Protein AF-A0A0M8K759-F1 (afdb_monomer)

Sequence (843 aa):
MLPYWIWSRVDPINQVPIPHASRDNFLENTAAGLVFWLVPYGTTLIALPYVFYKGFTTRAWPMALSLWLLFILGTGGTTPIPRLILRGAFDILTLDRFTFWATILMLPLLGEFVVSLRHRGLAKYLREQFGDLTWRLVQAALVVAYLGFAIFTANLTQFRKFQPAAIDMAPIVSFLEKDEHWRWRYITLGFGDQMAWLSAQTTATSVDGNYHSARRLPELTTTPVERLEGAKYSGIPGIGSLQQFLAVPDKYNLKFVFSNDQFYDPLLYFSGWHRIQRLENGIMVWERGDIPPLPEVLPRKEIPMYQRIMWGTIPMGMIFLSFFAMTAFMWGPPLRRLLDEMGAIALAARFWRLGVRLWFALPGVPKRNVLRDWWRRFDDWLLRHSYLPTEDDSPEIPWQVWMTWLQRIPRPKPAPPSAHQVRLTLLVCLVLAGALLGYRSYRNRINDPLRIVEAYYDDLDFRRFGDAYERLDPETRPSYEQYRLELSVVGGLLASYAKLDSVYTSFVRQEPDRVVVRADTIWITALQEYRTTQTHTLVKRNGKWYLLFPKSDIRIPPDQFFRQPSVAWGSQQRRRVTDRTTAFADILDRPELQILSARLVKVNDRYSVVGELINTDVDPADLTVTSYLFDEDNNALTWYNAQYAIIHKILPKEVTPFRIDFEGVAGMRIEERQPGALEFDPNAFTPPDIRAPIANFEVYAKALVTGRDLYRGVGVQDVQVVQEDGAYRLQGELINNGTLEATIPHLLITYYDERNQVVWVDHFYQSESIRPQRTQRFDVPITPAADVETILDKGDIFANILREETSFEADWSERIILPPDLQEALGYHSIRVTVHSFVGASF

pLDDT: mean 84.12, std 12.32, range [30.02, 97.06]

Solvent-accessible surface area (backbone atoms only — not comparable to full-atom values): 47204 Å² total; per-residue (Å²): 109,71,64,57,53,54,46,47,70,77,56,62,73,80,52,45,59,47,85,59,60,39,48,39,36,33,85,76,43,47,68,37,29,41,63,40,43,47,58,73,46,48,71,54,59,78,48,42,67,57,35,47,48,56,17,61,75,34,95,45,30,69,58,30,51,52,35,50,51,23,46,51,38,21,45,17,47,58,43,72,59,32,48,70,74,45,44,78,51,48,53,70,54,75,26,38,58,29,33,54,51,23,55,60,66,44,46,70,45,50,50,51,47,53,49,23,51,71,72,36,68,52,26,53,49,34,36,39,54,36,28,65,66,51,45,50,48,53,52,52,48,52,52,51,48,44,51,52,47,54,54,45,63,75,44,41,55,78,80,46,73,88,61,61,79,89,74,72,51,63,62,58,45,52,52,33,60,44,93,56,45,38,48,26,21,34,48,56,32,52,45,58,78,51,52,50,57,48,56,74,71,42,88,40,48,54,85,64,57,86,70,50,77,76,63,81,54,60,60,57,23,34,28,47,41,71,46,65,34,51,9,87,78,45,46,59,54,10,34,54,39,45,49,55,52,56,42,43,24,62,86,64,18,42,31,38,38,44,34,66,42,68,43,47,50,61,38,42,46,49,43,50,33,44,79,76,51,68,43,93,75,67,38,35,35,31,39,45,82,95,48,56,64,55,69,96,75,72,94,73,87,86,73,58,66,70,52,55,52,47,66,67,43,48,62,58,49,48,54,52,50,49,53,50,60,73,45,32,81,74,52,39,63,61,50,52,50,52,33,51,75,69,44,46,52,62,49,51,51,50,52,49,54,49,50,53,52,52,54,52,67,41,91,92,48,74,58,63,65,59,58,49,50,49,48,48,53,48,49,56,46,48,52,66,69,65,58,75,64,96,56,93,71,63,77,83,58,91,84,53,63,66,53,66,57,59,70,66,53,80,77,82,73,73,47,55,76,69,50,16,53,53,48,49,52,50,51,51,48,52,53,51,48,51,51,50,51,50,50,50,52,52,54,55,57,68,54,32,68,58,53,46,54,51,49,35,53,50,22,53,68,71,68,36,58,68,65,32,55,70,44,32,30,85,90,73,45,70,55,72,68,55,48,53,48,56,59,63,67,51,47,16,38,62,67,68,27,44,43,72,75,50,73,48,65,45,80,75,44,84,50,100,52,41,37,32,36,38,38,44,34,36,32,41,37,55,80,53,76,45,80,49,79,48,78,46,46,32,39,54,53,97,93,38,65,21,37,57,68,81,85,80,88,80,82,74,57,92,67,93,76,84,86,79,94,76,90,84,60,81,79,78,77,62,76,72,97,62,100,65,77,89,51,84,83,45,58,74,63,64,43,36,30,45,75,63,37,51,27,37,33,34,43,93,87,35,47,31,42,24,23,32,35,33,30,74,25,89,54,26,28,37,53,48,42,35,39,39,35,19,29,84,86,70,48,77,71,50,71,41,34,46,31,64,49,41,64,34,50,35,48,48,67,35,71,35,54,36,31,26,65,53,66,26,61,53,65,69,69,75,87,75,73,61,94,88,74,77,86,79,56,91,81,65,80,36,67,49,89,71,91,62,68,77,63,46,39,38,38,40,50,47,42,36,59,48,58,61,84,71,70,81,36,57,48,79,43,78,72,45,80,44,78,56,98,90,42,50,27,45,33,30,34,38,34,19,80,25,96,60,49,28,27,31,35,35,41,36,40,38,32,18,39,92,70,55,38,50,72,45,70,50,67,49,75,42,56,53,39,39,44,49,70,33,72,46,77,48,78,43,80,56,85,48,41,88,58,52,44,76,76,37,82,67,55,52,75,46,47,76,50,91,66,90,88,76,63,51,77,59,89,56,92,73,50,48,71,49,56,70,71,53,21,71,73,38,63,34,40,28,39,31,80,47,62,48,47,49,64,67,83,80,128

Secondary structure (DSSP, 8-state):
-HHHHHHHHHS---------GGGS-TTTSHHHHIIIIIHHHGGGGGGHHHHHHHHHHSTTHHHHHHHHHHHHHTTGGGSSHHHHHHGGGTTTS-THHHHHHHHHHTHHHHHHHHHHHHHSHHHHHHHHHHHHHHHHHHHHHHHHHHHHHHHHHHHHHHHS--SPPPPP-HHHHHHHHGGGGGGSEEEEES-TTHHHHHHHH-S--BS--S-GGG---HHHHSS--S-GGGGGGSHHHHHHHHHHHHH-GGGGTEEEEEES-GGGHHHHHHTT-EEEEE-TTSPEEEE-TTPPPPPSS---PPPPHHHHHHHHHHHHHHHHHHHHHHHHHHHHHHHHHHHHHTTHHHHHHHHHHHHHHHHTTSTTPPPHHHHHHHHHHHHHHHHHHH---SSS-PPPPTT-HHHHHHHTSPPPPPPPHHHHHHHHHHHHHHHHHHHHHHHHHHHHHHT-HHHHHHHHHHHHHTT-HHHHHHTB-TTTPPPHHHHHHHHHHS-SHHHHSEEEEEEEEEEEEE-SSEEEEEEEEEEEESS-EEEEEEEEEEEEETTEEEEPPPPP--PPPS-SS-----------------SS---GGGSPP---EEEEEEEEEEETTEEEEEEEEEE-SSS-EEEEEEEEEE-TT--EEEEEE--SSB-SEE-TT-EEEEEEE----TT--GGG--TT-----TT-PPPP---S---EEEEEEEEEE--SS----EEEEEEEEEEETTEEEEEEEEEE-SSS-BSEEEEEEEEE-TTS-EEEEEEEE-SS-B-TT-EEEEEEEPPPGGG-EEEES--EEE-S-SS----TTS--TT-EEPPHHHHHHHS-SEEEEEEEEE-----

Foldseek 3Di:
DVLVVVCCVVQPQLFFQQDDLLQDQCVVVVVSCVPLPCLLCPLVVVCLVVLLVPCCFFLNVVLSVLLVVLNVLSNHNNDCVVCVVCPVPSSHDNSSVSNNVSNVSSVVSVVVVVCCLVPNDVVVQCCLQQNPVRSVVVVVVSVCSVVVSVVCSVCVCVVPPPADDDFDLVQVQCVCPPQVVLLAEEEEARHGPCVQVNVVSHSRHYQWDQPLSNDDPLLSRQFSENTLNVLQVSFLSSLVSVLVCLFCVLVRSYFKYWYPACLCVVQCVLQQWFWDDQTPRRITIIGDPPRDTDDPDDDDDDDDPVSVCCVPCVVVVVVVVVVCVVCCVPCVVVVVVVCVVVCVVVVVVVVVVVVLVVVQVDPPDPHPCVVVVVVVVVVVVVVVSPDDDPDPCRDGDVVPPVVVVVVPPDDDGRDPPVSSVVVVVVVVVVVVVVVVVVVVVVVVQQQDPQVLVVVLVVCLLVVVLVSNQVQADPVAGDPSVVSVVLLVVFFACQSRNKHWDDWDKDWPDDDPFKTKIKIWTWIDGSVAIDIDIDIWMWGDDPNGIGTHDDDDDPDDFPDPDDDDDDDFDDDPQPDDPDPDRDDPVRAFDWFFKDWQFWFWKAFPNWIKIKGKMWRQGQFKWQKWKKKFFAAPVRDTLDMTTFGRLWNRIGHHGDMIITMTIAAASNRPPPPPDDPPDDPDDSPDTHYHPRPHDGPAMEMAMTIGGDRPQHDDQKDWDPWDWDADPNFIKIKTKIAGQDDAKQNKKKKWKFFAAPQLTTQDIDMDIDRTIAHHNDMDMDIGTDDASVSIGTPGRDHHYDTPDPDDPDHSNDDDPQWAADDPVVCVVRVTGTMGMDMDGDGDPDD

Nearest PDB structures (foldseek):
  4cpk-assembly1_A  TM=4.625E-01  e=1.114E-03  Staphylococcus aureus subsp. aureus Mu50
  4dki-assembly2_B  TM=4.891E-01  e=2.612E-03  Staphylococcus aureus subsp. aureus COL
  3o0l-assembly1_B  TM=5.926E-01  e=5.151E-02  Shewanella loihica PV-4
  5m18-assembly1_A  TM=2.759E-01  e=1.454E-03  Staphylococcus aureus
  6h5o-assembly2_B  TM=2.427E-01  e=1.114E-03  Staphylococcus aureus subsp. aureus Mu50

Organism: NCBI:txid872965

Mean predicted aligned error: 11.82 Å

Structure (mmCIF, N/CA/C/O backbone):
data_AF-A0A0M8K759-F1
#
_entry.id   AF-A0A0M8K759-F1
#
loop_
_atom_site.group_PDB
_atom_site.id
_atom_site.type_symbol
_atom_site.label_atom_id
_atom_site.label_alt_id
_atom_site.label_comp_id
_atom_site.label_asym_id
_atom_site.label_entity_id
_atom_site.label_seq_id
_atom_site.pdbx_PDB_ins_code
_atom_site.Cartn_x
_atom_site.Cartn_y
_atom_site.Cartn_z
_atom_site.occupancy
_atom_site.B_iso_or_equiv
_atom_site.auth_seq_id
_atom_site.auth_comp_id
_atom_site.auth_asym_id
_atom_site.auth_atom_id
_atom_site.pdbx_PDB_model_num
ATOM 1 N N . MET A 1 1 ? 3.737 23.177 25.022 1.00 64.44 1 MET A N 1
ATOM 2 C CA . MET A 1 1 ? 2.878 23.970 24.114 1.00 64.44 1 MET A CA 1
ATOM 3 C C . MET A 1 1 ? 3.650 25.052 23.360 1.00 64.44 1 MET A C 1
ATOM 5 O O . MET A 1 1 ? 3.764 24.907 22.157 1.00 64.44 1 MET A O 1
ATOM 9 N N . LEU A 1 2 ? 4.204 26.101 23.988 1.00 77.06 2 LEU A N 1
ATOM 10 C CA . LEU A 1 2 ? 4.800 27.245 23.257 1.00 77.06 2 LEU A CA 1
ATOM 11 C C . LEU A 1 2 ? 5.817 26.880 22.143 1.00 77.06 2 LEU A C 1
ATOM 13 O O . LEU A 1 2 ? 5.644 27.376 21.032 1.00 77.06 2 LEU A O 1
ATOM 17 N N . PRO A 1 3 ? 6.809 25.992 22.359 1.00 74.94 3 PRO A N 1
ATOM 18 C CA . PRO A 1 3 ? 7.740 25.606 21.293 1.00 74.94 3 PRO A CA 1
ATOM 19 C C . PRO A 1 3 ? 7.068 24.971 20.063 1.00 74.94 3 PRO A C 1
ATOM 21 O O . PRO A 1 3 ? 7.468 25.244 18.937 1.00 74.94 3 PRO A O 1
ATOM 24 N N . TYR A 1 4 ? 6.010 24.182 20.270 1.00 73.69 4 TYR A N 1
ATOM 25 C CA . TYR A 1 4 ? 5.213 23.592 19.190 1.00 73.69 4 TYR A CA 1
ATOM 26 C C . TYR A 1 4 ? 4.478 24.657 18.370 1.00 73.69 4 TYR A C 1
ATOM 28 O O . TYR A 1 4 ? 4.473 24.594 17.146 1.00 73.69 4 TYR A O 1
ATOM 36 N N . TRP A 1 5 ? 3.893 25.661 19.031 1.00 77.38 5 TRP A N 1
ATOM 37 C CA . TRP A 1 5 ? 3.212 26.768 18.349 1.00 77.38 5 TRP A CA 1
ATOM 38 C C . TRP A 1 5 ? 4.179 27.614 17.521 1.00 77.38 5 TRP A C 1
ATOM 40 O O . TRP A 1 5 ? 3.849 28.001 16.403 1.00 77.38 5 TRP A O 1
ATOM 50 N N . ILE A 1 6 ? 5.381 27.875 18.045 1.00 80.75 6 ILE A N 1
ATOM 51 C CA . ILE A 1 6 ? 6.428 28.582 17.296 1.00 80.75 6 ILE A CA 1
ATOM 52 C C . ILE A 1 6 ? 6.831 27.765 16.068 1.00 80.75 6 ILE A C 1
ATOM 54 O O . ILE A 1 6 ? 6.893 28.313 14.971 1.00 80.75 6 ILE A O 1
ATOM 58 N N . TRP A 1 7 ? 7.053 26.460 16.235 1.00 75.81 7 TRP A N 1
ATOM 59 C CA . TRP A 1 7 ? 7.392 25.576 15.125 1.00 75.81 7 TRP A CA 1
ATOM 60 C C . TRP A 1 7 ? 6.281 25.528 14.069 1.00 75.81 7 TRP A C 1
ATOM 62 O O . TRP A 1 7 ? 6.554 25.807 12.910 1.00 75.81 7 TRP A O 1
ATOM 72 N N . SER A 1 8 ? 5.027 25.322 14.478 1.00 72.31 8 SER A N 1
ATOM 73 C CA . SER A 1 8 ? 3.866 25.264 13.572 1.00 72.31 8 SER A CA 1
ATOM 74 C C . SER A 1 8 ? 3.627 26.576 12.818 1.00 72.31 8 SER A C 1
ATOM 76 O O . SER A 1 8 ? 3.081 26.574 11.722 1.00 72.31 8 SER A O 1
ATOM 78 N N . ARG A 1 9 ? 4.022 27.718 13.399 1.00 79.12 9 ARG A N 1
ATOM 79 C CA . ARG A 1 9 ? 3.943 29.027 12.738 1.00 79.12 9 ARG A CA 1
ATOM 80 C C . ARG A 1 9 ? 5.053 29.228 11.706 1.00 79.12 9 ARG A C 1
ATOM 82 O O . ARG A 1 9 ? 4.822 29.879 10.695 1.00 79.12 9 ARG A O 1
ATOM 89 N N . VAL A 1 10 ? 6.262 28.750 11.998 1.00 79.06 10 VAL A N 1
ATOM 90 C CA . VAL A 1 10 ? 7.445 28.920 11.133 1.00 79.06 10 VAL A CA 1
ATOM 91 C C . VAL A 1 10 ? 7.526 27.827 10.058 1.00 79.06 10 VAL A C 1
ATOM 93 O O . VAL A 1 10 ? 8.218 28.002 9.061 1.00 79.06 10 VAL A O 1
ATOM 96 N N . ASP A 1 11 ? 6.855 26.697 10.265 1.00 70.88 11 ASP A N 1
ATOM 97 C CA . ASP A 1 11 ? 6.867 25.517 9.396 1.00 70.88 11 ASP A CA 1
ATOM 98 C C . ASP A 1 11 ? 5.445 24.912 9.353 1.00 70.88 11 ASP A C 1
ATOM 100 O O . ASP A 1 11 ? 5.169 23.931 10.050 1.00 70.88 11 ASP A O 1
ATOM 104 N N . PRO A 1 12 ? 4.492 25.554 8.647 1.00 69.88 12 PRO A N 1
ATOM 105 C CA . PRO A 1 12 ? 3.110 25.089 8.607 1.00 69.88 12 PRO A CA 1
ATOM 106 C C . PRO A 1 12 ? 2.985 23.756 7.860 1.00 69.88 12 PRO A C 1
ATOM 108 O O . PRO A 1 12 ? 3.711 23.475 6.907 1.00 69.88 12 PRO A O 1
ATOM 111 N N . ILE A 1 13 ? 2.018 22.943 8.287 1.00 71.31 13 ILE A N 1
ATOM 112 C CA . ILE A 1 13 ? 1.684 21.675 7.634 1.00 71.31 13 ILE A CA 1
ATOM 113 C C . ILE A 1 13 ? 0.976 22.001 6.315 1.00 71.31 13 ILE A C 1
ATOM 115 O O . ILE A 1 13 ? -0.176 22.429 6.322 1.00 71.31 13 ILE A O 1
ATOM 119 N N . ASN A 1 14 ? 1.670 21.797 5.195 1.00 70.44 14 ASN A N 1
ATOM 120 C CA . ASN A 1 14 ? 1.165 22.079 3.844 1.00 70.44 14 ASN A CA 1
ATOM 121 C C . ASN A 1 14 ? 0.654 20.823 3.111 1.00 70.44 14 ASN A C 1
ATOM 123 O O . ASN A 1 14 ? 0.441 20.862 1.902 1.00 70.44 14 ASN A O 1
ATOM 127 N N . GLN A 1 15 ? 0.500 19.709 3.828 1.00 72.94 15 GLN A N 1
ATOM 128 C CA . GLN A 1 15 ? 0.073 18.427 3.274 1.00 72.94 15 GLN A CA 1
ATOM 129 C C . GLN A 1 15 ? -1.443 18.394 3.005 1.00 72.94 15 GLN A C 1
ATOM 131 O O . GLN A 1 15 ? -2.228 18.966 3.764 1.00 72.94 15 GLN A O 1
ATOM 136 N N . VAL A 1 16 ? -1.849 17.700 1.940 1.00 74.81 16 VAL A N 1
ATOM 137 C CA . VAL A 1 16 ? -3.251 17.396 1.627 1.00 74.81 16 VAL A CA 1
ATOM 138 C C . VAL A 1 16 ? -3.874 16.563 2.757 1.00 74.81 16 VAL A C 1
ATOM 140 O O . VAL A 1 16 ? -3.225 15.650 3.269 1.00 74.81 16 VAL A O 1
ATOM 143 N N . PRO A 1 17 ? -5.126 16.844 3.164 1.00 75.06 17 PRO A N 1
ATOM 144 C CA . PRO A 1 17 ? -5.859 16.032 4.130 1.00 75.06 17 PRO A CA 1
ATOM 145 C C . PRO A 1 17 ? -5.772 14.526 3.847 1.00 75.06 17 PRO A C 1
ATOM 147 O O . PRO A 1 17 ? -6.348 14.034 2.881 1.00 75.06 17 PRO A O 1
ATOM 150 N N . ILE A 1 18 ? -5.086 13.782 4.715 1.00 75.56 18 ILE A N 1
ATOM 151 C CA . ILE A 1 18 ? -5.052 12.314 4.673 1.00 75.56 18 ILE A CA 1
ATOM 152 C C . ILE A 1 18 ? -6.351 11.816 5.297 1.00 75.56 18 ILE A C 1
ATOM 154 O O . ILE A 1 18 ? -6.554 12.172 6.455 1.00 75.56 18 ILE A O 1
ATOM 158 N N . PRO A 1 19 ? -7.220 11.039 4.621 1.00 77.25 19 PRO A N 1
ATOM 159 C CA . PRO A 1 19 ? -8.439 10.458 5.185 1.00 77.25 19 PRO A CA 1
ATOM 160 C C . PRO A 1 19 ? -8.183 9.694 6.488 1.00 77.25 19 PRO A C 1
ATOM 162 O O . PRO A 1 19 ? -7.143 9.081 6.683 1.00 77.25 19 PRO A O 1
ATOM 165 N N . HIS A 1 20 ? -9.122 9.776 7.431 1.00 83.06 20 HIS A N 1
ATOM 166 C CA . HIS A 1 20 ? -8.960 9.209 8.767 1.00 83.06 20 HIS A CA 1
ATOM 167 C C . HIS A 1 20 ? -10.336 8.964 9.359 1.00 83.06 20 HIS A C 1
ATOM 169 O O . HIS A 1 20 ? -11.111 9.908 9.537 1.00 83.06 20 HIS A O 1
ATOM 175 N N . ALA A 1 21 ? -10.584 7.711 9.720 1.00 85.94 21 ALA A N 1
ATOM 176 C CA . ALA A 1 21 ? -11.899 7.206 10.083 1.00 85.94 21 ALA A CA 1
ATOM 177 C C . ALA A 1 21 ? -12.520 7.875 11.326 1.00 85.94 21 ALA A C 1
ATOM 179 O O . ALA A 1 21 ? -13.737 7.881 11.475 1.00 85.94 21 ALA A O 1
ATOM 180 N N . SER A 1 22 ? -11.735 8.525 12.199 1.00 87.88 22 SER A N 1
ATOM 181 C CA . SER A 1 22 ? -12.293 9.320 13.314 1.00 87.88 22 SER A CA 1
ATOM 182 C C . SER A 1 22 ? -13.081 10.568 12.878 1.00 87.88 22 SER A C 1
ATOM 184 O O . SER A 1 22 ? -13.714 11.214 13.712 1.00 87.88 22 SER A O 1
ATOM 186 N N . ARG A 1 23 ? -13.075 10.906 11.582 1.00 90.19 23 ARG A N 1
ATOM 187 C CA . ARG A 1 23 ? -13.857 12.006 10.992 1.00 90.19 23 ARG A CA 1
ATOM 188 C C . ARG A 1 23 ? -15.059 11.536 10.190 1.00 90.19 23 ARG A C 1
ATOM 190 O O . ARG A 1 23 ? -15.832 12.383 9.746 1.00 90.19 23 ARG A O 1
ATOM 197 N N . ASP A 1 24 ? -15.231 10.231 10.032 1.00 89.19 24 ASP A N 1
ATOM 198 C CA . ASP A 1 24 ? -16.343 9.675 9.276 1.00 89.19 24 ASP A CA 1
ATOM 199 C C . ASP A 1 24 ? -17.673 9.945 9.984 1.00 89.19 24 ASP A C 1
ATOM 201 O O . ASP A 1 24 ? -17.737 10.273 11.177 1.00 89.19 24 ASP A O 1
ATOM 205 N N . ASN A 1 25 ? -18.764 9.779 9.241 1.00 91.31 25 ASN A N 1
ATOM 206 C CA . ASN A 1 25 ? -20.075 9.644 9.846 1.00 91.31 25 ASN A CA 1
ATOM 207 C C . ASN A 1 25 ? -20.184 8.253 10.486 1.00 91.31 25 ASN A C 1
ATOM 209 O O . ASN A 1 25 ? -20.259 7.243 9.790 1.00 91.31 25 ASN A O 1
ATOM 213 N N . PHE A 1 26 ? -20.232 8.189 11.816 1.00 92.88 26 PHE A N 1
ATOM 214 C CA . PHE A 1 26 ? -20.283 6.926 12.559 1.00 92.88 26 PHE A CA 1
ATOM 215 C C . PHE A 1 26 ? -21.601 6.159 12.383 1.00 92.88 26 PHE A C 1
ATOM 217 O O . PHE A 1 26 ? -21.677 4.986 12.751 1.00 92.88 26 PHE A O 1
ATOM 224 N N . LEU A 1 27 ? -22.640 6.798 11.832 1.00 89.69 27 LEU A N 1
ATOM 225 C CA . LEU A 1 27 ? -23.897 6.135 11.475 1.00 89.69 27 LEU A CA 1
ATOM 226 C C . LEU A 1 27 ? -23.813 5.415 10.123 1.00 89.69 27 LEU A C 1
ATOM 228 O O . LEU A 1 27 ? -24.531 4.439 9.918 1.00 89.69 27 LEU A O 1
ATOM 232 N N . GLU A 1 28 ? -22.928 5.866 9.234 1.00 86.38 28 GLU A N 1
ATOM 233 C CA . GLU A 1 28 ? -22.643 5.221 7.948 1.00 86.38 28 GLU A CA 1
ATOM 234 C C . GLU A 1 28 ? -21.499 4.214 8.119 1.00 86.38 28 GLU A C 1
ATOM 236 O O . GLU A 1 28 ? -21.683 3.008 7.942 1.00 86.38 28 GLU A O 1
ATOM 241 N N . ASN A 1 29 ? -20.341 4.682 8.593 1.00 84.69 29 ASN A N 1
ATOM 242 C CA . ASN A 1 29 ? -19.205 3.842 8.951 1.00 84.69 29 ASN A CA 1
ATOM 243 C C . ASN A 1 29 ? -19.294 3.402 10.420 1.00 84.69 29 ASN A C 1
ATOM 245 O O . ASN A 1 29 ? -18.590 3.886 11.312 1.00 84.69 29 ASN A O 1
ATOM 249 N N . THR A 1 30 ? -20.179 2.441 10.678 1.00 86.69 30 THR A N 1
ATOM 250 C CA . THR A 1 30 ? -20.385 1.897 12.033 1.00 86.69 30 THR A CA 1
ATOM 251 C C . THR A 1 30 ? -19.133 1.245 12.632 1.00 86.69 30 THR A C 1
ATOM 253 O O . THR A 1 30 ? -18.985 1.217 13.855 1.00 86.69 30 THR A O 1
ATOM 256 N N . ALA A 1 31 ? -18.202 0.764 11.800 1.00 84.50 31 ALA A N 1
ATOM 257 C CA . ALA A 1 31 ? -16.933 0.204 12.256 1.00 84.50 31 ALA A CA 1
ATOM 258 C C . ALA A 1 31 ? -16.007 1.295 12.817 1.00 84.50 31 ALA A C 1
ATOM 260 O O . ALA A 1 31 ? -15.418 1.108 13.884 1.00 84.50 31 ALA A O 1
ATOM 261 N N . ALA A 1 32 ? -15.939 2.457 12.159 1.00 86.81 32 ALA A N 1
ATOM 262 C CA . ALA A 1 32 ? -15.248 3.630 12.690 1.00 86.81 32 ALA A CA 1
ATOM 263 C C . ALA A 1 32 ? -15.878 4.105 14.007 1.00 86.81 32 ALA A C 1
ATOM 265 O O . ALA A 1 32 ? -15.168 4.314 14.992 1.00 86.81 32 ALA A O 1
ATOM 266 N N . GLY A 1 33 ? -17.212 4.184 14.065 1.00 90.88 33 GLY A N 1
ATOM 267 C CA . GLY A 1 33 ? -17.941 4.544 15.285 1.00 90.88 33 GLY A CA 1
ATOM 268 C C . GLY A 1 33 ? -17.675 3.597 16.456 1.00 90.88 33 GLY A C 1
ATOM 269 O O . GLY A 1 33 ? -17.520 4.036 17.598 1.00 90.88 33 GLY A O 1
ATOM 270 N N . LEU A 1 34 ? -17.563 2.295 16.182 1.00 89.44 34 LEU A N 1
ATOM 271 C CA . LEU A 1 34 ? -17.192 1.301 17.183 1.00 89.44 34 LEU A CA 1
ATOM 272 C C . LEU A 1 34 ? -15.809 1.605 17.780 1.00 89.44 34 LEU A C 1
ATOM 274 O O . LEU A 1 34 ? -15.680 1.680 18.998 1.00 89.44 34 LEU A O 1
ATOM 278 N N . VAL A 1 35 ? -14.793 1.799 16.937 1.00 88.81 35 VAL A N 1
ATOM 279 C CA . VAL A 1 35 ? -13.388 1.924 17.365 1.00 88.81 35 VAL A CA 1
ATOM 280 C C . VAL A 1 35 ? -13.074 3.295 17.965 1.00 88.81 35 VAL A C 1
ATOM 282 O O . VAL A 1 35 ? -12.416 3.362 19.000 1.00 88.81 35 VAL A O 1
ATOM 285 N N . PHE A 1 36 ? -13.540 4.386 17.354 1.00 90.62 36 PHE A N 1
ATOM 286 C CA . PHE A 1 36 ? -13.139 5.748 17.734 1.00 90.62 36 PHE A CA 1
ATOM 287 C C . PHE A 1 36 ? -14.091 6.438 18.714 1.00 90.62 36 PHE A C 1
ATOM 289 O O . PHE A 1 36 ? -13.744 7.491 19.254 1.00 90.62 36 PHE A O 1
ATOM 296 N N . TRP A 1 37 ? -15.268 5.860 18.972 1.00 91.81 37 TRP A N 1
ATOM 297 C CA . TRP A 1 37 ? -16.270 6.464 19.852 1.00 91.81 37 TRP A CA 1
ATOM 298 C C . TRP A 1 37 ? -16.820 5.483 20.893 1.00 91.81 37 TRP A C 1
ATOM 300 O O . TRP A 1 37 ? -16.674 5.720 22.093 1.00 91.81 37 TRP A O 1
ATOM 310 N N . LEU A 1 38 ? -17.383 4.345 20.475 1.00 91.12 38 LEU A N 1
ATOM 311 C CA . LEU A 1 38 ? -18.025 3.408 21.403 1.00 91.12 38 LEU A CA 1
ATOM 312 C C . LEU A 1 38 ? -17.020 2.706 22.325 1.00 91.12 38 LEU A C 1
ATOM 314 O O . LEU A 1 38 ? -17.258 2.638 23.527 1.00 91.12 38 LEU A O 1
ATOM 318 N N . VAL A 1 39 ? -15.909 2.193 21.787 1.00 90.75 39 VAL A N 1
ATOM 319 C CA . VAL A 1 39 ? -14.870 1.500 22.567 1.00 90.75 39 VAL A CA 1
ATOM 320 C C . VAL A 1 39 ? -14.196 2.420 23.594 1.00 90.75 39 VAL A C 1
ATOM 322 O O . VAL A 1 39 ? -14.112 2.022 24.755 1.00 90.75 39 VAL A O 1
ATOM 325 N N . PRO A 1 40 ? -13.780 3.653 23.247 1.00 91.19 40 PRO A N 1
ATOM 326 C CA . PRO A 1 40 ? -13.178 4.569 24.211 1.00 91.19 40 PRO A CA 1
ATOM 327 C C . PRO A 1 40 ? -14.090 4.930 25.390 1.00 91.19 40 PRO A C 1
ATOM 329 O O . PRO A 1 40 ? -13.625 4.938 26.529 1.00 91.19 40 PRO A O 1
ATOM 332 N N . TYR A 1 41 ? -15.377 5.220 25.155 1.00 91.81 41 TYR A N 1
ATOM 333 C CA . TYR A 1 41 ? -16.295 5.523 26.258 1.00 91.81 41 TYR A CA 1
ATOM 334 C C . TYR A 1 41 ? -16.794 4.263 26.977 1.00 91.81 41 TYR A C 1
ATOM 336 O O . TYR A 1 41 ? -16.968 4.255 28.200 1.00 91.81 41 TYR A O 1
ATOM 344 N N . GLY A 1 42 ? -17.076 3.198 26.234 1.00 91.62 42 GLY A N 1
ATOM 345 C CA . GLY A 1 42 ? -17.614 1.954 26.760 1.00 91.62 42 GLY A CA 1
ATOM 346 C C . GLY A 1 42 ? -18.873 2.138 27.597 1.00 91.62 42 GLY A C 1
ATOM 347 O O . GLY A 1 42 ? -19.795 2.880 27.254 1.00 91.62 42 GLY A O 1
ATOM 348 N N . THR A 1 43 ? -18.902 1.486 28.757 1.00 89.12 43 THR A N 1
ATOM 349 C CA . THR A 1 43 ? -20.037 1.555 29.687 1.00 89.12 43 THR A CA 1
ATOM 350 C C . THR A 1 43 ? -20.217 2.930 30.334 1.00 89.12 43 THR A C 1
ATOM 352 O O . THR A 1 43 ? -21.264 3.184 30.928 1.00 89.12 43 THR A O 1
ATOM 355 N N . THR A 1 44 ? -19.239 3.839 30.230 1.00 90.44 44 THR A N 1
ATOM 356 C CA . THR A 1 44 ? -19.364 5.188 30.810 1.00 90.44 44 THR A CA 1
ATOM 357 C C . THR A 1 44 ? -20.407 6.045 30.087 1.00 90.44 44 THR A C 1
ATOM 359 O O . THR A 1 44 ? -20.968 6.948 30.711 1.00 90.44 44 THR A O 1
ATOM 362 N N . LEU A 1 45 ? -20.772 5.709 28.838 1.00 91.38 45 LEU A N 1
ATOM 363 C CA . LEU A 1 45 ? -21.871 6.360 28.106 1.00 91.38 45 LEU A CA 1
ATOM 364 C C . LEU A 1 45 ? -23.198 6.300 28.866 1.00 91.38 45 LEU A C 1
ATOM 366 O O . LEU A 1 45 ? -23.980 7.246 28.813 1.00 91.38 45 LEU A O 1
ATOM 370 N N . ILE A 1 46 ? -23.436 5.227 29.625 1.00 90.00 46 ILE A N 1
ATOM 371 C CA . ILE A 1 46 ? -24.657 5.057 30.427 1.00 90.00 46 ILE A CA 1
ATOM 372 C C . ILE A 1 46 ? -24.750 6.142 31.511 1.00 90.00 46 ILE A C 1
ATOM 374 O O . ILE A 1 46 ? -25.836 6.626 31.825 1.00 90.00 46 ILE A O 1
ATOM 378 N N . ALA A 1 47 ? -23.609 6.551 32.071 1.00 91.06 47 ALA A N 1
ATOM 379 C CA . ALA A 1 47 ? -23.536 7.575 33.108 1.00 91.06 47 ALA A CA 1
ATOM 380 C C . ALA A 1 47 ? -23.461 9.003 32.539 1.00 91.06 47 ALA A C 1
ATOM 382 O O . ALA A 1 47 ? -23.594 9.965 33.296 1.00 91.06 47 ALA A O 1
ATOM 383 N N . LEU A 1 48 ? -23.286 9.165 31.225 1.00 91.75 48 LEU A N 1
ATOM 384 C CA . LEU A 1 48 ? -23.088 10.463 30.580 1.00 91.75 48 LEU A CA 1
ATOM 385 C C . LEU A 1 48 ? -24.215 11.482 30.867 1.00 91.75 48 LEU A C 1
ATOM 387 O O . LEU A 1 48 ? -23.889 12.627 31.189 1.00 91.75 48 LEU A O 1
ATOM 391 N N . PRO A 1 49 ? -25.517 11.113 30.861 1.00 92.25 49 PRO A N 1
ATOM 392 C CA . PRO A 1 49 ? -26.583 12.049 31.228 1.00 92.25 49 PRO A CA 1
ATOM 393 C C . PRO A 1 49 ? -26.447 12.570 32.663 1.00 92.25 49 PRO A C 1
ATOM 395 O O . PRO A 1 49 ? -26.656 13.755 32.917 1.00 92.25 49 PRO A O 1
ATOM 398 N N . TYR A 1 50 ? -26.046 11.706 33.604 1.00 90.38 50 TYR A N 1
ATOM 399 C CA . TYR A 1 50 ? -25.802 12.112 34.988 1.00 90.38 50 TYR A CA 1
ATOM 400 C C . TYR A 1 50 ? -24.563 13.002 35.105 1.00 90.38 50 TYR A C 1
ATOM 402 O O . TYR A 1 50 ? -24.584 13.988 35.838 1.00 90.38 50 TYR A O 1
ATOM 410 N N . VAL A 1 51 ? -23.495 12.667 34.379 1.00 91.62 51 VAL A N 1
ATOM 411 C CA . VAL A 1 51 ? -22.253 13.445 34.338 1.00 91.62 51 VAL A CA 1
ATOM 412 C C . VAL A 1 51 ? -22.532 14.872 33.863 1.00 91.62 51 VAL A C 1
ATOM 414 O O . VAL A 1 51 ? -22.120 15.816 34.533 1.00 91.62 51 VAL A O 1
ATOM 417 N N . PHE A 1 52 ? -23.288 15.052 32.775 1.00 91.75 52 PHE A N 1
ATOM 418 C CA . PHE A 1 52 ? -23.676 16.388 32.318 1.00 91.75 52 PHE A CA 1
ATOM 419 C C . PHE A 1 52 ? -24.634 17.080 33.276 1.00 91.75 52 PHE A C 1
ATOM 421 O O . PHE A 1 52 ? -24.426 18.254 33.566 1.00 91.75 52 PHE A O 1
ATOM 428 N N . TYR A 1 53 ? -25.629 16.370 33.814 1.00 86.69 53 TYR A N 1
ATOM 429 C CA . TYR A 1 53 ? -26.524 16.925 34.826 1.00 86.69 53 TYR A CA 1
ATOM 430 C C . TYR A 1 53 ? -25.724 17.469 36.015 1.00 86.69 53 TYR A C 1
ATOM 432 O O . TYR A 1 53 ? -25.694 18.675 36.231 1.00 86.69 53 TYR A O 1
ATOM 440 N N . LYS A 1 54 ? -24.977 16.623 36.732 1.00 84.88 54 LYS A N 1
ATOM 441 C CA . LYS A 1 54 ? -24.222 17.044 37.921 1.00 84.88 54 LYS A CA 1
ATOM 442 C C . LYS A 1 54 ? -23.133 18.059 37.568 1.00 84.88 54 LYS A C 1
ATOM 444 O O . LYS A 1 54 ? -22.889 18.986 38.337 1.00 84.88 54 LYS A O 1
ATOM 449 N N . GLY A 1 55 ? -22.500 17.920 36.406 1.00 86.94 55 GLY A N 1
ATOM 450 C CA . GLY A 1 55 ? -21.515 18.866 35.902 1.00 86.94 55 GLY A CA 1
ATOM 451 C C . GLY A 1 55 ? -22.096 20.269 35.714 1.00 86.94 55 GLY A C 1
ATOM 452 O O . GLY A 1 55 ? -21.558 21.225 36.264 1.00 86.94 55 GLY A O 1
ATOM 453 N N . PHE A 1 56 ? -23.213 20.399 34.994 1.00 85.94 56 PHE A N 1
ATOM 454 C CA . PHE A 1 56 ? -23.844 21.691 34.726 1.00 85.94 56 PHE A CA 1
ATOM 455 C C . PHE A 1 56 ? -24.627 22.258 35.903 1.00 85.94 56 PHE A C 1
ATOM 457 O O . PHE A 1 56 ? -24.812 23.468 35.917 1.00 85.94 56 PHE A O 1
ATOM 464 N N . THR A 1 57 ? -25.066 21.446 36.873 1.00 77.88 57 THR A N 1
ATOM 465 C CA . THR A 1 57 ? -25.811 21.912 38.059 1.00 77.88 57 THR A CA 1
ATOM 466 C C . THR A 1 57 ? -24.927 22.248 39.259 1.00 77.88 57 THR A C 1
ATOM 468 O O . THR A 1 57 ? -25.436 22.689 40.282 1.00 77.88 57 THR A O 1
ATOM 471 N N . THR A 1 58 ? -23.614 22.029 39.182 1.00 77.38 58 THR A N 1
ATOM 472 C CA . THR A 1 58 ? -22.676 22.315 40.281 1.00 77.38 58 THR A CA 1
ATOM 473 C C . THR A 1 58 ? -21.601 23.308 39.845 1.00 77.38 58 THR A C 1
ATOM 475 O O . THR A 1 58 ? -21.526 23.721 38.686 1.00 77.38 58 THR A O 1
ATOM 478 N N . ARG A 1 59 ? -20.700 23.676 40.766 1.00 76.81 59 ARG A N 1
ATOM 479 C CA . ARG A 1 59 ? -19.508 24.493 40.465 1.00 76.81 59 ARG A CA 1
ATOM 480 C C . ARG A 1 59 ? -18.562 23.851 39.438 1.00 76.81 59 ARG A C 1
ATOM 482 O O . ARG A 1 59 ? -17.667 24.529 38.946 1.00 76.81 59 ARG A O 1
ATOM 489 N N . ALA A 1 60 ? -18.789 22.587 39.072 1.00 81.81 60 ALA A N 1
ATOM 490 C CA . ALA A 1 60 ? -18.076 21.886 38.011 1.00 81.81 60 ALA A CA 1
ATOM 491 C C . ALA A 1 60 ? -18.495 22.296 36.585 1.00 81.81 60 ALA A C 1
ATOM 493 O O . ALA A 1 60 ? -17.954 21.746 35.626 1.00 81.81 60 ALA A O 1
ATOM 494 N N . TRP A 1 61 ? -19.406 23.260 36.405 1.00 82.88 61 TRP A N 1
ATOM 495 C CA . TRP A 1 61 ? -19.891 23.659 35.079 1.00 82.88 61 TRP A CA 1
ATOM 496 C C . TRP A 1 61 ? -18.795 24.012 34.050 1.00 82.88 61 TRP A C 1
ATOM 498 O O . TRP A 1 61 ? -19.000 23.672 32.886 1.00 82.88 61 TRP A O 1
ATOM 508 N N . PRO A 1 62 ? -17.619 24.598 34.393 1.00 87.12 62 PRO A N 1
ATOM 509 C CA . PRO A 1 62 ? -16.568 24.829 33.399 1.00 87.12 62 PRO A CA 1
ATOM 510 C C . PRO A 1 62 ? -15.950 23.515 32.910 1.00 87.12 62 PRO A C 1
ATOM 512 O O . PRO A 1 62 ? -15.613 23.372 31.737 1.00 87.12 62 PRO A O 1
ATOM 515 N N . MET A 1 63 ? -15.831 22.529 33.803 1.00 88.19 63 MET A N 1
ATOM 516 C CA . MET A 1 63 ? -15.395 21.179 33.451 1.00 88.19 63 MET A CA 1
ATOM 517 C C . MET A 1 63 ? -16.455 20.474 32.601 1.00 88.19 63 MET A C 1
ATOM 519 O O . MET A 1 63 ? -16.105 19.828 31.621 1.00 88.19 63 MET A O 1
ATOM 523 N N . ALA A 1 64 ? -17.741 20.645 32.921 1.00 90.25 64 ALA A N 1
ATOM 524 C CA . ALA A 1 64 ? -18.844 20.099 32.132 1.00 90.25 64 ALA A CA 1
ATOM 525 C C . ALA A 1 64 ? -18.917 20.713 30.726 1.00 90.25 64 ALA A C 1
ATOM 527 O O . ALA A 1 64 ? -19.141 19.991 29.760 1.00 90.25 64 ALA A O 1
ATOM 528 N N . LEU A 1 65 ? -18.665 22.020 30.597 1.00 91.81 65 LEU A N 1
ATOM 529 C CA . LEU A 1 65 ? -18.581 22.711 29.311 1.00 91.81 65 LEU A CA 1
ATOM 530 C C . LEU A 1 65 ? -17.393 22.206 28.481 1.00 91.81 65 LEU A C 1
ATOM 532 O O . LEU A 1 65 ? -17.556 21.908 27.301 1.00 91.81 65 LEU A O 1
ATOM 536 N N . SER A 1 66 ? -16.220 22.056 29.103 1.00 93.62 66 SER A N 1
ATOM 537 C CA . SER A 1 66 ? -15.047 21.454 28.456 1.00 93.62 66 SER A CA 1
ATOM 538 C C . SER A 1 66 ? -15.327 20.015 28.017 1.00 93.62 66 SER A C 1
ATOM 540 O O . SER A 1 66 ? -15.012 19.647 26.890 1.00 93.62 66 SER A O 1
ATOM 542 N N . LEU A 1 67 ? -15.978 19.211 28.865 1.00 94.69 67 LEU A N 1
ATOM 543 C CA . LEU A 1 67 ? -16.378 17.844 28.535 1.00 94.69 67 LEU A CA 1
ATOM 544 C C . LEU A 1 67 ? -17.371 17.815 27.373 1.00 94.69 67 LEU A C 1
ATOM 546 O O . LEU A 1 67 ? -17.227 16.993 26.478 1.00 94.69 67 LEU A O 1
ATOM 550 N N . TRP A 1 68 ? -18.357 18.709 27.375 1.00 94.12 68 TRP A N 1
ATOM 551 C CA . TRP A 1 68 ? -19.358 18.823 26.318 1.00 94.12 68 TRP A CA 1
ATOM 552 C C . TRP A 1 68 ? -18.713 19.175 24.978 1.00 94.12 68 TRP A C 1
ATOM 554 O O . TRP A 1 68 ? -19.005 18.533 23.971 1.00 94.12 68 TRP A O 1
ATOM 564 N N . LEU A 1 69 ? -17.778 20.129 24.979 1.00 94.25 69 LEU A N 1
ATOM 565 C CA . LEU A 1 69 ? -17.025 20.497 23.786 1.00 94.25 69 LEU A CA 1
ATOM 566 C C . LEU A 1 69 ? -16.197 19.314 23.266 1.00 94.25 69 LEU A C 1
ATOM 568 O O . LEU A 1 69 ? -16.288 18.989 22.088 1.00 94.25 69 LEU A O 1
ATOM 572 N N . LEU A 1 70 ? -15.437 18.638 24.135 1.00 94.81 70 LEU A N 1
ATOM 573 C CA . LEU A 1 70 ? -14.639 17.466 23.753 1.00 94.81 70 LEU A CA 1
ATOM 574 C C . LEU A 1 70 ? -15.515 16.312 23.243 1.00 94.81 70 LEU A C 1
ATOM 576 O O . LEU A 1 70 ? -15.181 15.696 22.237 1.00 94.81 70 LEU A O 1
ATOM 580 N N . PHE A 1 71 ? -16.650 16.053 23.896 1.00 94.44 71 PHE A N 1
ATOM 581 C CA . PHE A 1 71 ? -17.613 15.030 23.489 1.00 94.44 71 PHE A CA 1
ATOM 582 C C . PHE A 1 71 ? -18.168 15.310 22.091 1.00 94.44 71 PHE A C 1
ATOM 584 O O . PHE A 1 71 ? -18.173 14.413 21.253 1.00 94.44 71 PHE A O 1
ATOM 591 N N . ILE A 1 72 ? -18.582 16.552 21.813 1.00 93.62 72 ILE A N 1
ATOM 592 C CA . ILE A 1 72 ? -19.080 16.943 20.489 1.00 93.62 72 ILE A CA 1
ATOM 593 C C . ILE A 1 72 ? -17.980 16.839 19.438 1.00 93.62 72 ILE A C 1
ATOM 595 O O . ILE A 1 72 ? -18.215 16.240 18.393 1.00 93.62 72 ILE A O 1
ATOM 599 N N . LEU A 1 73 ? -16.784 17.371 19.704 1.00 93.25 73 LEU A N 1
ATOM 600 C CA . LEU A 1 73 ? -15.651 17.269 18.778 1.00 93.25 73 LEU A CA 1
ATOM 601 C C . LEU A 1 73 ? -15.273 15.807 18.489 1.00 93.25 73 LEU A C 1
ATOM 603 O O . LEU A 1 73 ? -14.921 15.486 17.358 1.00 93.25 73 LEU A O 1
ATOM 607 N N . GLY A 1 74 ? -15.424 14.918 19.474 1.00 92.50 74 GLY A N 1
ATOM 608 C CA . GLY A 1 74 ? -15.227 13.475 19.330 1.00 92.50 74 GLY A CA 1
ATOM 609 C C . GLY A 1 74 ? -16.307 12.748 18.518 1.00 92.50 74 GLY A C 1
ATOM 610 O O . GLY A 1 74 ? -16.101 11.595 18.159 1.00 92.50 74 GLY A O 1
ATOM 611 N N . THR A 1 75 ? -17.442 13.384 18.185 1.00 92.25 75 THR A N 1
ATOM 612 C CA . THR A 1 75 ? -18.473 12.776 17.308 1.00 92.25 75 THR A CA 1
ATOM 613 C C . THR A 1 75 ? -18.081 12.723 15.828 1.00 92.25 75 THR A C 1
ATOM 615 O O . THR A 1 75 ? -18.817 12.150 15.023 1.00 92.25 75 THR A O 1
ATOM 618 N N . GLY A 1 76 ? -16.937 13.299 15.454 1.00 90.50 76 GLY A N 1
ATOM 619 C CA . GLY A 1 76 ? -16.439 13.231 14.086 1.00 90.50 76 GLY A CA 1
ATOM 620 C C . GLY A 1 76 ? -17.342 13.953 13.086 1.00 90.50 76 GLY A C 1
ATOM 621 O O . GLY A 1 76 ? -17.842 15.045 13.358 1.00 90.50 76 GLY A O 1
ATOM 622 N N . GLY A 1 77 ? -17.558 13.328 11.928 1.00 90.31 77 GLY A N 1
ATOM 623 C CA . GLY A 1 77 ? -18.468 13.805 10.883 1.00 90.31 77 GLY A CA 1
ATOM 624 C C . GLY A 1 77 ? -19.939 13.476 11.146 1.00 90.31 77 GLY A C 1
ATOM 625 O O . GLY A 1 77 ? -20.801 13.895 10.380 1.00 90.31 77 GLY A O 1
ATOM 626 N N . THR A 1 78 ? -20.246 12.763 12.235 1.00 93.19 78 THR A N 1
ATOM 627 C CA . THR A 1 78 ? -21.623 12.389 12.610 1.00 93.19 78 THR A CA 1
ATOM 628 C C . THR A 1 78 ? -22.490 13.610 12.923 1.00 93.19 78 THR A C 1
ATOM 630 O O . THR A 1 78 ? -23.705 13.583 12.734 1.00 93.19 78 THR A O 1
ATOM 633 N N . THR A 1 79 ? -21.882 14.697 13.413 1.00 91.56 79 THR A N 1
ATOM 634 C CA . THR A 1 79 ? -22.560 15.985 13.600 1.00 91.56 79 THR A CA 1
ATOM 635 C C . THR A 1 79 ? -21.853 17.074 12.788 1.00 91.56 79 THR A C 1
ATOM 637 O O . THR A 1 79 ? -20.643 17.000 12.587 1.00 91.56 79 THR A O 1
ATOM 640 N N . PRO A 1 80 ? -22.553 18.128 12.330 1.00 90.25 80 PRO A N 1
ATOM 641 C CA . PRO A 1 80 ? -21.914 19.211 11.575 1.00 90.25 80 PRO A CA 1
ATOM 642 C C . PRO A 1 80 ? -21.067 20.146 12.461 1.00 90.25 80 PRO A C 1
ATOM 644 O O . PRO A 1 80 ? -20.314 20.977 11.953 1.00 90.25 80 PRO A O 1
ATOM 647 N N . ILE A 1 81 ? -21.185 20.037 13.791 1.00 91.94 81 ILE A N 1
ATOM 648 C CA . ILE A 1 81 ? -20.604 20.981 14.755 1.00 91.94 81 ILE A CA 1
ATOM 649 C C . ILE A 1 81 ? -19.064 20.966 14.742 1.00 91.94 81 ILE A C 1
ATOM 651 O O . ILE A 1 81 ? -18.479 22.051 14.688 1.00 91.94 81 ILE A O 1
ATOM 655 N N . PRO A 1 82 ? -18.370 19.809 14.744 1.00 91.69 82 PRO A N 1
ATOM 656 C CA . PRO A 1 82 ? -16.910 19.782 14.724 1.00 91.69 82 PRO A CA 1
ATOM 657 C C . PRO A 1 82 ? -16.335 20.459 13.483 1.00 91.69 82 PRO A C 1
ATOM 659 O O . PRO A 1 82 ? -15.409 21.259 13.603 1.00 91.69 82 PRO A O 1
ATOM 662 N N . ARG A 1 83 ? -16.937 20.227 12.309 1.00 88.62 83 ARG A N 1
ATOM 663 C CA . ARG A 1 83 ? -16.537 20.877 11.055 1.00 88.62 83 ARG A CA 1
ATOM 664 C C . ARG A 1 83 ? -16.782 22.392 11.090 1.00 88.62 83 ARG A C 1
ATOM 666 O O . ARG A 1 83 ? -15.918 23.154 10.662 1.00 88.62 83 ARG A O 1
ATOM 673 N N . LEU A 1 84 ? -17.900 22.848 11.665 1.00 90.75 84 LEU A N 1
ATOM 674 C CA . LEU A 1 84 ? -18.203 24.279 11.840 1.00 90.75 84 LEU A CA 1
ATOM 675 C C . LEU A 1 84 ? -17.200 24.998 12.761 1.00 90.75 84 LEU A C 1
ATOM 677 O O . LEU A 1 84 ? -16.793 26.123 12.464 1.00 90.75 84 LEU A O 1
ATOM 681 N N . ILE A 1 85 ? -16.800 24.360 13.868 1.00 89.38 85 ILE A N 1
ATOM 682 C CA . ILE A 1 85 ? -15.880 24.942 14.859 1.00 89.38 85 ILE A CA 1
ATOM 683 C C . ILE A 1 85 ? -14.430 24.906 14.363 1.00 89.38 85 ILE A C 1
ATOM 685 O O . ILE A 1 85 ? -13.724 25.909 14.463 1.00 89.38 85 ILE A O 1
ATOM 689 N N . LEU A 1 86 ? -13.976 23.760 13.847 1.00 84.38 86 LEU A N 1
ATOM 690 C CA . LEU A 1 86 ? -12.570 23.533 13.495 1.00 84.38 86 LEU A CA 1
ATOM 691 C C . LEU A 1 86 ? -12.213 24.015 12.080 1.00 84.38 86 LEU A C 1
ATOM 693 O O . LEU A 1 86 ? -11.038 24.272 11.813 1.00 84.38 86 LEU A O 1
ATOM 697 N N . ARG A 1 87 ? -13.196 24.185 11.182 1.00 86.88 87 ARG A N 1
ATOM 698 C CA . ARG A 1 87 ? -12.984 24.576 9.773 1.00 86.88 87 ARG A CA 1
ATOM 699 C C . ARG A 1 87 ? -11.913 23.683 9.129 1.00 86.88 87 ARG A C 1
ATOM 701 O O . ARG A 1 87 ? -11.946 22.481 9.353 1.00 86.88 87 ARG A O 1
ATOM 708 N N . GLY A 1 88 ? -10.936 24.236 8.407 1.00 76.94 88 GLY A N 1
ATOM 709 C CA . GLY A 1 88 ? -9.870 23.446 7.771 1.00 76.94 88 GLY A CA 1
ATOM 710 C C . GLY A 1 88 ? -9.030 22.591 8.734 1.00 76.94 88 GLY A C 1
ATOM 711 O O . GLY A 1 88 ? -8.416 21.623 8.304 1.00 76.94 88 GLY A O 1
ATOM 712 N N . ALA A 1 89 ? -9.030 22.872 10.047 1.00 79.81 89 ALA A N 1
ATOM 713 C CA . ALA A 1 89 ? -8.369 21.994 11.015 1.00 79.81 89 ALA A CA 1
ATOM 714 C C . ALA A 1 89 ? -9.110 20.657 11.206 1.00 79.81 89 ALA A C 1
ATOM 716 O O . ALA A 1 89 ? -8.486 19.679 11.609 1.00 79.81 89 ALA A O 1
ATOM 717 N N . PHE A 1 90 ? -10.411 20.586 10.891 1.00 84.38 90 PHE A N 1
ATOM 718 C CA . PHE A 1 90 ? -11.160 19.325 10.851 1.00 84.38 90 PHE A CA 1
ATOM 719 C C . PHE A 1 90 ? -10.524 18.345 9.859 1.00 84.38 90 PHE A C 1
ATOM 721 O O . PHE A 1 90 ? -10.411 17.158 10.145 1.00 84.38 90 PHE A O 1
ATOM 728 N N . ASP A 1 91 ? -10.034 18.848 8.727 1.00 78.88 91 ASP A N 1
ATOM 729 C CA . ASP A 1 91 ? -9.464 18.024 7.662 1.00 78.88 91 ASP A CA 1
ATOM 730 C C . ASP A 1 91 ? -8.019 17.571 7.957 1.00 78.88 91 ASP A C 1
ATOM 732 O O . ASP A 1 91 ? -7.458 16.762 7.224 1.00 78.88 91 ASP A O 1
ATOM 736 N N . ILE A 1 92 ? -7.425 18.015 9.068 1.00 76.81 92 ILE A N 1
ATOM 737 C CA . ILE A 1 92 ? -6.042 17.678 9.450 1.00 76.81 92 ILE A CA 1
ATOM 738 C C . ILE A 1 92 ? -5.988 16.921 10.786 1.00 76.81 92 ILE A C 1
ATOM 740 O O . ILE A 1 92 ? -5.118 16.078 10.997 1.00 76.81 92 ILE A O 1
ATOM 744 N N . LEU A 1 93 ? -6.895 17.218 11.721 1.00 80.75 93 LEU A N 1
ATOM 745 C CA . LEU A 1 93 ? -6.844 16.674 13.077 1.00 80.75 93 LEU A CA 1
ATOM 746 C C . LEU A 1 93 ? -7.457 15.273 13.184 1.00 80.75 93 LEU A C 1
ATOM 748 O O . LEU A 1 93 ? -8.541 14.995 12.679 1.00 80.75 93 LEU A O 1
ATOM 752 N N . THR A 1 94 ? -6.798 14.425 13.971 1.00 87.75 94 THR A N 1
ATOM 753 C CA . THR A 1 94 ? -7.334 13.150 14.456 1.00 87.75 94 THR A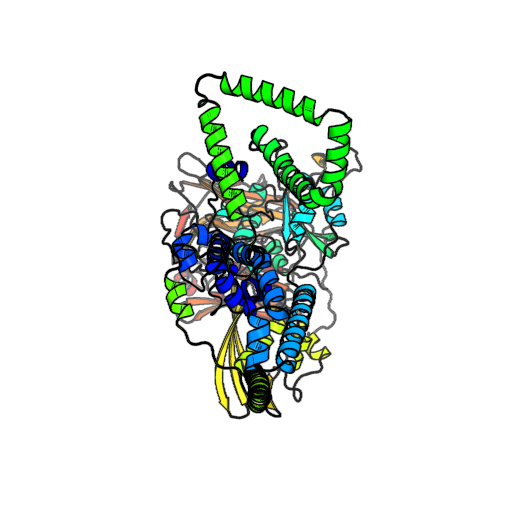 CA 1
ATOM 754 C C . THR A 1 94 ? -8.266 13.399 15.645 1.00 87.75 94 THR A C 1
ATOM 756 O O . THR A 1 94 ? -7.841 13.841 16.718 1.00 87.75 94 THR A O 1
ATOM 759 N N . LEU A 1 95 ? -9.572 13.196 15.431 1.00 89.88 95 LEU A N 1
ATOM 760 C CA . LEU A 1 95 ? -10.621 13.621 16.368 1.00 89.88 95 LEU A CA 1
ATOM 761 C C . LEU A 1 95 ? -10.833 12.663 17.549 1.00 89.88 95 LEU A C 1
ATOM 763 O O . LEU A 1 95 ? -11.380 13.057 18.577 1.00 89.88 95 LEU A O 1
ATOM 767 N N . ASP A 1 96 ? -10.322 11.441 17.455 1.00 88.50 96 ASP A N 1
ATOM 768 C CA . ASP A 1 96 ? -10.271 10.443 18.529 1.00 88.50 96 ASP A CA 1
ATOM 769 C C . ASP A 1 96 ? -9.539 10.958 19.778 1.00 88.50 96 ASP A C 1
ATOM 771 O O . ASP A 1 96 ? -9.885 10.593 20.904 1.00 88.50 96 ASP A O 1
ATOM 775 N N . ARG A 1 97 ? -8.605 11.903 19.611 1.00 90.94 97 ARG A N 1
ATOM 776 C CA . ARG A 1 97 ? -7.960 12.605 20.728 1.00 90.94 97 ARG A CA 1
ATOM 777 C C . ARG A 1 97 ? -8.977 13.338 21.601 1.00 90.94 97 ARG A C 1
ATOM 779 O O . ARG A 1 97 ? -8.814 13.370 22.818 1.00 90.94 97 ARG A O 1
ATOM 786 N N . PHE A 1 98 ? -10.027 13.918 21.015 1.00 94.19 98 PHE A N 1
ATOM 787 C CA . PHE A 1 98 ? -11.077 14.595 21.778 1.00 94.19 98 PHE A CA 1
ATOM 788 C C . PHE A 1 98 ? -11.920 13.594 22.569 1.00 94.19 98 PHE A C 1
ATOM 790 O O . PHE A 1 98 ? -12.180 13.833 23.749 1.00 94.19 98 PHE A O 1
ATOM 797 N N . THR A 1 99 ? -12.249 12.446 21.970 1.00 93.88 99 THR A N 1
ATOM 798 C CA . THR A 1 99 ? -12.900 11.322 22.659 1.00 93.88 99 THR A CA 1
ATOM 799 C C . THR A 1 99 ? -12.062 10.854 23.852 1.00 93.88 99 THR A C 1
ATOM 801 O O . THR A 1 99 ? -12.572 10.757 24.967 1.00 93.88 99 THR A O 1
ATOM 804 N N . PHE A 1 100 ? -10.757 10.645 23.659 1.00 92.94 100 PHE A N 1
ATOM 805 C CA . PHE A 1 100 ? -9.833 10.237 24.721 1.00 92.94 100 PHE A CA 1
ATOM 806 C C . PHE A 1 100 ? -9.732 11.269 25.856 1.00 92.94 100 PHE A C 1
ATOM 808 O O . PHE A 1 100 ? -9.796 10.925 27.034 1.00 92.94 100 PHE A O 1
ATOM 815 N N . TRP A 1 101 ? -9.620 12.560 25.541 1.00 93.88 101 TRP A N 1
ATOM 816 C CA . TRP A 1 101 ? -9.585 13.588 26.585 1.00 93.88 101 TRP A CA 1
ATOM 817 C C . TRP A 1 101 ? -10.927 13.741 27.307 1.00 93.88 101 TRP A C 1
ATOM 819 O O . TRP A 1 101 ? -10.942 14.012 28.509 1.00 93.88 101 TRP A O 1
ATOM 829 N N . ALA A 1 102 ? -12.051 13.532 26.617 1.00 94.94 102 ALA A N 1
ATOM 830 C CA . ALA A 1 102 ? -13.371 13.532 27.238 1.00 94.94 102 ALA A CA 1
ATOM 831 C C . ALA A 1 102 ? -13.515 12.404 28.273 1.00 94.94 102 ALA A C 1
ATOM 833 O O . ALA A 1 102 ? -14.034 12.648 29.365 1.00 94.94 102 ALA A O 1
ATOM 834 N N . THR A 1 103 ? -13.023 11.194 27.975 1.00 92.94 103 THR A N 1
ATOM 835 C CA . THR A 1 103 ? -13.092 10.060 28.915 1.00 92.94 103 THR A CA 1
ATOM 836 C C . THR A 1 103 ? -12.240 10.288 30.163 1.00 92.94 103 THR A C 1
ATOM 838 O O . THR A 1 103 ? -12.640 9.891 31.255 1.00 92.94 103 THR A O 1
ATOM 841 N N . ILE A 1 104 ? -11.116 11.002 30.048 1.00 92.06 104 ILE A N 1
ATOM 842 C CA . ILE A 1 104 ? -10.312 11.414 31.208 1.00 92.06 104 ILE A CA 1
ATOM 843 C C . ILE A 1 104 ? -11.037 12.497 32.014 1.00 92.06 104 ILE A C 1
ATOM 845 O O . ILE A 1 104 ? -11.153 12.397 33.238 1.00 92.06 104 ILE A O 1
ATOM 849 N N . LEU A 1 105 ? -11.548 13.534 31.343 1.00 92.44 105 LEU A N 1
ATOM 850 C CA . LEU A 1 105 ? -12.160 14.689 32.005 1.00 92.44 105 LEU A CA 1
ATOM 851 C C . LEU A 1 105 ? -13.457 14.327 32.750 1.00 92.44 105 LEU A C 1
ATOM 853 O O . LEU A 1 105 ? -13.800 14.976 33.736 1.00 92.44 105 LEU A O 1
ATOM 857 N N . MET A 1 106 ? -14.169 13.279 32.322 1.00 93.44 106 MET A N 1
ATOM 858 C CA . MET A 1 106 ? -15.381 12.816 33.004 1.00 93.44 106 MET A CA 1
ATOM 859 C C . MET A 1 106 ? -15.115 12.020 34.295 1.00 93.44 106 MET A C 1
ATOM 861 O O . MET A 1 106 ? -16.042 11.867 35.091 1.00 93.44 106 MET A O 1
ATOM 865 N N . LEU A 1 107 ? -13.889 11.535 34.547 1.00 92.06 107 LEU A N 1
ATOM 866 C CA . LEU A 1 107 ? -13.582 10.653 35.688 1.00 92.06 107 LEU A CA 1
ATOM 867 C C . LEU A 1 107 ? -14.007 11.209 37.063 1.00 92.06 107 LEU A C 1
ATOM 869 O O . LEU A 1 107 ? -14.616 10.456 37.827 1.00 92.06 107 LEU A O 1
ATOM 873 N N . PRO A 1 108 ? -13.780 12.494 37.412 1.00 90.06 108 PRO A N 1
ATOM 874 C CA . PRO A 1 108 ? -14.225 13.028 38.702 1.00 90.06 108 PRO A CA 1
ATOM 875 C C . PRO A 1 108 ? -15.754 12.995 38.861 1.00 90.06 108 PRO A C 1
ATOM 877 O O . PRO A 1 108 ? -16.268 12.679 39.934 1.00 90.06 108 PRO A O 1
ATOM 880 N N . LEU A 1 109 ? -16.492 13.269 37.779 1.00 90.62 109 LEU A N 1
ATOM 881 C CA . LEU A 1 109 ? -17.959 13.242 37.761 1.00 90.62 109 LEU A CA 1
ATOM 882 C C . LEU A 1 109 ? -18.503 11.807 37.773 1.00 90.62 109 LEU A C 1
ATOM 884 O O . LEU A 1 109 ? -19.553 11.557 38.364 1.00 90.62 109 LEU A O 1
ATOM 888 N N . LEU A 1 110 ? -17.777 10.855 37.182 1.00 91.75 110 LEU A N 1
ATOM 889 C CA . LEU A 1 110 ? -18.056 9.425 37.330 1.00 91.75 110 LEU A CA 1
ATOM 890 C C . LEU A 1 110 ? -17.844 8.956 38.776 1.00 91.75 110 LEU A C 1
ATOM 892 O O . LEU A 1 110 ? -18.649 8.181 39.289 1.00 91.75 110 LEU A O 1
ATOM 896 N N . GLY A 1 111 ? -16.819 9.461 39.466 1.00 89.94 111 GLY A N 1
ATOM 897 C CA . GLY A 1 111 ? -16.637 9.223 40.900 1.00 89.94 111 GLY A CA 1
ATOM 898 C C . GLY A 1 111 ? -17.850 9.686 41.712 1.00 89.94 111 GLY A C 1
ATOM 899 O O . GLY A 1 111 ? -18.392 8.929 42.519 1.00 89.94 111 GLY A O 1
ATOM 900 N N . GLU A 1 112 ? -18.350 10.890 41.430 1.00 87.69 112 GLU A N 1
ATOM 901 C CA . GLU A 1 112 ? -19.574 11.410 42.051 1.00 87.69 112 GLU A CA 1
ATOM 902 C C . GLU A 1 112 ? -20.828 10.603 41.668 1.00 87.69 112 GLU A C 1
ATOM 904 O O . GLU A 1 112 ? -21.721 10.421 42.496 1.00 87.69 112 GLU A O 1
ATOM 909 N N . PHE A 1 113 ? -20.910 10.069 40.444 1.00 91.38 113 PHE A N 1
ATOM 910 C CA . PHE A 1 113 ? -21.973 9.138 40.048 1.00 91.38 113 PHE A CA 1
ATOM 911 C C . PHE A 1 113 ? -21.971 7.885 40.924 1.00 91.38 113 PHE A C 1
ATOM 913 O O . PHE A 1 113 ? -23.022 7.507 41.438 1.00 91.38 113 PHE A O 1
ATOM 920 N N . VAL A 1 114 ? -20.803 7.283 41.162 1.00 91.25 114 VAL A N 1
ATOM 921 C CA . VAL A 1 114 ? -20.669 6.104 42.032 1.00 91.25 114 VAL A CA 1
ATOM 922 C C . VAL A 1 114 ? -21.078 6.432 43.471 1.00 91.25 114 VAL A C 1
ATOM 924 O O . VAL A 1 114 ? -21.847 5.684 44.079 1.00 91.25 114 VAL A O 1
ATOM 927 N N . VAL A 1 115 ? -20.636 7.572 44.013 1.00 89.50 115 VAL A N 1
ATOM 928 C CA . VAL A 1 115 ? -21.034 8.029 45.358 1.00 89.50 115 VAL A CA 1
ATOM 929 C C . VAL A 1 115 ? -22.547 8.250 45.437 1.00 89.50 115 VAL A C 1
ATOM 931 O O . VAL A 1 115 ? -23.193 7.811 46.392 1.00 89.50 115 VAL A O 1
ATOM 934 N N . SER A 1 116 ? -23.139 8.878 44.422 1.00 88.94 116 SER A N 1
ATOM 935 C CA . SER A 1 116 ? -24.576 9.141 44.370 1.00 88.94 116 SER A CA 1
ATOM 936 C C . SER A 1 116 ? -25.408 7.874 44.225 1.00 88.94 116 SER A C 1
ATOM 938 O O . SER A 1 116 ? -26.427 7.727 44.905 1.00 88.94 116 SER A O 1
ATOM 940 N N . LEU A 1 117 ? -24.937 6.926 43.412 1.00 90.31 117 LEU A N 1
ATOM 941 C CA . LEU A 1 117 ? -25.545 5.615 43.226 1.00 90.31 117 LEU A CA 1
ATOM 942 C C . LEU A 1 117 ? -25.487 4.774 44.504 1.00 90.31 117 LEU A C 1
ATOM 944 O O . LEU A 1 117 ? -26.408 4.004 44.754 1.00 90.31 117 LEU A O 1
ATOM 948 N N . ARG A 1 118 ? -24.448 4.928 45.334 1.00 89.75 118 ARG A N 1
ATOM 949 C CA . ARG A 1 118 ? -24.281 4.153 46.572 1.00 89.75 118 ARG A CA 1
ATOM 950 C C . ARG A 1 118 ? -24.969 4.788 47.784 1.00 89.75 118 ARG A C 1
ATOM 952 O O . ARG A 1 118 ? -25.520 4.063 48.615 1.00 89.75 118 ARG A O 1
ATOM 959 N N . HIS A 1 119 ? -24.940 6.117 47.893 1.00 85.12 119 HIS A N 1
ATOM 960 C CA . HIS A 1 119 ? -25.285 6.818 49.136 1.00 85.12 119 HIS A CA 1
ATOM 961 C C . HIS A 1 119 ? -26.233 8.018 48.991 1.00 85.12 119 HIS A C 1
ATOM 963 O O . HIS A 1 119 ? -26.870 8.364 49.982 1.00 85.12 119 HIS A O 1
ATOM 969 N N . ARG A 1 120 ? -26.333 8.670 47.820 1.00 83.69 120 ARG A N 1
ATOM 970 C CA . ARG A 1 120 ? -27.047 9.962 47.681 1.00 83.69 120 ARG A CA 1
ATOM 971 C C . ARG A 1 120 ? -28.335 9.858 46.851 1.00 83.69 120 ARG A C 1
ATOM 973 O O . ARG A 1 120 ? -29.093 8.899 46.982 1.00 83.69 120 ARG A O 1
ATOM 980 N N . GLY A 1 121 ? -28.623 10.881 46.041 1.00 82.00 121 GLY A N 1
ATOM 981 C CA . GLY A 1 121 ? -29.898 11.071 45.350 1.00 82.00 121 GLY A CA 1
ATOM 982 C C . GLY A 1 121 ? -30.300 9.908 44.442 1.00 82.00 121 GLY A C 1
ATOM 983 O O . GLY A 1 121 ? -31.459 9.502 44.478 1.00 82.00 121 GLY A O 1
ATOM 984 N N . LEU A 1 122 ? -29.358 9.325 43.689 1.00 85.12 122 LEU A N 1
ATOM 985 C CA . LEU A 1 122 ? -29.642 8.155 42.849 1.00 85.12 122 LEU A CA 1
ATOM 986 C C . LEU A 1 122 ? -29.960 6.912 43.685 1.00 85.12 122 LEU A C 1
ATOM 988 O O . LEU A 1 122 ? -30.901 6.191 43.358 1.00 85.12 122 LEU A O 1
ATOM 992 N N . ALA A 1 123 ? -29.228 6.681 44.779 1.00 88.56 123 ALA A N 1
ATOM 993 C CA . ALA A 1 123 ? -29.519 5.591 45.706 1.00 88.56 123 ALA A CA 1
ATOM 994 C C . ALA A 1 123 ? -30.928 5.736 46.296 1.00 88.56 123 ALA A C 1
ATOM 996 O O . ALA A 1 123 ? -31.718 4.795 46.251 1.00 88.56 123 ALA A O 1
ATOM 997 N N . LYS A 1 124 ? -31.268 6.932 46.793 1.00 87.88 124 LYS A N 1
ATOM 998 C CA . LYS A 1 124 ? -32.591 7.225 47.358 1.00 87.88 124 LYS A CA 1
ATOM 999 C C . LYS A 1 124 ? -33.699 7.018 46.325 1.00 87.88 124 LYS A C 1
ATOM 1001 O O . LYS A 1 124 ? -34.648 6.294 46.600 1.00 87.88 124 LYS A O 1
ATOM 1006 N N . TYR A 1 125 ? -33.537 7.571 45.122 1.00 87.88 125 TYR A N 1
ATOM 1007 C CA . TYR A 1 125 ? -34.499 7.416 44.031 1.00 87.88 125 TYR A CA 1
ATOM 1008 C C . TYR A 1 125 ? -34.710 5.946 43.647 1.00 87.88 125 TYR A C 1
ATOM 1010 O O . TYR A 1 125 ? -35.848 5.486 43.583 1.00 87.88 125 TYR A O 1
ATOM 1018 N N . LEU A 1 126 ? -33.631 5.183 43.435 1.00 89.12 126 LEU A N 1
ATOM 1019 C CA . LEU A 1 126 ? -33.731 3.770 43.061 1.00 89.12 126 LEU A CA 1
ATOM 1020 C C . LEU A 1 126 ? -34.396 2.934 44.157 1.00 89.12 126 LEU A C 1
ATOM 1022 O O . LEU A 1 126 ? -35.228 2.088 43.843 1.00 89.12 126 LEU A O 1
ATOM 1026 N N . ARG A 1 127 ? -34.098 3.195 45.433 1.00 89.56 127 ARG A N 1
ATOM 1027 C CA . ARG A 1 127 ? -34.735 2.489 46.553 1.00 89.56 127 ARG A CA 1
ATOM 1028 C C . ARG A 1 127 ? -36.214 2.847 46.701 1.00 89.56 127 ARG A C 1
ATOM 1030 O O . ARG A 1 127 ? -37.039 1.952 46.844 1.00 89.56 127 ARG A O 1
ATOM 1037 N N . GLU A 1 128 ? -36.570 4.128 46.603 1.00 90.38 128 GLU A N 1
ATOM 1038 C CA . GLU A 1 128 ? -37.962 4.592 46.716 1.00 90.38 128 GLU A CA 1
ATOM 1039 C C . GLU A 1 128 ? -38.834 4.136 45.537 1.00 90.38 128 GLU A C 1
ATOM 1041 O O . GLU A 1 128 ? -40.020 3.847 45.715 1.00 90.38 128 GLU A O 1
ATOM 1046 N N . GLN A 1 129 ? -38.269 4.066 44.329 1.00 89.62 129 GLN A N 1
ATOM 1047 C CA . GLN A 1 129 ? -39.016 3.762 43.106 1.00 89.62 129 GLN A CA 1
ATOM 1048 C C . GLN A 1 129 ? -38.948 2.288 42.683 1.00 89.62 129 GLN A C 1
ATOM 1050 O O . GLN A 1 129 ? -39.907 1.798 42.087 1.00 89.62 129 GLN A O 1
ATOM 1055 N N . PHE A 1 130 ? -37.853 1.582 42.960 1.00 87.56 130 PHE A N 1
ATOM 1056 C CA . PHE A 1 130 ? -37.606 0.220 42.467 1.00 87.56 130 PHE A CA 1
ATOM 1057 C C . PHE A 1 130 ? -37.226 -0.780 43.572 1.00 87.56 130 PHE A C 1
ATOM 1059 O O . PHE A 1 130 ? -37.083 -1.968 43.282 1.00 87.56 130 PHE A O 1
ATOM 1066 N N . GLY A 1 131 ? -37.081 -0.334 44.822 1.00 89.94 131 GLY A N 1
ATOM 1067 C CA . GLY A 1 131 ? -36.723 -1.174 45.964 1.00 89.94 131 GLY A CA 1
ATOM 1068 C C . GLY A 1 131 ? -35.221 -1.466 46.094 1.00 89.94 131 GLY A C 1
ATOM 1069 O O . GLY A 1 131 ? -34.422 -1.266 45.174 1.00 89.94 131 GLY A O 1
ATOM 1070 N N . ASP A 1 132 ? -34.830 -1.975 47.266 1.00 89.56 132 ASP A N 1
ATOM 1071 C CA . ASP A 1 132 ? -33.427 -2.242 47.618 1.00 89.56 132 ASP A CA 1
ATOM 1072 C C . ASP A 1 132 ? -32.771 -3.324 46.750 1.00 89.56 132 ASP A C 1
ATOM 1074 O O . ASP A 1 132 ? -31.581 -3.231 46.440 1.00 89.56 132 ASP A O 1
ATOM 1078 N N . LEU A 1 133 ? -33.535 -4.343 46.342 1.00 89.12 133 LEU A N 1
ATOM 1079 C CA . LEU A 1 133 ? -33.029 -5.424 45.495 1.00 89.12 133 LEU A CA 1
ATOM 1080 C C . LEU A 1 133 ? -32.572 -4.879 44.136 1.00 89.12 133 LEU A C 1
ATOM 1082 O O . LEU A 1 133 ? -31.435 -5.111 43.733 1.00 89.12 133 LEU A O 1
ATOM 1086 N N . THR A 1 134 ? -33.424 -4.099 43.467 1.00 88.06 134 THR A N 1
ATOM 1087 C CA . THR A 1 134 ? -33.118 -3.497 42.162 1.00 88.06 134 THR A CA 1
ATOM 1088 C C . THR A 1 134 ? -31.926 -2.550 42.258 1.00 88.06 134 THR A C 1
ATOM 1090 O O . THR A 1 134 ? -31.027 -2.602 41.425 1.00 88.06 134 THR A O 1
ATOM 1093 N N . TRP A 1 135 ? -31.863 -1.734 43.314 1.00 91.88 135 TRP A N 1
ATOM 1094 C CA . TRP A 1 135 ? -30.730 -0.844 43.576 1.00 91.88 135 TRP A CA 1
ATOM 1095 C C . TRP A 1 135 ? -29.389 -1.598 43.694 1.00 91.88 135 TRP A C 1
ATOM 1097 O O . TRP A 1 135 ? -28.375 -1.146 43.152 1.00 91.88 135 TRP A O 1
ATOM 1107 N N . ARG A 1 136 ? -29.361 -2.758 44.365 1.00 92.50 136 ARG A N 1
ATOM 1108 C CA . ARG A 1 136 ? -28.160 -3.613 44.452 1.00 92.50 136 ARG A CA 1
ATOM 1109 C C . ARG A 1 136 ? -27.837 -4.288 43.120 1.00 92.50 136 ARG A C 1
ATOM 1111 O O . ARG A 1 136 ? -26.674 -4.302 42.726 1.00 92.50 136 ARG A O 1
ATOM 1118 N N . LEU A 1 137 ? -28.850 -4.805 42.420 1.00 90.75 137 LEU A N 1
ATOM 1119 C CA . LEU A 1 137 ? -28.678 -5.453 41.118 1.00 90.75 137 LEU A CA 1
ATOM 1120 C C . LEU A 1 137 ? -28.119 -4.488 40.069 1.00 90.75 137 LEU A C 1
ATOM 1122 O O . LEU A 1 137 ? -27.216 -4.870 39.337 1.00 90.75 137 LEU A O 1
ATOM 1126 N N . VAL A 1 138 ? -28.582 -3.235 40.031 1.00 90.31 138 VAL A N 1
ATOM 1127 C CA . VAL A 1 138 ? -28.054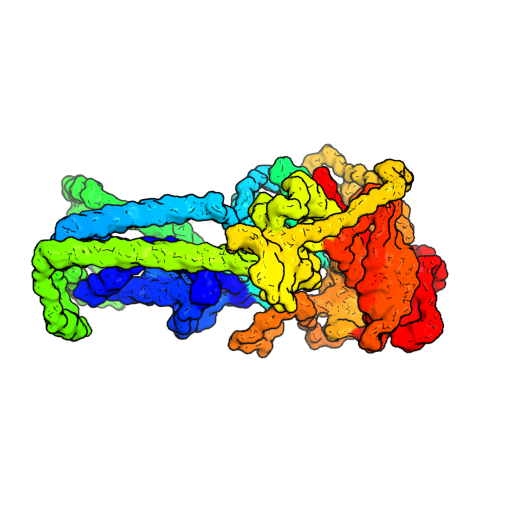 -2.208 39.115 1.00 90.31 138 VAL A CA 1
ATOM 1128 C C . VAL A 1 138 ? -26.575 -1.929 39.389 1.00 90.31 138 VAL A C 1
ATOM 1130 O O . VAL A 1 138 ? -25.786 -1.872 38.451 1.00 90.31 138 VAL A O 1
ATOM 1133 N N . GLN A 1 139 ? -26.170 -1.805 40.657 1.00 92.19 139 GLN A N 1
ATOM 1134 C CA . GLN A 1 139 ? -24.755 -1.625 41.008 1.00 92.19 139 GLN A CA 1
ATOM 1135 C C . GLN A 1 139 ? -23.908 -2.828 40.587 1.00 92.19 139 GLN A C 1
ATOM 1137 O O . GLN A 1 139 ? -22.876 -2.651 39.945 1.00 92.19 139 GLN A O 1
ATOM 1142 N N . ALA A 1 140 ? -24.354 -4.045 40.911 1.00 93.19 140 ALA A N 1
ATOM 1143 C CA . ALA A 1 140 ? -23.654 -5.267 40.529 1.00 93.19 140 ALA A CA 1
ATOM 1144 C C . ALA A 1 140 ? -23.548 -5.400 39.001 1.00 93.19 140 ALA A C 1
ATOM 1146 O O . ALA A 1 140 ? -22.469 -5.679 38.486 1.00 93.19 140 ALA A O 1
ATOM 1147 N N . ALA A 1 141 ? -24.633 -5.125 38.274 1.00 91.00 141 ALA A N 1
ATOM 1148 C CA . ALA A 1 141 ? -24.666 -5.162 36.817 1.00 91.00 141 ALA A CA 1
ATOM 1149 C C . ALA A 1 141 ? -23.714 -4.137 36.191 1.00 91.00 141 ALA A C 1
ATOM 1151 O O . ALA A 1 141 ? -22.996 -4.484 35.261 1.00 91.00 141 ALA A O 1
ATOM 1152 N N . LEU A 1 142 ? -23.651 -2.905 36.710 1.00 91.50 142 LEU A N 1
ATOM 1153 C CA . LEU A 1 142 ? -22.714 -1.888 36.223 1.00 91.50 142 LEU A CA 1
ATOM 1154 C C . LEU A 1 142 ? -21.254 -2.279 36.475 1.00 91.50 142 LEU A C 1
ATOM 1156 O O . LEU A 1 142 ? -20.422 -2.073 35.597 1.00 91.50 142 LEU A O 1
ATOM 1160 N N . VAL A 1 143 ? -20.941 -2.874 37.631 1.00 92.88 143 VAL A N 1
ATOM 1161 C CA . VAL A 1 143 ? -19.588 -3.375 37.931 1.00 92.88 143 VAL A CA 1
ATOM 1162 C C . VAL A 1 143 ? -19.210 -4.518 36.992 1.00 92.88 143 VAL A C 1
ATOM 1164 O O . VAL A 1 143 ? -18.137 -4.482 36.393 1.00 92.88 143 VAL A O 1
ATOM 1167 N N . VAL A 1 144 ? -20.094 -5.506 36.823 1.00 94.94 144 VAL A N 1
ATOM 1168 C CA . VAL A 1 144 ? -19.868 -6.640 35.914 1.00 94.94 144 VAL A CA 1
ATOM 1169 C C . VAL A 1 144 ? -19.738 -6.160 34.469 1.00 94.94 144 VAL A C 1
ATOM 1171 O O . VAL A 1 144 ? -18.832 -6.601 33.770 1.00 94.94 144 VAL A O 1
ATOM 1174 N N . ALA A 1 145 ? -20.584 -5.226 34.028 1.00 91.88 145 ALA A N 1
ATOM 1175 C CA . ALA A 1 145 ? -20.517 -4.655 32.687 1.00 91.88 145 ALA A CA 1
ATOM 1176 C C . ALA A 1 145 ? -19.218 -3.872 32.469 1.00 91.88 145 ALA A C 1
ATOM 1178 O O . ALA A 1 145 ? -18.571 -4.061 31.444 1.00 91.88 145 ALA A O 1
ATOM 1179 N N . TYR A 1 146 ? -18.807 -3.035 33.428 1.00 91.12 146 TYR A N 1
ATOM 1180 C CA . TYR A 1 146 ? -17.559 -2.274 33.338 1.00 91.12 146 TYR A CA 1
ATOM 1181 C C . TYR A 1 146 ? -16.343 -3.204 33.284 1.00 91.12 146 TYR A C 1
ATOM 1183 O O . TYR A 1 146 ? -15.473 -3.027 32.436 1.00 91.12 146 TYR A O 1
ATOM 1191 N N . LEU A 1 147 ? -16.298 -4.228 34.145 1.00 94.19 147 LEU A N 1
ATOM 1192 C CA . LEU A 1 147 ? -15.215 -5.212 34.156 1.00 94.19 147 LEU A CA 1
ATOM 1193 C C . LEU A 1 147 ? -15.193 -6.034 32.862 1.00 94.19 147 LEU A C 1
ATOM 1195 O O . LEU A 1 147 ? -14.138 -6.188 32.256 1.00 94.19 147 LEU A O 1
ATOM 1199 N N . GLY A 1 148 ? -16.353 -6.522 32.417 1.00 93.75 148 GLY A N 1
ATOM 1200 C CA . GLY A 1 148 ? -16.484 -7.268 31.169 1.00 93.75 148 GLY A CA 1
ATOM 1201 C C . GLY A 1 148 ? -16.054 -6.439 29.961 1.00 93.75 148 GLY A C 1
ATOM 1202 O O . GLY A 1 148 ? -15.318 -6.934 29.113 1.00 93.75 148 GLY A O 1
ATOM 1203 N N . PHE A 1 149 ? -16.433 -5.161 29.920 1.00 91.25 149 PHE A N 1
ATOM 1204 C CA . PHE A 1 149 ? -16.025 -4.247 28.860 1.00 91.25 149 PHE A CA 1
ATOM 1205 C C . PHE A 1 149 ? -14.529 -3.924 28.912 1.00 91.25 149 PHE A C 1
ATOM 1207 O O . PHE A 1 149 ? -13.874 -3.918 27.878 1.00 91.25 149 PHE A O 1
ATOM 1214 N N . ALA A 1 150 ? -13.956 -3.715 30.100 1.00 90.88 150 ALA A N 1
ATOM 1215 C CA . ALA A 1 150 ? -12.519 -3.502 30.258 1.00 90.88 150 ALA A CA 1
ATOM 1216 C C . ALA A 1 150 ? -11.708 -4.729 29.807 1.00 90.88 150 ALA A C 1
ATOM 1218 O O . ALA A 1 150 ? -10.729 -4.576 29.079 1.00 90.88 150 ALA A O 1
ATOM 1219 N N . ILE A 1 151 ? -12.141 -5.940 30.182 1.00 92.88 151 ILE A N 1
ATOM 1220 C CA . ILE A 1 151 ? -11.533 -7.198 29.724 1.00 92.88 151 ILE A CA 1
ATOM 1221 C C . ILE A 1 151 ? -11.669 -7.329 28.205 1.00 92.88 151 ILE A C 1
ATOM 1223 O O . ILE A 1 151 ? -10.690 -7.653 27.537 1.00 92.88 151 ILE A O 1
ATOM 1227 N N . PHE A 1 152 ? -12.849 -7.052 27.648 1.00 89.75 152 PHE A N 1
ATOM 1228 C CA . PHE A 1 152 ? -13.074 -7.071 26.204 1.00 89.75 152 PHE A CA 1
ATOM 1229 C C . PHE A 1 152 ? -12.131 -6.108 25.474 1.00 89.75 152 PHE A C 1
ATOM 1231 O O . PHE A 1 152 ? -11.401 -6.538 24.588 1.00 89.75 152 PHE A O 1
ATOM 1238 N N . THR A 1 153 ? -12.080 -4.838 25.883 1.00 87.88 153 THR A N 1
ATOM 1239 C CA . THR A 1 153 ? -11.223 -3.818 25.264 1.00 87.88 153 THR A CA 1
ATOM 1240 C C . THR A 1 153 ? -9.740 -4.172 25.386 1.00 87.88 153 THR A C 1
ATOM 1242 O O . THR A 1 153 ? -9.005 -4.034 24.412 1.00 87.88 153 THR A O 1
ATOM 1245 N N . ALA A 1 154 ? -9.300 -4.696 26.536 1.00 88.31 154 ALA A N 1
ATOM 1246 C CA . ALA A 1 154 ? -7.917 -5.135 26.737 1.00 88.31 154 ALA A CA 1
ATOM 1247 C C . ALA A 1 154 ? -7.521 -6.325 25.843 1.00 88.31 154 ALA A C 1
ATOM 1249 O O . ALA A 1 154 ? -6.354 -6.455 25.484 1.00 88.31 154 ALA A O 1
ATOM 1250 N N . ASN A 1 155 ? -8.482 -7.173 25.464 1.00 88.56 155 ASN A N 1
ATOM 1251 C CA . ASN A 1 155 ? -8.258 -8.337 24.604 1.00 88.56 155 ASN A CA 1
ATOM 1252 C C . ASN A 1 155 ? -8.729 -8.120 23.157 1.00 88.56 155 ASN A C 1
ATOM 1254 O O . ASN A 1 155 ? -8.642 -9.037 22.343 1.00 88.56 155 ASN A O 1
ATOM 1258 N N . LEU A 1 156 ? -9.194 -6.919 22.797 1.00 82.81 156 LEU A N 1
ATOM 1259 C CA . LEU A 1 156 ? -9.742 -6.631 21.469 1.00 82.81 156 LEU A CA 1
ATOM 1260 C C . LEU A 1 156 ? -8.736 -6.953 20.355 1.00 82.81 156 LEU A C 1
ATOM 1262 O O . LEU A 1 156 ? -9.108 -7.500 19.321 1.00 82.81 156 LEU A O 1
ATOM 1266 N N . THR A 1 157 ? -7.456 -6.680 20.606 1.00 78.31 157 THR A N 1
ATOM 1267 C CA . THR A 1 157 ? -6.345 -6.950 19.684 1.00 78.31 157 THR A CA 1
ATOM 1268 C C . THR A 1 157 ? -6.058 -8.443 19.488 1.00 78.31 157 THR A C 1
ATOM 1270 O O . THR A 1 157 ? -5.490 -8.824 18.466 1.00 78.31 157 THR A O 1
ATOM 1273 N N . GLN A 1 158 ? -6.461 -9.299 20.435 1.00 81.25 158 GLN A N 1
ATOM 1274 C CA . GLN A 1 158 ? -6.363 -10.756 20.302 1.00 81.25 158 GLN A CA 1
ATOM 1275 C C . GLN A 1 158 ? -7.470 -11.307 19.401 1.00 81.25 158 GLN A C 1
ATOM 1277 O O . GLN A 1 158 ? -7.225 -12.228 18.626 1.00 81.25 158 GLN A O 1
ATOM 1282 N N . PHE A 1 159 ? -8.668 -10.718 19.468 1.00 75.31 159 PHE A N 1
ATOM 1283 C CA . PHE A 1 159 ? -9.783 -11.076 18.590 1.00 75.31 159 PHE A CA 1
ATOM 1284 C C . PHE A 1 159 ? -9.617 -10.503 17.179 1.00 75.31 159 PHE A C 1
ATOM 1286 O O . PHE A 1 159 ? -10.029 -11.128 16.206 1.00 75.31 159 PHE A O 1
ATOM 1293 N N . ARG A 1 160 ? -9.006 -9.318 17.058 1.00 70.88 160 ARG A N 1
ATOM 1294 C CA . ARG A 1 160 ? -8.735 -8.656 15.780 1.00 70.88 160 ARG A CA 1
ATOM 1295 C C . ARG A 1 160 ? -7.355 -8.010 15.802 1.00 70.88 160 ARG A C 1
ATOM 1297 O O . ARG A 1 160 ? -7.145 -6.997 16.463 1.00 70.88 160 ARG A O 1
ATOM 1304 N N . LYS A 1 161 ? -6.416 -8.575 15.045 1.00 74.12 161 LYS A N 1
ATOM 1305 C CA . LYS A 1 161 ? -5.072 -8.004 14.901 1.00 74.12 161 LYS A CA 1
ATOM 1306 C C . LYS A 1 161 ? -5.146 -6.725 14.062 1.00 74.12 161 LYS A C 1
ATOM 1308 O O . LYS A 1 161 ? -5.601 -6.771 12.924 1.00 74.12 161 LYS A O 1
ATOM 1313 N N . PHE A 1 162 ? -4.696 -5.603 14.622 1.00 73.25 162 PHE A N 1
ATOM 1314 C CA . PHE A 1 162 ? -4.601 -4.315 13.911 1.00 73.25 162 PHE A CA 1
ATOM 1315 C C . PHE A 1 162 ? -3.198 -4.027 13.368 1.00 73.25 162 PHE A C 1
ATOM 1317 O O . PHE A 1 162 ? -3.028 -3.103 12.585 1.00 73.25 162 PHE A O 1
ATOM 1324 N N . GLN A 1 163 ? -2.200 -4.797 13.802 1.00 81.06 163 GLN A N 1
ATOM 1325 C CA . GLN A 1 163 ? -0.798 -4.638 13.427 1.00 81.06 163 GLN A CA 1
ATOM 1326 C C . GLN A 1 163 ? -0.230 -5.988 12.962 1.00 81.06 163 GLN A C 1
ATOM 1328 O O . GLN A 1 163 ? -0.719 -7.036 13.413 1.00 81.06 163 GLN A O 1
ATOM 1333 N N . PRO A 1 164 ? 0.793 -5.985 12.086 1.00 83.00 164 PRO A N 1
ATOM 1334 C CA . PRO A 1 164 ? 1.528 -7.189 11.716 1.00 83.00 164 PRO A CA 1
ATOM 1335 C C . PRO A 1 164 ? 2.128 -7.906 12.932 1.00 83.00 164 PRO A C 1
ATOM 1337 O O . PRO A 1 164 ? 2.265 -7.334 14.017 1.00 83.00 164 PRO A O 1
ATOM 1340 N N . ALA A 1 165 ? 2.506 -9.174 12.747 1.00 85.94 165 ALA A N 1
ATOM 1341 C CA . ALA A 1 165 ? 3.245 -9.912 13.768 1.00 85.94 165 ALA A CA 1
ATOM 1342 C C . ALA A 1 165 ? 4.546 -9.179 14.130 1.00 85.94 165 ALA A C 1
ATOM 1344 O O . ALA A 1 165 ? 5.136 -8.507 13.283 1.00 85.94 165 ALA A O 1
ATOM 1345 N N . ALA A 1 166 ? 4.976 -9.296 15.387 1.00 90.81 166 ALA A N 1
ATOM 1346 C CA . ALA A 1 166 ? 6.212 -8.672 15.842 1.00 90.81 166 ALA A CA 1
ATOM 1347 C C . ALA A 1 166 ? 7.407 -9.180 15.016 1.00 90.81 166 ALA A C 1
ATOM 1349 O O . ALA A 1 166 ? 7.565 -10.389 14.845 1.00 90.81 166 ALA A O 1
ATOM 1350 N N . ILE A 1 167 ? 8.220 -8.255 14.509 1.00 93.50 167 ILE A N 1
ATOM 1351 C CA . ILE A 1 167 ? 9.384 -8.524 13.664 1.00 93.50 167 ILE A CA 1
ATOM 1352 C C . ILE A 1 167 ? 10.641 -8.358 14.516 1.00 93.50 167 ILE A C 1
ATOM 1354 O O . ILE A 1 167 ? 10.814 -7.338 15.186 1.00 93.50 167 ILE A O 1
ATOM 1358 N N . ASP A 1 168 ? 11.539 -9.341 14.470 1.00 94.88 168 ASP A N 1
ATOM 1359 C CA . ASP A 1 168 ? 12.886 -9.171 15.008 1.00 94.88 168 ASP A CA 1
ATOM 1360 C C . ASP A 1 168 ? 13.697 -8.248 14.087 1.00 94.88 168 ASP A C 1
ATOM 1362 O O . ASP A 1 168 ? 13.920 -8.563 12.917 1.00 94.88 168 ASP A O 1
ATOM 1366 N N . MET A 1 169 ? 14.118 -7.095 14.606 1.00 95.50 169 MET A N 1
ATOM 1367 C CA . MET A 1 169 ? 14.835 -6.078 13.833 1.00 95.50 169 MET A CA 1
ATOM 1368 C C . MET A 1 169 ? 16.327 -6.379 13.695 1.00 95.50 169 MET A C 1
ATOM 1370 O O . MET A 1 169 ? 16.958 -5.824 12.794 1.00 95.50 169 MET A O 1
ATOM 1374 N N . ALA A 1 170 ? 16.896 -7.246 14.541 1.00 95.88 170 ALA A N 1
ATOM 1375 C CA . ALA A 1 170 ? 18.340 -7.459 14.593 1.00 95.88 170 ALA A CA 1
ATOM 1376 C C . ALA A 1 170 ? 18.943 -7.867 13.234 1.00 95.88 170 ALA A C 1
ATOM 1378 O O . ALA A 1 170 ? 19.900 -7.215 12.815 1.00 95.88 170 ALA A O 1
ATOM 1379 N N . PRO A 1 171 ? 18.361 -8.811 12.462 1.00 96.25 171 PRO A N 1
ATOM 1380 C CA . PRO A 1 171 ? 18.891 -9.153 11.142 1.00 96.25 171 PRO A CA 1
ATOM 1381 C C . PRO A 1 171 ? 18.895 -7.982 10.147 1.00 96.25 171 PRO A C 1
ATOM 1383 O O . PRO A 1 171 ? 19.786 -7.890 9.305 1.00 96.25 171 PRO A O 1
ATOM 1386 N N . ILE A 1 172 ? 17.916 -7.073 10.238 1.00 96.06 172 ILE A N 1
ATOM 1387 C CA . ILE A 1 172 ? 17.819 -5.893 9.364 1.00 96.06 172 ILE A CA 1
ATOM 1388 C C . ILE A 1 172 ? 18.871 -4.858 9.762 1.00 96.06 172 ILE A C 1
ATOM 1390 O O . ILE A 1 172 ? 19.569 -4.325 8.902 1.00 96.06 172 ILE A O 1
ATOM 1394 N N . VAL A 1 173 ? 19.010 -4.592 11.064 1.00 96.06 173 VAL A N 1
ATOM 1395 C CA . VAL A 1 173 ? 20.022 -3.666 11.590 1.00 96.06 173 VAL A CA 1
ATOM 1396 C C . VAL A 1 173 ? 21.419 -4.164 11.228 1.00 96.06 173 VAL A C 1
ATOM 1398 O O . VAL A 1 173 ? 22.195 -3.411 10.646 1.00 96.06 173 VAL A O 1
ATOM 1401 N N . SER A 1 174 ? 21.706 -5.450 11.445 1.00 94.56 174 SER A N 1
ATOM 1402 C CA . SER A 1 174 ? 22.979 -6.054 11.048 1.00 94.56 174 SER A CA 1
ATOM 1403 C C . SER A 1 174 ? 23.213 -5.991 9.539 1.00 94.56 174 SER A C 1
ATOM 1405 O O . SER A 1 174 ? 24.341 -5.762 9.117 1.00 94.56 174 SER A O 1
ATOM 1407 N N . PHE A 1 175 ? 22.174 -6.151 8.710 1.00 94.12 175 PHE A N 1
ATOM 1408 C CA . PHE A 1 175 ? 22.296 -5.955 7.265 1.00 94.12 175 PHE A CA 1
ATOM 1409 C C . PHE A 1 175 ? 22.657 -4.507 6.906 1.00 94.12 175 PHE A C 1
ATOM 1411 O O . PHE A 1 175 ? 23.490 -4.308 6.030 1.00 94.12 175 PHE A O 1
ATOM 1418 N N . LEU A 1 176 ? 22.052 -3.512 7.564 1.00 93.88 176 LEU A N 1
ATOM 1419 C CA . LEU A 1 176 ? 22.320 -2.088 7.318 1.00 93.88 176 LEU A CA 1
ATOM 1420 C C . LEU A 1 176 ? 23.710 -1.648 7.808 1.00 93.88 176 LEU A C 1
ATOM 1422 O O . LEU A 1 176 ? 24.337 -0.776 7.206 1.00 93.88 176 LEU A O 1
ATOM 1426 N N . GLU A 1 177 ? 24.191 -2.228 8.905 1.00 91.44 177 GLU A N 1
ATOM 1427 C CA . GLU A 1 177 ? 25.533 -1.975 9.437 1.00 91.44 177 GLU A CA 1
ATOM 1428 C C . GLU A 1 177 ? 26.615 -2.656 8.599 1.00 91.44 177 GLU A C 1
ATOM 1430 O O . GLU A 1 177 ? 27.674 -2.074 8.343 1.00 91.44 177 GLU A O 1
ATOM 1435 N N . LYS A 1 178 ? 26.341 -3.883 8.147 1.00 86.44 178 LYS A N 1
ATOM 1436 C CA . LYS A 1 178 ? 27.239 -4.641 7.284 1.00 86.44 178 LYS A CA 1
ATOM 1437 C C . LYS A 1 178 ? 27.468 -3.881 5.978 1.00 86.44 178 LYS A C 1
ATOM 1439 O O . LYS A 1 178 ? 26.540 -3.361 5.370 1.00 86.44 178 LYS A O 1
ATOM 1444 N N . ASP A 1 179 ? 28.727 -3.841 5.553 1.00 79.44 179 ASP A N 1
ATOM 1445 C CA . ASP A 1 179 ? 29.150 -3.275 4.266 1.00 79.44 179 ASP A CA 1
ATOM 1446 C C . ASP A 1 179 ? 28.724 -1.810 4.048 1.00 79.44 179 ASP A C 1
ATOM 1448 O O . ASP A 1 179 ? 28.570 -1.357 2.917 1.00 79.44 179 ASP A O 1
ATOM 1452 N N . GLU A 1 180 ? 28.552 -1.062 5.146 1.00 86.81 180 GLU A N 1
ATOM 1453 C CA . GLU A 1 180 ? 28.156 0.351 5.148 1.00 86.81 180 GLU A CA 1
ATOM 1454 C C . GLU A 1 180 ? 26.841 0.641 4.402 1.00 86.81 180 GLU A C 1
ATOM 1456 O O . GLU A 1 180 ? 26.643 1.734 3.865 1.00 86.81 180 GLU A O 1
ATOM 1461 N N . HIS A 1 181 ? 25.903 -0.309 4.379 1.00 90.31 181 HIS A N 1
ATOM 1462 C CA . HIS A 1 181 ? 24.613 -0.124 3.709 1.00 90.31 181 HIS A CA 1
ATOM 1463 C C . HIS A 1 181 ? 23.801 1.070 4.249 1.00 90.31 181 HIS A C 1
ATOM 1465 O O . HIS A 1 181 ? 22.976 1.628 3.524 1.00 90.31 181 HIS A O 1
ATOM 1471 N N . TRP A 1 182 ? 24.085 1.534 5.470 1.00 90.88 182 TRP A N 1
ATOM 1472 C CA . TRP A 1 182 ? 23.530 2.754 6.066 1.00 90.88 182 TRP A CA 1
ATOM 1473 C C . TRP A 1 182 ? 23.798 4.043 5.269 1.00 90.88 182 TRP A C 1
ATOM 1475 O O . TRP A 1 182 ? 23.137 5.055 5.511 1.00 90.88 182 TRP A O 1
ATOM 1485 N N . ARG A 1 183 ? 24.738 4.022 4.311 1.00 91.12 183 ARG A N 1
ATOM 1486 C CA . ARG A 1 183 ? 25.031 5.145 3.402 1.00 91.12 183 ARG A CA 1
ATOM 1487 C C . ARG A 1 183 ? 23.929 5.408 2.378 1.00 91.12 183 ARG A C 1
ATOM 1489 O O . ARG A 1 183 ? 23.916 6.479 1.776 1.00 91.12 183 ARG A O 1
ATOM 1496 N N . TRP A 1 184 ? 23.016 4.465 2.174 1.00 94.12 184 TRP A N 1
ATOM 1497 C CA . TRP A 1 184 ? 21.847 4.635 1.317 1.00 94.12 184 TRP A CA 1
ATOM 1498 C C . TRP A 1 184 ? 20.572 4.705 2.145 1.00 94.12 184 TRP A C 1
ATOM 1500 O O . TRP A 1 184 ? 20.532 4.300 3.309 1.00 94.12 184 TRP A O 1
ATOM 1510 N N . ARG A 1 185 ? 19.506 5.211 1.526 1.00 95.06 185 ARG A N 1
ATOM 1511 C CA . ARG A 1 185 ? 18.178 5.138 2.122 1.00 95.06 185 ARG A CA 1
ATOM 1512 C C . ARG A 1 185 ? 17.548 3.776 1.912 1.00 95.06 185 ARG A C 1
ATOM 1514 O O . ARG A 1 185 ? 17.831 3.085 0.928 1.00 95.06 185 ARG A O 1
ATOM 1521 N N . TYR A 1 186 ? 16.643 3.446 2.823 1.00 95.50 186 TYR A N 1
ATOM 1522 C CA . TYR A 1 186 ? 15.761 2.296 2.704 1.00 95.50 186 TYR A CA 1
ATOM 1523 C C . TYR A 1 186 ? 14.289 2.700 2.828 1.00 95.50 186 TYR A C 1
ATOM 1525 O O . TYR A 1 186 ? 13.972 3.804 3.275 1.00 95.50 186 TYR A O 1
ATOM 1533 N N . ILE A 1 187 ? 13.396 1.784 2.460 1.00 95.62 187 ILE A N 1
ATOM 1534 C CA . ILE A 1 187 ? 11.985 1.801 2.863 1.00 95.62 187 ILE A CA 1
ATOM 1535 C C . ILE A 1 187 ? 11.570 0.420 3.382 1.00 95.62 187 ILE A C 1
ATOM 1537 O O . ILE A 1 187 ? 12.196 -0.598 3.078 1.00 95.62 187 ILE A O 1
ATOM 1541 N N . THR A 1 188 ? 10.511 0.387 4.181 1.00 95.56 188 THR A N 1
ATOM 1542 C CA . THR A 1 188 ? 9.904 -0.838 4.720 1.00 95.56 188 THR A CA 1
ATOM 1543 C C . THR A 1 188 ? 8.504 -1.005 4.155 1.00 95.56 188 THR A C 1
ATOM 1545 O O . THR A 1 188 ? 7.774 -0.021 4.097 1.00 95.56 188 THR A O 1
ATOM 1548 N N . LEU A 1 189 ? 8.105 -2.226 3.803 1.00 94.88 189 LEU A N 1
ATOM 1549 C CA . LEU A 1 189 ? 6.771 -2.544 3.289 1.00 94.88 189 LEU A CA 1
ATOM 1550 C C . LEU A 1 189 ? 6.129 -3.655 4.132 1.00 94.88 189 LEU A C 1
ATOM 1552 O O . LEU A 1 189 ? 6.710 -4.731 4.286 1.00 94.88 189 LEU A O 1
ATOM 1556 N N . GLY A 1 190 ? 4.942 -3.398 4.695 1.00 91.56 190 GLY A N 1
ATOM 1557 C CA . GLY A 1 190 ? 4.214 -4.353 5.543 1.00 91.56 190 GLY A CA 1
ATOM 1558 C C . GLY A 1 190 ? 4.734 -4.477 6.984 1.00 91.56 190 GLY A C 1
ATOM 1559 O O . GLY A 1 190 ? 4.654 -5.556 7.579 1.00 91.56 190 GLY A O 1
ATOM 1560 N N . PHE A 1 191 ? 5.297 -3.402 7.545 1.00 92.94 191 PHE A N 1
ATOM 1561 C CA . PHE A 1 191 ? 5.878 -3.387 8.899 1.00 92.94 191 PHE A CA 1
ATOM 1562 C C . PHE A 1 191 ? 4.903 -2.848 9.958 1.00 92.94 191 PHE A C 1
ATOM 1564 O O . PHE A 1 191 ? 5.069 -3.126 11.150 1.00 92.94 191 PHE A O 1
ATOM 1571 N N . GLY A 1 192 ? 3.877 -2.100 9.553 1.00 90.38 192 GLY A N 1
ATOM 1572 C CA . GLY A 1 192 ? 3.008 -1.380 10.473 1.00 90.38 192 GLY A CA 1
ATOM 1573 C C . GLY A 1 192 ? 3.778 -0.324 11.272 1.00 90.38 192 GLY A C 1
ATOM 1574 O O . GLY A 1 192 ? 4.791 0.233 10.838 1.00 90.38 192 GLY A O 1
ATOM 1575 N N . ASP A 1 193 ? 3.366 -0.120 12.523 1.00 88.69 193 ASP A N 1
ATOM 1576 C CA . ASP A 1 193 ? 4.028 0.808 13.456 1.00 88.69 193 ASP A CA 1
ATOM 1577 C C . ASP A 1 193 ? 5.494 0.424 13.752 1.00 88.69 193 ASP A C 1
ATOM 1579 O O . ASP A 1 193 ? 6.284 1.247 14.223 1.00 88.69 193 ASP A O 1
ATOM 1583 N N . GLN A 1 194 ? 5.889 -0.819 13.456 1.00 92.75 194 GLN A N 1
ATOM 1584 C CA . GLN A 1 194 ? 7.224 -1.339 13.746 1.00 92.75 194 GLN A CA 1
ATOM 1585 C C . GLN A 1 194 ? 8.318 -0.719 12.865 1.00 92.75 194 GLN A C 1
ATOM 1587 O O . GLN A 1 194 ? 9.492 -0.790 13.232 1.00 92.75 194 GLN A O 1
ATOM 1592 N N . MET A 1 195 ? 7.967 -0.027 11.770 1.00 92.38 195 MET A N 1
ATOM 1593 C CA . MET A 1 195 ? 8.936 0.774 11.006 1.00 92.38 195 MET A CA 1
ATOM 1594 C C . MET A 1 195 ? 9.632 1.823 11.893 1.00 92.38 195 MET A C 1
ATOM 1596 O O . MET A 1 195 ? 10.819 2.104 11.732 1.00 92.38 195 MET A O 1
ATOM 1600 N N . ALA A 1 196 ? 8.905 2.377 12.874 1.00 91.81 196 ALA A N 1
ATOM 1601 C CA . ALA A 1 196 ? 9.447 3.357 13.809 1.00 91.81 196 ALA A CA 1
ATOM 1602 C C . ALA A 1 196 ? 10.471 2.715 14.749 1.00 91.81 196 ALA A C 1
ATOM 1604 O O . ALA A 1 196 ? 11.470 3.345 15.094 1.00 91.81 196 ALA A O 1
ATOM 1605 N N . TRP A 1 197 ? 10.244 1.453 15.130 1.00 92.19 197 TRP A N 1
ATOM 1606 C CA . TRP A 1 197 ? 11.190 0.702 15.945 1.00 92.19 197 TRP A CA 1
ATOM 1607 C C . TRP A 1 197 ? 12.483 0.396 15.205 1.00 92.19 197 TRP A C 1
ATOM 1609 O O . TRP A 1 197 ? 13.545 0.545 15.805 1.00 92.19 197 TRP A O 1
ATOM 1619 N N . LEU A 1 198 ? 12.408 0.042 13.918 1.00 94.31 198 LEU A N 1
ATOM 1620 C CA . LEU A 1 198 ? 13.600 -0.120 13.087 1.00 94.31 198 LEU A CA 1
ATOM 1621 C C . LEU A 1 198 ? 14.376 1.198 12.986 1.00 94.31 198 LEU A C 1
ATOM 1623 O O . LEU A 1 198 ? 15.569 1.234 13.279 1.00 94.31 198 LEU A O 1
ATOM 1627 N N . SER A 1 199 ? 13.690 2.299 12.660 1.00 93.12 199 SER A N 1
ATOM 1628 C CA . SER A 1 199 ? 14.317 3.622 12.540 1.00 93.12 199 SER A CA 1
ATOM 1629 C C . SER A 1 199 ? 14.960 4.117 13.840 1.00 93.12 199 SER A C 1
ATOM 1631 O O . SER A 1 199 ? 15.865 4.943 13.776 1.00 93.12 199 SER A O 1
ATOM 1633 N N . ALA A 1 200 ? 14.509 3.651 15.008 1.00 93.00 200 ALA A N 1
ATOM 1634 C CA . ALA A 1 200 ? 15.108 4.001 16.295 1.00 93.00 200 ALA A CA 1
ATOM 1635 C C . ALA A 1 200 ? 16.391 3.207 16.608 1.00 93.00 200 ALA A C 1
ATOM 1637 O O . ALA A 1 200 ? 17.149 3.610 17.489 1.00 93.00 200 ALA A O 1
ATOM 1638 N N . GLN A 1 201 ? 16.628 2.089 15.915 1.00 94.50 201 GLN A N 1
ATOM 1639 C CA . GLN A 1 201 ? 17.747 1.170 16.157 1.00 94.50 201 GLN A CA 1
ATOM 1640 C C . GLN A 1 201 ? 18.869 1.283 15.114 1.00 94.50 201 GLN A C 1
ATOM 1642 O O . GLN A 1 201 ? 19.880 0.603 15.242 1.00 94.50 201 GLN A O 1
ATOM 1647 N N . THR A 1 202 ? 18.723 2.130 14.091 1.00 93.56 202 THR A N 1
ATOM 1648 C CA . THR A 1 202 ? 19.724 2.315 13.030 1.00 93.56 202 THR A CA 1
ATOM 1649 C C . THR A 1 202 ? 19.993 3.792 12.751 1.00 93.56 202 THR A C 1
ATOM 1651 O O . THR A 1 202 ? 19.141 4.653 12.968 1.00 93.56 202 THR A O 1
ATOM 1654 N N . THR A 1 203 ? 21.189 4.093 12.245 1.00 90.00 203 THR A N 1
ATOM 1655 C CA . THR A 1 203 ? 21.564 5.420 11.734 1.00 90.00 203 THR A CA 1
ATOM 1656 C C . THR A 1 203 ? 21.200 5.611 10.260 1.00 90.00 203 THR A C 1
ATOM 1658 O O . THR A 1 203 ? 21.199 6.749 9.783 1.00 90.00 203 THR A O 1
ATOM 1661 N N . ALA A 1 204 ? 20.878 4.527 9.545 1.00 92.56 204 ALA A N 1
ATOM 1662 C CA . ALA A 1 204 ? 20.422 4.577 8.163 1.00 92.56 204 ALA A CA 1
ATOM 1663 C C . ALA A 1 204 ? 19.127 5.398 8.061 1.00 92.56 204 ALA A C 1
ATOM 1665 O O . ALA A 1 204 ? 18.198 5.224 8.853 1.00 92.56 204 ALA A O 1
ATOM 1666 N N . THR A 1 205 ? 19.049 6.299 7.081 1.00 91.56 205 THR A N 1
ATOM 1667 C CA . THR A 1 205 ? 17.861 7.153 6.913 1.00 91.56 205 THR A CA 1
ATOM 1668 C C . THR A 1 205 ? 16.821 6.484 6.016 1.00 91.56 205 THR A C 1
ATOM 1670 O O . THR A 1 205 ? 17.169 5.797 5.063 1.00 91.56 205 THR A O 1
ATOM 1673 N N . SER A 1 206 ? 15.539 6.694 6.305 1.00 91.81 206 SER A N 1
ATOM 1674 C CA . SER A 1 206 ? 14.431 6.242 5.457 1.00 91.81 206 SER A CA 1
ATOM 1675 C C . SER A 1 206 ? 13.825 7.424 4.703 1.00 91.81 206 SER A C 1
ATOM 1677 O O . SER A 1 206 ? 13.910 8.570 5.156 1.00 91.81 206 SER A O 1
ATOM 1679 N N . VAL A 1 207 ? 13.231 7.152 3.541 1.00 88.25 207 VAL A N 1
ATOM 1680 C CA . VAL A 1 207 ? 12.453 8.149 2.781 1.00 88.25 207 VAL A CA 1
ATOM 1681 C C . VAL A 1 207 ? 11.083 8.384 3.430 1.00 88.25 207 VAL A C 1
ATOM 1683 O O . VAL A 1 207 ? 10.524 9.476 3.338 1.00 88.25 207 VAL A O 1
ATOM 1686 N N . ASP A 1 208 ? 10.580 7.373 4.141 1.00 88.00 208 ASP A N 1
ATOM 1687 C CA . ASP A 1 208 ? 9.323 7.414 4.883 1.00 88.00 208 ASP A CA 1
ATOM 1688 C C . ASP A 1 208 ? 9.562 7.451 6.402 1.00 88.00 208 ASP A C 1
ATOM 1690 O O . ASP A 1 208 ? 10.594 7.008 6.910 1.00 88.00 208 ASP A O 1
ATOM 1694 N N . GLY A 1 209 ? 8.584 7.954 7.150 1.00 83.50 209 GLY A N 1
ATOM 1695 C CA . GLY A 1 209 ? 8.618 8.027 8.602 1.00 83.50 209 GLY A CA 1
ATOM 1696 C C . GLY A 1 209 ? 7.227 7.934 9.213 1.00 83.50 209 GLY A C 1
ATOM 1697 O O . GLY A 1 209 ? 6.237 8.361 8.624 1.00 83.50 209 GLY A O 1
ATOM 1698 N N . ASN A 1 210 ? 7.169 7.432 10.448 1.00 84.56 210 ASN A N 1
ATOM 1699 C CA . ASN A 1 210 ? 5.910 7.248 11.174 1.00 84.56 210 ASN A CA 1
ATOM 1700 C C . ASN A 1 210 ? 5.179 8.578 11.460 1.00 84.56 210 ASN A C 1
ATOM 1702 O O . ASN A 1 210 ? 3.958 8.629 11.578 1.00 84.56 210 ASN A O 1
ATOM 1706 N N . TYR A 1 211 ? 5.925 9.685 11.559 1.00 81.81 211 TYR A N 1
ATOM 1707 C CA . TYR A 1 211 ? 5.352 11.017 11.737 1.00 81.81 211 TYR A CA 1
ATOM 1708 C C . TYR A 1 211 ? 5.138 11.712 10.387 1.00 81.81 211 TYR A C 1
ATOM 1710 O O . TYR A 1 211 ? 6.010 12.416 9.877 1.00 81.81 211 TYR A O 1
ATOM 1718 N N . HIS A 1 212 ? 3.950 11.522 9.818 1.00 78.25 212 HIS A N 1
ATOM 1719 C CA . HIS A 1 212 ? 3.604 11.977 8.472 1.00 78.25 212 HIS A CA 1
ATOM 1720 C C . HIS A 1 212 ? 3.317 13.483 8.359 1.00 78.25 212 HIS A C 1
ATOM 1722 O O . HIS A 1 212 ? 3.517 14.059 7.296 1.00 78.25 212 HIS A O 1
ATOM 1728 N N . SER A 1 213 ? 2.965 14.169 9.453 1.00 71.06 213 SER A N 1
ATOM 1729 C CA . SER A 1 213 ? 2.614 15.600 9.415 1.00 71.06 213 SER A CA 1
ATOM 1730 C C . SER A 1 213 ? 3.793 16.563 9.200 1.00 71.06 213 SER A C 1
ATOM 1732 O O . SER A 1 213 ? 3.567 17.747 8.978 1.00 71.06 213 SER A O 1
ATOM 1734 N N . ALA A 1 214 ? 5.047 16.103 9.299 1.00 70.38 214 ALA A N 1
ATOM 1735 C CA . ALA A 1 214 ? 6.244 16.940 9.090 1.00 70.38 214 ALA A CA 1
ATOM 1736 C C . ALA A 1 214 ? 6.945 16.680 7.748 1.00 70.38 214 ALA A C 1
ATOM 1738 O O . ALA A 1 214 ? 8.096 17.089 7.556 1.00 70.38 214 ALA A O 1
ATOM 1739 N N . ARG A 1 215 ? 6.288 15.955 6.841 1.00 80.00 215 ARG A N 1
ATOM 1740 C CA . ARG A 1 215 ? 6.859 15.605 5.543 1.00 80.00 215 ARG A CA 1
ATOM 1741 C C . ARG A 1 215 ? 7.007 16.834 4.658 1.00 80.00 215 ARG A C 1
ATOM 1743 O O . ARG A 1 215 ? 6.243 17.791 4.742 1.00 80.00 215 ARG A O 1
ATOM 1750 N N . ARG A 1 216 ? 8.030 16.788 3.808 1.00 77.25 216 ARG A N 1
ATOM 1751 C CA . ARG A 1 216 ? 8.385 17.874 2.883 1.00 77.25 216 ARG A CA 1
ATOM 1752 C C . ARG A 1 216 ? 8.484 17.426 1.434 1.00 77.25 216 ARG A C 1
ATOM 1754 O O . ARG A 1 216 ? 8.549 18.277 0.557 1.00 77.25 216 ARG A O 1
ATOM 1761 N N . LEU A 1 217 ? 8.537 16.116 1.201 1.00 83.25 217 LEU A N 1
ATOM 1762 C CA . LEU A 1 217 ? 8.619 15.562 -0.142 1.00 83.25 217 LEU A CA 1
ATOM 1763 C C . LEU A 1 217 ? 7.266 15.760 -0.832 1.00 83.25 217 LEU A C 1
ATOM 1765 O O . LEU A 1 217 ? 6.267 15.304 -0.266 1.00 83.25 217 LEU A O 1
ATOM 1769 N N . PRO A 1 218 ? 7.220 16.435 -1.997 1.00 75.50 218 PRO A N 1
ATOM 1770 C CA . PRO A 1 218 ? 5.985 16.678 -2.734 1.00 75.50 218 PRO A CA 1
ATOM 1771 C C . PRO A 1 218 ? 5.151 15.412 -2.913 1.00 75.50 218 PRO A C 1
ATOM 1773 O O . PRO A 1 218 ? 3.947 15.444 -2.690 1.00 75.50 218 PRO A O 1
ATOM 1776 N N . GLU A 1 219 ? 5.793 14.279 -3.197 1.00 77.31 219 GLU A N 1
ATOM 1777 C CA . GLU A 1 219 ? 5.152 12.983 -3.459 1.00 77.31 219 GLU A CA 1
ATOM 1778 C C . GLU A 1 219 ? 4.361 12.446 -2.253 1.00 77.31 219 GLU A C 1
ATOM 1780 O O . GLU A 1 219 ? 3.447 11.640 -2.422 1.00 77.31 219 GLU A O 1
ATOM 1785 N N . LEU A 1 220 ? 4.673 12.921 -1.039 1.00 80.25 220 LEU A N 1
ATOM 1786 C CA . LEU A 1 220 ? 3.971 12.578 0.202 1.00 80.25 220 LEU A CA 1
ATOM 1787 C C . LEU A 1 220 ? 3.088 13.711 0.742 1.00 80.25 220 LEU A C 1
ATOM 1789 O O . LEU A 1 220 ? 2.261 13.468 1.619 1.00 80.25 220 LEU A O 1
ATOM 1793 N N . THR A 1 221 ? 3.297 14.957 0.306 1.00 77.56 221 THR A N 1
ATOM 1794 C CA . THR A 1 221 ? 2.511 16.110 0.778 1.00 77.56 221 THR A CA 1
ATOM 1795 C C . THR A 1 221 ? 1.319 16.420 -0.118 1.00 77.56 221 THR A C 1
ATOM 1797 O O . THR A 1 221 ? 0.362 17.037 0.337 1.00 77.56 221 THR A O 1
ATOM 1800 N N . THR A 1 222 ? 1.358 16.001 -1.375 1.00 71.56 222 THR A N 1
ATOM 1801 C CA . THR A 1 222 ? 0.317 16.273 -2.377 1.00 71.56 222 THR A CA 1
ATOM 1802 C C . THR A 1 222 ? -0.677 15.119 -2.530 1.00 71.56 222 THR A C 1
ATOM 1804 O O . THR A 1 222 ? -1.798 15.330 -2.986 1.00 71.56 222 THR A O 1
ATOM 1807 N N . THR A 1 223 ? -0.313 13.930 -2.043 1.00 70.25 223 THR A N 1
ATOM 1808 C CA . THR A 1 223 ? -1.160 12.737 -2.026 1.00 70.25 223 THR A CA 1
ATOM 1809 C C . THR A 1 223 ? -1.662 12.428 -0.605 1.00 70.25 223 THR A C 1
ATOM 1811 O O . THR A 1 223 ? -0.955 12.671 0.381 1.00 70.25 223 THR A O 1
ATOM 1814 N N . PRO A 1 224 ? -2.886 11.886 -0.457 1.00 72.44 224 PRO A N 1
ATOM 1815 C CA . PRO A 1 224 ? -3.471 11.530 0.836 1.00 72.44 224 PRO A CA 1
ATOM 1816 C C . PRO A 1 224 ? -2.905 10.209 1.397 1.00 72.44 224 PRO A C 1
ATOM 1818 O O . PRO A 1 224 ? -3.646 9.266 1.667 1.00 72.44 224 PRO A O 1
ATOM 1821 N N . VAL A 1 225 ? -1.584 10.122 1.575 1.00 77.12 225 VAL A N 1
ATOM 1822 C CA . VAL A 1 225 ? -0.900 8.890 2.002 1.00 77.12 225 VAL A CA 1
ATOM 1823 C C . VAL A 1 225 ? -0.399 9.006 3.433 1.00 77.12 225 VAL A C 1
ATOM 1825 O O . VAL A 1 225 ? 0.463 9.835 3.742 1.00 77.12 225 VAL A O 1
ATOM 1828 N N . GLU A 1 226 ? -0.894 8.133 4.319 1.00 78.00 226 GLU A N 1
ATOM 1829 C CA . GLU A 1 226 ? -0.412 8.102 5.700 1.00 78.00 226 GLU A CA 1
ATOM 1830 C C . GLU A 1 226 ? 1.010 7.561 5.768 1.00 78.00 226 GLU A C 1
ATOM 1832 O O . GLU A 1 226 ? 1.857 8.239 6.331 1.00 78.00 226 GLU A O 1
ATOM 1837 N N . ARG A 1 227 ? 1.309 6.387 5.198 1.00 87.44 227 ARG A N 1
ATOM 1838 C CA . ARG A 1 227 ? 2.645 5.754 5.193 1.00 87.44 227 ARG A CA 1
ATOM 1839 C C . ARG A 1 227 ? 2.799 4.884 3.951 1.00 87.44 227 ARG A C 1
ATOM 1841 O O . ARG A 1 227 ? 1.857 4.187 3.582 1.00 87.44 227 ARG A O 1
ATOM 1848 N N . LEU A 1 228 ? 3.984 4.889 3.344 1.00 88.81 228 LEU A N 1
ATOM 1849 C CA . LEU A 1 228 ? 4.288 4.066 2.168 1.00 88.81 228 LEU A CA 1
ATOM 1850 C C . LEU A 1 228 ? 4.289 2.574 2.515 1.00 88.81 228 LEU A C 1
ATOM 1852 O O . LEU A 1 228 ?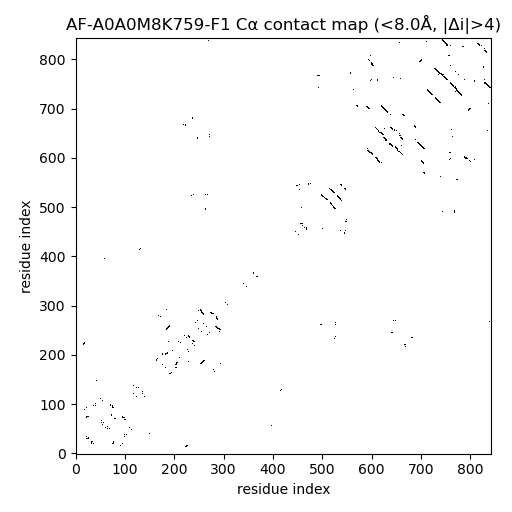 3.909 1.748 1.692 1.00 88.81 228 LEU A O 1
ATOM 1856 N N . GLU A 1 229 ? 4.647 2.223 3.754 1.00 88.81 229 GLU A N 1
ATOM 1857 C CA . GLU A 1 229 ? 4.670 0.827 4.213 1.00 88.81 229 GLU A CA 1
ATOM 1858 C C . GLU A 1 229 ? 3.293 0.143 4.137 1.00 88.81 229 GLU A C 1
ATOM 1860 O O . GLU A 1 229 ? 3.190 -1.049 3.823 1.00 88.81 229 GLU A O 1
ATOM 1865 N N . GLY A 1 230 ? 2.242 0.935 4.358 1.00 85.19 230 GLY A N 1
ATOM 1866 C CA . GLY A 1 230 ? 0.839 0.546 4.302 1.00 85.19 230 GLY A CA 1
ATOM 1867 C C . GLY A 1 230 ? 0.122 1.048 3.049 1.00 85.19 230 GLY A C 1
ATOM 1868 O O . GLY A 1 230 ? -1.103 1.168 3.080 1.00 85.19 230 GLY A O 1
ATOM 1869 N N . ALA A 1 231 ? 0.846 1.343 1.960 1.00 85.56 231 ALA A N 1
ATOM 1870 C CA . ALA A 1 231 ? 0.278 1.836 0.702 1.00 85.56 231 ALA A CA 1
ATOM 1871 C C . ALA A 1 231 ? -0.896 0.973 0.204 1.00 85.56 231 ALA A C 1
ATOM 1873 O O . ALA A 1 231 ? -1.917 1.515 -0.207 1.00 85.56 231 ALA A O 1
ATOM 1874 N N . LYS A 1 232 ? -0.810 -0.354 0.376 1.00 85.25 232 LYS A N 1
ATOM 1875 C CA . LYS A 1 232 ? -1.887 -1.331 0.119 1.00 85.25 232 LYS A CA 1
ATOM 1876 C C . LYS A 1 232 ? -3.242 -0.970 0.750 1.00 85.25 232 LYS A C 1
ATOM 1878 O O . LYS A 1 232 ? -4.280 -1.316 0.201 1.00 85.25 232 LYS A O 1
ATOM 1883 N N . TYR A 1 233 ? -3.245 -0.319 1.914 1.00 80.19 233 TYR A N 1
ATOM 1884 C CA . TYR A 1 233 ? -4.460 0.048 2.656 1.00 80.19 233 TYR A CA 1
ATOM 1885 C C . TYR A 1 233 ? -4.903 1.490 2.419 1.00 80.19 233 TYR A C 1
ATOM 1887 O O . TYR A 1 233 ? -6.018 1.850 2.782 1.00 80.19 233 TYR A O 1
ATOM 1895 N N . SER A 1 234 ? -4.040 2.314 1.821 1.00 69.75 234 SER A N 1
ATOM 1896 C CA . SER A 1 234 ? -4.360 3.700 1.456 1.00 69.75 234 SER A CA 1
ATOM 1897 C C . SER A 1 234 ? -4.998 3.791 0.062 1.00 69.75 234 SER A C 1
ATOM 1899 O O . SER A 1 234 ? -5.140 4.884 -0.481 1.00 69.75 234 SER A O 1
ATOM 1901 N N . GLY A 1 235 ? -5.354 2.639 -0.518 1.00 71.62 235 GLY A N 1
ATOM 1902 C CA . GLY A 1 235 ? -5.887 2.516 -1.865 1.00 71.62 235 GLY A CA 1
ATOM 1903 C C . GLY A 1 235 ? -4.874 2.938 -2.923 1.00 71.62 235 GLY A C 1
ATOM 1904 O O . GLY A 1 235 ? -3.658 2.946 -2.710 1.00 71.62 235 GLY A O 1
ATOM 1905 N N . ILE A 1 236 ? -5.393 3.325 -4.079 1.00 68.56 236 ILE A N 1
ATOM 1906 C CA . ILE A 1 236 ? -4.564 3.717 -5.213 1.00 68.56 236 ILE A CA 1
ATOM 1907 C C . ILE A 1 236 ? -3.689 4.959 -4.937 1.00 68.56 236 ILE A C 1
ATOM 1909 O O . ILE A 1 236 ? -2.535 4.926 -5.359 1.00 68.56 236 ILE A O 1
ATOM 1913 N N . PRO A 1 237 ? -4.106 6.003 -4.182 1.00 69.38 237 PRO A N 1
ATOM 1914 C CA . PRO A 1 237 ? -3.209 7.123 -3.869 1.00 69.38 237 PRO A CA 1
ATOM 1915 C C . PRO A 1 237 ? -1.931 6.691 -3.134 1.00 69.38 237 PRO A C 1
ATOM 1917 O O . PRO A 1 237 ? -0.842 7.194 -3.416 1.00 69.38 237 PRO A O 1
ATOM 1920 N N . GLY A 1 238 ? -2.057 5.727 -2.213 1.00 76.06 238 GLY A N 1
ATOM 1921 C CA . GLY A 1 238 ? -0.924 5.104 -1.524 1.00 76.06 238 GLY A CA 1
ATOM 1922 C C . GLY A 1 238 ? 0.032 4.412 -2.479 1.00 76.06 238 GLY A C 1
ATOM 1923 O O . GLY A 1 238 ? 1.245 4.605 -2.400 1.00 76.06 238 GLY A O 1
ATOM 1924 N N . ILE A 1 239 ? -0.532 3.611 -3.382 1.00 81.69 239 ILE A N 1
ATOM 1925 C CA . ILE A 1 239 ? 0.223 2.833 -4.363 1.00 81.69 239 ILE A CA 1
ATOM 1926 C C . ILE A 1 239 ? 0.907 3.763 -5.365 1.00 81.69 239 ILE A C 1
ATOM 1928 O O . ILE A 1 239 ? 2.106 3.620 -5.562 1.00 81.69 239 ILE A O 1
ATOM 1932 N N . GLY A 1 240 ? 0.213 4.765 -5.907 1.00 79.00 240 GLY A N 1
ATOM 1933 C CA . GLY A 1 240 ? 0.791 5.745 -6.832 1.00 79.00 240 GLY A CA 1
ATOM 1934 C C . GLY A 1 240 ? 1.973 6.510 -6.227 1.00 79.00 240 GLY A C 1
ATOM 1935 O O . GLY A 1 240 ? 3.027 6.612 -6.850 1.00 79.00 240 GLY A O 1
ATOM 1936 N N . SER A 1 241 ? 1.863 6.962 -4.970 1.00 82.75 241 SER A N 1
ATOM 1937 C CA . SER A 1 241 ? 2.994 7.597 -4.270 1.00 82.75 241 SER A CA 1
ATOM 1938 C C . SER A 1 241 ? 4.185 6.637 -4.132 1.00 82.75 241 SER A C 1
ATOM 1940 O O . SER A 1 241 ? 5.320 7.011 -4.427 1.00 82.75 241 SER A O 1
ATOM 1942 N N . LEU A 1 242 ? 3.944 5.372 -3.761 1.00 89.38 242 LEU A N 1
ATOM 1943 C CA . LEU A 1 242 ? 4.996 4.351 -3.695 1.00 89.38 242 LEU A CA 1
ATOM 1944 C C . LEU A 1 242 ? 5.647 4.107 -5.068 1.00 89.38 242 LEU A C 1
ATOM 1946 O O . LEU A 1 242 ? 6.872 4.037 -5.154 1.00 89.38 242 LEU A O 1
ATOM 1950 N N . GLN A 1 243 ? 4.851 4.017 -6.135 1.00 87.62 243 GLN A N 1
ATOM 1951 C CA . GLN A 1 243 ? 5.334 3.835 -7.504 1.00 87.62 243 GLN A CA 1
ATOM 1952 C C . GLN A 1 243 ? 6.271 4.975 -7.930 1.00 87.62 243 GLN A C 1
ATOM 1954 O O . GLN A 1 243 ? 7.324 4.696 -8.498 1.00 87.62 243 GLN A O 1
ATOM 1959 N N . GLN A 1 244 ? 5.971 6.230 -7.578 1.00 83.50 244 GLN A N 1
ATOM 1960 C CA . GLN A 1 244 ? 6.835 7.383 -7.881 1.00 83.50 244 GLN A CA 1
ATOM 1961 C C . GLN A 1 244 ? 8.218 7.282 -7.212 1.00 83.50 244 GLN A C 1
ATOM 1963 O O . GLN A 1 244 ? 9.238 7.564 -7.844 1.00 83.50 244 GLN A O 1
ATOM 1968 N N . PHE A 1 245 ? 8.281 6.827 -5.954 1.00 88.81 245 PHE A N 1
ATOM 1969 C CA . PHE A 1 245 ? 9.559 6.600 -5.264 1.00 88.81 245 PHE A CA 1
ATOM 1970 C C . PHE A 1 245 ? 10.371 5.454 -5.877 1.00 88.81 245 PHE A C 1
ATOM 1972 O O . PHE A 1 245 ? 11.600 5.532 -5.925 1.00 88.81 245 PHE A O 1
ATOM 1979 N N . LEU A 1 246 ? 9.696 4.393 -6.329 1.00 90.56 246 LEU A N 1
ATOM 1980 C CA . LEU A 1 246 ? 10.338 3.216 -6.918 1.00 90.56 246 LEU A CA 1
ATOM 1981 C C . LEU A 1 246 ? 10.756 3.419 -8.377 1.00 90.56 246 LEU A C 1
ATOM 1983 O O . LEU A 1 246 ? 11.697 2.754 -8.808 1.00 90.56 246 LEU A O 1
ATOM 1987 N N . ALA A 1 247 ? 10.091 4.320 -9.107 1.00 84.81 247 ALA A N 1
ATOM 1988 C CA . ALA A 1 247 ? 10.438 4.694 -10.477 1.00 84.81 247 ALA A CA 1
ATOM 1989 C C . ALA A 1 247 ? 11.755 5.477 -10.532 1.00 84.81 247 ALA A C 1
ATOM 1991 O O . ALA A 1 247 ? 12.598 5.234 -11.395 1.00 84.81 247 ALA A O 1
ATOM 1992 N N . VAL A 1 248 ? 11.957 6.402 -9.585 1.00 87.00 248 VAL A N 1
ATOM 1993 C CA . VAL A 1 248 ? 13.115 7.309 -9.576 1.00 87.00 248 VAL A CA 1
ATOM 1994 C C . VAL A 1 248 ? 13.917 7.204 -8.266 1.00 87.00 248 VAL A C 1
ATOM 1996 O O . VAL A 1 248 ? 14.047 8.183 -7.523 1.00 87.00 248 VAL A O 1
ATOM 1999 N N . PRO A 1 249 ? 14.487 6.026 -7.946 1.00 91.12 249 PRO A N 1
ATOM 2000 C CA . PRO A 1 249 ? 15.183 5.795 -6.679 1.00 91.12 249 PRO A CA 1
ATOM 2001 C C . PRO A 1 249 ? 16.433 6.663 -6.497 1.00 91.12 249 PRO A C 1
ATOM 2003 O O . PRO A 1 249 ? 16.750 7.063 -5.370 1.00 91.12 249 PRO A O 1
ATOM 2006 N N . ASP A 1 250 ? 17.108 7.011 -7.596 1.00 88.75 250 ASP A N 1
ATOM 2007 C CA . ASP A 1 250 ? 18.312 7.848 -7.610 1.00 88.75 250 ASP A CA 1
ATOM 2008 C C . ASP A 1 250 ? 18.073 9.222 -6.982 1.00 88.75 250 ASP A C 1
ATOM 2010 O O . ASP A 1 250 ? 18.894 9.701 -6.196 1.00 88.75 250 ASP A O 1
ATOM 2014 N N . LYS A 1 251 ? 16.898 9.817 -7.241 1.00 87.88 251 LYS A N 1
ATOM 2015 C CA . LYS A 1 251 ? 16.474 11.114 -6.685 1.00 87.88 251 LYS A CA 1
ATOM 2016 C C . LYS A 1 251 ? 16.470 11.115 -5.153 1.00 87.88 251 LYS A C 1
ATOM 2018 O O . LYS A 1 251 ? 16.651 12.162 -4.531 1.00 87.88 251 LYS A O 1
ATOM 2023 N N . TYR A 1 252 ? 16.270 9.949 -4.538 1.00 90.25 252 TYR A N 1
ATOM 2024 C CA . TYR A 1 252 ? 16.145 9.799 -3.089 1.00 90.25 252 TYR A CA 1
ATOM 2025 C C . TYR A 1 252 ? 17.309 9.056 -2.441 1.00 90.25 252 TYR A C 1
ATOM 2027 O O . TYR A 1 252 ? 17.266 8.863 -1.221 1.00 90.25 252 TYR A O 1
ATOM 2035 N N . ASN A 1 253 ? 18.324 8.654 -3.215 1.00 93.38 253 ASN A N 1
ATOM 2036 C CA . ASN A 1 253 ? 19.379 7.735 -2.782 1.00 93.38 253 ASN A CA 1
ATOM 2037 C C . ASN A 1 253 ? 18.801 6.431 -2.196 1.00 93.38 253 ASN A C 1
ATOM 2039 O O . ASN A 1 253 ? 19.344 5.878 -1.235 1.00 93.38 253 ASN A O 1
ATOM 2043 N N . LEU A 1 254 ? 17.656 5.980 -2.719 1.00 95.25 254 LEU A N 1
ATOM 2044 C CA . LEU A 1 254 ? 16.928 4.817 -2.223 1.00 95.25 254 LEU A CA 1
ATOM 2045 C C . LEU A 1 254 ? 17.497 3.550 -2.858 1.00 95.25 254 LEU A C 1
ATOM 2047 O O . LEU A 1 254 ? 17.327 3.334 -4.051 1.00 95.25 254 LEU A O 1
ATOM 2051 N N . LYS A 1 255 ? 18.158 2.706 -2.062 1.00 94.25 255 LYS A N 1
ATOM 2052 C CA . LYS A 1 255 ? 18.811 1.489 -2.570 1.00 94.25 255 LYS A CA 1
ATOM 2053 C C . LYS A 1 255 ? 18.159 0.197 -2.103 1.00 94.25 255 LYS A C 1
ATOM 2055 O O . LYS A 1 255 ? 18.217 -0.790 -2.829 1.00 94.25 255 LYS A O 1
ATOM 2060 N N . PHE A 1 256 ? 17.553 0.194 -0.915 1.00 96.19 256 PHE A N 1
ATOM 2061 C CA . PHE A 1 256 ? 17.039 -1.024 -0.288 1.00 96.19 256 PHE A CA 1
ATOM 2062 C C . PHE A 1 256 ? 15.549 -0.935 0.036 1.00 96.19 256 PHE A C 1
ATOM 2064 O O . PHE A 1 256 ? 15.069 0.070 0.561 1.00 96.19 256 PHE A O 1
ATOM 2071 N N . VAL A 1 257 ? 14.830 -2.029 -0.206 1.00 97.06 257 VAL A N 1
ATOM 2072 C CA . VAL A 1 257 ? 13.447 -2.216 0.243 1.00 97.06 257 VAL A CA 1
ATOM 2073 C C . VAL A 1 257 ? 13.368 -3.482 1.085 1.00 97.06 257 VAL A C 1
ATOM 2075 O O . VAL A 1 257 ? 13.725 -4.570 0.631 1.00 97.06 257 VAL A O 1
ATOM 2078 N N . PHE A 1 258 ? 12.883 -3.345 2.317 1.00 96.62 258 PHE A N 1
ATOM 2079 C CA . PHE A 1 258 ? 12.596 -4.469 3.203 1.00 96.62 258 PHE A CA 1
ATOM 2080 C C . PHE A 1 258 ? 11.115 -4.823 3.092 1.00 96.62 258 PHE A C 1
ATOM 2082 O O . PHE A 1 258 ? 10.263 -4.101 3.615 1.00 96.62 258 PHE A O 1
ATOM 2089 N N . SER A 1 259 ? 10.806 -5.920 2.401 1.00 94.94 259 SER A N 1
ATOM 2090 C CA . SER A 1 259 ? 9.432 -6.359 2.155 1.00 94.94 259 SER A CA 1
ATOM 2091 C C . SER A 1 259 ? 9.040 -7.514 3.077 1.00 94.94 259 SER A C 1
ATOM 2093 O O . SER A 1 259 ? 9.690 -8.563 3.096 1.00 94.94 259 SER A O 1
ATOM 2095 N N . ASN A 1 260 ? 7.969 -7.312 3.847 1.00 93.94 260 ASN A N 1
ATOM 2096 C CA . ASN A 1 260 ? 7.298 -8.344 4.643 1.00 93.94 260 ASN A CA 1
ATOM 2097 C C . ASN A 1 260 ? 6.008 -8.857 3.971 1.00 93.94 260 ASN A C 1
ATOM 2099 O O . ASN A 1 260 ? 5.520 -9.934 4.306 1.00 93.94 260 ASN A O 1
ATOM 2103 N N . ASP A 1 261 ? 5.437 -8.089 3.037 1.00 89.81 261 ASP A N 1
ATOM 2104 C CA . ASP A 1 261 ? 4.192 -8.422 2.338 1.00 89.81 261 ASP A CA 1
ATOM 2105 C C . ASP A 1 261 ? 4.473 -8.660 0.850 1.00 89.81 261 ASP A C 1
ATOM 2107 O O . ASP A 1 261 ? 4.892 -7.753 0.129 1.00 89.81 261 ASP A O 1
ATOM 2111 N N . GLN A 1 262 ? 4.198 -9.882 0.390 1.00 89.19 262 GLN A N 1
ATOM 2112 C CA . GLN A 1 262 ? 4.376 -10.293 -1.005 1.00 89.19 262 GLN A CA 1
ATOM 2113 C C . GLN A 1 262 ? 3.554 -9.449 -1.982 1.00 89.19 262 GLN A C 1
ATOM 2115 O O . GLN A 1 262 ? 3.929 -9.367 -3.144 1.00 89.19 262 GLN A O 1
ATOM 2120 N N . PHE A 1 263 ? 2.481 -8.787 -1.528 1.00 90.75 263 PHE A N 1
ATOM 2121 C CA . PHE A 1 263 ? 1.663 -7.868 -2.330 1.00 90.75 263 PHE A CA 1
ATOM 2122 C C . PHE A 1 263 ? 2.492 -6.887 -3.180 1.00 90.75 263 PHE A C 1
ATOM 2124 O O . PHE A 1 263 ? 2.106 -6.570 -4.302 1.00 90.75 263 PHE A O 1
ATOM 2131 N N . TYR A 1 264 ? 3.635 -6.426 -2.664 1.00 93.06 264 TYR A N 1
ATOM 2132 C CA . TYR A 1 264 ? 4.493 -5.448 -3.336 1.00 93.06 264 TYR A CA 1
ATOM 2133 C C . TYR A 1 264 ? 5.544 -6.061 -4.274 1.00 93.06 264 TYR A C 1
ATOM 2135 O O . TYR A 1 264 ? 6.163 -5.330 -5.047 1.00 93.06 264 TYR A O 1
ATOM 2143 N N . ASP A 1 265 ? 5.756 -7.379 -4.230 1.00 93.38 265 ASP A N 1
ATOM 2144 C CA . ASP A 1 265 ? 6.803 -8.056 -5.004 1.00 93.38 265 ASP A CA 1
ATOM 2145 C C . ASP A 1 265 ? 6.672 -7.826 -6.524 1.00 93.38 265 ASP A C 1
ATOM 2147 O O . ASP A 1 265 ? 7.696 -7.541 -7.151 1.00 93.38 265 ASP A O 1
ATOM 2151 N N . PRO A 1 266 ? 5.467 -7.869 -7.140 1.00 92.75 266 PRO A N 1
ATOM 2152 C CA . PRO A 1 266 ? 5.328 -7.595 -8.569 1.00 92.75 266 PRO A CA 1
ATOM 2153 C C . PRO A 1 266 ? 5.734 -6.169 -8.933 1.00 92.75 266 PRO A C 1
ATOM 2155 O O . PRO A 1 266 ? 6.426 -5.963 -9.924 1.00 92.75 266 PRO A O 1
ATOM 2158 N N . LEU A 1 267 ? 5.354 -5.185 -8.112 1.00 93.12 267 LEU A N 1
ATOM 2159 C CA . LEU A 1 267 ? 5.713 -3.786 -8.341 1.00 93.12 267 LEU A CA 1
ATOM 2160 C C . LEU A 1 267 ? 7.230 -3.589 -8.319 1.00 93.12 267 LEU A C 1
ATOM 2162 O O . LEU A 1 267 ? 7.780 -2.934 -9.203 1.00 93.12 267 LEU A O 1
ATOM 2166 N N . LEU A 1 268 ? 7.903 -4.179 -7.330 1.00 94.44 268 LEU A N 1
ATOM 2167 C CA . LEU A 1 268 ? 9.357 -4.122 -7.219 1.00 94.44 268 LEU A CA 1
ATOM 2168 C C . LEU A 1 268 ? 10.017 -4.783 -8.434 1.00 94.44 268 LEU A C 1
ATOM 2170 O O . LEU A 1 268 ? 10.860 -4.159 -9.075 1.00 94.44 268 LEU A O 1
ATOM 2174 N N . TYR A 1 269 ? 9.585 -5.991 -8.799 1.00 93.69 269 TYR A N 1
ATOM 2175 C CA . TYR A 1 269 ? 10.119 -6.718 -9.948 1.00 93.69 269 TYR A CA 1
ATOM 2176 C C . TYR A 1 269 ? 9.974 -5.941 -11.262 1.00 93.69 269 TYR A C 1
ATOM 2178 O O . TYR A 1 269 ? 10.967 -5.716 -11.952 1.00 93.69 269 TYR A O 1
ATOM 2186 N N . PHE A 1 270 ? 8.756 -5.501 -11.595 1.00 92.88 270 PHE A N 1
ATOM 2187 C CA . PHE A 1 270 ? 8.497 -4.817 -12.862 1.00 92.88 270 PHE A CA 1
ATOM 2188 C C . PHE A 1 270 ? 9.098 -3.415 -12.910 1.00 92.88 270 PHE A C 1
ATOM 2190 O O . PHE A 1 270 ? 9.449 -2.988 -13.993 1.00 92.88 270 PHE A O 1
ATOM 2197 N N . SER A 1 271 ? 9.325 -2.755 -11.766 1.00 91.44 271 SER A N 1
ATOM 2198 C CA . SER A 1 271 ? 10.102 -1.502 -11.703 1.00 91.44 271 SER A CA 1
ATOM 2199 C C . SER A 1 271 ? 11.626 -1.737 -11.743 1.00 91.44 271 SER A C 1
ATOM 2201 O O . SER A 1 271 ? 12.407 -0.812 -11.523 1.00 91.44 271 SER A O 1
ATOM 2203 N N . GLY A 1 272 ? 12.071 -2.984 -11.944 1.00 91.44 272 GLY A N 1
ATOM 2204 C CA . GLY A 1 272 ? 13.469 -3.393 -12.097 1.00 91.44 272 GLY A CA 1
ATOM 2205 C C . GLY A 1 272 ? 14.267 -3.527 -10.795 1.00 91.44 272 GLY A C 1
ATOM 2206 O O . GLY A 1 272 ? 15.495 -3.437 -10.810 1.00 91.44 272 GLY A O 1
ATOM 2207 N N . TRP A 1 273 ? 13.609 -3.700 -9.652 1.00 94.06 273 TRP A N 1
ATOM 2208 C CA . TRP A 1 273 ? 14.267 -4.102 -8.407 1.00 94.06 273 TRP A CA 1
ATOM 2209 C C . TRP A 1 273 ? 14.496 -5.613 -8.410 1.00 94.06 273 TRP A C 1
ATOM 2211 O O . TRP A 1 273 ? 13.701 -6.366 -8.969 1.00 94.06 273 TRP A O 1
ATOM 2221 N N . HIS A 1 274 ? 15.551 -6.089 -7.746 1.00 90.50 274 HIS A N 1
ATOM 2222 C CA . HIS A 1 274 ? 15.824 -7.527 -7.635 1.00 90.50 274 HIS A CA 1
ATOM 2223 C C . HIS A 1 274 ? 15.953 -7.993 -6.192 1.00 90.50 274 HIS A C 1
ATOM 2225 O O . HIS A 1 274 ? 16.387 -7.262 -5.300 1.00 90.50 274 HIS A O 1
ATOM 2231 N N . ARG A 1 275 ? 15.625 -9.265 -5.975 1.00 90.94 275 ARG A N 1
ATOM 2232 C CA . ARG A 1 275 ? 15.771 -9.945 -4.685 1.00 90.94 275 ARG A CA 1
ATOM 2233 C C . ARG A 1 275 ? 17.254 -10.224 -4.425 1.00 90.94 275 ARG A C 1
ATOM 2235 O O . ARG A 1 275 ? 17.928 -10.806 -5.275 1.00 90.94 275 ARG A O 1
ATOM 2242 N N . ILE A 1 276 ? 17.764 -9.836 -3.255 1.00 86.69 276 ILE A N 1
ATOM 2243 C CA . ILE A 1 276 ? 19.115 -10.225 -2.812 1.00 86.69 276 ILE A CA 1
ATOM 2244 C C . ILE A 1 276 ? 19.034 -11.521 -2.013 1.00 86.69 276 ILE A C 1
ATOM 2246 O O . ILE A 1 276 ? 19.604 -12.538 -2.397 1.00 86.69 276 ILE A O 1
ATOM 2250 N N . GLN A 1 277 ? 18.375 -11.455 -0.858 1.00 88.06 277 GLN A N 1
ATOM 2251 C CA . GLN A 1 277 ? 18.359 -12.526 0.128 1.00 88.06 277 GLN A CA 1
ATOM 2252 C C . GLN A 1 277 ? 17.186 -12.351 1.078 1.00 88.06 277 GLN A C 1
ATOM 2254 O O . GLN A 1 277 ? 16.782 -11.223 1.382 1.00 88.06 277 GLN A O 1
ATOM 2259 N N . ARG A 1 278 ? 16.655 -13.471 1.564 1.00 93.00 278 ARG A N 1
ATOM 2260 C CA . ARG A 1 278 ? 15.694 -13.477 2.662 1.00 93.00 278 ARG A CA 1
ATOM 2261 C C . ARG A 1 278 ? 16.474 -13.532 3.971 1.00 93.00 278 ARG A C 1
ATOM 2263 O O . ARG A 1 278 ? 17.330 -14.397 4.134 1.00 93.00 278 ARG A O 1
ATOM 2270 N N . LEU A 1 279 ? 16.217 -12.582 4.862 1.00 94.44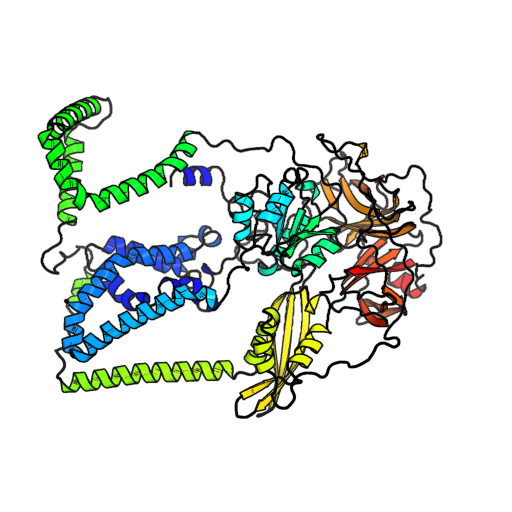 279 LEU A N 1
ATOM 2271 C CA . LEU A 1 279 ? 16.843 -12.527 6.182 1.00 94.44 279 LEU A CA 1
ATOM 2272 C C . LEU A 1 279 ? 16.286 -13.633 7.091 1.00 94.44 279 LEU A C 1
ATOM 2274 O O . LEU A 1 279 ? 15.221 -14.192 6.827 1.00 94.44 279 LEU A O 1
ATOM 2278 N N . GLU A 1 280 ? 16.987 -13.923 8.188 1.00 91.62 280 GLU A N 1
ATOM 2279 C CA . GLU A 1 280 ? 16.615 -14.977 9.151 1.00 91.62 280 GLU A CA 1
ATOM 2280 C C . GLU A 1 280 ? 15.227 -14.765 9.776 1.00 91.62 280 GLU A C 1
ATOM 2282 O O . GLU A 1 280 ? 14.526 -15.722 10.092 1.00 91.62 280 GLU A O 1
ATOM 2287 N N . ASN A 1 281 ? 14.789 -13.509 9.884 1.00 90.94 281 ASN A N 1
ATOM 2288 C CA . ASN A 1 281 ? 13.454 -13.125 10.348 1.00 90.94 281 ASN A CA 1
ATOM 2289 C C . ASN A 1 281 ? 12.357 -13.256 9.265 1.00 90.94 281 ASN A C 1
ATOM 2291 O O . ASN A 1 281 ? 11.226 -12.831 9.486 1.00 90.94 281 ASN A O 1
ATOM 2295 N N . GLY A 1 282 ? 12.678 -13.801 8.087 1.00 90.75 282 GLY A N 1
ATOM 2296 C CA . GLY A 1 282 ? 11.746 -14.023 6.980 1.00 90.75 282 GLY A CA 1
ATOM 2297 C C . GLY A 1 282 ? 11.556 -12.835 6.031 1.00 90.75 282 GLY A C 1
ATOM 2298 O O . GLY A 1 282 ? 10.904 -13.006 4.996 1.00 90.75 282 GLY A O 1
ATOM 2299 N N . ILE A 1 283 ? 12.147 -11.672 6.326 1.00 94.94 283 ILE A N 1
ATOM 2300 C CA . ILE A 1 283 ? 12.009 -10.444 5.529 1.00 94.94 283 ILE A CA 1
ATOM 2301 C C . ILE A 1 283 ? 12.794 -10.550 4.222 1.00 94.94 283 ILE A C 1
ATOM 2303 O O . ILE A 1 283 ? 13.969 -10.926 4.210 1.00 94.94 283 ILE A O 1
ATOM 2307 N N . MET A 1 284 ? 12.149 -10.195 3.111 1.00 95.19 284 MET A N 1
ATOM 2308 C CA . MET A 1 284 ? 12.766 -10.194 1.790 1.00 95.19 284 MET A CA 1
ATOM 2309 C C . MET A 1 284 ? 13.468 -8.856 1.537 1.00 95.19 284 MET A C 1
ATOM 2311 O O . MET A 1 284 ? 12.829 -7.805 1.592 1.00 95.19 284 MET A O 1
ATOM 2315 N N . VAL A 1 285 ? 14.772 -8.885 1.244 1.00 95.31 285 VAL A N 1
ATOM 2316 C CA . VAL A 1 285 ? 15.528 -7.683 0.862 1.00 95.31 285 VAL A CA 1
ATOM 2317 C C . VAL A 1 285 ? 15.554 -7.547 -0.653 1.00 95.31 285 VAL A C 1
ATOM 2319 O O . VAL A 1 285 ? 16.036 -8.443 -1.356 1.00 95.31 285 VAL A O 1
ATOM 2322 N N . TRP A 1 286 ? 15.080 -6.405 -1.132 1.00 95.62 286 TRP A N 1
ATOM 2323 C CA . TRP A 1 286 ? 15.182 -5.986 -2.522 1.00 95.62 286 TRP A CA 1
ATOM 2324 C C . TRP A 1 286 ? 16.192 -4.852 -2.663 1.00 95.62 286 TRP A C 1
ATOM 2326 O O . TRP A 1 286 ? 16.338 -4.021 -1.764 1.00 95.62 286 TRP A O 1
ATOM 2336 N N . GLU A 1 287 ? 16.874 -4.816 -3.800 1.00 92.88 287 GLU A N 1
ATOM 2337 C CA . GLU A 1 287 ? 17.879 -3.808 -4.120 1.00 92.88 287 GLU A CA 1
ATOM 2338 C C . GLU A 1 287 ? 17.693 -3.263 -5.529 1.00 92.88 287 GLU A C 1
ATOM 2340 O O . GLU A 1 287 ? 17.296 -3.987 -6.447 1.00 92.88 287 GLU A O 1
ATOM 2345 N N . ARG A 1 288 ? 18.044 -1.986 -5.682 1.00 92.00 288 ARG A N 1
ATOM 2346 C CA . ARG A 1 288 ? 18.311 -1.358 -6.971 1.00 92.00 288 ARG A CA 1
ATOM 2347 C C . ARG A 1 288 ? 19.814 -1.115 -7.131 1.00 92.00 288 ARG A C 1
ATOM 2349 O O . ARG A 1 288 ? 20.472 -0.610 -6.220 1.00 92.00 288 ARG A O 1
ATOM 2356 N N . GLY A 1 289 ? 20.367 -1.512 -8.277 1.00 84.44 289 GLY A N 1
ATOM 2357 C CA . GLY A 1 289 ? 21.773 -1.279 -8.619 1.00 84.44 289 GLY A CA 1
ATOM 2358 C C . GLY A 1 289 ? 22.067 0.177 -9.008 1.00 84.44 289 GLY A C 1
ATOM 2359 O O . GLY A 1 289 ? 21.149 0.950 -9.247 1.00 84.44 289 GLY A O 1
ATOM 2360 N N . ASP A 1 290 ? 23.354 0.538 -9.060 1.00 83.44 290 ASP A N 1
ATOM 2361 C CA . ASP A 1 290 ? 23.893 1.840 -9.527 1.00 83.44 290 ASP A CA 1
ATOM 2362 C C . ASP A 1 290 ? 23.370 3.103 -8.799 1.00 83.44 290 ASP A C 1
ATOM 2364 O O . ASP A 1 290 ? 23.587 4.216 -9.268 1.00 83.44 290 ASP A O 1
ATOM 2368 N N . ILE A 1 291 ? 22.747 2.961 -7.619 1.00 90.06 291 ILE A N 1
ATOM 2369 C CA . ILE A 1 291 ? 22.250 4.103 -6.830 1.00 90.06 291 ILE A CA 1
ATOM 2370 C C . ILE A 1 291 ? 23.406 4.839 -6.127 1.00 90.06 291 ILE A C 1
ATOM 2372 O O . ILE A 1 291 ? 24.161 4.210 -5.367 1.00 90.06 291 ILE A O 1
ATOM 2376 N N . PRO A 1 292 ? 23.527 6.174 -6.262 1.00 89.00 292 PRO A N 1
ATOM 2377 C CA . PRO A 1 292 ? 24.543 6.944 -5.551 1.00 89.00 292 PRO A CA 1
ATOM 2378 C C . PRO A 1 292 ? 24.271 6.987 -4.033 1.00 89.00 292 PRO A C 1
ATOM 2380 O O . PRO A 1 292 ? 23.113 7.115 -3.616 1.00 89.00 292 PRO A O 1
ATOM 2383 N N . PRO A 1 293 ? 25.309 6.908 -3.176 1.00 90.19 293 PRO A N 1
ATOM 2384 C CA . PRO A 1 293 ? 25.147 7.038 -1.728 1.00 90.19 293 PRO A CA 1
ATOM 2385 C C . PRO A 1 293 ? 24.725 8.457 -1.331 1.00 90.19 293 PRO A C 1
ATOM 2387 O O . PRO A 1 293 ? 24.890 9.413 -2.092 1.00 90.19 293 PRO A O 1
ATOM 2390 N N . LEU A 1 294 ? 24.207 8.600 -0.110 1.00 89.38 294 LEU A N 1
ATOM 2391 C CA . LEU A 1 294 ? 23.858 9.899 0.454 1.00 89.38 294 LEU A CA 1
ATOM 2392 C C . LEU A 1 294 ? 25.088 10.821 0.539 1.00 89.38 294 LEU A C 1
ATOM 2394 O O . LEU A 1 294 ? 26.187 10.350 0.855 1.00 89.38 294 LEU A O 1
ATOM 2398 N N . PRO A 1 295 ? 24.906 12.140 0.340 1.00 87.25 295 PRO A N 1
ATOM 2399 C CA . PRO A 1 295 ? 25.938 13.122 0.646 1.00 87.25 295 PRO A CA 1
ATOM 2400 C C . PRO A 1 295 ? 26.378 13.025 2.112 1.00 87.25 295 PRO A C 1
ATOM 2402 O O . PRO A 1 295 ? 25.542 12.846 3.000 1.00 87.25 295 PRO A O 1
ATOM 2405 N N . GLU A 1 296 ? 27.674 13.212 2.378 1.00 82.31 296 GLU A N 1
ATOM 2406 C CA . GLU A 1 296 ? 28.236 13.125 3.737 1.00 82.31 296 GLU A CA 1
ATOM 2407 C C . GLU A 1 296 ? 27.589 14.118 4.716 1.00 82.31 296 GLU A C 1
ATOM 2409 O O . GLU A 1 296 ? 27.413 13.822 5.899 1.00 82.31 296 GLU A O 1
ATOM 2414 N N . VAL A 1 297 ? 27.193 15.295 4.221 1.00 81.88 297 VAL A N 1
ATOM 2415 C CA . VAL A 1 297 ? 26.540 16.340 5.014 1.00 81.88 297 VAL A CA 1
ATOM 2416 C C . VAL A 1 297 ? 25.109 16.530 4.529 1.00 81.88 297 VAL A C 1
ATOM 2418 O O . VAL A 1 297 ? 24.857 17.113 3.476 1.00 81.88 297 VAL A O 1
ATOM 2421 N N . LEU A 1 298 ? 24.153 16.067 5.336 1.00 81.06 298 LEU A N 1
ATOM 2422 C CA . LEU A 1 298 ? 22.732 16.298 5.087 1.00 81.06 298 LEU A CA 1
ATOM 2423 C C . LEU A 1 298 ? 22.307 17.690 5.583 1.00 81.06 298 LEU A C 1
ATOM 2425 O O . LEU A 1 298 ? 22.677 18.083 6.695 1.00 81.06 298 LEU A O 1
ATOM 2429 N N . PRO A 1 299 ? 21.467 18.419 4.829 1.00 78.50 299 PRO A N 1
ATOM 2430 C CA . PRO A 1 299 ? 20.943 19.706 5.268 1.00 78.50 299 PRO A CA 1
ATOM 2431 C C . PRO A 1 299 ? 20.058 19.528 6.512 1.00 78.50 299 PRO A C 1
ATOM 2433 O O . PRO A 1 299 ? 19.091 18.765 6.506 1.00 78.50 299 PRO A O 1
ATOM 2436 N N . ARG A 1 300 ? 20.367 20.249 7.598 1.00 75.50 300 ARG A N 1
ATOM 2437 C CA . ARG A 1 300 ? 19.590 20.237 8.849 1.00 75.50 300 ARG A CA 1
ATOM 2438 C C . ARG A 1 300 ? 19.107 21.642 9.193 1.00 75.50 300 ARG A C 1
ATOM 2440 O O . ARG A 1 300 ? 19.859 22.605 9.109 1.00 75.50 300 ARG A O 1
ATOM 2447 N N . LYS A 1 301 ? 17.848 21.756 9.626 1.00 74.94 301 LYS A N 1
ATOM 2448 C CA . LYS A 1 301 ? 17.296 23.011 10.158 1.00 74.94 301 LYS A CA 1
ATOM 2449 C C . LYS A 1 301 ? 17.727 23.151 11.615 1.00 74.94 301 LYS A C 1
ATOM 2451 O O . LYS A 1 301 ? 17.353 22.327 12.449 1.00 74.94 301 LYS A O 1
ATOM 2456 N N . GLU A 1 302 ? 18.501 24.182 11.930 1.00 80.00 302 GLU A N 1
ATOM 2457 C CA . GLU A 1 302 ? 18.917 24.428 13.308 1.00 80.00 302 GLU A CA 1
ATOM 2458 C C . GLU A 1 302 ? 17.760 24.979 14.147 1.00 80.00 302 GLU A C 1
ATOM 2460 O O . GLU A 1 302 ? 17.186 26.028 13.857 1.00 80.00 302 GLU A O 1
ATOM 2465 N N . ILE A 1 303 ? 17.412 24.265 15.221 1.00 82.88 303 ILE A N 1
ATOM 2466 C CA . ILE A 1 303 ? 16.431 24.730 16.205 1.00 82.88 303 ILE A CA 1
ATOM 2467 C C . ILE A 1 303 ? 17.173 25.529 17.291 1.00 82.88 303 ILE A C 1
ATOM 2469 O O . ILE A 1 303 ? 18.171 25.035 17.838 1.00 82.88 303 ILE A O 1
ATOM 2473 N N . PRO A 1 304 ? 16.699 26.730 17.675 1.00 88.94 304 PRO A N 1
ATOM 2474 C CA . PRO A 1 304 ? 17.320 27.515 18.738 1.00 88.94 304 PRO A CA 1
ATOM 2475 C C . PRO A 1 304 ? 17.493 26.723 20.041 1.00 88.94 304 PRO A C 1
ATOM 2477 O O . PRO A 1 304 ? 16.620 25.945 20.435 1.00 88.94 304 PRO A O 1
ATOM 2480 N N . MET A 1 305 ? 18.612 26.940 20.741 1.00 90.00 305 MET A N 1
ATOM 2481 C CA . MET A 1 305 ? 18.962 26.173 21.946 1.00 90.00 305 MET A CA 1
ATOM 2482 C C . MET A 1 305 ? 17.887 26.261 23.039 1.00 90.00 305 MET A C 1
ATOM 2484 O O . MET A 1 305 ? 17.540 25.250 23.644 1.00 90.00 305 MET A O 1
ATOM 2488 N N . TYR A 1 306 ? 17.291 27.440 23.250 1.00 89.12 306 TYR A N 1
ATOM 2489 C CA . TYR A 1 306 ? 16.239 27.607 24.257 1.00 89.12 306 TYR A CA 1
ATOM 2490 C C . TYR A 1 306 ? 15.020 26.714 23.972 1.00 89.12 306 TYR A C 1
ATOM 2492 O O . TYR A 1 306 ? 14.473 26.127 24.900 1.00 89.12 306 TYR A O 1
ATOM 2500 N N . GLN A 1 307 ? 14.624 26.543 22.701 1.00 87.50 307 GLN A N 1
ATOM 2501 C CA . GLN A 1 307 ? 13.503 25.668 22.340 1.00 87.50 307 GLN A CA 1
ATOM 2502 C C . GLN A 1 307 ? 13.847 24.203 22.602 1.00 87.50 307 GLN A C 1
ATOM 2504 O O . GLN A 1 307 ? 13.007 23.473 23.123 1.00 87.50 307 GLN A O 1
ATOM 2509 N N . ARG A 1 308 ? 15.083 23.787 22.295 1.00 87.75 308 ARG A N 1
ATOM 2510 C CA . ARG A 1 308 ? 15.581 22.433 22.587 1.00 87.75 308 ARG A CA 1
ATOM 2511 C C . ARG A 1 308 ? 15.554 22.136 24.089 1.00 87.75 308 ARG A C 1
ATOM 2513 O O . ARG A 1 308 ? 15.005 21.116 24.499 1.00 87.75 308 ARG A O 1
ATOM 2520 N N . ILE A 1 309 ? 16.060 23.057 24.912 1.00 91.19 309 ILE A N 1
ATOM 2521 C CA . ILE A 1 309 ? 16.047 22.929 26.378 1.00 91.19 309 ILE A CA 1
ATOM 2522 C C . ILE A 1 309 ? 14.610 22.887 26.905 1.00 91.19 309 ILE A C 1
ATOM 2524 O O . ILE A 1 309 ? 14.282 22.031 27.725 1.00 91.19 309 ILE A O 1
ATOM 2528 N N . MET A 1 310 ? 13.729 23.763 26.414 1.00 89.38 310 MET A N 1
ATOM 2529 C CA . MET A 1 310 ? 12.319 23.770 26.809 1.00 89.38 310 MET A CA 1
ATOM 2530 C C . MET A 1 310 ? 11.626 22.443 26.480 1.00 89.38 310 MET A C 1
ATOM 2532 O O . MET A 1 310 ? 10.902 21.920 27.325 1.00 89.38 310 MET A O 1
ATOM 2536 N N . TRP A 1 311 ? 11.853 21.893 25.282 1.00 85.75 311 TRP A N 1
ATOM 2537 C CA . TRP A 1 311 ? 11.287 20.609 24.859 1.00 85.75 311 TRP A CA 1
ATOM 2538 C C . TRP A 1 311 ? 11.767 19.439 25.722 1.00 85.75 311 TRP A C 1
ATOM 2540 O O . TRP A 1 311 ? 10.954 18.590 26.074 1.00 85.75 311 TRP A O 1
ATOM 2550 N N . GLY A 1 312 ? 13.050 19.414 26.096 1.00 86.31 312 GLY A N 1
ATOM 2551 C CA . GLY A 1 312 ? 13.620 18.331 26.903 1.00 86.31 312 GLY A CA 1
ATOM 2552 C C . GLY A 1 312 ? 13.299 18.410 28.399 1.00 86.31 312 GLY A C 1
ATOM 2553 O O . GLY A 1 312 ? 13.142 17.381 29.048 1.00 86.31 312 GLY A O 1
ATOM 2554 N N . THR A 1 313 ? 13.187 19.616 28.965 1.00 91.69 313 THR A N 1
ATOM 2555 C CA . THR A 1 313 ? 13.111 19.792 30.430 1.00 91.69 313 THR A CA 1
ATOM 2556 C C . THR A 1 313 ? 11.706 20.076 30.953 1.00 91.69 313 THR A C 1
ATOM 2558 O O . THR A 1 313 ? 11.346 19.555 32.007 1.00 91.69 313 THR A O 1
ATOM 2561 N N . ILE A 1 314 ? 10.879 20.856 30.242 1.00 89.81 314 ILE A N 1
ATOM 2562 C CA . ILE A 1 314 ? 9.568 21.278 30.764 1.00 89.81 314 ILE A CA 1
ATOM 2563 C C . ILE A 1 314 ? 8.607 20.092 30.933 1.00 89.81 314 ILE A C 1
ATOM 2565 O O . ILE A 1 314 ? 8.057 19.967 32.024 1.00 89.81 314 ILE A O 1
ATOM 2569 N N . PRO A 1 315 ? 8.378 19.208 29.936 1.00 86.38 315 PRO A N 1
ATOM 2570 C CA . PRO A 1 315 ? 7.428 18.104 30.098 1.00 86.38 315 PRO A CA 1
ATOM 2571 C C . PRO A 1 315 ? 7.800 17.173 31.258 1.00 86.38 315 PRO A C 1
ATOM 2573 O O . PRO A 1 315 ? 6.965 16.894 32.116 1.00 86.38 315 PRO A O 1
ATOM 2576 N N . MET A 1 316 ? 9.073 16.772 31.335 1.00 89.38 316 MET A N 1
ATOM 2577 C CA . MET A 1 316 ? 9.582 15.917 32.413 1.00 89.38 316 MET A CA 1
ATOM 2578 C C . MET A 1 316 ? 9.518 16.620 33.772 1.00 89.38 316 MET A C 1
ATOM 2580 O O . MET A 1 316 ? 9.085 16.026 34.758 1.00 89.38 316 MET A O 1
ATOM 2584 N N . GLY A 1 317 ? 9.875 17.907 33.817 1.00 94.12 317 GLY A N 1
ATOM 2585 C CA . GLY A 1 317 ? 9.778 18.729 35.019 1.00 94.12 317 GLY A CA 1
ATOM 2586 C C . GLY A 1 317 ? 8.342 18.867 35.525 1.00 94.12 317 GLY A C 1
ATOM 2587 O O . GLY A 1 317 ? 8.116 18.787 36.728 1.00 94.12 317 GLY A O 1
ATOM 2588 N N . MET A 1 318 ? 7.361 19.001 34.627 1.00 88.62 318 MET A N 1
ATOM 2589 C CA . MET A 1 318 ? 5.945 19.065 34.998 1.00 88.62 318 MET A CA 1
ATOM 2590 C C . MET A 1 318 ? 5.427 17.732 35.537 1.00 88.62 318 MET A C 1
ATOM 2592 O O . MET A 1 318 ? 4.729 17.741 36.545 1.00 88.62 318 MET A O 1
ATOM 2596 N N . ILE A 1 319 ? 5.792 16.596 34.930 1.00 89.19 319 ILE A N 1
ATOM 2597 C CA . ILE A 1 319 ? 5.431 15.266 35.453 1.00 89.19 319 ILE A CA 1
ATOM 2598 C C . ILE A 1 319 ? 5.994 15.087 36.867 1.00 89.19 319 ILE A C 1
ATOM 2600 O O . ILE A 1 319 ? 5.262 14.703 37.781 1.00 89.19 319 ILE A O 1
ATOM 2604 N N . PHE A 1 320 ? 7.272 15.426 37.063 1.00 92.06 320 PHE A N 1
ATOM 2605 C CA . PHE A 1 320 ? 7.915 15.358 38.372 1.00 92.06 320 PHE A CA 1
ATOM 2606 C C . PHE A 1 320 ? 7.230 16.280 39.388 1.00 92.06 320 PHE A C 1
ATOM 2608 O O . PHE A 1 320 ? 6.917 15.852 40.497 1.00 92.06 320 PHE A O 1
ATOM 2615 N N . LEU A 1 321 ? 6.926 17.522 39.001 1.00 90.81 321 LEU A N 1
ATOM 2616 C CA . LEU A 1 321 ? 6.241 18.491 39.854 1.00 90.81 321 LEU A CA 1
ATOM 2617 C C . LEU A 1 321 ? 4.826 18.031 40.227 1.00 90.81 321 LEU A C 1
ATOM 2619 O O . LEU A 1 321 ? 4.428 18.172 41.381 1.00 90.81 321 LEU A O 1
ATOM 2623 N N . SER A 1 322 ? 4.074 17.459 39.283 1.00 86.19 322 SER A N 1
ATOM 2624 C CA . SER A 1 322 ? 2.742 16.902 39.532 1.00 86.19 322 SER A CA 1
ATOM 2625 C C . SER A 1 322 ? 2.800 15.720 40.495 1.00 86.19 322 SER A C 1
ATOM 2627 O O . SER A 1 322 ? 2.038 15.693 41.459 1.00 86.19 322 SER A O 1
ATOM 2629 N N . PHE A 1 323 ? 3.726 14.779 40.292 1.00 89.00 323 PHE A N 1
ATOM 2630 C CA . PHE A 1 323 ? 3.926 13.653 41.207 1.00 89.00 323 PHE A CA 1
ATOM 2631 C C . PHE A 1 323 ? 4.325 14.124 42.612 1.00 89.00 323 PHE A C 1
ATOM 2633 O O . PHE A 1 323 ? 3.770 13.668 43.615 1.00 89.00 323 PHE A O 1
ATOM 2640 N N . PHE A 1 324 ? 5.242 15.090 42.690 1.00 88.44 324 PHE A N 1
ATOM 2641 C CA . PHE A 1 324 ? 5.657 15.706 43.944 1.00 88.44 324 PHE A CA 1
ATOM 2642 C C . PHE A 1 324 ? 4.454 16.355 44.646 1.00 88.44 324 PHE A C 1
ATOM 2644 O O . PHE A 1 324 ? 4.148 16.018 45.785 1.00 88.44 324 PHE A O 1
ATOM 2651 N N . ALA A 1 325 ? 3.686 17.193 43.946 1.00 83.81 325 ALA A N 1
ATOM 2652 C CA . ALA A 1 325 ? 2.490 17.836 44.489 1.00 83.81 325 ALA A CA 1
ATOM 2653 C C . ALA A 1 325 ? 1.423 16.830 44.959 1.00 83.81 325 ALA A C 1
ATOM 2655 O O . ALA A 1 325 ? 0.855 17.004 46.035 1.00 83.81 325 ALA A O 1
ATOM 2656 N N . MET A 1 326 ? 1.174 15.756 44.203 1.00 82.69 326 MET A N 1
ATOM 2657 C CA . MET A 1 326 ? 0.205 14.719 44.581 1.00 82.69 326 MET A CA 1
ATOM 2658 C C . MET A 1 326 ? 0.632 13.935 45.824 1.00 82.69 326 MET A C 1
ATOM 2660 O O . MET A 1 326 ? -0.218 13.526 46.607 1.00 82.69 326 MET A O 1
ATOM 2664 N N . THR A 1 327 ? 1.935 13.751 46.037 1.00 89.19 327 THR A N 1
ATOM 2665 C CA . THR A 1 327 ? 2.485 13.049 47.210 1.00 89.19 327 THR A CA 1
ATOM 2666 C C . THR A 1 327 ? 2.739 13.979 48.401 1.00 89.19 327 THR A C 1
ATOM 2668 O O . THR A 1 327 ? 3.101 13.513 49.483 1.00 89.19 327 THR A O 1
ATOM 2671 N N . ALA A 1 328 ? 2.491 15.286 48.252 1.00 85.75 328 ALA A N 1
ATOM 2672 C CA . ALA A 1 328 ? 2.772 16.299 49.268 1.00 85.75 328 ALA A CA 1
ATOM 2673 C C . ALA A 1 328 ? 2.020 16.097 50.587 1.00 85.75 328 ALA A C 1
ATOM 2675 O O . ALA A 1 328 ? 2.492 16.546 51.626 1.00 85.75 328 ALA A O 1
ATOM 2676 N N . PHE A 1 329 ? 0.891 15.388 50.606 1.00 82.50 329 PHE A N 1
ATOM 2677 C CA . PHE A 1 329 ? 0.225 15.051 51.869 1.00 82.50 329 PHE A CA 1
ATOM 2678 C C . PHE A 1 329 ? 1.041 14.063 52.725 1.00 82.50 329 PHE A C 1
ATOM 2680 O O . PHE A 1 329 ? 0.903 14.066 53.946 1.00 82.50 329 PHE A O 1
ATOM 2687 N N . MET A 1 330 ? 1.902 13.246 52.104 1.00 87.94 330 MET A N 1
ATOM 2688 C CA . MET A 1 330 ? 2.734 12.247 52.784 1.00 87.94 330 MET A CA 1
ATOM 2689 C C . MET A 1 330 ? 4.006 12.870 53.364 1.00 87.94 330 MET A C 1
ATOM 2691 O O . MET A 1 330 ? 4.318 12.672 54.535 1.00 87.94 330 MET A O 1
ATOM 2695 N N . TRP A 1 331 ? 4.742 13.637 52.552 1.00 84.69 331 TRP A N 1
ATOM 2696 C CA . TRP A 1 331 ? 6.033 14.217 52.945 1.00 84.69 331 TRP A CA 1
ATOM 2697 C C . TRP A 1 331 ? 5.941 15.685 53.376 1.00 84.69 331 TRP A C 1
ATOM 2699 O O . TRP A 1 331 ? 6.831 16.177 54.064 1.00 84.69 331 TRP A O 1
ATOM 2709 N N . GLY A 1 332 ? 4.871 16.398 53.027 1.00 83.88 332 GLY A N 1
ATOM 2710 C CA . GLY A 1 332 ? 4.700 17.820 53.329 1.00 83.88 332 GLY A CA 1
ATOM 2711 C C . GLY A 1 332 ? 4.662 18.124 54.827 1.00 83.88 332 GLY A C 1
ATOM 2712 O O . GLY A 1 332 ? 5.416 18.993 55.262 1.00 83.88 332 GLY A O 1
ATOM 2713 N N . PRO A 1 333 ? 3.856 17.422 55.650 1.00 86.75 333 PRO A N 1
ATOM 2714 C CA . PRO A 1 333 ? 3.851 17.628 57.097 1.00 86.75 333 PRO A CA 1
ATOM 2715 C C . PRO A 1 333 ? 5.211 17.379 57.786 1.00 86.75 333 PRO A C 1
ATOM 2717 O O . PRO A 1 333 ? 5.635 18.264 58.533 1.00 86.75 333 PRO A O 1
ATOM 2720 N N . PRO A 1 334 ? 5.932 16.256 57.557 1.00 83.94 334 PRO A N 1
ATOM 2721 C CA . PRO A 1 334 ? 7.249 16.049 58.164 1.00 83.94 334 PRO A CA 1
ATOM 2722 C C . PRO A 1 334 ? 8.312 17.007 57.613 1.00 83.94 334 PRO A C 1
ATOM 2724 O O . PRO A 1 334 ? 9.097 17.539 58.393 1.00 83.94 334 PRO A O 1
ATOM 2727 N N . LEU A 1 335 ? 8.301 17.311 56.309 1.00 81.44 335 LEU A N 1
ATOM 2728 C CA . LEU A 1 335 ? 9.226 18.281 55.718 1.00 81.44 335 LEU A CA 1
ATOM 2729 C C . LEU A 1 335 ? 9.001 19.688 56.281 1.00 81.44 335 LEU A C 1
ATOM 2731 O O . LEU A 1 335 ? 9.957 20.391 56.584 1.00 81.44 335 LEU A O 1
ATOM 2735 N N . ARG A 1 336 ? 7.741 20.102 56.459 1.00 80.62 336 ARG A N 1
ATOM 2736 C CA . ARG A 1 336 ? 7.410 21.399 57.056 1.00 80.62 336 ARG A CA 1
ATOM 2737 C C . ARG A 1 336 ? 7.904 21.490 58.497 1.00 80.62 336 ARG A C 1
ATOM 2739 O O . ARG A 1 336 ? 8.435 22.531 58.847 1.00 80.62 336 ARG A O 1
ATOM 2746 N N . ARG A 1 337 ? 7.772 20.425 59.298 1.00 81.00 337 ARG A N 1
ATOM 2747 C CA . ARG A 1 337 ? 8.322 20.379 60.667 1.00 81.00 337 ARG A CA 1
ATOM 2748 C C . ARG A 1 337 ? 9.846 20.500 60.664 1.00 81.00 337 ARG A C 1
ATOM 2750 O O . ARG A 1 337 ? 10.367 21.380 61.333 1.00 81.00 337 ARG A O 1
ATOM 2757 N N . LEU A 1 338 ? 10.534 19.710 59.836 1.00 82.12 338 LEU A N 1
ATOM 2758 C CA . LEU A 1 338 ? 11.992 19.764 59.680 1.00 82.12 338 LEU A CA 1
ATOM 2759 C C . LEU A 1 338 ? 12.477 21.166 59.265 1.00 82.12 338 LEU A C 1
ATOM 2761 O O . LEU A 1 338 ? 13.408 21.711 59.847 1.00 82.12 338 LEU A O 1
ATOM 2765 N N . LEU A 1 339 ? 11.836 21.776 58.264 1.00 79.50 339 LEU A N 1
ATOM 2766 C CA . LEU A 1 339 ? 12.205 23.107 57.774 1.00 79.50 339 LEU A CA 1
ATOM 2767 C C . LEU A 1 339 ? 11.930 24.218 58.801 1.00 79.50 339 LEU A C 1
ATOM 2769 O O . LEU A 1 339 ? 12.622 25.240 58.779 1.00 79.50 339 LEU A O 1
ATOM 2773 N N . ASP A 1 340 ? 10.927 24.049 59.665 1.00 79.81 340 ASP A N 1
ATOM 2774 C CA . ASP A 1 340 ? 10.636 24.977 60.764 1.00 79.81 340 ASP A CA 1
ATOM 2775 C C . ASP A 1 340 ? 11.684 24.841 61.879 1.00 79.81 340 ASP A C 1
ATOM 2777 O O . ASP A 1 340 ? 12.253 25.839 62.317 1.00 79.81 340 ASP A O 1
ATOM 2781 N N . GLU A 1 341 ? 12.034 23.603 62.248 1.00 80.00 341 GLU A N 1
ATOM 2782 C CA . GLU A 1 341 ? 13.085 23.285 63.228 1.00 80.00 341 GLU A CA 1
ATOM 2783 C C . GLU A 1 341 ? 14.474 23.768 62.781 1.00 80.00 341 GLU A C 1
ATOM 2785 O O . GLU A 1 341 ? 15.243 24.287 63.587 1.00 80.00 341 GLU A O 1
ATOM 2790 N N . MET A 1 342 ? 14.786 23.687 61.483 1.00 79.25 342 MET A N 1
ATOM 2791 C CA . MET A 1 342 ? 16.026 24.224 60.906 1.00 79.25 342 MET A CA 1
ATOM 2792 C C . MET A 1 342 ? 16.021 25.758 60.754 1.00 79.25 342 MET A C 1
ATOM 2794 O O . MET A 1 342 ? 16.980 26.330 60.232 1.00 79.25 342 MET A O 1
ATOM 2798 N N . GLY A 1 343 ? 14.931 26.448 61.116 1.00 76.50 343 GLY A N 1
ATOM 2799 C CA . GLY A 1 343 ? 14.761 27.890 60.898 1.00 76.50 343 GLY A CA 1
ATOM 2800 C C . GLY A 1 343 ? 14.717 28.304 59.418 1.00 76.50 343 GLY A C 1
ATOM 2801 O O . GLY A 1 343 ? 14.688 29.497 59.096 1.00 76.50 343 GLY A O 1
ATOM 2802 N N . ALA A 1 344 ? 14.685 27.336 58.498 1.00 70.88 344 ALA A N 1
ATOM 2803 C CA . ALA A 1 344 ? 14.729 27.546 57.058 1.00 70.88 344 ALA A CA 1
ATOM 2804 C C . ALA A 1 344 ? 13.458 28.235 56.545 1.00 70.88 344 ALA A C 1
ATOM 2806 O O . ALA A 1 344 ? 13.542 29.058 55.635 1.00 70.88 344 ALA A O 1
ATOM 2807 N N . ILE A 1 345 ? 12.296 27.991 57.163 1.00 71.62 345 ILE A N 1
ATOM 2808 C CA . ILE A 1 345 ? 11.042 28.694 56.830 1.00 71.62 345 ILE A CA 1
ATOM 2809 C C . ILE A 1 345 ? 11.154 30.191 57.154 1.00 71.62 345 ILE A C 1
ATOM 2811 O O . ILE A 1 345 ? 10.776 31.038 56.339 1.00 71.62 345 ILE A O 1
ATOM 2815 N N . ALA A 1 346 ? 11.726 30.543 58.308 1.00 70.50 346 ALA A N 1
ATOM 2816 C CA . ALA A 1 346 ? 11.939 31.935 58.705 1.00 70.50 346 ALA A CA 1
ATOM 2817 C C . ALA A 1 346 ? 12.989 32.634 57.819 1.00 70.50 346 ALA A C 1
ATOM 2819 O O . ALA A 1 346 ? 12.816 33.801 57.442 1.00 70.50 346 ALA A O 1
ATOM 2820 N N . LEU A 1 347 ? 14.049 31.914 57.439 1.00 69.56 347 LEU A N 1
ATOM 2821 C CA . LEU A 1 347 ? 15.091 32.387 56.527 1.00 69.56 347 LEU A CA 1
ATOM 2822 C C . LEU A 1 347 ? 14.547 32.600 55.103 1.00 69.56 347 LEU A C 1
ATOM 2824 O O . LEU A 1 347 ? 14.722 33.677 54.532 1.00 69.56 347 LEU A O 1
ATOM 2828 N N . ALA A 1 348 ? 13.816 31.626 54.557 1.00 67.62 348 ALA A N 1
ATOM 2829 C CA . ALA A 1 348 ? 13.156 31.717 53.256 1.00 67.62 348 ALA A CA 1
ATOM 2830 C C . ALA A 1 348 ? 12.123 32.851 53.236 1.00 67.62 348 ALA A C 1
ATOM 2832 O O . ALA A 1 348 ? 12.071 33.620 52.279 1.00 67.62 348 ALA A O 1
ATOM 2833 N N . ALA A 1 349 ? 11.368 33.049 54.321 1.00 68.88 349 ALA A N 1
ATOM 2834 C CA . ALA A 1 349 ? 10.472 34.191 54.459 1.00 68.88 349 ALA A CA 1
ATOM 2835 C C . ALA A 1 349 ? 11.228 35.535 54.482 1.00 68.88 349 ALA A C 1
ATOM 2837 O O . ALA A 1 349 ? 10.719 36.517 53.939 1.00 68.88 349 ALA A O 1
ATOM 2838 N N . ARG A 1 350 ? 12.437 35.613 55.064 1.00 68.69 350 ARG A N 1
ATOM 2839 C CA . ARG A 1 350 ? 13.303 36.811 54.989 1.00 68.69 350 ARG A CA 1
ATOM 2840 C C . ARG A 1 350 ? 13.808 37.056 53.568 1.00 68.69 350 ARG A C 1
ATOM 2842 O O . ARG A 1 350 ? 13.674 38.184 53.094 1.00 68.69 350 ARG A O 1
ATOM 2849 N N . PHE A 1 351 ? 14.318 36.035 52.880 1.00 67.19 351 PHE A N 1
ATOM 2850 C CA . PHE A 1 351 ? 14.788 36.152 51.493 1.00 67.19 351 PHE A CA 1
ATOM 2851 C C . PHE A 1 351 ? 13.656 36.483 50.521 1.00 67.19 351 PHE A C 1
ATOM 2853 O O . PHE A 1 351 ? 13.806 37.382 49.700 1.00 67.19 351 PHE A O 1
ATOM 2860 N N . TRP A 1 352 ? 12.486 35.861 50.670 1.00 67.19 352 TRP A N 1
ATOM 2861 C CA . TRP A 1 352 ? 11.292 36.194 49.895 1.00 67.19 352 TRP A CA 1
ATOM 2862 C C . TRP A 1 352 ? 10.855 37.642 50.134 1.00 67.19 352 TRP A C 1
ATOM 2864 O O . TRP A 1 352 ? 10.597 38.375 49.186 1.00 67.19 352 TRP A O 1
ATOM 2874 N N . ARG A 1 353 ? 10.840 38.120 51.389 1.00 67.50 353 ARG A N 1
ATOM 2875 C CA . ARG A 1 353 ? 10.550 39.535 51.698 1.00 67.50 353 ARG A CA 1
ATOM 2876 C C . ARG A 1 353 ? 11.574 40.492 51.078 1.00 67.50 353 ARG A C 1
ATOM 2878 O O . ARG A 1 353 ? 11.185 41.597 50.700 1.00 67.50 353 ARG A O 1
ATOM 2885 N N . LEU A 1 354 ? 12.843 40.090 50.991 1.00 68.56 354 LEU A N 1
ATOM 2886 C CA . LEU A 1 354 ? 13.917 40.864 50.367 1.00 68.56 354 LEU A CA 1
ATOM 2887 C C . LEU A 1 354 ? 13.764 40.901 48.837 1.00 68.56 354 LEU A C 1
ATOM 2889 O O . LEU A 1 354 ? 13.754 41.982 48.257 1.00 68.56 354 LEU A O 1
ATOM 2893 N N . GLY A 1 355 ? 13.546 39.746 48.203 1.00 67.44 355 GLY A N 1
ATOM 2894 C CA . GLY A 1 355 ? 13.321 39.617 46.761 1.00 67.44 355 GLY A CA 1
ATOM 2895 C C . GLY A 1 355 ? 12.049 40.327 46.298 1.00 67.44 355 GLY A C 1
ATOM 2896 O O . GLY A 1 355 ? 12.074 41.065 45.322 1.00 67.44 355 GLY A O 1
ATOM 2897 N N . VAL A 1 356 ? 10.958 40.218 47.061 1.00 64.38 356 VAL A N 1
ATOM 2898 C CA . VAL A 1 356 ? 9.721 40.976 46.825 1.00 64.38 356 VAL A CA 1
ATOM 2899 C C . VAL A 1 356 ? 9.966 42.483 46.965 1.00 64.38 356 VAL A C 1
ATOM 2901 O O . VAL A 1 356 ? 9.461 43.259 46.160 1.00 64.38 356 VAL A O 1
ATOM 2904 N N . ARG A 1 357 ? 10.755 42.930 47.954 1.00 66.00 357 ARG A N 1
ATOM 2905 C CA . ARG A 1 357 ? 11.137 44.349 48.081 1.00 66.00 357 ARG A CA 1
ATOM 2906 C C . ARG A 1 357 ? 11.940 44.844 46.874 1.00 66.00 357 ARG A C 1
ATOM 2908 O O . ARG A 1 357 ? 11.662 45.942 46.411 1.00 66.00 357 ARG A O 1
ATOM 2915 N N . LEU A 1 358 ? 12.882 44.044 46.377 1.00 65.56 358 LEU A N 1
ATOM 2916 C CA . LEU A 1 358 ? 13.704 44.358 45.204 1.00 65.56 358 LEU A CA 1
ATOM 2917 C C . LEU A 1 358 ? 12.884 44.367 43.904 1.00 65.56 358 LEU A C 1
ATOM 2919 O O . LEU A 1 358 ? 13.010 45.292 43.112 1.00 65.56 358 LEU A O 1
ATOM 2923 N N . TRP A 1 359 ? 11.983 43.400 43.714 1.00 63.72 359 TRP A N 1
ATOM 2924 C CA . TRP A 1 359 ? 11.105 43.323 42.540 1.00 63.72 359 TRP A CA 1
ATOM 2925 C C . TRP A 1 359 ? 10.174 44.538 42.434 1.00 63.72 359 TRP A C 1
ATOM 2927 O O . TRP A 1 359 ? 10.001 45.108 41.363 1.00 63.72 359 TRP A O 1
ATOM 2937 N N . PHE A 1 360 ? 9.609 44.982 43.560 1.00 62.44 360 PHE A N 1
ATOM 2938 C CA . PHE A 1 360 ? 8.774 46.187 43.616 1.00 62.44 360 PHE A CA 1
ATOM 2939 C C . PHE A 1 360 ? 9.569 47.505 43.621 1.00 62.44 360 PHE A C 1
ATOM 2941 O O . PHE A 1 360 ? 8.949 48.567 43.634 1.00 62.44 360 PHE A O 1
ATOM 2948 N N . ALA A 1 361 ? 10.905 47.450 43.612 1.00 64.62 361 ALA A N 1
ATOM 2949 C CA . ALA A 1 361 ? 11.780 48.605 43.408 1.00 64.62 361 ALA A CA 1
ATOM 2950 C C . ALA A 1 361 ? 12.176 48.803 41.927 1.00 64.62 361 ALA A C 1
ATOM 2952 O O . ALA A 1 361 ? 12.778 49.824 41.601 1.00 64.62 361 ALA A O 1
ATOM 2953 N N . LEU A 1 362 ? 11.835 47.862 41.031 1.00 68.19 362 LEU A N 1
ATOM 2954 C CA . LEU A 1 362 ? 12.087 47.976 39.591 1.00 68.19 362 LEU A CA 1
ATOM 2955 C C . LEU A 1 362 ? 11.121 48.983 38.924 1.00 68.19 362 LEU A C 1
ATOM 2957 O O . LEU A 1 362 ? 9.918 48.959 39.213 1.00 68.19 362 LEU A O 1
ATOM 2961 N N . PRO A 1 363 ? 11.601 49.844 38.005 1.00 55.00 363 PRO A N 1
ATOM 2962 C CA . PRO A 1 363 ? 10.750 50.798 37.294 1.00 55.00 363 PRO A CA 1
ATOM 2963 C C . PRO A 1 363 ? 9.681 50.081 36.453 1.00 55.00 363 PRO A C 1
ATOM 2965 O O . PRO A 1 363 ? 9.987 49.132 35.738 1.00 55.00 363 PRO A O 1
ATOM 2968 N N . GLY A 1 364 ? 8.427 50.540 36.522 1.00 64.94 364 GLY A N 1
ATOM 2969 C CA . GLY A 1 364 ? 7.311 49.993 35.733 1.00 64.94 364 GLY A CA 1
ATOM 2970 C C . GLY A 1 364 ? 6.519 48.857 36.395 1.00 64.94 364 GLY A C 1
ATOM 2971 O O . GLY A 1 364 ? 5.493 48.443 35.858 1.00 64.94 364 GLY A O 1
ATOM 2972 N N . VAL A 1 365 ? 6.926 48.379 37.578 1.00 60.75 365 VAL A N 1
ATOM 2973 C CA . VAL A 1 365 ? 6.184 47.349 38.323 1.00 60.75 365 VAL A CA 1
ATOM 2974 C C . VAL A 1 365 ? 5.080 47.999 39.180 1.00 60.75 365 VAL A C 1
ATOM 2976 O O . VAL A 1 365 ? 5.373 48.898 39.974 1.00 60.75 365 VAL A O 1
ATOM 2979 N N . PRO A 1 366 ? 3.803 47.573 39.073 1.00 62.94 366 PRO A N 1
ATOM 2980 C CA . PRO A 1 366 ? 2.717 48.139 39.873 1.00 62.94 366 PRO A CA 1
ATOM 2981 C C . PRO A 1 366 ? 2.992 47.988 41.376 1.00 62.94 366 PRO A C 1
ATOM 2983 O O . PRO A 1 366 ? 3.510 46.965 41.817 1.00 62.94 366 PRO A O 1
ATOM 2986 N N . LYS A 1 367 ? 2.647 49.007 42.181 1.00 63.72 367 LYS A N 1
ATOM 2987 C CA . LYS A 1 367 ? 2.948 49.056 43.628 1.00 63.72 367 LYS A CA 1
ATOM 2988 C C . LYS A 1 367 ? 2.560 47.745 44.329 1.00 63.72 367 LYS A C 1
ATOM 2990 O O . LYS A 1 367 ? 1.451 47.247 44.144 1.00 63.72 367 LYS A O 1
ATOM 2995 N N . ARG A 1 368 ? 3.434 47.257 45.223 1.00 60.88 368 ARG A N 1
ATOM 2996 C CA . ARG A 1 368 ? 3.301 46.008 46.012 1.00 60.88 368 ARG A CA 1
ATOM 2997 C C . ARG A 1 368 ? 1.907 45.731 46.569 1.00 60.88 368 ARG A C 1
ATOM 2999 O O . ARG A 1 368 ? 1.483 44.580 46.611 1.00 60.88 368 ARG A O 1
ATOM 3006 N N . ASN A 1 369 ? 1.208 46.774 47.002 1.00 64.50 369 ASN A N 1
ATOM 3007 C CA . ASN A 1 369 ? -0.119 46.646 47.588 1.00 64.50 369 ASN A CA 1
ATOM 3008 C C . ASN A 1 369 ? -1.174 46.242 46.550 1.00 64.50 369 ASN A C 1
ATOM 3010 O O . ASN A 1 369 ? -2.031 45.441 46.872 1.00 64.50 369 ASN A O 1
ATOM 3014 N N . VAL A 1 370 ? -1.066 46.688 45.296 1.00 66.44 370 VAL A N 1
ATOM 3015 C CA . VAL A 1 370 ? -2.042 46.377 44.238 1.00 66.44 370 VAL A CA 1
ATOM 3016 C C . VAL A 1 370 ? -1.967 44.907 43.833 1.00 66.44 370 VAL A C 1
ATOM 3018 O O . VAL A 1 370 ? -2.985 44.224 43.805 1.00 66.44 370 VAL A O 1
ATOM 3021 N N . LEU A 1 371 ? -0.760 44.392 43.580 1.00 66.06 371 LEU A N 1
ATOM 3022 C CA . LEU A 1 371 ? -0.549 42.982 43.234 1.00 66.06 371 LEU A CA 1
ATOM 3023 C C . LEU A 1 371 ? -0.844 42.049 44.411 1.00 66.06 371 LEU A C 1
ATOM 3025 O O . LEU A 1 371 ? -1.440 40.995 44.216 1.00 66.06 371 LEU A O 1
ATOM 3029 N N . ARG A 1 372 ? -0.474 42.442 45.638 1.00 67.06 372 ARG A N 1
ATOM 3030 C CA . ARG A 1 372 ? -0.807 41.677 46.846 1.00 67.06 372 ARG A CA 1
ATOM 3031 C C . ARG A 1 372 ? -2.307 41.654 47.098 1.00 67.06 372 ARG A C 1
ATOM 3033 O O . ARG A 1 372 ? -2.823 40.603 47.443 1.00 67.06 372 ARG A O 1
ATOM 3040 N N . ASP A 1 373 ? -2.995 42.779 46.950 1.00 73.56 373 ASP A N 1
ATOM 3041 C CA . ASP A 1 373 ? -4.436 42.846 47.179 1.00 73.56 373 ASP A CA 1
ATOM 3042 C C . ASP A 1 373 ? -5.192 42.118 46.067 1.00 73.56 373 ASP A C 1
ATOM 3044 O O . ASP A 1 373 ? -6.173 41.442 46.356 1.00 73.56 373 ASP A O 1
ATOM 3048 N N . TRP A 1 374 ? -4.713 42.171 44.821 1.00 79.75 374 TRP A N 1
ATOM 3049 C CA . TRP A 1 374 ? -5.239 41.350 43.731 1.00 79.75 374 TRP A CA 1
ATOM 3050 C C . TRP A 1 374 ? -5.026 39.859 43.996 1.00 79.75 374 TRP A C 1
ATOM 3052 O O . TRP A 1 374 ? -5.989 39.103 43.949 1.00 79.75 374 TRP A O 1
ATOM 3062 N N . TRP A 1 375 ? -3.804 39.441 44.348 1.00 73.12 375 TRP A N 1
ATOM 3063 C CA . TRP A 1 375 ? -3.500 38.042 44.658 1.00 73.12 375 TRP A CA 1
ATOM 3064 C C . TRP A 1 375 ? -4.280 37.556 45.871 1.00 73.12 375 TRP A C 1
ATOM 3066 O O . TRP A 1 375 ? -4.844 36.479 45.827 1.00 73.12 375 TRP A O 1
ATOM 3076 N N . ARG A 1 376 ? -4.374 38.359 46.934 1.00 77.12 376 ARG A N 1
ATOM 3077 C CA . ARG A 1 376 ? -5.170 38.031 48.118 1.00 77.12 376 ARG A CA 1
ATOM 3078 C C . ARG A 1 376 ? -6.647 37.918 47.767 1.00 77.12 376 ARG A C 1
ATOM 3080 O O . ARG A 1 376 ? -7.277 36.957 48.164 1.00 77.12 376 ARG A O 1
ATOM 3087 N N . ARG A 1 377 ? -7.197 38.843 46.973 1.00 80.50 377 ARG A N 1
ATOM 3088 C CA . ARG A 1 377 ? -8.578 38.737 46.477 1.00 80.50 377 ARG A CA 1
ATOM 3089 C C . ARG A 1 377 ? -8.779 37.495 45.620 1.00 80.50 377 ARG A C 1
ATOM 3091 O O . ARG A 1 377 ? -9.841 36.895 45.713 1.00 80.50 377 ARG A O 1
ATOM 3098 N N . PHE A 1 378 ? -7.796 37.136 44.801 1.00 76.31 378 PHE A N 1
ATOM 3099 C CA . PHE A 1 378 ? -7.820 35.955 43.948 1.00 76.31 378 PHE A CA 1
ATOM 3100 C C . PHE A 1 378 ? -7.697 34.657 44.756 1.00 76.31 378 PHE A C 1
ATOM 3102 O O . PHE A 1 378 ? -8.458 33.733 44.513 1.00 76.31 378 PHE A O 1
ATOM 3109 N N . ASP A 1 379 ? -6.820 34.608 45.755 1.00 76.19 379 ASP A N 1
ATOM 3110 C CA . ASP A 1 379 ? -6.636 33.487 46.681 1.00 76.19 379 ASP A CA 1
ATOM 3111 C C . ASP A 1 379 ? -7.859 33.323 47.588 1.00 76.19 379 ASP A C 1
ATOM 3113 O O . ASP A 1 379 ? -8.441 32.250 47.647 1.00 76.19 379 ASP A O 1
ATOM 3117 N N . ASP A 1 380 ? -8.366 34.410 48.178 1.00 77.50 380 ASP A N 1
ATOM 3118 C CA . ASP A 1 380 ? -9.628 34.421 48.925 1.00 77.50 380 ASP A CA 1
ATOM 3119 C C . ASP A 1 380 ? -10.811 34.037 48.020 1.00 77.50 380 ASP A C 1
ATOM 3121 O O . ASP A 1 380 ? -11.796 33.453 48.473 1.00 77.50 380 ASP A O 1
ATOM 3125 N N . TRP A 1 381 ? -10.772 34.396 46.734 1.00 78.75 381 TRP A N 1
ATOM 3126 C CA . TRP A 1 381 ? -11.759 33.958 45.748 1.00 78.75 381 TRP A CA 1
ATOM 3127 C C . TRP A 1 381 ? -11.625 32.454 45.486 1.00 78.75 381 TRP A C 1
ATOM 3129 O O . TRP A 1 381 ? -12.626 31.754 45.618 1.00 78.75 381 TRP A O 1
ATOM 3139 N N . LEU A 1 382 ? -10.422 31.937 45.228 1.00 73.31 382 LEU A N 1
ATOM 3140 C CA . LEU A 1 382 ? -10.152 30.512 45.033 1.00 73.31 382 LEU A CA 1
ATOM 3141 C C . LEU A 1 382 ? -10.536 29.688 46.261 1.00 73.31 382 LEU A C 1
ATOM 3143 O O . LEU A 1 382 ? -11.207 28.679 46.106 1.00 73.31 382 LEU A O 1
ATOM 3147 N N . LEU A 1 383 ? -10.185 30.135 47.467 1.00 74.06 383 LEU A N 1
ATOM 3148 C CA . LEU A 1 383 ? -10.484 29.467 48.734 1.00 74.06 383 LEU A CA 1
ATOM 3149 C C . LEU A 1 383 ? -11.996 29.393 48.991 1.00 74.06 383 LEU A C 1
ATOM 3151 O O . LEU A 1 383 ? -12.526 28.351 49.370 1.00 74.06 383 LEU A O 1
ATOM 3155 N N . ARG A 1 384 ? -12.727 30.481 48.716 1.00 72.19 384 ARG A N 1
ATOM 3156 C CA . ARG A 1 384 ? -14.201 30.486 48.780 1.00 72.19 384 ARG A CA 1
ATOM 3157 C C . ARG A 1 384 ? -14.836 29.571 47.730 1.00 72.19 384 ARG A C 1
ATOM 3159 O O . ARG A 1 384 ? -15.908 29.008 47.965 1.00 72.19 384 ARG A O 1
ATOM 3166 N N . HIS A 1 385 ? -14.196 29.428 46.572 1.00 65.25 385 HIS A N 1
ATOM 3167 C CA . HIS A 1 385 ? -14.681 28.572 45.490 1.00 65.25 385 HIS A CA 1
ATOM 3168 C C . HIS A 1 385 ? -14.283 27.098 45.666 1.00 65.25 385 HIS A C 1
ATOM 3170 O O . HIS A 1 385 ? -15.033 26.235 45.211 1.00 65.25 385 HIS A O 1
ATOM 3176 N N . SER A 1 386 ? -13.181 26.808 46.365 1.00 63.56 386 SER A N 1
ATOM 3177 C CA . SER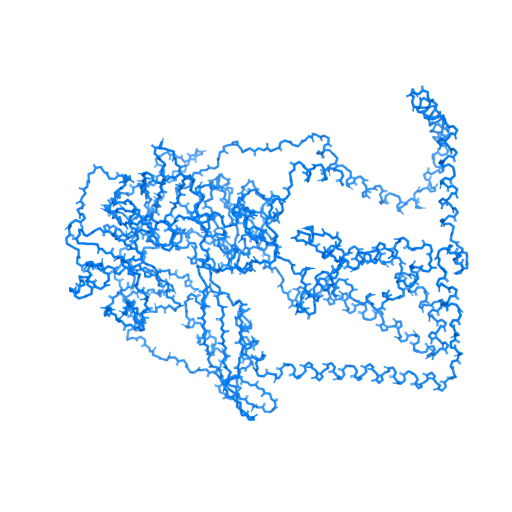 A 1 386 ? -12.684 25.461 46.670 1.00 63.56 386 SER A CA 1
ATOM 3178 C C . SER A 1 386 ? -13.281 24.857 47.941 1.00 63.56 386 SER A C 1
ATOM 3180 O O . SER A 1 386 ? -13.174 23.648 48.139 1.00 63.56 386 SER A O 1
ATOM 3182 N N . TYR A 1 387 ? -13.933 25.668 48.783 1.00 65.06 387 TYR A N 1
ATOM 3183 C CA . TYR A 1 387 ? -14.672 25.180 49.943 1.00 65.06 387 TYR A CA 1
ATOM 3184 C C . TYR A 1 387 ? -15.766 24.195 49.505 1.00 65.06 387 TYR A C 1
ATOM 3186 O O . TYR A 1 387 ? -16.720 24.569 48.817 1.00 65.06 387 TYR A O 1
ATOM 3194 N N . LEU A 1 388 ? -15.601 22.930 49.897 1.00 57.34 388 LEU A N 1
ATOM 3195 C CA . LEU A 1 388 ? -16.579 21.866 49.704 1.00 57.34 388 LEU A CA 1
ATOM 3196 C C . LEU A 1 388 ? -17.612 21.960 50.838 1.00 57.34 388 LEU A C 1
ATOM 3198 O O . LEU A 1 388 ? -17.229 21.769 51.995 1.00 57.34 388 LEU A O 1
ATOM 3202 N N . PRO A 1 389 ? -18.890 22.268 50.555 1.00 58.00 389 PRO A N 1
ATOM 3203 C CA . PRO A 1 389 ? -19.917 22.235 51.586 1.00 58.00 389 PRO A CA 1
ATOM 3204 C C . PRO A 1 389 ? -20.050 20.815 52.159 1.00 58.00 389 PRO A C 1
ATOM 3206 O O . PRO A 1 389 ? -19.858 19.818 51.461 1.00 58.00 389 PRO A O 1
ATOM 3209 N N . THR A 1 390 ? -20.349 20.725 53.455 1.00 56.47 390 THR A N 1
ATOM 3210 C CA . THR A 1 390 ? -20.552 19.453 54.172 1.00 56.47 390 THR A CA 1
ATOM 3211 C C . THR A 1 390 ? -21.842 18.739 53.758 1.00 56.47 390 THR A C 1
ATOM 3213 O O . THR A 1 390 ? -21.975 17.536 53.975 1.00 56.47 390 THR A O 1
ATOM 3216 N N . GLU A 1 391 ? -22.767 19.468 53.133 1.00 56.78 391 GLU A N 1
ATOM 3217 C CA . GLU A 1 391 ? -24.038 18.991 52.585 1.00 56.78 391 GLU A CA 1
ATOM 3218 C C . GLU A 1 391 ? -24.057 19.182 51.052 1.00 56.78 391 GLU A C 1
ATOM 3220 O O . GLU A 1 391 ? -23.278 19.964 50.510 1.00 56.78 391 GLU A O 1
ATOM 3225 N N . ASP A 1 392 ? -24.921 18.456 50.328 1.00 53.72 392 ASP A N 1
ATOM 3226 C CA . ASP A 1 392 ? -24.983 18.449 48.843 1.00 53.72 392 ASP A CA 1
ATOM 3227 C C . ASP A 1 392 ? -25.550 19.761 48.240 1.00 53.72 392 ASP A C 1
ATOM 3229 O O . ASP A 1 392 ? -25.759 19.869 47.027 1.00 53.72 392 ASP A O 1
ATOM 3233 N N . ASP A 1 393 ? -25.760 20.779 49.078 1.00 55.66 393 ASP A N 1
ATOM 3234 C CA . ASP A 1 393 ? -26.217 22.115 48.706 1.00 55.66 393 ASP A CA 1
ATOM 3235 C C . ASP A 1 393 ? -25.047 22.919 48.129 1.00 55.66 393 ASP A C 1
ATOM 3237 O O . ASP A 1 393 ? -24.403 23.758 48.763 1.00 55.66 393 ASP A O 1
ATOM 3241 N N . SER A 1 394 ? -24.754 22.626 46.862 1.00 55.25 394 SER A N 1
ATOM 3242 C CA . SER A 1 394 ? -23.940 23.506 46.029 1.00 55.25 394 SER A CA 1
ATOM 3243 C C . SER A 1 394 ? -24.638 24.871 45.972 1.00 55.25 394 SER A C 1
ATOM 3245 O O . SER A 1 394 ? -25.800 24.911 45.571 1.00 55.25 394 SER A O 1
ATOM 3247 N N . PRO A 1 395 ? -23.983 25.987 46.336 1.00 56.97 395 PRO A N 1
ATOM 3248 C CA . PRO A 1 395 ? -24.626 27.294 46.264 1.00 56.97 395 PRO A CA 1
ATOM 3249 C C . PRO A 1 395 ? -25.074 27.582 44.830 1.00 56.97 395 PRO A C 1
ATOM 3251 O O . PRO A 1 395 ? -24.321 27.317 43.885 1.00 56.97 395 PRO A O 1
ATOM 3254 N N . GLU A 1 396 ? -26.294 28.106 44.691 1.00 59.31 396 GLU A N 1
ATOM 3255 C CA . GLU A 1 396 ? -26.920 28.388 43.400 1.00 59.31 396 GLU A CA 1
ATOM 3256 C C . GLU A 1 396 ? -26.007 29.263 42.542 1.00 59.31 396 GLU A C 1
ATOM 3258 O O . GLU A 1 396 ? -25.516 30.312 42.971 1.00 59.31 396 GLU A O 1
ATOM 3263 N N . ILE A 1 397 ? -25.744 28.815 41.315 1.00 65.75 397 ILE A N 1
ATOM 3264 C CA . ILE A 1 397 ? -24.933 29.590 40.387 1.00 65.75 397 ILE A CA 1
ATOM 3265 C C . ILE A 1 397 ? -25.865 30.600 39.697 1.00 65.75 397 ILE A C 1
ATOM 3267 O O . ILE A 1 397 ? -26.853 30.178 39.096 1.00 65.75 397 ILE A O 1
ATOM 3271 N N . PRO A 1 398 ? -25.559 31.914 39.718 1.00 66.94 398 PRO A N 1
ATOM 3272 C CA . PRO A 1 398 ? -26.507 32.973 39.347 1.00 66.94 398 PRO A CA 1
ATOM 3273 C C . PRO A 1 398 ? -27.142 32.861 37.953 1.00 66.94 398 PRO A C 1
ATOM 3275 O O . PRO A 1 398 ? -28.223 33.391 37.725 1.00 66.94 398 PRO A O 1
ATOM 3278 N N . TRP A 1 399 ? -26.480 32.191 37.005 1.00 72.00 399 TRP A N 1
ATOM 3279 C CA . TRP A 1 399 ? -26.966 32.033 35.631 1.00 72.00 399 TRP A CA 1
ATOM 3280 C C . TRP A 1 399 ? -27.810 30.761 35.409 1.00 72.00 399 TRP A C 1
ATOM 3282 O O . TRP A 1 399 ? -28.404 30.600 34.344 1.00 72.00 399 TRP A O 1
ATOM 3292 N N . GLN A 1 400 ? -27.926 29.866 36.398 1.00 72.06 400 GLN A N 1
ATOM 3293 C CA . GLN A 1 400 ? -28.688 28.612 36.306 1.00 72.06 400 GLN A CA 1
ATOM 3294 C C . GLN A 1 400 ? -30.194 28.811 36.555 1.00 72.06 400 GLN A C 1
ATOM 3296 O O . GLN A 1 400 ? -30.825 28.044 37.278 1.00 72.06 400 GLN A O 1
ATOM 3301 N N . VAL A 1 401 ? -30.812 29.814 35.929 1.00 69.56 401 VAL A N 1
ATOM 3302 C CA . VAL A 1 401 ? -32.248 30.115 36.108 1.00 69.56 401 VAL A CA 1
ATOM 3303 C C . VAL A 1 401 ? -33.128 28.900 35.764 1.00 69.56 401 VAL A C 1
ATOM 3305 O O . VAL A 1 401 ? -34.137 28.653 36.423 1.00 69.56 401 VAL A O 1
ATOM 3308 N N . TRP A 1 402 ? -32.691 28.063 34.818 1.00 67.56 402 TRP A N 1
ATOM 3309 C CA . TRP A 1 402 ? -33.342 26.805 34.426 1.00 67.56 402 TRP A CA 1
ATOM 3310 C C . TRP A 1 402 ? -33.444 25.764 35.558 1.00 67.56 402 TRP A C 1
ATOM 3312 O O . TRP A 1 402 ? -34.343 24.924 35.534 1.00 67.56 402 TRP A O 1
ATOM 3322 N N . MET A 1 403 ? -32.581 25.819 36.583 1.00 67.69 403 MET A N 1
ATOM 3323 C CA . MET A 1 403 ? -32.681 24.933 37.755 1.00 67.69 403 MET A CA 1
ATOM 3324 C C . MET A 1 403 ? -33.967 25.178 38.539 1.00 67.69 403 MET A C 1
ATOM 3326 O O . MET A 1 403 ? -34.586 24.222 39.001 1.00 67.69 403 MET A O 1
ATOM 3330 N N . THR A 1 404 ? -34.437 26.427 38.610 1.00 68.19 404 THR A N 1
ATOM 3331 C CA . THR A 1 404 ? -35.722 26.743 39.254 1.00 68.19 404 THR A CA 1
ATOM 3332 C C . THR A 1 404 ? -36.905 26.117 38.509 1.00 68.19 404 THR A C 1
ATOM 3334 O O . THR A 1 404 ? -37.935 25.830 39.114 1.00 68.19 404 THR A O 1
ATOM 3337 N N . TRP A 1 405 ? -36.767 25.849 37.205 1.00 70.69 405 TRP A N 1
ATOM 3338 C CA . TRP A 1 405 ? -37.787 25.168 36.404 1.00 70.69 405 TRP A CA 1
ATOM 3339 C C . TRP A 1 405 ? -37.749 23.656 36.650 1.00 70.69 405 TRP A C 1
ATOM 3341 O O . TRP A 1 405 ? -38.793 23.039 36.835 1.00 70.69 405 TRP A O 1
ATOM 3351 N N . LEU A 1 406 ? -36.551 23.070 36.740 1.00 67.50 406 LEU A N 1
ATOM 3352 C CA . LEU A 1 406 ? -36.341 21.660 37.095 1.00 67.50 406 LEU A CA 1
ATOM 3353 C C . LEU A 1 406 ? -36.805 21.336 38.522 1.00 67.50 406 LEU A C 1
ATOM 3355 O O . LEU A 1 406 ? -37.411 20.293 38.750 1.00 67.50 406 LEU A O 1
ATOM 3359 N N . GLN A 1 407 ? -36.576 22.236 39.479 1.00 67.31 407 GLN A N 1
ATOM 3360 C CA . GLN A 1 407 ? -37.034 22.087 40.864 1.00 67.31 407 GLN A CA 1
ATOM 3361 C C . GLN A 1 407 ? -38.565 22.154 41.001 1.00 67.31 407 GLN A C 1
ATOM 3363 O O . GLN A 1 407 ? -39.110 21.627 41.969 1.00 67.31 407 GLN A O 1
ATOM 3368 N N . ARG A 1 408 ? -39.269 22.759 40.030 1.00 69.19 408 ARG A N 1
ATOM 3369 C CA . ARG A 1 408 ? -40.742 22.765 39.956 1.00 69.19 408 ARG A CA 1
ATOM 3370 C C . ARG A 1 408 ? -41.323 21.456 39.420 1.00 69.19 408 ARG A C 1
ATOM 3372 O O . ARG A 1 408 ? -42.534 21.265 39.515 1.00 69.19 408 ARG A O 1
ATOM 3379 N N . ILE A 1 409 ? -40.501 20.557 38.872 1.00 72.44 409 ILE A N 1
ATOM 3380 C CA . ILE A 1 409 ? -40.967 19.242 38.427 1.00 72.44 409 ILE A CA 1
ATOM 3381 C C . ILE A 1 409 ? -41.294 18.405 39.674 1.00 72.44 409 ILE A C 1
ATOM 3383 O O . ILE A 1 409 ? -40.407 18.161 40.499 1.00 72.44 409 ILE A O 1
ATOM 3387 N N . PRO A 1 410 ? -42.550 17.953 39.845 1.00 71.44 410 PRO A N 1
ATOM 3388 C CA . PRO A 1 410 ? -42.939 17.184 41.016 1.00 71.44 410 PRO A CA 1
ATOM 3389 C C . PRO A 1 410 ? -42.145 15.876 41.077 1.00 71.44 410 PRO A C 1
ATOM 3391 O O . PRO A 1 410 ? -42.133 15.089 40.128 1.00 71.44 410 PRO A O 1
ATOM 3394 N N . ARG A 1 411 ? -41.484 15.626 42.214 1.00 72.25 411 ARG A N 1
ATOM 3395 C CA . ARG A 1 411 ? -40.795 14.352 42.444 1.00 72.25 411 ARG A CA 1
ATOM 3396 C C . ARG A 1 411 ? -41.832 13.228 42.548 1.00 72.25 411 ARG A C 1
ATOM 3398 O O . ARG A 1 411 ? -42.838 13.402 43.242 1.00 72.25 411 ARG A O 1
ATOM 3405 N N . PRO A 1 412 ? -41.608 12.075 41.896 1.00 78.00 412 PRO A N 1
ATOM 3406 C CA . PRO A 1 412 ? -42.522 10.950 42.011 1.00 78.00 412 PRO A CA 1
ATOM 3407 C C . PRO A 1 412 ? -42.605 10.499 43.471 1.00 78.00 412 PRO A C 1
ATOM 3409 O O . PRO A 1 412 ? -41.585 10.372 44.152 1.00 78.00 412 PRO A O 1
ATOM 3412 N N . LYS A 1 413 ? -43.828 10.255 43.956 1.00 82.75 413 LYS A N 1
ATOM 3413 C CA . LYS A 1 413 ? -44.046 9.698 45.298 1.00 82.75 413 LYS A CA 1
ATOM 3414 C C . LYS A 1 413 ? -43.355 8.327 45.414 1.00 82.75 413 LYS A C 1
ATOM 3416 O O . LYS A 1 413 ? -43.245 7.634 44.395 1.00 82.75 413 LYS A O 1
ATOM 3421 N N . PRO A 1 414 ? -42.903 7.916 46.614 1.00 84.62 414 PRO A N 1
ATOM 3422 C CA . PRO A 1 414 ? -42.352 6.581 46.827 1.00 84.62 414 PRO A CA 1
ATOM 3423 C C . PRO A 1 414 ? -43.348 5.520 46.361 1.00 84.62 414 PRO A C 1
ATOM 3425 O O . PRO A 1 414 ? -44.545 5.614 46.642 1.00 84.62 414 PRO A O 1
ATOM 3428 N N . ALA A 1 415 ? -42.866 4.537 45.609 1.00 86.12 415 ALA A N 1
ATOM 3429 C CA . ALA A 1 415 ? -43.719 3.484 45.088 1.00 86.12 415 ALA A CA 1
ATOM 3430 C C . ALA A 1 415 ? -44.005 2.441 46.187 1.00 86.12 415 ALA A C 1
ATOM 3432 O O . ALA A 1 415 ? -43.119 2.154 46.994 1.00 86.12 415 ALA A O 1
ATOM 3433 N N . PRO A 1 416 ? -45.220 1.867 46.244 1.00 86.75 416 PRO A N 1
ATOM 3434 C CA . PRO A 1 416 ? -45.521 0.798 47.189 1.00 86.75 416 PRO A CA 1
ATOM 3435 C C . PRO A 1 416 ? -44.719 -0.480 46.861 1.00 86.75 416 PRO A C 1
ATOM 3437 O O . PRO A 1 416 ? -44.341 -0.679 45.703 1.00 86.75 416 PRO A O 1
ATOM 3440 N N . PRO A 1 417 ? -44.509 -1.395 47.828 1.00 82.06 417 PRO A N 1
ATOM 3441 C CA . PRO A 1 417 ? -43.705 -2.608 47.624 1.00 82.06 417 PRO A CA 1
ATOM 3442 C C . PRO A 1 417 ? -44.178 -3.501 46.463 1.00 82.06 417 PRO A C 1
ATOM 3444 O O . PRO A 1 417 ? -43.364 -4.080 45.747 1.00 82.06 417 PRO A O 1
ATOM 3447 N N . SER A 1 418 ? -45.492 -3.571 46.217 1.00 83.12 418 SER A N 1
ATOM 3448 C CA . SER A 1 418 ? -46.065 -4.288 45.066 1.00 83.12 418 SER A CA 1
ATOM 3449 C C . SER A 1 418 ? -45.672 -3.653 43.727 1.00 83.12 418 SER A C 1
ATOM 3451 O O . SER A 1 418 ? -45.395 -4.356 42.757 1.00 83.12 418 SER A O 1
ATOM 3453 N N . ALA A 1 419 ? -45.564 -2.323 43.673 1.00 85.94 419 ALA A N 1
ATOM 3454 C CA . ALA A 1 419 ? -45.104 -1.608 42.489 1.00 85.94 419 ALA A CA 1
ATOM 3455 C C . ALA A 1 419 ? -43.595 -1.782 42.252 1.00 85.94 419 ALA A C 1
ATOM 3457 O O . ALA A 1 419 ? -43.170 -1.754 41.098 1.00 85.94 419 ALA A O 1
ATOM 3458 N N . HIS A 1 420 ? -42.785 -2.004 43.297 1.00 86.88 420 HIS A N 1
ATOM 3459 C CA . HIS A 1 420 ? -41.363 -2.346 43.133 1.00 86.88 420 HIS A CA 1
ATOM 3460 C C . HIS A 1 420 ? -41.193 -3.664 42.380 1.00 86.88 420 HIS A C 1
ATOM 3462 O O . HIS A 1 420 ? -40.399 -3.728 41.444 1.00 86.88 420 HIS A O 1
ATOM 3468 N N . GLN A 1 421 ? -41.980 -4.685 42.736 1.00 83.94 421 GLN A N 1
ATOM 3469 C CA . GLN A 1 421 ? -41.948 -5.985 42.061 1.00 83.94 421 GLN A CA 1
ATOM 3470 C C . GLN A 1 421 ? -42.379 -5.867 40.596 1.00 83.94 421 GLN A C 1
ATOM 3472 O O . GLN A 1 421 ? -41.652 -6.320 39.718 1.00 83.94 421 GLN A O 1
ATOM 3477 N N . VAL A 1 422 ? -43.489 -5.174 40.313 1.00 87.12 422 VAL A N 1
ATOM 3478 C CA . VAL A 1 422 ? -43.961 -4.958 38.932 1.00 87.12 422 VAL A CA 1
ATOM 3479 C C . VAL A 1 422 ? -42.922 -4.210 38.092 1.00 87.12 422 VAL A C 1
ATOM 3481 O O . VAL A 1 422 ? -42.652 -4.596 36.957 1.00 87.12 422 VAL A O 1
ATOM 3484 N N . ARG A 1 423 ? -42.295 -3.162 38.640 1.00 88.94 423 ARG A N 1
ATOM 3485 C CA . ARG A 1 423 ? -41.257 -2.392 37.936 1.00 88.94 423 ARG A CA 1
ATOM 3486 C C . ARG A 1 423 ? -39.995 -3.210 37.680 1.00 88.94 423 ARG A C 1
ATOM 3488 O O . ARG A 1 423 ? -39.432 -3.101 36.595 1.00 88.94 423 ARG A O 1
ATOM 3495 N N . LEU A 1 424 ? -39.569 -4.034 38.638 1.00 87.12 424 LEU A N 1
ATOM 3496 C CA . LEU A 1 424 ? -38.443 -4.949 38.453 1.00 87.12 424 LEU A CA 1
ATOM 3497 C C . LEU A 1 424 ? -38.751 -5.984 37.363 1.00 87.12 424 LEU A C 1
ATOM 3499 O O . LEU A 1 424 ? -37.934 -6.170 36.465 1.00 87.12 424 LEU A O 1
ATOM 3503 N N . THR A 1 425 ? -39.933 -6.606 37.391 1.00 87.06 425 THR A N 1
ATOM 3504 C CA . THR A 1 425 ? -40.362 -7.557 36.355 1.00 87.06 425 THR A CA 1
ATOM 3505 C C . THR A 1 425 ? -40.407 -6.895 34.981 1.00 87.06 425 THR A C 1
ATOM 3507 O O . THR A 1 425 ? -39.855 -7.444 34.034 1.00 87.06 425 THR A O 1
ATOM 3510 N N . LEU A 1 426 ? -40.980 -5.692 34.869 1.00 90.56 426 LEU A N 1
ATOM 3511 C CA . LEU A 1 426 ? -40.989 -4.930 33.618 1.00 90.56 426 LEU A CA 1
ATOM 3512 C C . LEU A 1 426 ? -39.573 -4.629 33.120 1.00 90.56 426 LEU A C 1
ATOM 3514 O O . LEU A 1 426 ? -39.309 -4.792 31.933 1.00 90.56 426 LEU A O 1
ATOM 3518 N N . LEU A 1 427 ? -38.656 -4.235 34.007 1.00 87.38 427 LEU A N 1
ATOM 3519 C CA . LEU A 1 427 ? -37.267 -3.946 33.648 1.00 87.38 427 LEU A CA 1
ATOM 3520 C C . LEU A 1 427 ? -36.546 -5.202 33.142 1.00 87.38 427 LEU A C 1
ATOM 3522 O O . LEU A 1 427 ? -35.879 -5.147 32.111 1.00 87.38 427 LEU A O 1
ATOM 3526 N N . VAL A 1 428 ? -36.742 -6.348 33.800 1.00 87.38 428 VAL A N 1
ATOM 3527 C CA . VAL A 1 428 ? -36.220 -7.644 33.339 1.00 87.38 428 VAL A CA 1
ATOM 3528 C C . VAL A 1 428 ? -36.823 -8.031 31.987 1.00 87.38 428 VAL A C 1
ATOM 3530 O O . VAL A 1 428 ? -36.084 -8.407 31.080 1.00 87.38 428 VAL A O 1
ATOM 3533 N N . CYS A 1 429 ? -38.138 -7.889 31.805 1.00 91.81 429 CYS A N 1
ATOM 3534 C CA . CYS A 1 429 ? -38.798 -8.154 30.527 1.00 91.81 429 CYS A CA 1
ATOM 3535 C C . CYS A 1 429 ? -38.271 -7.252 29.407 1.00 91.81 429 CYS A C 1
ATOM 3537 O O . CYS A 1 429 ? -38.086 -7.728 28.294 1.00 91.81 429 CYS A O 1
ATOM 3539 N N . LEU A 1 430 ? -37.994 -5.977 29.690 1.00 91.12 430 LEU A N 1
ATOM 3540 C CA . LEU A 1 430 ? -37.467 -5.024 28.713 1.00 91.12 430 LEU A CA 1
ATOM 3541 C C . LEU A 1 430 ? -36.029 -5.383 28.314 1.00 91.12 430 LEU A C 1
ATOM 3543 O O . LEU A 1 430 ? -35.709 -5.393 27.128 1.00 91.12 430 LEU A O 1
ATOM 3547 N N . VAL A 1 431 ? -35.191 -5.774 29.281 1.00 86.69 431 VAL A N 1
ATOM 3548 C CA . VAL A 1 431 ? -33.831 -6.277 29.019 1.00 86.69 431 VAL A CA 1
ATOM 3549 C C . VAL A 1 431 ? -33.871 -7.563 28.189 1.00 86.69 431 VAL A C 1
ATOM 3551 O O . VAL A 1 431 ? -33.161 -7.665 27.190 1.00 86.69 431 VAL A O 1
ATOM 3554 N N . LEU A 1 432 ? -34.729 -8.525 28.543 1.00 90.88 432 LEU A N 1
ATOM 3555 C CA . LEU A 1 432 ? -34.881 -9.781 27.800 1.00 90.88 432 LEU A CA 1
ATOM 3556 C C . LEU A 1 432 ? -35.462 -9.562 26.398 1.00 90.88 432 LEU A C 1
ATOM 3558 O O . LEU A 1 432 ? -34.994 -10.181 25.446 1.00 90.88 432 LEU A O 1
ATOM 3562 N N . ALA A 1 433 ? -36.440 -8.668 26.246 1.00 92.62 433 ALA A N 1
ATOM 3563 C CA . ALA A 1 433 ? -36.995 -8.299 24.949 1.00 92.62 433 ALA A CA 1
ATOM 3564 C C . ALA A 1 433 ? -35.938 -7.614 24.076 1.00 92.62 433 ALA A C 1
ATOM 3566 O O . ALA A 1 433 ? -35.799 -7.966 22.909 1.00 92.62 433 ALA A O 1
ATOM 3567 N N . GLY A 1 434 ? -35.146 -6.701 24.646 1.00 88.50 434 GLY A N 1
ATOM 3568 C CA . GLY A 1 434 ? -34.013 -6.077 23.964 1.00 88.50 434 GLY A CA 1
ATOM 3569 C C . GLY A 1 434 ? -32.974 -7.104 23.511 1.00 88.50 434 GLY A C 1
ATOM 3570 O O . GLY A 1 434 ? -32.579 -7.100 22.347 1.00 88.50 434 GLY A O 1
ATOM 3571 N N . ALA A 1 435 ? -32.598 -8.041 24.387 1.00 87.12 435 ALA A N 1
ATOM 3572 C CA . ALA A 1 435 ? -31.682 -9.132 24.055 1.00 87.12 435 ALA A CA 1
ATOM 3573 C C . ALA A 1 435 ? -32.248 -10.055 22.963 1.00 87.12 435 ALA A C 1
ATOM 3575 O O . ALA A 1 435 ? -31.533 -10.423 22.034 1.00 87.12 435 ALA A O 1
ATOM 3576 N N . LEU A 1 436 ? -33.541 -10.386 23.023 1.00 92.69 436 LEU A N 1
ATOM 3577 C CA . LEU A 1 436 ? -34.215 -11.223 22.031 1.00 92.69 436 LEU A CA 1
ATOM 3578 C C . LEU A 1 436 ? -34.328 -10.528 20.669 1.00 92.69 436 LEU A C 1
ATOM 3580 O O . LEU A 1 436 ? -34.098 -11.161 19.640 1.00 92.69 436 LEU A O 1
ATOM 3584 N N . LEU A 1 437 ? -34.678 -9.239 20.646 1.00 92.12 437 LEU A N 1
ATOM 3585 C CA . LEU A 1 437 ? -34.730 -8.430 19.427 1.00 92.12 437 LEU A CA 1
ATOM 3586 C C . LEU A 1 437 ? -33.334 -8.272 18.820 1.00 92.12 437 LEU A C 1
ATOM 3588 O O . LEU A 1 437 ? -33.179 -8.440 17.612 1.00 92.12 437 LEU A O 1
ATOM 3592 N N . GLY A 1 438 ? -32.320 -8.029 19.654 1.00 84.94 438 GLY A N 1
ATOM 3593 C CA . GLY A 1 438 ? -30.918 -7.998 19.244 1.00 84.94 438 GLY A CA 1
ATOM 3594 C C . GLY A 1 438 ? -30.473 -9.329 18.640 1.00 84.94 438 GLY A C 1
ATOM 3595 O O . GLY A 1 438 ? -29.944 -9.352 17.532 1.00 84.94 438 GLY A O 1
ATOM 3596 N N . TYR A 1 439 ? -30.775 -10.446 19.305 1.00 87.38 439 TYR A N 1
ATOM 3597 C CA . TYR A 1 439 ? -30.475 -11.792 18.816 1.00 87.38 439 TYR A CA 1
ATOM 3598 C C . TYR A 1 439 ? -31.205 -12.120 17.505 1.00 87.38 439 TYR A C 1
ATOM 3600 O O . TYR A 1 439 ? -30.595 -12.647 16.577 1.00 87.38 439 TYR A O 1
ATOM 3608 N N . ARG A 1 440 ? -32.495 -11.775 17.384 1.00 88.25 440 ARG A N 1
ATOM 3609 C CA . ARG A 1 440 ? -33.258 -11.941 16.135 1.00 88.25 440 ARG A CA 1
ATOM 3610 C C . ARG A 1 440 ? -32.676 -11.107 14.999 1.00 88.25 440 ARG A C 1
ATOM 3612 O O . ARG A 1 440 ? -32.502 -11.628 13.904 1.00 88.25 440 ARG A O 1
ATOM 3619 N N . SER A 1 441 ? -32.357 -9.842 15.260 1.00 84.94 441 SER A N 1
ATOM 3620 C CA . SER A 1 441 ? -31.731 -8.949 14.281 1.00 84.94 441 SER A CA 1
ATOM 3621 C C . SER A 1 441 ? -30.379 -9.498 13.814 1.00 84.94 441 SER A C 1
ATOM 3623 O O . SER A 1 441 ? -30.139 -9.611 12.614 1.00 84.94 441 SER A O 1
ATOM 3625 N N . TYR A 1 442 ? -29.538 -9.943 14.751 1.00 82.81 442 TYR A N 1
ATOM 3626 C CA . TYR A 1 442 ? -28.256 -10.588 14.464 1.00 82.81 442 TYR A CA 1
ATOM 3627 C C . TYR A 1 442 ? -28.424 -11.850 13.605 1.00 82.81 442 TYR A C 1
ATOM 3629 O O . TYR A 1 442 ? -27.789 -11.977 12.560 1.00 82.81 442 TYR A O 1
ATOM 3637 N N . ARG A 1 443 ? -29.344 -12.747 13.984 1.00 81.81 443 ARG A N 1
ATOM 3638 C CA . ARG A 1 443 ? -29.620 -13.983 13.239 1.00 81.81 443 ARG A CA 1
ATOM 3639 C C . ARG A 1 443 ? -30.132 -13.715 11.823 1.00 81.81 443 ARG A C 1
ATOM 3641 O O . ARG A 1 443 ? -29.724 -14.406 10.896 1.00 81.81 443 ARG A O 1
ATOM 3648 N N . ASN A 1 444 ? -31.005 -12.723 11.651 1.00 80.75 444 ASN A N 1
ATOM 3649 C CA . ASN A 1 444 ? -31.525 -12.356 10.334 1.00 80.75 444 ASN A CA 1
ATOM 3650 C C . ASN A 1 444 ? -30.423 -11.787 9.435 1.00 80.75 444 ASN A C 1
ATOM 3652 O O . ASN A 1 444 ? -30.372 -12.139 8.264 1.00 80.75 444 ASN A O 1
ATOM 3656 N N . ARG A 1 445 ? -29.518 -10.967 9.985 1.00 76.88 445 ARG A N 1
ATOM 3657 C CA . ARG A 1 445 ? -28.393 -10.394 9.228 1.00 76.88 445 ARG A CA 1
ATOM 3658 C C . ARG A 1 445 ? -27.394 -11.447 8.751 1.00 76.88 445 ARG A C 1
ATOM 3660 O O . ARG A 1 445 ? -26.890 -11.334 7.645 1.00 76.88 445 ARG A O 1
ATOM 3667 N N . ILE A 1 446 ? -27.116 -12.468 9.562 1.00 76.19 446 ILE A N 1
ATOM 3668 C CA . ILE A 1 446 ? -26.175 -13.543 9.190 1.00 76.19 446 ILE A CA 1
ATOM 3669 C C . ILE A 1 446 ? -26.745 -14.463 8.105 1.00 76.19 446 ILE A C 1
ATOM 3671 O O . ILE A 1 446 ? -25.991 -15.051 7.337 1.00 76.19 446 ILE A O 1
ATOM 3675 N N . ASN A 1 447 ? -28.070 -14.597 8.044 1.00 82.25 447 ASN A N 1
ATOM 3676 C CA . ASN A 1 447 ? -28.755 -15.482 7.104 1.00 82.25 447 ASN A CA 1
ATOM 3677 C C . ASN A 1 447 ? -29.199 -14.775 5.811 1.00 82.25 447 ASN A C 1
ATOM 3679 O O . ASN A 1 447 ? -30.012 -15.327 5.075 1.00 82.25 447 ASN A O 1
ATOM 3683 N N . ASP A 1 448 ? -28.714 -13.567 5.538 1.00 88.88 448 ASP A N 1
ATOM 3684 C CA . ASP A 1 448 ? -28.981 -12.857 4.287 1.00 88.88 448 ASP A CA 1
ATOM 3685 C C . ASP A 1 448 ? -28.061 -13.394 3.164 1.00 88.88 448 ASP A C 1
ATOM 3687 O O . ASP A 1 448 ? -26.838 -13.367 3.334 1.00 88.88 448 ASP A O 1
ATOM 3691 N N . PRO A 1 449 ? -28.600 -13.892 2.027 1.00 91.00 449 PRO A N 1
ATOM 3692 C CA . PRO A 1 449 ? -27.794 -14.426 0.928 1.00 91.00 449 PRO A CA 1
ATOM 3693 C C . PRO A 1 449 ? -26.722 -13.470 0.403 1.00 91.00 449 PRO A C 1
ATOM 3695 O O . PRO A 1 449 ? -25.613 -13.913 0.111 1.00 91.00 449 PRO A O 1
ATOM 3698 N N . LEU A 1 450 ? -27.032 -12.173 0.305 1.00 92.38 450 LEU A N 1
ATOM 3699 C CA . LEU A 1 450 ? -26.085 -11.168 -0.188 1.00 92.38 450 LEU A CA 1
ATOM 3700 C C . LEU A 1 450 ? -24.887 -11.048 0.760 1.00 92.38 450 LEU A C 1
ATOM 3702 O O . LEU A 1 450 ? -23.734 -11.158 0.344 1.00 92.38 450 LEU A O 1
ATOM 3706 N N . ARG A 1 451 ? -25.165 -10.963 2.066 1.00 89.75 451 ARG A N 1
ATOM 3707 C CA . ARG A 1 451 ? -24.140 -10.895 3.117 1.00 89.75 451 ARG A CA 1
ATOM 3708 C C . ARG A 1 451 ? -23.277 -12.146 3.201 1.00 89.75 451 ARG A C 1
ATOM 3710 O O . ARG A 1 451 ? -22.121 -12.046 3.593 1.00 89.75 451 ARG A O 1
ATOM 3717 N N . ILE A 1 452 ? -23.806 -13.319 2.853 1.00 91.94 452 ILE A N 1
ATOM 3718 C CA . ILE A 1 452 ? -23.018 -14.559 2.830 1.00 91.94 452 ILE A CA 1
ATOM 3719 C C . ILE A 1 452 ? -21.967 -14.516 1.722 1.00 91.94 452 ILE A C 1
ATOM 3721 O O . ILE A 1 452 ? -20.840 -14.941 1.966 1.00 91.94 452 ILE A O 1
ATOM 3725 N N . VAL A 1 453 ? -22.311 -13.983 0.545 1.00 93.25 453 VAL A N 1
ATOM 3726 C CA . VAL A 1 453 ? -21.355 -13.796 -0.557 1.00 93.25 453 VAL A CA 1
ATOM 3727 C C . VAL A 1 453 ? -20.321 -12.731 -0.194 1.00 93.25 453 VAL A C 1
ATOM 3729 O O . VAL A 1 453 ? -19.130 -12.985 -0.336 1.00 93.25 453 VAL A O 1
ATOM 3732 N N . GLU A 1 454 ? -20.744 -11.584 0.348 1.00 91.56 454 GLU A N 1
ATOM 3733 C CA . GLU A 1 454 ? -19.817 -10.545 0.833 1.00 91.56 454 GLU A CA 1
ATOM 3734 C C . GLU A 1 454 ? -18.839 -11.105 1.874 1.00 91.56 454 GLU A C 1
ATOM 3736 O O . GLU A 1 454 ? -17.629 -10.924 1.762 1.00 91.56 454 GLU A O 1
ATOM 3741 N N . ALA A 1 455 ? -19.354 -11.842 2.862 1.00 89.75 455 ALA A N 1
ATOM 3742 C CA . ALA A 1 455 ? -18.537 -12.439 3.908 1.00 89.75 455 ALA A CA 1
ATOM 3743 C C . ALA A 1 455 ? -17.623 -13.559 3.386 1.00 89.75 455 ALA A C 1
ATOM 3745 O O . ALA A 1 455 ? -16.548 -13.758 3.935 1.00 89.75 455 ALA A O 1
ATOM 3746 N N . TYR A 1 456 ? -18.019 -14.279 2.329 1.00 91.62 456 TYR A N 1
ATOM 3747 C CA . TYR A 1 456 ? -17.155 -15.263 1.675 1.00 91.62 456 TYR A CA 1
ATOM 3748 C C . TYR A 1 456 ? -15.922 -14.594 1.053 1.00 91.62 456 TYR A C 1
ATOM 3750 O O . TYR A 1 456 ? -14.806 -15.050 1.284 1.00 91.62 456 TYR A O 1
ATOM 3758 N N . TYR A 1 457 ? -16.103 -13.482 0.336 1.00 91.06 457 TYR A N 1
ATOM 3759 C CA . TYR A 1 457 ? -14.984 -12.713 -0.217 1.00 91.06 457 TYR A CA 1
ATOM 3760 C C . TYR A 1 457 ? -14.121 -12.048 0.865 1.00 91.06 457 TYR A C 1
ATOM 3762 O O . TYR A 1 457 ? -12.898 -12.060 0.749 1.00 91.06 457 TYR A O 1
ATOM 3770 N N . ASP A 1 458 ? -14.732 -11.537 1.938 1.00 88.44 458 ASP A N 1
ATOM 3771 C CA . ASP A 1 458 ? -14.009 -11.015 3.107 1.00 88.44 458 ASP A CA 1
ATOM 3772 C C . ASP A 1 458 ? -13.143 -12.105 3.765 1.00 88.44 458 ASP A C 1
ATOM 3774 O O . ASP A 1 458 ? -11.962 -11.902 4.050 1.00 88.44 458 ASP A O 1
ATOM 3778 N N . ASP A 1 459 ? -13.690 -13.305 3.962 1.00 89.12 459 ASP A N 1
ATOM 3779 C CA . ASP A 1 459 ? -12.930 -14.422 4.518 1.00 89.12 459 ASP A CA 1
ATOM 3780 C C . ASP A 1 459 ? -11.774 -14.843 3.587 1.00 89.12 459 ASP A C 1
ATOM 3782 O O . ASP A 1 459 ? -10.686 -15.154 4.077 1.00 89.12 459 ASP A O 1
ATOM 3786 N N . LEU A 1 460 ? -11.950 -14.789 2.261 1.00 86.56 460 LEU A N 1
ATOM 3787 C CA . LEU A 1 460 ? -10.871 -15.046 1.299 1.00 86.56 460 LEU A CA 1
ATOM 3788 C C . LEU A 1 460 ? -9.765 -13.972 1.339 1.00 86.56 460 LEU A C 1
ATOM 3790 O O . LEU A 1 460 ? -8.595 -14.344 1.451 1.00 86.56 460 LEU A O 1
ATOM 3794 N N . ASP A 1 461 ? -10.101 -12.673 1.323 1.00 84.75 461 ASP A N 1
ATOM 3795 C CA . ASP A 1 461 ? -9.118 -11.565 1.377 1.00 84.75 461 ASP A CA 1
ATOM 3796 C C . ASP A 1 461 ? -8.253 -11.639 2.643 1.00 84.75 461 ASP A C 1
ATOM 3798 O O . ASP A 1 461 ? -7.029 -11.496 2.610 1.00 84.75 461 ASP A O 1
ATOM 3802 N N . PHE A 1 462 ? -8.880 -11.953 3.780 1.00 81.50 462 PHE A N 1
ATOM 3803 C CA . PHE A 1 462 ? -8.199 -12.083 5.068 1.00 81.50 462 PHE A CA 1
ATOM 3804 C C . PHE A 1 462 ? -7.611 -13.481 5.325 1.00 81.50 462 PHE A C 1
ATOM 3806 O O . PHE A 1 462 ? -7.159 -13.753 6.441 1.00 81.50 462 PHE A O 1
ATOM 3813 N N . ARG A 1 463 ? -7.594 -14.367 4.317 1.00 83.25 463 ARG A N 1
ATOM 3814 C CA . ARG A 1 463 ? -7.048 -15.737 4.389 1.00 83.25 463 ARG A CA 1
ATOM 3815 C C . ARG A 1 463 ? -7.677 -16.603 5.496 1.00 83.25 463 ARG A C 1
ATOM 3817 O O . ARG A 1 463 ? -7.049 -17.523 6.023 1.00 83.25 463 ARG A O 1
ATOM 3824 N N . ARG A 1 464 ? -8.940 -16.344 5.839 1.00 86.50 464 ARG A N 1
ATOM 3825 C CA . ARG A 1 464 ? -9.785 -17.129 6.754 1.00 86.50 464 ARG A CA 1
ATOM 3826 C C . ARG A 1 464 ? -10.436 -18.302 6.010 1.00 86.50 464 ARG A C 1
ATOM 3828 O O . ARG A 1 464 ? -11.655 -18.429 5.935 1.00 86.50 464 ARG A O 1
ATOM 3835 N N . PHE A 1 465 ? -9.613 -19.188 5.446 1.00 88.94 465 PHE A N 1
ATOM 3836 C CA . PHE A 1 465 ? -10.088 -20.272 4.571 1.00 88.94 465 PHE A CA 1
ATOM 3837 C C . PHE A 1 465 ? -11.064 -21.243 5.249 1.00 88.94 465 PHE A C 1
ATOM 3839 O O . PHE A 1 465 ? -11.937 -21.786 4.576 1.00 88.94 465 PHE A O 1
ATOM 3846 N N . GLY A 1 466 ? -10.938 -21.448 6.564 1.00 91.38 466 GLY A N 1
ATOM 3847 C CA . GLY A 1 466 ? -11.882 -22.254 7.343 1.00 91.38 466 GLY A CA 1
ATOM 3848 C C . GLY A 1 466 ? -13.287 -21.650 7.350 1.00 91.38 466 GLY A C 1
ATOM 3849 O O . GLY A 1 466 ? -14.244 -22.329 6.983 1.00 91.38 466 GLY A O 1
ATOM 3850 N N . ASP A 1 467 ? -13.394 -20.359 7.668 1.00 90.56 467 ASP A N 1
ATOM 3851 C CA . ASP A 1 467 ? -14.673 -19.640 7.697 1.00 90.56 467 ASP A CA 1
ATOM 3852 C C . ASP A 1 467 ? -15.304 -19.577 6.296 1.00 90.56 467 ASP A C 1
ATOM 3854 O O . ASP A 1 467 ? -16.493 -19.859 6.133 1.00 90.56 467 ASP A O 1
ATOM 3858 N N . ALA A 1 468 ? -14.493 -19.321 5.261 1.00 91.56 468 ALA A N 1
ATOM 3859 C CA . ALA A 1 468 ? -14.941 -19.361 3.868 1.00 91.56 468 ALA A CA 1
ATOM 3860 C C . ALA A 1 468 ? -15.498 -20.747 3.482 1.00 91.56 468 ALA A C 1
ATOM 3862 O O . ALA A 1 468 ? -16.566 -20.846 2.877 1.00 91.56 468 ALA A O 1
ATOM 3863 N N . TYR A 1 469 ? -14.821 -21.828 3.882 1.00 93.50 469 TYR A N 1
ATOM 3864 C CA . TYR A 1 469 ? -15.246 -23.205 3.619 1.00 93.50 469 TYR A CA 1
ATOM 3865 C C . TYR A 1 469 ? -16.554 -23.584 4.336 1.00 93.50 469 TYR A C 1
ATOM 3867 O O . TYR A 1 469 ? -17.376 -24.340 3.807 1.00 93.50 469 TYR A O 1
ATOM 3875 N N . GLU A 1 470 ? -16.796 -23.052 5.536 1.00 93.38 470 GLU A N 1
ATOM 3876 C CA . GLU A 1 470 ? -18.043 -23.270 6.279 1.00 93.38 470 GLU A CA 1
ATOM 3877 C C . GLU A 1 470 ? -19.275 -22.618 5.640 1.00 93.38 470 GLU A C 1
ATOM 3879 O O . GLU A 1 470 ? -20.409 -23.013 5.939 1.00 93.38 470 GLU A O 1
ATOM 3884 N N . ARG A 1 471 ? -19.072 -21.650 4.740 1.00 92.25 471 ARG A N 1
ATOM 3885 C CA . ARG A 1 471 ? -20.146 -21.021 3.957 1.00 92.25 471 ARG A CA 1
ATOM 3886 C C . ARG A 1 471 ? -20.559 -21.846 2.744 1.00 92.25 471 ARG A C 1
ATOM 3888 O O . ARG A 1 471 ? -21.640 -21.604 2.205 1.00 92.25 471 ARG A O 1
ATOM 3895 N N . LEU A 1 472 ? -19.735 -22.806 2.325 1.00 93.38 472 LEU A N 1
ATOM 3896 C CA . LEU A 1 472 ? -20.045 -23.694 1.209 1.00 93.38 472 LEU A CA 1
ATOM 3897 C C . LEU A 1 472 ? -21.096 -24.739 1.604 1.00 93.38 472 LEU A C 1
ATOM 3899 O O . LEU A 1 472 ? -21.166 -25.157 2.762 1.00 93.38 472 LEU A O 1
ATOM 3903 N N . ASP A 1 473 ? -21.896 -25.180 0.634 1.00 93.50 473 ASP A N 1
ATOM 3904 C CA . ASP A 1 473 ? -22.938 -26.188 0.850 1.00 93.50 473 ASP A CA 1
ATOM 3905 C C . ASP A 1 473 ? -22.333 -27.508 1.352 1.00 93.50 473 ASP A C 1
ATOM 3907 O O . ASP A 1 473 ? -21.517 -28.106 0.644 1.00 93.50 473 ASP A O 1
ATOM 3911 N N . PRO A 1 474 ? -22.705 -27.987 2.556 1.00 91.56 474 PRO A N 1
ATOM 3912 C CA . PRO A 1 474 ? -22.134 -29.199 3.132 1.00 91.56 474 PRO A CA 1
ATOM 3913 C C . PRO A 1 474 ? -22.380 -30.462 2.301 1.00 91.56 474 PRO A C 1
ATOM 3915 O O . PRO A 1 474 ? -21.625 -31.416 2.463 1.00 91.56 474 PRO A O 1
ATOM 3918 N N . GLU A 1 475 ? -23.402 -30.482 1.440 1.00 91.12 475 GLU A N 1
ATOM 3919 C CA . GLU A 1 475 ? -23.706 -31.632 0.578 1.00 91.12 475 GLU A CA 1
ATOM 3920 C C . GLU A 1 475 ? -22.822 -31.688 -0.676 1.00 91.12 475 GLU A C 1
ATOM 3922 O O . GLU A 1 475 ? -22.501 -32.780 -1.142 1.00 91.12 475 GLU A O 1
ATOM 3927 N N . THR A 1 476 ? -22.425 -30.534 -1.227 1.00 89.44 476 THR A N 1
ATOM 3928 C CA . THR A 1 476 ? -21.697 -30.466 -2.508 1.00 89.44 476 THR A CA 1
ATOM 3929 C C . THR A 1 476 ? -20.243 -30.022 -2.395 1.00 89.44 476 THR A C 1
ATOM 3931 O O . THR A 1 476 ? -19.500 -30.158 -3.366 1.00 89.44 476 THR A O 1
ATOM 3934 N N . ARG A 1 477 ? -19.826 -29.442 -1.261 1.00 90.38 477 ARG A N 1
ATOM 3935 C CA . ARG A 1 477 ? -18.457 -28.932 -1.102 1.00 90.38 477 ARG A CA 1
ATOM 3936 C C . ARG A 1 477 ? -17.426 -30.076 -1.132 1.00 90.38 477 ARG A C 1
ATOM 3938 O O . ARG A 1 477 ? -17.696 -31.140 -0.570 1.00 90.38 477 ARG A O 1
ATOM 3945 N N . PRO A 1 478 ? -16.247 -29.874 -1.755 1.00 90.38 478 PRO A N 1
ATOM 3946 C CA . PRO A 1 478 ? -15.150 -30.841 -1.694 1.00 90.38 478 PRO A CA 1
ATOM 3947 C C . PRO A 1 478 ? -14.615 -30.969 -0.258 1.00 90.38 478 PRO A C 1
ATOM 3949 O O . PRO A 1 478 ? -15.022 -30.219 0.625 1.00 90.38 478 PRO A O 1
ATOM 3952 N N . SER A 1 479 ? -13.696 -31.905 0.003 1.00 92.12 479 SER A N 1
ATOM 3953 C CA . SER A 1 479 ? -13.022 -31.954 1.311 1.00 92.12 479 SER A CA 1
ATOM 3954 C C . SER A 1 479 ? -12.249 -30.654 1.568 1.00 92.12 479 SER A C 1
ATOM 3956 O O . SER A 1 479 ? -11.838 -29.981 0.626 1.00 92.12 479 SER A O 1
ATOM 3958 N N . TYR A 1 480 ? -12.012 -30.299 2.835 1.00 90.62 480 TYR A N 1
ATOM 3959 C CA . TYR A 1 480 ? -11.276 -29.071 3.166 1.00 90.62 480 TYR A CA 1
ATOM 3960 C C . TYR A 1 480 ? -9.875 -29.037 2.536 1.00 90.62 480 TYR A C 1
ATOM 3962 O O . TYR A 1 480 ? -9.454 -28.005 2.019 1.00 90.62 480 TYR A O 1
ATOM 3970 N N . GLU A 1 481 ? -9.179 -30.176 2.515 1.00 89.56 481 GLU A N 1
ATOM 3971 C CA . GLU A 1 481 ? -7.867 -30.290 1.870 1.00 89.56 481 GLU A CA 1
ATOM 3972 C C . GLU A 1 481 ? -7.958 -30.087 0.354 1.00 89.56 481 GLU A C 1
ATOM 3974 O O . GLU A 1 481 ? -7.157 -29.350 -0.214 1.00 89.56 481 GLU A O 1
ATOM 3979 N N . GLN A 1 482 ? -8.970 -30.668 -0.297 1.00 87.50 482 GLN A N 1
ATOM 3980 C CA . GLN A 1 482 ? -9.195 -30.480 -1.729 1.00 87.50 482 GLN A CA 1
ATOM 3981 C C . GLN A 1 482 ? -9.587 -29.030 -2.050 1.00 87.50 482 GLN A C 1
ATOM 3983 O O . GLN A 1 482 ? -9.071 -28.455 -2.999 1.00 87.50 482 GLN A O 1
ATOM 3988 N N . TYR A 1 483 ? -10.433 -28.403 -1.229 1.00 87.50 483 TYR A N 1
ATOM 3989 C CA . TYR A 1 483 ? -10.774 -26.984 -1.346 1.00 87.50 483 TYR A CA 1
ATOM 3990 C C . TYR A 1 483 ? -9.528 -26.095 -1.267 1.00 87.50 483 TYR A C 1
ATOM 3992 O O . TYR A 1 483 ? -9.326 -25.225 -2.111 1.00 87.50 483 TYR A O 1
ATOM 4000 N N . ARG A 1 484 ? -8.656 -26.338 -0.280 1.00 86.25 484 ARG A N 1
ATOM 4001 C CA . ARG A 1 484 ? -7.390 -25.606 -0.145 1.00 86.25 484 ARG A CA 1
ATOM 4002 C C . ARG A 1 484 ? -6.460 -25.838 -1.328 1.00 86.25 484 ARG A C 1
ATOM 4004 O O . ARG A 1 484 ? -5.822 -24.888 -1.773 1.00 86.25 484 ARG A O 1
ATOM 4011 N N . LEU A 1 485 ? -6.391 -27.070 -1.829 1.00 82.38 485 LEU A N 1
ATOM 4012 C CA . LEU A 1 485 ? -5.606 -27.400 -3.012 1.00 82.38 485 LEU A CA 1
ATOM 4013 C C . LEU A 1 485 ? -6.121 -26.623 -4.226 1.00 82.38 485 LEU A C 1
ATOM 4015 O O . LEU A 1 485 ? -5.339 -25.951 -4.885 1.00 82.38 485 LEU A O 1
ATOM 4019 N N . GLU A 1 486 ? -7.425 -26.643 -4.483 1.00 80.50 486 GLU A N 1
ATOM 4020 C CA . GLU A 1 486 ? -8.028 -25.948 -5.624 1.00 80.50 486 GLU A CA 1
ATOM 4021 C C . GLU A 1 486 ? -7.850 -24.428 -5.545 1.00 80.50 486 GLU A C 1
ATOM 4023 O O . GLU A 1 486 ? -7.528 -23.806 -6.556 1.00 80.50 486 GLU A O 1
ATOM 4028 N N . LEU A 1 487 ? -7.942 -23.841 -4.346 1.00 78.12 487 LEU A N 1
ATOM 4029 C CA . LEU A 1 487 ? -7.589 -22.434 -4.128 1.00 78.12 487 LEU A CA 1
ATOM 4030 C C . LEU A 1 487 ? -6.103 -22.144 -4.375 1.00 78.12 487 LEU A C 1
ATOM 4032 O O . LEU A 1 487 ? -5.772 -21.068 -4.856 1.00 78.12 487 LEU A O 1
ATOM 4036 N N . SER A 1 488 ? -5.206 -23.079 -4.046 1.00 72.31 488 SER A N 1
ATOM 4037 C CA . SER A 1 488 ? -3.762 -22.912 -4.268 1.00 72.31 488 SER A CA 1
ATOM 4038 C C . SER A 1 488 ? -3.336 -23.121 -5.723 1.00 72.31 488 SER A C 1
ATOM 4040 O O . SER A 1 488 ? -2.277 -22.651 -6.124 1.00 72.31 488 SER A O 1
ATOM 4042 N N . VAL A 1 489 ? -4.147 -23.840 -6.507 1.00 69.31 489 VAL A N 1
ATOM 4043 C CA . VAL A 1 489 ? -3.862 -24.168 -7.911 1.00 69.31 489 VAL A CA 1
ATOM 4044 C C . VAL A 1 489 ? -4.146 -22.983 -8.833 1.00 69.31 489 VAL A C 1
ATOM 4046 O O . VAL A 1 489 ? -3.490 -22.847 -9.867 1.00 69.31 489 VAL A O 1
ATOM 4049 N N . VAL A 1 490 ? -5.112 -22.133 -8.480 1.00 65.69 490 VAL A N 1
ATOM 4050 C CA . VAL A 1 490 ? -5.386 -20.887 -9.201 1.00 65.69 490 VAL A CA 1
ATOM 4051 C C . VAL A 1 490 ? -4.395 -19.834 -8.706 1.00 65.69 490 VAL A C 1
ATOM 4053 O O . VAL A 1 490 ? -4.649 -19.126 -7.737 1.00 65.69 490 VAL A O 1
ATOM 4056 N N . GLY A 1 491 ? -3.220 -19.800 -9.336 1.00 67.44 491 GLY A N 1
ATOM 4057 C CA . GLY A 1 491 ? -2.197 -18.783 -9.113 1.00 67.44 491 GLY A CA 1
ATOM 4058 C C . GLY A 1 491 ? -2.486 -17.491 -9.880 1.00 67.44 491 GLY A C 1
ATOM 4059 O O . GLY A 1 491 ? -3.539 -17.317 -10.494 1.00 67.44 491 GLY A O 1
ATOM 4060 N N . GLY A 1 492 ? -1.535 -16.561 -9.848 1.00 75.25 492 GLY A N 1
ATOM 4061 C CA . GLY A 1 492 ? -1.615 -15.327 -10.629 1.00 75.25 492 GLY A CA 1
ATOM 4062 C C . GLY A 1 492 ? -1.640 -14.056 -9.796 1.00 75.25 492 GLY A C 1
ATOM 4063 O O . GLY A 1 492 ? -1.617 -14.076 -8.560 1.00 75.25 492 GLY A O 1
ATOM 4064 N N . LEU A 1 493 ? -1.700 -12.929 -10.500 1.00 78.56 493 LEU A N 1
ATOM 4065 C CA . LEU A 1 493 ? -1.707 -11.597 -9.909 1.00 78.56 493 LEU A CA 1
ATOM 4066 C C . LEU A 1 493 ? -2.884 -11.413 -8.939 1.00 78.56 493 LEU A C 1
ATOM 4068 O O . LEU A 1 493 ? -2.679 -10.971 -7.810 1.00 78.56 493 LEU A O 1
ATOM 4072 N N . LEU A 1 494 ? -4.100 -11.800 -9.341 1.00 78.69 494 LEU A N 1
ATOM 4073 C CA . LEU A 1 494 ? -5.298 -11.596 -8.517 1.00 78.69 494 LEU A CA 1
ATOM 4074 C C . LEU A 1 494 ? -5.391 -12.554 -7.331 1.00 78.69 494 LEU A C 1
ATOM 4076 O O . LEU A 1 494 ? -5.816 -12.156 -6.251 1.00 78.69 494 LEU A O 1
ATOM 4080 N N . ALA A 1 495 ? -4.964 -13.802 -7.508 1.00 78.31 495 ALA A N 1
ATOM 4081 C CA . ALA A 1 495 ? -5.054 -14.802 -6.452 1.00 78.31 495 ALA A CA 1
ATOM 4082 C C . ALA A 1 495 ? -4.009 -14.595 -5.343 1.00 78.31 495 ALA A C 1
ATOM 4084 O O . ALA A 1 495 ? -4.284 -14.859 -4.173 1.00 78.31 495 ALA A O 1
ATOM 4085 N N . SER A 1 496 ? -2.802 -14.140 -5.702 1.00 80.38 496 SER A N 1
ATOM 4086 C CA . SER A 1 496 ? -1.656 -14.116 -4.779 1.00 80.38 496 SER A CA 1
ATOM 4087 C C . SER A 1 496 ? -1.183 -12.714 -4.388 1.00 80.38 496 SER A C 1
ATOM 4089 O O . SER A 1 496 ? -0.632 -12.545 -3.298 1.00 80.38 496 SER A O 1
ATOM 4091 N N . TYR A 1 497 ? -1.406 -11.710 -5.241 1.00 87.38 497 TYR A N 1
ATOM 4092 C CA . TYR A 1 497 ? -0.781 -10.384 -5.140 1.00 87.38 497 TYR A CA 1
ATOM 4093 C C . TYR A 1 497 ? -1.787 -9.224 -5.160 1.00 87.38 497 TYR A C 1
ATOM 4095 O O . TYR A 1 497 ? -1.404 -8.071 -5.362 1.00 87.38 497 TYR A O 1
ATOM 4103 N N . ALA A 1 498 ? -3.068 -9.510 -4.925 1.00 87.88 498 ALA A N 1
ATOM 4104 C CA . ALA A 1 498 ? -4.120 -8.507 -4.845 1.00 87.88 498 ALA A CA 1
ATOM 4105 C C . ALA A 1 498 ? -4.707 -8.393 -3.436 1.00 87.88 498 ALA A C 1
ATOM 4107 O O . ALA A 1 498 ? -4.545 -9.269 -2.583 1.00 87.88 498 ALA A O 1
ATOM 4108 N N . LYS A 1 499 ? -5.402 -7.282 -3.209 1.00 87.44 499 LYS A N 1
ATOM 4109 C CA . LYS A 1 499 ? -6.273 -7.045 -2.068 1.00 87.44 499 LYS A CA 1
ATOM 4110 C C . LYS A 1 499 ? -7.669 -6.720 -2.582 1.00 87.44 499 LYS A C 1
ATOM 4112 O O . LYS A 1 499 ? -7.804 -5.937 -3.520 1.00 87.44 499 LYS A O 1
ATOM 4117 N N . LEU A 1 500 ? -8.692 -7.287 -1.961 1.00 87.81 500 LEU A N 1
ATOM 4118 C CA . LEU A 1 500 ? -10.068 -6.900 -2.233 1.00 87.81 500 LEU A CA 1
ATOM 4119 C C . LEU A 1 500 ? -10.327 -5.498 -1.666 1.00 87.81 500 LEU A C 1
ATOM 4121 O O . LEU A 1 500 ? -10.132 -5.259 -0.473 1.00 87.81 500 LEU A O 1
ATOM 4125 N N . ASP A 1 501 ? -10.766 -4.585 -2.525 1.00 84.12 501 ASP A N 1
ATOM 4126 C CA . ASP A 1 501 ? -11.166 -3.232 -2.140 1.00 84.12 501 ASP A CA 1
ATOM 4127 C C . ASP A 1 501 ? -12.657 -3.180 -1.805 1.00 84.12 501 ASP A C 1
ATOM 4129 O O . ASP A 1 501 ? -13.056 -2.803 -0.702 1.00 84.12 501 ASP A O 1
ATOM 4133 N N . SER A 1 502 ? -13.489 -3.640 -2.740 1.00 85.12 502 SER A N 1
ATOM 4134 C CA . SER A 1 502 ? -14.939 -3.623 -2.588 1.00 85.12 502 SER A CA 1
ATOM 4135 C C . SER A 1 502 ? -15.611 -4.807 -3.277 1.00 85.12 502 SER A C 1
ATOM 4137 O O . SER A 1 502 ? -15.116 -5.381 -4.250 1.00 85.12 502 SER A O 1
ATOM 4139 N N . VAL A 1 503 ? -16.766 -5.185 -2.731 1.00 90.38 503 VAL A N 1
ATOM 4140 C CA . VAL A 1 503 ? -17.642 -6.226 -3.264 1.00 90.38 503 VAL A CA 1
ATOM 4141 C C . VAL A 1 503 ? -19.076 -5.711 -3.263 1.00 90.38 503 VAL A C 1
ATOM 4143 O O . VAL A 1 503 ? -19.624 -5.351 -2.221 1.00 90.38 503 VAL A O 1
ATOM 4146 N N . TYR A 1 504 ? -19.689 -5.685 -4.441 1.00 92.06 504 TYR A N 1
ATOM 4147 C CA . TYR A 1 504 ? -21.088 -5.333 -4.631 1.00 92.06 504 TYR A CA 1
ATOM 4148 C C . TYR A 1 504 ? -21.856 -6.585 -5.010 1.00 92.06 504 TYR A C 1
ATOM 4150 O O . TYR A 1 504 ? -21.542 -7.252 -5.997 1.00 92.06 504 TYR A O 1
ATOM 4158 N N . THR A 1 505 ? -22.869 -6.916 -4.214 1.00 92.75 505 THR A N 1
ATOM 4159 C CA . THR A 1 505 ? -23.689 -8.101 -4.448 1.00 92.75 505 THR A CA 1
ATOM 4160 C C . THR A 1 505 ? -25.096 -7.707 -4.868 1.00 92.75 505 THR A C 1
ATOM 4162 O O . THR A 1 505 ? -25.730 -6.831 -4.280 1.00 92.75 505 THR A O 1
ATOM 4165 N N . SER A 1 506 ? -25.599 -8.351 -5.918 1.00 94.50 506 SER A N 1
ATOM 4166 C CA . SER A 1 506 ? -26.951 -8.131 -6.426 1.00 94.50 506 SER A CA 1
ATOM 4167 C C . SER A 1 506 ? -27.619 -9.451 -6.794 1.00 94.50 506 SER A C 1
ATOM 4169 O O . SER A 1 506 ? -26.971 -10.427 -7.176 1.00 94.50 506 SER A O 1
ATOM 4171 N N . PHE A 1 507 ? -28.942 -9.512 -6.655 1.00 94.75 507 PHE A N 1
ATOM 4172 C CA . PHE A 1 507 ? -29.697 -10.695 -7.050 1.00 94.75 507 PHE A CA 1
ATOM 4173 C C . PHE A 1 507 ? -29.882 -10.737 -8.567 1.00 94.75 507 PHE A C 1
ATOM 4175 O O . PHE A 1 507 ? -30.438 -9.812 -9.150 1.00 94.75 507 PHE A O 1
ATOM 4182 N N . VAL A 1 508 ? -29.500 -11.855 -9.184 1.00 93.62 508 VAL A N 1
ATOM 4183 C CA . VAL A 1 508 ? -29.819 -12.169 -10.587 1.00 93.62 508 VAL A CA 1
ATOM 4184 C C . VAL A 1 508 ? -31.141 -12.927 -10.668 1.00 93.62 508 VAL A C 1
ATOM 4186 O O . VAL A 1 508 ? -31.990 -12.636 -11.505 1.00 93.62 508 VAL A O 1
ATOM 4189 N N . ARG A 1 509 ? -31.334 -13.909 -9.779 1.00 91.25 509 ARG A N 1
ATOM 4190 C CA . ARG A 1 509 ? -32.545 -14.737 -9.713 1.00 91.25 509 ARG A CA 1
ATOM 4191 C C . ARG A 1 509 ? -32.841 -15.117 -8.271 1.00 91.25 509 ARG A C 1
ATOM 4193 O O . ARG A 1 509 ? -31.926 -15.482 -7.534 1.00 91.25 509 ARG A O 1
ATOM 4200 N N . GLN A 1 510 ? -34.113 -15.060 -7.883 1.00 92.50 510 GLN A N 1
ATOM 4201 C CA . GLN A 1 510 ? -34.558 -15.408 -6.536 1.00 92.50 510 GLN A CA 1
ATOM 4202 C C . GLN A 1 510 ? -35.643 -16.482 -6.581 1.00 92.50 510 GLN A C 1
ATOM 4204 O O . GLN A 1 510 ? -36.709 -16.270 -7.153 1.00 92.50 510 GLN A O 1
ATOM 4209 N N . GLU A 1 511 ? -35.376 -17.622 -5.953 1.00 92.00 511 GLU A N 1
ATOM 4210 C CA . GLU A 1 511 ? -36.339 -18.693 -5.700 1.00 92.00 511 GLU A CA 1
ATOM 4211 C C . GLU A 1 511 ? -36.342 -19.024 -4.197 1.00 92.00 511 GLU A C 1
ATOM 4213 O O . GLU A 1 511 ? -35.379 -18.697 -3.497 1.00 92.00 511 GLU A O 1
ATOM 4218 N N . PRO A 1 512 ? -37.393 -19.681 -3.666 1.00 87.81 512 PRO A N 1
ATOM 4219 C CA . PRO A 1 512 ? -37.523 -19.924 -2.226 1.00 87.81 512 PRO A CA 1
ATOM 4220 C C . PRO A 1 512 ? -36.328 -20.648 -1.584 1.00 87.81 512 PRO A C 1
ATOM 4222 O O . PRO A 1 512 ? -35.931 -20.299 -0.468 1.00 87.81 512 PRO A O 1
ATOM 4225 N N . ASP A 1 513 ? -35.741 -21.606 -2.311 1.00 91.12 513 ASP A N 1
ATOM 4226 C CA . ASP A 1 513 ? -34.650 -22.467 -1.833 1.00 91.12 513 ASP A CA 1
ATOM 4227 C C . ASP A 1 513 ? -33.363 -22.353 -2.663 1.00 91.12 513 ASP A C 1
ATOM 4229 O O . ASP A 1 513 ? -32.371 -23.029 -2.375 1.00 91.12 513 ASP A O 1
ATOM 4233 N N . ARG A 1 514 ? -33.352 -21.493 -3.688 1.00 93.06 514 ARG A N 1
ATOM 4234 C CA . ARG A 1 514 ? -32.197 -21.272 -4.560 1.00 93.06 514 ARG A CA 1
ATOM 4235 C C . ARG A 1 514 ? -32.136 -19.817 -5.001 1.00 93.06 514 ARG A C 1
ATOM 4237 O O . ARG A 1 514 ? -33.102 -19.279 -5.525 1.00 93.06 514 ARG A O 1
ATOM 4244 N N . VAL A 1 515 ? -30.986 -19.181 -4.841 1.00 94.88 515 VAL A N 1
ATOM 4245 C CA . VAL A 1 515 ? -30.767 -17.820 -5.340 1.00 94.88 515 VAL A CA 1
ATOM 4246 C C . VAL A 1 515 ? -29.490 -17.766 -6.155 1.00 94.88 515 VAL A C 1
ATOM 4248 O O . VAL A 1 515 ? -28.550 -18.523 -5.922 1.00 94.88 515 VAL A O 1
ATOM 4251 N N . VAL A 1 516 ? -29.468 -16.876 -7.136 1.00 95.06 516 VAL A N 1
ATOM 4252 C CA . VAL A 1 516 ? -28.285 -16.581 -7.939 1.00 95.06 516 VAL A CA 1
ATOM 4253 C C . VAL A 1 516 ? -27.904 -15.140 -7.658 1.00 95.06 516 VAL A C 1
ATOM 4255 O O . VAL A 1 516 ? -28.719 -14.232 -7.841 1.00 95.06 516 VAL A O 1
ATOM 4258 N N . VAL A 1 517 ? -26.681 -14.950 -7.182 1.00 94.81 517 VAL A N 1
ATOM 4259 C CA . VAL A 1 517 ? -26.130 -13.659 -6.779 1.00 94.81 517 VAL A CA 1
ATOM 4260 C C . VAL A 1 517 ? -24.966 -13.329 -7.700 1.00 94.81 517 VAL A C 1
ATOM 4262 O O . VAL A 1 517 ? -24.064 -14.141 -7.887 1.00 94.81 517 VAL A O 1
ATOM 4265 N N . ARG A 1 518 ? -24.988 -12.132 -8.276 1.00 95.94 518 ARG A N 1
ATOM 4266 C CA . ARG A 1 518 ? -23.856 -11.548 -8.989 1.00 95.94 518 ARG A CA 1
ATOM 4267 C C . ARG A 1 518 ? -23.005 -10.787 -7.980 1.00 95.94 518 ARG A C 1
ATOM 4269 O O . ARG A 1 518 ? -23.543 -9.990 -7.214 1.00 95.94 518 ARG A O 1
ATOM 4276 N N . ALA A 1 519 ? -21.708 -11.060 -7.981 1.00 94.44 519 ALA A N 1
ATOM 4277 C CA . ALA A 1 519 ? -20.703 -10.347 -7.213 1.00 94.44 519 ALA A CA 1
ATOM 4278 C C . ALA A 1 519 ? -19.791 -9.593 -8.182 1.00 94.44 519 ALA A C 1
ATOM 4280 O O . ALA A 1 519 ? -19.044 -10.208 -8.944 1.00 94.44 519 ALA A O 1
ATOM 4281 N N . ASP A 1 520 ? -19.872 -8.269 -8.156 1.00 94.88 520 ASP A N 1
ATOM 4282 C CA . ASP A 1 520 ? -18.930 -7.387 -8.834 1.00 94.88 520 ASP A CA 1
ATOM 4283 C C . ASP A 1 520 ? -17.875 -6.970 -7.805 1.00 94.88 520 ASP A C 1
ATOM 4285 O O . ASP A 1 520 ? -18.199 -6.403 -6.760 1.00 94.88 520 ASP A O 1
ATOM 4289 N N . THR A 1 521 ? -16.620 -7.322 -8.063 1.00 91.56 521 THR A N 1
ATOM 4290 C CA . THR A 1 521 ? -15.501 -7.104 -7.138 1.00 91.56 521 THR A CA 1
ATOM 4291 C C . THR A 1 521 ? -14.456 -6.203 -7.766 1.00 91.56 521 THR A C 1
ATOM 4293 O O . THR A 1 521 ? -14.163 -6.311 -8.962 1.00 91.56 521 THR A O 1
ATOM 4296 N N . ILE A 1 522 ? -13.887 -5.331 -6.939 1.00 89.06 522 ILE A N 1
ATOM 4297 C CA . ILE A 1 522 ? -12.757 -4.480 -7.291 1.00 89.06 522 ILE A CA 1
ATOM 4298 C C . ILE A 1 522 ? -11.556 -4.962 -6.486 1.00 89.06 522 ILE A C 1
ATOM 4300 O O . ILE A 1 522 ? -11.588 -5.010 -5.255 1.00 89.06 522 ILE A O 1
ATOM 4304 N N . TRP A 1 523 ? -10.507 -5.350 -7.199 1.00 87.19 523 TRP A N 1
ATOM 4305 C CA . TRP A 1 523 ? -9.246 -5.815 -6.648 1.00 87.19 523 TRP A CA 1
ATOM 4306 C C . TRP A 1 523 ? -8.177 -4.768 -6.907 1.00 87.19 523 TRP A C 1
ATOM 4308 O O . TRP A 1 523 ? -8.003 -4.306 -8.031 1.00 87.19 523 TRP A O 1
ATOM 4318 N N . ILE A 1 524 ? -7.422 -4.430 -5.874 1.00 86.81 524 ILE A N 1
ATOM 4319 C CA . ILE A 1 524 ? -6.272 -3.542 -5.976 1.00 86.81 524 ILE A CA 1
ATOM 4320 C C . ILE A 1 524 ? -5.016 -4.405 -5.945 1.00 86.81 524 ILE A C 1
ATOM 4322 O O . ILE A 1 524 ? -4.862 -5.255 -5.070 1.00 86.81 524 ILE A O 1
ATOM 4326 N N . THR A 1 525 ? -4.105 -4.183 -6.886 1.00 88.62 525 THR A N 1
ATOM 4327 C CA . THR A 1 525 ? -2.750 -4.755 -6.877 1.00 88.62 525 THR A CA 1
ATOM 4328 C C . THR A 1 525 ? -1.737 -3.627 -6.738 1.00 88.62 525 THR A C 1
ATOM 4330 O O . THR A 1 525 ? -2.073 -2.465 -6.952 1.00 88.62 525 THR A O 1
ATOM 4333 N N . ALA A 1 526 ? -0.478 -3.940 -6.429 1.00 87.44 526 ALA A N 1
ATOM 4334 C CA . ALA A 1 526 ? 0.577 -2.925 -6.415 1.00 87.44 526 ALA A CA 1
ATOM 4335 C C . ALA A 1 526 ? 0.882 -2.331 -7.812 1.00 87.44 526 ALA A C 1
ATOM 4337 O O . ALA A 1 526 ? 1.614 -1.348 -7.903 1.00 87.44 526 ALA A O 1
ATOM 4338 N N . LEU A 1 527 ? 0.338 -2.922 -8.885 1.00 87.56 527 LEU A N 1
ATOM 4339 C CA . LEU A 1 527 ? 0.505 -2.479 -10.271 1.00 87.56 527 LEU A CA 1
ATOM 4340 C C . LEU A 1 527 ? -0.695 -1.643 -10.740 1.00 87.56 527 LEU A C 1
ATOM 4342 O O . LEU A 1 527 ? -0.512 -0.495 -11.126 1.00 87.56 527 LEU A O 1
ATOM 4346 N N . GLN A 1 528 ? -1.904 -2.216 -10.685 1.00 83.19 528 GLN A N 1
ATOM 4347 C CA . GLN A 1 528 ? -3.152 -1.596 -11.157 1.00 83.19 528 GLN A CA 1
ATOM 4348 C C . GLN A 1 528 ? -4.419 -2.162 -10.480 1.00 83.19 528 GLN A C 1
ATOM 4350 O O . GLN A 1 528 ? -4.368 -3.172 -9.766 1.00 83.19 528 GLN A O 1
ATOM 4355 N N . GLU A 1 529 ? -5.562 -1.510 -10.707 1.00 84.69 529 GLU A N 1
ATOM 4356 C CA . GLU A 1 529 ? -6.898 -1.978 -10.306 1.00 84.69 529 GLU A CA 1
ATOM 4357 C C . GLU A 1 529 ? -7.453 -3.007 -11.307 1.00 84.69 529 GLU A C 1
ATOM 4359 O O . GLU A 1 529 ? -7.259 -2.883 -12.515 1.00 84.69 529 GLU A O 1
ATOM 4364 N N . TYR A 1 530 ? -8.188 -4.003 -10.810 1.00 84.75 530 TYR A N 1
ATOM 4365 C CA . TYR A 1 530 ? -8.889 -4.997 -11.616 1.00 84.75 530 TYR A CA 1
ATOM 4366 C C . TYR A 1 530 ? -10.339 -5.144 -11.184 1.00 84.75 530 TYR A C 1
ATOM 4368 O O . TYR A 1 530 ? -10.647 -5.325 -10.006 1.00 84.75 530 TYR A O 1
ATOM 4376 N N . ARG A 1 531 ? -11.236 -5.162 -12.167 1.00 88.88 531 ARG A N 1
ATOM 4377 C CA . ARG A 1 531 ? -12.664 -5.400 -11.956 1.00 88.88 531 ARG A CA 1
ATOM 4378 C C . ARG A 1 531 ? -13.007 -6.794 -12.427 1.00 88.88 531 ARG A C 1
ATOM 4380 O O . ARG A 1 531 ? -12.681 -7.165 -13.551 1.00 88.88 531 ARG A O 1
ATOM 4387 N N . THR A 1 532 ? -13.670 -7.566 -11.574 1.00 87.94 532 THR A N 1
ATOM 4388 C CA . THR A 1 532 ? -14.129 -8.906 -11.944 1.00 87.94 532 THR A CA 1
ATOM 4389 C C . THR A 1 532 ? -15.586 -9.098 -11.564 1.00 87.94 532 THR A C 1
ATOM 4391 O O . THR A 1 532 ? -16.041 -8.636 -10.515 1.00 87.94 532 THR A O 1
ATOM 4394 N N . THR A 1 533 ? -16.318 -9.804 -12.418 1.00 91.44 533 THR A N 1
ATOM 4395 C CA . THR A 1 533 ? -17.713 -10.169 -12.183 1.00 91.44 533 THR A CA 1
ATOM 4396 C C . THR A 1 533 ? -17.805 -11.681 -12.078 1.00 91.44 533 THR A C 1
ATOM 4398 O O . THR A 1 533 ? -17.436 -12.399 -13.006 1.00 91.44 533 THR A O 1
ATOM 4401 N N . GLN A 1 534 ? -18.328 -12.175 -10.959 1.00 89.56 534 GLN A N 1
ATOM 4402 C CA . GLN A 1 534 ? -18.564 -13.599 -10.741 1.00 89.56 534 GLN A CA 1
ATOM 4403 C C . GLN A 1 534 ? -20.020 -13.846 -10.355 1.00 89.56 534 GLN A C 1
ATOM 4405 O O . GLN A 1 534 ? -20.655 -13.042 -9.674 1.00 89.56 534 GLN A O 1
ATOM 4410 N N . THR A 1 535 ? -20.565 -14.976 -10.798 1.00 93.38 535 THR A N 1
ATOM 4411 C CA . THR A 1 535 ? -21.930 -15.385 -10.456 1.00 93.38 535 THR A CA 1
ATOM 4412 C C . THR A 1 535 ? -21.883 -16.575 -9.513 1.00 93.38 535 THR A C 1
ATOM 4414 O O . THR A 1 535 ? -21.335 -17.621 -9.851 1.00 93.38 535 THR A O 1
ATOM 4417 N N . HIS A 1 536 ? -22.512 -16.428 -8.351 1.00 93.81 536 HIS A N 1
ATOM 4418 C CA . HIS A 1 536 ? -22.602 -17.452 -7.317 1.00 93.81 536 HIS A CA 1
ATOM 4419 C C . HIS A 1 536 ? -24.018 -17.998 -7.228 1.00 93.81 536 HIS A C 1
ATOM 4421 O O . HIS A 1 536 ? -24.998 -17.252 -7.242 1.00 93.81 536 HIS A O 1
ATOM 4427 N N . THR A 1 537 ? -24.139 -19.317 -7.101 1.00 94.62 537 THR A N 1
ATOM 4428 C CA . THR A 1 537 ? -25.415 -19.962 -6.775 1.00 94.62 537 THR A CA 1
ATOM 4429 C C . THR A 1 537 ? -25.432 -20.287 -5.291 1.00 94.62 537 THR A C 1
ATOM 4431 O O . THR A 1 537 ? -24.500 -20.913 -4.797 1.00 94.62 537 THR A O 1
ATOM 4434 N N . LEU A 1 538 ? -26.498 -19.908 -4.590 1.00 94.75 538 LEU A N 1
ATOM 4435 C CA . LEU A 1 538 ? -26.723 -20.287 -3.203 1.00 94.75 538 LEU A CA 1
ATOM 4436 C C . LEU A 1 538 ? -27.958 -21.174 -3.089 1.00 94.75 538 LEU A C 1
ATOM 4438 O O . LEU A 1 538 ? -28.955 -20.978 -3.788 1.00 94.75 538 LEU A O 1
ATOM 4442 N N . VAL A 1 539 ? -27.893 -22.135 -2.176 1.00 94.69 539 VAL A N 1
ATOM 4443 C CA . VAL A 1 539 ? -28.973 -23.070 -1.861 1.00 94.69 539 VAL A CA 1
ATOM 4444 C C . VAL A 1 539 ? -29.346 -22.965 -0.391 1.00 94.69 539 VAL A C 1
ATOM 4446 O O . VAL A 1 539 ? -28.498 -22.715 0.470 1.00 94.69 539 VAL A O 1
ATOM 4449 N N . LYS A 1 540 ? -30.631 -23.133 -0.088 1.00 92.62 540 LYS A N 1
ATOM 4450 C CA . LYS A 1 540 ? -31.135 -23.112 1.282 1.00 92.62 540 LYS A CA 1
ATOM 4451 C C . LYS A 1 540 ? -31.204 -24.532 1.833 1.00 92.62 540 LYS A C 1
ATOM 4453 O O . LYS A 1 540 ? -31.866 -25.400 1.266 1.00 92.62 540 LYS A O 1
ATOM 4458 N N . ARG A 1 541 ? -30.549 -24.766 2.969 1.00 90.38 541 ARG A N 1
ATOM 4459 C CA . ARG A 1 541 ? -30.562 -26.033 3.713 1.00 90.38 541 ARG A CA 1
ATOM 4460 C C . ARG A 1 541 ? -30.915 -25.751 5.167 1.00 90.38 541 ARG A C 1
ATOM 4462 O O . ARG A 1 541 ? -30.282 -24.922 5.815 1.00 90.38 541 ARG A O 1
ATOM 4469 N N . ASN A 1 542 ? -31.959 -26.401 5.686 1.00 86.06 542 ASN A N 1
ATOM 4470 C CA . ASN A 1 542 ? -32.412 -26.249 7.079 1.00 86.06 542 ASN A CA 1
ATOM 4471 C C . ASN A 1 542 ? -32.608 -24.783 7.529 1.00 86.06 542 ASN A C 1
ATOM 4473 O O . ASN A 1 542 ? -32.317 -24.416 8.667 1.00 86.06 542 ASN A O 1
ATOM 4477 N N . GLY A 1 543 ? -33.082 -23.917 6.626 1.00 84.88 543 GLY A N 1
ATOM 4478 C CA . GLY A 1 543 ? -33.307 -22.498 6.915 1.00 84.88 543 GLY A CA 1
ATOM 4479 C C . GLY A 1 543 ? -32.059 -21.603 6.879 1.00 84.88 543 GLY A C 1
ATOM 4480 O O . GLY A 1 543 ? -32.194 -20.412 7.156 1.00 84.88 543 GLY A O 1
ATOM 4481 N N . LYS A 1 544 ? -30.882 -22.134 6.518 1.00 88.69 544 LYS A N 1
ATOM 4482 C CA . LYS A 1 544 ? -29.632 -21.387 6.303 1.00 88.69 544 LYS A CA 1
ATOM 4483 C C . LYS A 1 544 ? -29.226 -21.449 4.827 1.00 88.69 544 LYS A C 1
ATOM 4485 O O . LYS A 1 544 ? -29.466 -22.450 4.159 1.00 88.69 544 LYS A O 1
ATOM 4490 N N . TRP A 1 545 ? -28.650 -20.367 4.320 1.00 92.50 545 TRP A N 1
ATOM 4491 C CA . TRP A 1 545 ? -28.135 -20.296 2.954 1.00 92.50 545 TRP A CA 1
ATOM 4492 C C . TRP A 1 545 ? -26.670 -20.719 2.903 1.00 92.50 545 TRP A C 1
ATOM 4494 O O . TRP A 1 545 ? -25.903 -20.411 3.817 1.00 92.50 545 TRP A O 1
ATOM 4504 N N . TYR A 1 546 ? -26.304 -21.405 1.827 1.00 93.88 546 TYR A N 1
ATOM 4505 C CA . TYR A 1 546 ? -24.954 -21.886 1.564 1.00 93.88 546 TYR A CA 1
ATOM 4506 C C . TYR A 1 546 ? -24.572 -21.655 0.107 1.00 93.88 546 TYR A C 1
ATOM 4508 O O . TYR A 1 546 ? -25.436 -21.694 -0.767 1.00 93.88 546 TYR A O 1
ATOM 4516 N N . LEU A 1 547 ? -23.287 -21.430 -0.147 1.00 93.94 547 LEU A N 1
ATOM 4517 C CA . LEU A 1 547 ? -22.733 -21.172 -1.473 1.00 93.94 547 LEU A CA 1
ATOM 4518 C C . LEU A 1 547 ? -22.346 -22.487 -2.163 1.00 93.94 547 LEU A C 1
ATOM 4520 O O . LEU A 1 547 ? -21.727 -23.363 -1.561 1.00 93.94 547 LEU A O 1
ATOM 4524 N N . LEU A 1 548 ? -22.729 -22.644 -3.425 1.00 92.88 548 LEU A N 1
ATOM 4525 C CA . LEU A 1 548 ? -22.408 -23.828 -4.215 1.00 92.88 548 LEU A CA 1
ATOM 4526 C C . LEU A 1 548 ? -21.024 -23.648 -4.841 1.00 92.88 548 LEU A C 1
ATOM 4528 O O . LEU A 1 548 ? -20.800 -22.708 -5.601 1.00 92.88 548 LEU A O 1
ATOM 4532 N N . PHE A 1 549 ? -20.099 -24.546 -4.508 1.00 86.69 549 PHE A N 1
ATOM 4533 C CA . PHE A 1 549 ? -18.717 -24.465 -4.971 1.00 86.69 549 PHE A CA 1
ATOM 4534 C C . PHE A 1 549 ? -18.608 -24.844 -6.465 1.00 86.69 549 PHE A C 1
ATOM 4536 O O . PHE A 1 549 ? -19.112 -25.905 -6.854 1.00 86.69 549 PHE A O 1
ATOM 4543 N N . PRO A 1 550 ? -17.997 -24.004 -7.323 1.00 79.69 550 PRO A N 1
ATOM 4544 C CA . PRO A 1 550 ? -17.832 -24.312 -8.742 1.00 79.69 550 PRO A CA 1
ATOM 4545 C C . PRO A 1 550 ? -16.876 -25.498 -8.947 1.00 79.69 550 PRO A C 1
ATOM 4547 O O . PRO A 1 550 ? -15.981 -25.735 -8.144 1.00 79.69 550 PRO A O 1
ATOM 4550 N N . LYS A 1 551 ? -17.053 -26.257 -10.035 1.00 75.19 551 LYS A N 1
ATOM 4551 C CA . LYS A 1 551 ? -16.141 -27.363 -10.380 1.00 75.19 551 LYS A CA 1
ATOM 4552 C C . LYS A 1 551 ? -14.854 -26.815 -11.005 1.00 75.19 551 LYS A C 1
ATOM 4554 O O . LYS A 1 551 ? -14.939 -25.994 -11.915 1.00 75.19 551 LYS A O 1
ATOM 4559 N N . SER A 1 552 ? -13.698 -27.299 -10.559 1.00 70.69 552 SER A N 1
ATOM 4560 C CA . SER A 1 552 ? -12.376 -26.934 -11.085 1.00 70.69 552 SER A CA 1
ATOM 4561 C C . SER A 1 552 ? -11.979 -27.719 -12.342 1.00 70.69 552 SER A C 1
ATOM 4563 O O . SER A 1 552 ? -12.505 -28.797 -12.634 1.00 70.69 552 SER A O 1
ATOM 4565 N N . ASP A 1 553 ? -11.032 -27.160 -13.101 1.00 68.06 553 ASP A N 1
ATOM 4566 C CA . ASP A 1 553 ? -10.427 -27.810 -14.263 1.00 68.06 553 ASP A CA 1
ATOM 4567 C C . ASP A 1 553 ? -9.390 -28.859 -13.827 1.00 68.06 553 ASP A C 1
ATOM 4569 O O . ASP A 1 553 ? -8.338 -28.536 -13.275 1.00 68.06 553 ASP A O 1
ATOM 4573 N N . ILE A 1 554 ? -9.690 -30.127 -14.110 1.00 68.69 554 ILE A N 1
ATOM 4574 C CA . ILE A 1 554 ? -8.869 -31.292 -13.754 1.00 68.69 554 ILE A CA 1
ATOM 4575 C C . ILE A 1 554 ? -7.909 -31.731 -14.871 1.00 68.69 554 ILE A C 1
ATOM 4577 O O . ILE A 1 554 ? -7.348 -32.827 -14.800 1.00 68.69 554 ILE A O 1
ATOM 4581 N N . ARG A 1 555 ? -7.714 -30.930 -15.930 1.00 71.75 555 ARG A N 1
ATOM 4582 C CA . ARG A 1 555 ? -6.760 -31.271 -16.997 1.00 71.75 555 ARG A CA 1
ATOM 4583 C C . ARG A 1 555 ? -5.353 -31.454 -16.413 1.00 71.75 555 ARG A C 1
ATOM 4585 O O . ARG A 1 555 ? -4.831 -30.583 -15.715 1.00 71.75 555 ARG A O 1
ATOM 4592 N N . ILE A 1 556 ? -4.701 -32.560 -16.776 1.00 72.62 556 ILE A N 1
ATOM 4593 C CA . ILE A 1 556 ? -3.312 -32.908 -16.411 1.00 72.62 556 ILE A CA 1
ATOM 4594 C C . ILE A 1 556 ? -2.375 -32.433 -17.539 1.00 72.62 556 ILE A C 1
ATOM 4596 O O . ILE A 1 556 ? -2.823 -32.374 -18.692 1.00 72.62 556 ILE A O 1
ATOM 4600 N N . PRO A 1 557 ? -1.156 -31.936 -17.255 1.00 76.12 557 PRO A N 1
ATOM 4601 C CA . PRO A 1 557 ? -0.195 -31.609 -18.310 1.00 76.12 557 PRO A CA 1
ATOM 4602 C C . PRO A 1 557 ? 0.180 -32.867 -19.114 1.00 76.12 557 PRO A C 1
ATOM 4604 O O . PRO A 1 557 ? 0.123 -33.966 -18.555 1.00 76.12 557 PRO A O 1
ATOM 4607 N N . PRO A 1 558 ? 0.531 -32.729 -20.406 1.00 80.38 558 PRO A N 1
ATOM 4608 C CA . PRO A 1 558 ? 0.882 -33.875 -21.240 1.00 80.38 558 PRO A CA 1
ATOM 4609 C C . PRO A 1 558 ? 2.089 -34.648 -20.690 1.00 80.38 558 PRO A C 1
ATOM 4611 O O . PRO A 1 558 ? 1.997 -35.864 -20.536 1.00 80.38 558 PRO A O 1
ATOM 4614 N N . ASP A 1 559 ? 3.156 -33.950 -20.287 1.00 84.31 559 ASP A N 1
ATOM 4615 C CA . ASP A 1 559 ? 4.327 -34.549 -19.647 1.00 84.31 559 ASP A CA 1
ATOM 4616 C C . ASP A 1 559 ? 4.401 -34.165 -18.166 1.00 84.31 559 ASP A C 1
ATOM 4618 O O . ASP A 1 559 ? 4.579 -33.000 -17.809 1.00 84.31 559 ASP A O 1
ATOM 4622 N N . GLN A 1 560 ? 4.337 -35.156 -17.274 1.00 81.75 560 GLN A N 1
ATOM 4623 C CA . GLN A 1 560 ? 4.498 -34.927 -15.829 1.00 81.75 560 GLN A CA 1
ATOM 4624 C C . GLN A 1 560 ? 5.929 -34.528 -15.446 1.00 81.75 560 GLN A C 1
ATOM 4626 O O . GLN A 1 560 ? 6.142 -33.862 -14.436 1.00 81.75 560 GLN A O 1
ATOM 4631 N N . PHE A 1 561 ? 6.912 -34.951 -16.239 1.00 85.25 561 PHE A N 1
ATOM 4632 C CA . PHE A 1 561 ? 8.316 -34.646 -16.022 1.00 85.25 561 PHE A CA 1
ATOM 4633 C C . PHE A 1 561 ? 8.987 -34.388 -17.367 1.00 85.25 561 PHE A C 1
ATOM 4635 O O . PHE A 1 561 ? 9.089 -35.283 -18.203 1.00 85.25 561 PHE A O 1
ATOM 4642 N N . PHE A 1 562 ? 9.479 -33.171 -17.552 1.00 89.19 562 PHE A N 1
ATOM 4643 C CA . PHE A 1 562 ? 10.194 -32.754 -18.749 1.00 89.19 562 PHE A CA 1
ATOM 4644 C C . PHE A 1 562 ? 11.440 -31.966 -18.343 1.00 89.19 562 PHE A C 1
ATOM 4646 O O . PHE A 1 562 ? 11.562 -31.493 -17.212 1.00 89.19 562 PHE A O 1
ATOM 4653 N N . ARG A 1 563 ? 12.413 -31.888 -19.249 1.00 87.38 563 ARG A N 1
ATOM 4654 C CA . ARG A 1 563 ? 13.711 -31.254 -19.002 1.00 87.38 563 ARG A CA 1
ATOM 4655 C C . ARG A 1 563 ? 13.945 -30.190 -20.059 1.00 87.38 563 ARG A C 1
ATOM 4657 O O . ARG A 1 563 ? 13.685 -30.439 -21.231 1.00 87.38 563 ARG A O 1
ATOM 4664 N N . GLN A 1 564 ? 14.506 -29.062 -19.648 1.00 87.38 564 GLN A N 1
ATOM 4665 C CA . GLN A 1 564 ? 14.939 -28.005 -20.550 1.00 87.38 564 GLN A CA 1
ATOM 4666 C C . GLN A 1 564 ? 16.416 -27.694 -20.274 1.00 87.38 564 GLN A C 1
ATOM 4668 O O . GLN A 1 564 ? 16.763 -27.434 -19.120 1.00 87.38 564 GLN A O 1
ATOM 4673 N N . PRO A 1 565 ? 17.303 -27.743 -21.283 1.00 86.31 565 PRO A N 1
ATOM 4674 C CA . PRO A 1 565 ? 18.659 -27.236 -21.123 1.00 86.31 565 PRO A CA 1
ATOM 4675 C C . PRO A 1 565 ? 18.618 -25.709 -20.961 1.00 86.31 565 PRO A C 1
ATOM 4677 O O . PRO A 1 565 ? 17.929 -25.024 -21.713 1.00 86.31 565 PRO A O 1
ATOM 4680 N N . SER A 1 566 ? 19.361 -25.174 -19.993 1.00 84.00 566 SER A N 1
ATOM 4681 C CA . SER A 1 566 ? 19.446 -23.733 -19.728 1.00 84.00 566 SER A CA 1
ATOM 4682 C C . SER A 1 566 ? 20.895 -23.289 -19.583 1.00 84.00 566 SER A C 1
ATOM 4684 O O . SER A 1 566 ? 21.703 -23.994 -18.975 1.00 84.00 566 SER A O 1
ATOM 4686 N N . VAL A 1 567 ? 21.207 -22.092 -20.074 1.00 86.12 567 VAL A N 1
ATOM 4687 C CA . VAL A 1 567 ? 22.450 -21.390 -19.738 1.00 86.12 567 VAL A CA 1
ATOM 4688 C C . VAL A 1 567 ? 22.249 -20.690 -18.395 1.00 86.12 567 VAL A C 1
ATOM 4690 O O . VAL A 1 567 ? 21.200 -20.096 -18.156 1.00 86.12 567 VAL A O 1
ATOM 4693 N N . ALA A 1 568 ? 23.229 -20.801 -17.500 1.00 83.94 568 ALA A N 1
ATOM 4694 C CA . ALA A 1 568 ? 23.205 -20.148 -16.198 1.00 83.94 568 ALA A CA 1
ATOM 4695 C C . ALA A 1 568 ? 24.363 -19.154 -16.096 1.00 83.94 568 ALA A C 1
ATOM 4697 O O . ALA A 1 568 ? 25.498 -19.486 -16.438 1.00 83.94 568 ALA A O 1
ATOM 4698 N N . TRP A 1 569 ? 24.073 -17.961 -15.581 1.00 84.88 569 TRP A N 1
ATOM 4699 C CA . TRP A 1 569 ? 25.060 -16.913 -15.336 1.00 84.88 569 TRP A CA 1
ATOM 4700 C C . TRP A 1 569 ? 25.300 -16.763 -13.838 1.00 84.88 569 TRP A C 1
ATOM 4702 O O . TRP A 1 569 ? 24.365 -16.759 -13.038 1.00 84.88 569 TRP A O 1
ATOM 4712 N N . GLY A 1 570 ? 26.565 -16.628 -13.453 1.00 78.12 570 GLY A N 1
ATOM 4713 C CA . GLY A 1 570 ? 26.968 -16.419 -12.068 1.00 78.12 570 GLY A CA 1
ATOM 4714 C C . GLY A 1 570 ? 28.040 -15.347 -11.993 1.00 78.12 570 GLY A C 1
ATOM 4715 O O . GLY A 1 570 ? 29.146 -15.547 -12.485 1.00 78.12 570 GLY A O 1
ATOM 4716 N N . SER A 1 571 ? 27.728 -14.223 -11.350 1.00 71.88 571 SER A N 1
ATOM 4717 C CA . SER A 1 571 ? 28.722 -13.188 -11.069 1.00 71.88 571 SER A CA 1
ATOM 4718 C C . SER A 1 571 ? 29.384 -13.464 -9.722 1.00 71.88 571 SER A C 1
ATOM 4720 O O . SER A 1 571 ? 28.741 -13.404 -8.670 1.00 71.88 571 SER A O 1
ATOM 4722 N N . GLN A 1 572 ? 30.679 -13.779 -9.745 1.00 63.78 572 GLN A N 1
ATOM 4723 C CA . GLN A 1 572 ? 31.501 -13.793 -8.539 1.00 63.78 572 GLN A CA 1
ATOM 4724 C C . GLN A 1 572 ? 31.875 -12.342 -8.226 1.00 63.78 572 GLN A C 1
ATOM 4726 O O . GLN A 1 572 ? 32.750 -11.768 -8.873 1.00 63.78 572 GLN A O 1
ATOM 4731 N N . GLN A 1 573 ? 31.174 -11.723 -7.272 1.00 54.53 573 GLN A N 1
ATOM 4732 C CA . GLN A 1 573 ? 31.479 -10.359 -6.833 1.00 54.53 573 GLN A CA 1
ATOM 4733 C C . GLN A 1 573 ? 32.976 -10.234 -6.505 1.00 54.53 573 GLN A C 1
ATOM 4735 O O . GLN A 1 573 ? 33.528 -11.059 -5.777 1.00 54.53 573 GLN A O 1
ATOM 4740 N N . ARG A 1 574 ? 33.643 -9.196 -7.021 1.00 52.03 574 ARG A N 1
ATOM 4741 C CA . ARG A 1 574 ? 35.107 -9.026 -6.939 1.00 52.03 574 ARG A CA 1
ATOM 4742 C C . ARG A 1 574 ? 35.616 -8.570 -5.564 1.00 52.03 574 ARG A C 1
ATOM 4744 O O . ARG A 1 574 ? 36.706 -8.020 -5.469 1.00 52.03 574 ARG A O 1
ATOM 4751 N N . ARG A 1 575 ? 34.872 -8.797 -4.477 1.00 52.06 575 ARG A N 1
ATOM 4752 C CA . ARG A 1 575 ? 35.253 -8.287 -3.155 1.00 52.06 575 ARG A CA 1
ATOM 4753 C C . ARG A 1 575 ? 36.505 -8.996 -2.634 1.00 52.06 575 ARG A C 1
ATOM 4755 O O . ARG A 1 575 ? 36.461 -10.163 -2.248 1.00 52.06 575 ARG A O 1
ATOM 4762 N N . ARG A 1 576 ? 37.616 -8.265 -2.550 1.00 53.16 576 ARG A N 1
ATOM 4763 C CA . ARG A 1 576 ? 38.788 -8.684 -1.768 1.00 53.16 576 ARG A CA 1
ATOM 4764 C C . ARG A 1 576 ? 38.505 -8.489 -0.276 1.00 53.16 576 ARG A C 1
ATOM 4766 O O . ARG A 1 576 ? 37.883 -7.509 0.121 1.00 53.16 576 ARG A O 1
ATOM 4773 N N . VAL A 1 577 ? 38.963 -9.417 0.567 1.00 52.31 577 VAL A N 1
ATOM 4774 C CA . VAL A 1 577 ? 38.906 -9.252 2.030 1.00 52.31 577 VAL A CA 1
ATOM 4775 C C . VAL A 1 577 ? 39.941 -8.196 2.422 1.00 52.31 577 VAL A C 1
ATOM 4777 O O . VAL A 1 577 ? 41.120 -8.503 2.577 1.00 52.31 577 VAL A O 1
ATOM 4780 N N . THR A 1 578 ? 39.512 -6.941 2.519 1.00 57.19 578 THR A N 1
ATOM 4781 C CA . THR A 1 578 ? 40.341 -5.805 2.942 1.00 57.19 578 THR A CA 1
ATOM 4782 C C . THR A 1 578 ? 39.599 -4.952 3.966 1.00 57.19 578 THR A C 1
ATOM 4784 O O . THR A 1 578 ? 38.373 -4.945 4.003 1.00 57.19 578 THR A O 1
ATOM 4787 N N . ASP A 1 579 ? 40.349 -4.213 4.778 1.00 53.97 579 ASP A N 1
ATOM 4788 C CA . ASP A 1 579 ? 39.867 -3.238 5.767 1.00 53.97 579 ASP A CA 1
ATOM 4789 C C . ASP A 1 579 ? 39.495 -1.871 5.155 1.00 53.97 579 ASP A C 1
ATOM 4791 O O . ASP A 1 579 ? 39.077 -0.962 5.869 1.00 53.97 579 ASP A O 1
ATOM 4795 N N . ARG A 1 580 ? 39.657 -1.713 3.834 1.00 49.12 580 ARG A N 1
ATOM 4796 C CA . ARG A 1 580 ? 39.384 -0.480 3.080 1.00 49.12 580 ARG A CA 1
ATOM 4797 C C . ARG A 1 580 ? 38.058 -0.547 2.322 1.00 49.12 580 ARG A C 1
ATOM 4799 O O . ARG A 1 580 ? 37.568 -1.630 2.007 1.00 49.12 580 ARG A O 1
ATOM 4806 N N . THR A 1 581 ? 37.513 0.632 2.022 1.00 53.19 581 THR A N 1
ATOM 4807 C CA . THR A 1 581 ? 36.295 0.822 1.224 1.00 53.19 581 THR A CA 1
ATOM 4808 C C . THR A 1 581 ? 36.418 0.204 -0.170 1.00 53.19 581 THR A C 1
ATOM 4810 O O . THR A 1 581 ? 37.521 0.046 -0.695 1.00 53.19 581 THR A O 1
ATOM 4813 N N . THR A 1 582 ? 35.267 -0.136 -0.758 1.00 49.50 582 THR A N 1
ATOM 4814 C CA . THR A 1 582 ? 35.122 -0.715 -2.101 1.00 49.50 582 THR A CA 1
ATOM 4815 C C . THR A 1 582 ? 36.005 0.022 -3.106 1.00 49.50 582 THR A C 1
ATOM 4817 O O . THR A 1 582 ? 35.850 1.228 -3.315 1.00 49.50 582 THR A O 1
ATOM 4820 N N . ALA A 1 583 ? 36.965 -0.685 -3.700 1.00 47.16 583 ALA A N 1
ATOM 4821 C CA . ALA A 1 583 ? 37.861 -0.097 -4.683 1.00 47.16 583 ALA A CA 1
ATOM 4822 C C . ALA A 1 583 ? 37.127 0.059 -6.022 1.00 47.16 583 ALA A C 1
ATOM 4824 O O . ALA A 1 583 ? 36.210 -0.695 -6.330 1.00 47.16 583 ALA A O 1
ATOM 4825 N N . PHE A 1 584 ? 37.574 0.981 -6.878 1.00 46.06 584 PHE A N 1
ATOM 4826 C CA . PHE A 1 584 ? 37.039 1.119 -8.243 1.00 46.06 584 PHE A CA 1
ATOM 4827 C C . PHE A 1 584 ? 37.114 -0.201 -9.048 1.00 46.06 584 PHE A C 1
ATOM 4829 O O . PHE A 1 584 ? 36.303 -0.443 -9.931 1.00 46.06 584 PHE A O 1
ATOM 4836 N N . ALA A 1 585 ? 38.049 -1.092 -8.696 1.00 41.25 585 ALA A N 1
ATOM 4837 C CA . ALA A 1 585 ? 38.200 -2.425 -9.286 1.00 41.25 585 ALA A CA 1
ATOM 4838 C C . ALA A 1 585 ? 37.135 -3.457 -8.844 1.00 41.25 585 ALA A C 1
ATOM 4840 O O . ALA A 1 585 ? 37.042 -4.526 -9.453 1.00 41.25 585 ALA A O 1
ATOM 4841 N N . ASP A 1 586 ? 36.348 -3.147 -7.808 1.00 47.47 586 ASP A N 1
ATOM 4842 C CA . ASP A 1 586 ? 35.257 -3.987 -7.297 1.00 47.47 586 ASP A CA 1
ATOM 4843 C C . ASP A 1 586 ? 33.909 -3.671 -7.983 1.00 47.47 586 ASP A C 1
ATOM 4845 O O . ASP A 1 586 ? 32.912 -4.352 -7.732 1.00 47.47 586 ASP A O 1
ATOM 4849 N N . ILE A 1 587 ? 33.868 -2.640 -8.840 1.00 57.28 587 ILE A N 1
ATOM 4850 C CA . ILE A 1 587 ? 32.697 -2.254 -9.637 1.00 57.28 587 ILE A CA 1
ATOM 4851 C C . ILE A 1 587 ? 32.474 -3.331 -10.710 1.00 57.28 587 ILE A C 1
ATOM 4853 O O . ILE A 1 587 ? 33.413 -3.733 -11.400 1.00 57.28 587 ILE A O 1
ATOM 4857 N N . LEU A 1 588 ? 31.240 -3.837 -10.808 1.00 60.22 588 LEU A N 1
ATOM 4858 C CA . LEU A 1 588 ? 30.844 -4.786 -11.853 1.00 60.22 588 LEU A CA 1
ATOM 4859 C C . LEU A 1 588 ? 31.078 -4.172 -13.234 1.00 60.22 588 LEU A C 1
ATOM 4861 O O . LEU A 1 588 ? 30.942 -2.960 -13.404 1.00 60.22 588 LEU A O 1
ATOM 4865 N N . ASP A 1 589 ? 31.412 -5.021 -14.203 1.00 66.69 589 ASP A N 1
ATOM 4866 C CA . ASP A 1 589 ? 31.523 -4.576 -15.588 1.00 66.69 589 ASP A CA 1
ATOM 4867 C C . ASP A 1 589 ? 30.195 -3.964 -16.063 1.00 66.69 589 ASP A C 1
ATOM 4869 O O . ASP A 1 589 ? 29.121 -4.320 -15.555 1.00 66.69 589 ASP A O 1
ATOM 4873 N N . ARG A 1 590 ? 30.271 -3.008 -16.991 1.00 82.69 590 ARG A N 1
ATOM 4874 C CA . ARG A 1 590 ? 29.094 -2.328 -17.550 1.00 82.69 590 ARG A CA 1
ATOM 4875 C C . ARG A 1 590 ? 28.845 -2.883 -18.956 1.00 82.69 590 ARG A C 1
ATOM 4877 O O . ARG A 1 590 ? 29.613 -2.516 -19.842 1.00 82.69 590 ARG A O 1
ATOM 4884 N N . PRO A 1 591 ? 27.796 -3.705 -19.162 1.00 87.19 591 PRO A N 1
ATOM 4885 C CA . PRO A 1 591 ? 27.495 -4.291 -20.463 1.00 87.19 591 PRO A CA 1
ATOM 4886 C C . PRO A 1 591 ? 27.325 -3.233 -21.543 1.00 87.19 591 PRO A C 1
ATOM 4888 O O . PRO A 1 591 ? 26.719 -2.192 -21.273 1.00 87.19 591 PRO A O 1
ATOM 4891 N N . GLU A 1 592 ? 27.828 -3.488 -22.745 1.00 90.56 592 GLU A N 1
ATOM 4892 C CA . GLU A 1 592 ? 27.627 -2.594 -23.887 1.00 90.56 592 GLU A CA 1
ATOM 4893 C C . GLU A 1 592 ? 26.162 -2.585 -24.357 1.00 90.56 592 GLU A C 1
ATOM 4895 O O . GLU A 1 592 ? 25.548 -3.622 -24.614 1.00 90.56 592 GLU A O 1
ATOM 4900 N N . LEU A 1 593 ? 25.589 -1.383 -24.461 1.00 92.81 593 LEU A N 1
ATOM 4901 C CA . LEU A 1 593 ? 24.222 -1.143 -24.910 1.00 92.81 593 LEU A CA 1
ATOM 4902 C C . LEU A 1 593 ? 24.208 -0.249 -26.147 1.00 92.81 593 LEU A C 1
ATOM 4904 O O . LEU A 1 593 ? 24.957 0.726 -26.224 1.00 92.81 593 LEU A O 1
ATOM 4908 N N . GLN A 1 594 ? 23.261 -0.498 -27.047 1.00 92.88 594 GLN A N 1
ATOM 4909 C CA . GLN A 1 594 ? 22.956 0.385 -28.170 1.00 92.88 594 GLN A CA 1
ATOM 4910 C C . GLN A 1 594 ? 21.463 0.740 -28.163 1.00 92.88 594 GLN A C 1
ATOM 4912 O O . GLN A 1 594 ? 20.608 -0.144 -28.172 1.00 92.88 594 GLN A O 1
ATOM 4917 N N . ILE A 1 595 ? 21.136 2.036 -28.160 1.00 93.00 595 ILE A N 1
ATOM 4918 C CA . ILE A 1 595 ? 19.765 2.517 -28.397 1.00 93.00 595 ILE A CA 1
ATOM 4919 C C . ILE A 1 595 ? 19.551 2.553 -29.913 1.00 93.00 595 ILE A C 1
ATOM 4921 O O . ILE A 1 595 ? 20.337 3.173 -30.626 1.00 93.00 595 ILE A O 1
ATOM 4925 N N . LEU A 1 596 ? 18.518 1.873 -30.408 1.00 90.75 596 LEU A N 1
ATOM 4926 C CA . LEU A 1 596 ? 18.257 1.729 -31.846 1.00 90.75 596 LEU A CA 1
ATOM 4927 C C . LEU A 1 596 ? 17.312 2.812 -32.372 1.00 90.75 596 LEU A C 1
ATOM 4929 O O . LEU A 1 596 ? 17.478 3.301 -33.485 1.00 90.75 596 LEU A O 1
ATOM 4933 N N . SER A 1 597 ? 16.319 3.191 -31.569 1.00 91.50 597 SER A N 1
ATOM 4934 C CA . SER A 1 597 ? 15.404 4.289 -31.875 1.00 91.50 597 SER A CA 1
ATOM 4935 C C . SER A 1 597 ? 14.917 4.951 -30.592 1.00 91.50 597 SER A C 1
ATOM 4937 O O . SER A 1 597 ? 14.849 4.307 -29.543 1.00 91.50 597 SER A O 1
ATOM 4939 N N . ALA A 1 598 ? 14.600 6.241 -30.681 1.00 94.62 598 ALA A N 1
ATOM 4940 C CA . ALA A 1 598 ? 13.949 7.000 -29.626 1.00 94.62 598 ALA A CA 1
ATOM 4941 C C . ALA A 1 598 ? 13.181 8.176 -30.243 1.00 94.62 598 ALA A C 1
ATOM 4943 O O . ALA A 1 598 ? 13.741 8.902 -31.064 1.00 94.62 598 ALA A O 1
ATOM 4944 N N . ARG A 1 599 ? 11.932 8.382 -29.825 1.00 95.69 599 ARG A N 1
ATOM 4945 C CA . ARG A 1 599 ? 11.115 9.547 -30.190 1.00 95.69 599 ARG A CA 1
ATOM 4946 C C . ARG A 1 599 ? 10.290 10.038 -29.010 1.00 95.69 599 ARG A C 1
ATOM 4948 O O . ARG A 1 599 ? 9.914 9.253 -28.138 1.00 95.69 599 ARG A O 1
ATOM 4955 N N . LEU A 1 600 ? 9.996 11.333 -29.007 1.00 96.38 600 LEU A N 1
ATOM 4956 C CA . LEU A 1 600 ? 9.074 11.952 -28.065 1.00 96.38 600 LEU A CA 1
ATOM 4957 C C . LEU A 1 600 ? 7.687 12.011 -28.698 1.00 96.38 600 LEU A C 1
ATOM 4959 O O . LEU A 1 600 ? 7.491 12.643 -29.738 1.00 96.38 600 LEU A O 1
ATOM 4963 N N . VAL A 1 601 ? 6.727 11.387 -28.032 1.00 95.69 601 VAL A N 1
ATOM 4964 C CA . VAL A 1 601 ? 5.328 11.338 -28.444 1.00 95.69 601 VAL A CA 1
ATOM 4965 C C . VAL A 1 601 ? 4.427 11.845 -27.329 1.00 95.69 601 VAL A C 1
ATOM 4967 O O . VAL A 1 601 ? 4.826 11.945 -26.164 1.00 95.69 601 VAL A O 1
ATOM 4970 N N . LYS A 1 602 ? 3.194 12.158 -27.695 1.00 92.69 602 LYS A N 1
ATOM 4971 C CA . LYS A 1 602 ? 2.139 12.574 -26.794 1.00 92.69 602 LYS A CA 1
ATOM 4972 C C . LYS A 1 602 ? 0.891 11.742 -27.081 1.00 92.69 602 LYS A C 1
ATOM 4974 O O . LYS A 1 602 ? 0.405 11.715 -28.205 1.00 92.69 602 LYS A O 1
ATOM 4979 N N . VAL A 1 603 ? 0.388 11.058 -26.056 1.00 90.50 603 VAL A N 1
ATOM 4980 C CA . VAL A 1 603 ? -0.823 10.222 -26.119 1.00 90.50 603 VAL A CA 1
ATOM 4981 C C . VAL A 1 603 ? -1.712 10.608 -24.947 1.00 90.50 603 VAL A C 1
ATOM 4983 O O . VAL A 1 603 ? -1.241 10.619 -23.812 1.00 90.50 603 VAL A O 1
ATOM 4986 N N . ASN A 1 604 ? -2.984 10.938 -25.187 1.00 84.50 604 ASN A N 1
ATOM 4987 C CA . ASN A 1 604 ? -3.936 11.334 -24.132 1.00 84.50 604 ASN A CA 1
ATOM 4988 C C . ASN A 1 604 ? -3.391 12.431 -23.187 1.00 84.50 604 ASN A C 1
ATOM 4990 O O . ASN A 1 604 ? -3.460 12.310 -21.966 1.00 84.50 604 ASN A O 1
ATOM 4994 N N . ASP A 1 605 ? -2.781 13.478 -23.752 1.00 81.50 605 ASP A N 1
ATOM 4995 C CA . ASP A 1 605 ? -2.113 14.567 -23.019 1.00 81.50 605 ASP A CA 1
ATOM 4996 C C . ASP A 1 605 ? -0.884 14.191 -22.167 1.00 81.50 605 ASP A C 1
ATOM 4998 O O . ASP A 1 605 ? -0.308 15.047 -21.488 1.00 81.50 605 ASP A O 1
ATOM 5002 N N . ARG A 1 606 ? -0.405 12.949 -22.266 1.00 86.62 606 ARG A N 1
ATOM 5003 C CA . ARG A 1 606 ? 0.806 12.467 -21.600 1.00 86.62 606 ARG A CA 1
ATOM 5004 C C . ARG A 1 606 ? 1.984 12.449 -22.560 1.00 86.62 606 ARG A C 1
ATOM 5006 O O . ARG A 1 606 ? 1.921 11.812 -23.607 1.00 86.62 606 ARG A O 1
ATOM 5013 N N . TYR A 1 607 ? 3.066 13.122 -22.177 1.00 92.06 607 TYR A N 1
ATOM 5014 C CA . TYR A 1 607 ? 4.342 13.010 -22.877 1.00 92.06 607 TYR A CA 1
ATOM 5015 C C . TYR A 1 607 ? 5.024 11.698 -22.506 1.00 92.06 607 TYR A C 1
ATOM 5017 O O . TYR A 1 607 ? 5.165 11.383 -21.319 1.00 92.06 607 TYR A O 1
ATOM 5025 N N . SER A 1 608 ? 5.506 10.990 -23.519 1.00 94.62 608 SER A N 1
ATOM 5026 C CA . SER A 1 608 ? 6.287 9.774 -23.346 1.00 94.62 608 SER A CA 1
ATOM 5027 C C . SER A 1 608 ? 7.433 9.734 -24.347 1.00 94.62 608 SER A C 1
ATOM 5029 O O . SER A 1 608 ? 7.279 10.118 -25.504 1.00 94.62 608 SER A O 1
ATOM 5031 N N . VAL A 1 609 ? 8.588 9.238 -23.915 1.00 96.69 609 VAL A N 1
ATOM 5032 C CA . VAL A 1 609 ? 9.680 8.888 -24.827 1.00 96.69 609 VAL A CA 1
ATOM 5033 C C . VAL A 1 609 ? 9.643 7.387 -25.056 1.00 96.69 609 VAL A C 1
ATOM 5035 O O . VAL A 1 609 ? 9.748 6.610 -24.106 1.00 96.69 609 VAL A O 1
ATOM 5038 N N . VAL A 1 610 ? 9.468 6.985 -26.312 1.00 96.94 610 VAL A N 1
ATOM 5039 C CA . VAL A 1 610 ? 9.387 5.582 -26.736 1.00 96.94 610 VAL A CA 1
ATOM 5040 C C . VAL A 1 610 ? 10.570 5.225 -27.616 1.00 96.94 610 VAL A C 1
ATOM 5042 O O . VAL A 1 610 ? 11.055 6.055 -28.382 1.00 96.94 610 VAL A O 1
ATOM 5045 N N . GLY A 1 611 ? 11.029 3.985 -27.516 1.00 95.12 611 GLY A N 1
ATOM 5046 C CA . GLY A 1 611 ? 12.169 3.513 -28.283 1.00 95.12 611 GLY A CA 1
ATOM 5047 C C . GLY A 1 611 ? 12.451 2.036 -28.075 1.00 95.12 611 GLY A C 1
ATOM 5048 O O . GLY A 1 611 ? 11.681 1.314 -27.440 1.00 95.12 611 GLY A O 1
ATOM 5049 N N . GLU A 1 612 ? 13.580 1.583 -28.604 1.00 93.62 612 GLU A N 1
ATOM 5050 C CA . GLU A 1 612 ? 14.100 0.246 -28.331 1.00 93.62 612 GLU A CA 1
ATOM 5051 C C . GLU A 1 612 ? 15.620 0.257 -28.188 1.00 93.62 612 GLU A C 1
ATOM 5053 O O . GLU A 1 612 ? 16.317 1.102 -28.757 1.00 93.62 612 GLU A O 1
ATOM 5058 N N . LEU A 1 613 ? 16.131 -0.683 -27.399 1.00 93.94 613 LEU A N 1
ATOM 5059 C CA . LEU A 1 613 ? 17.557 -0.852 -27.162 1.00 93.94 613 LEU A CA 1
ATOM 5060 C C . LEU A 1 613 ? 17.936 -2.328 -27.205 1.00 93.94 613 LEU A C 1
ATOM 5062 O O . LEU A 1 613 ? 17.128 -3.199 -26.878 1.00 93.94 613 LEU A O 1
ATOM 5066 N N . ILE A 1 614 ? 19.189 -2.585 -27.559 1.00 93.12 614 ILE A N 1
ATOM 5067 C CA . ILE A 1 614 ? 19.796 -3.912 -27.601 1.00 93.12 614 ILE A CA 1
ATOM 5068 C C . ILE A 1 614 ? 20.970 -3.995 -26.625 1.00 93.12 614 ILE A C 1
ATOM 5070 O O . ILE A 1 614 ? 21.745 -3.045 -26.483 1.00 93.12 614 ILE A O 1
ATOM 5074 N N . ASN A 1 615 ? 21.113 -5.148 -25.975 1.00 94.06 615 ASN A N 1
ATOM 5075 C CA . ASN A 1 615 ? 22.353 -5.516 -25.298 1.00 94.06 615 ASN A CA 1
ATOM 5076 C C . ASN A 1 615 ? 23.338 -6.075 -26.324 1.00 94.06 615 ASN A C 1
ATOM 5078 O O . ASN A 1 615 ? 23.165 -7.198 -26.792 1.00 94.06 615 ASN A O 1
ATOM 5082 N N . THR A 1 616 ? 24.360 -5.307 -26.692 1.00 91.81 616 THR A N 1
ATOM 5083 C CA . THR A 1 616 ? 25.391 -5.770 -27.630 1.00 91.81 616 THR A CA 1
ATOM 5084 C C . THR A 1 616 ? 26.446 -6.633 -26.945 1.00 91.81 616 THR A C 1
ATOM 5086 O O . THR A 1 616 ? 27.274 -7.231 -27.625 1.00 91.81 616 THR A O 1
ATOM 5089 N N . ASP A 1 617 ? 26.411 -6.777 -25.627 1.00 90.06 617 ASP A N 1
ATOM 5090 C CA . ASP A 1 617 ? 27.365 -7.604 -24.906 1.00 90.06 617 ASP A CA 1
ATOM 5091 C C . ASP A 1 617 ? 27.053 -9.113 -25.000 1.00 90.06 617 ASP A C 1
ATOM 5093 O O . ASP A 1 617 ? 25.990 -9.553 -25.454 1.00 90.06 617 ASP A O 1
ATOM 5097 N N . VAL A 1 618 ? 28.015 -9.924 -24.560 1.00 89.69 618 VAL A N 1
ATOM 5098 C CA . VAL A 1 618 ? 27.890 -11.372 -24.338 1.00 89.69 618 VAL A CA 1
ATOM 5099 C C . VAL A 1 618 ? 27.351 -11.704 -22.947 1.00 89.69 618 VAL A C 1
ATOM 5101 O O . VAL A 1 618 ? 26.961 -12.849 -22.699 1.00 89.69 618 VAL A O 1
ATOM 5104 N N . ASP A 1 619 ? 27.314 -10.713 -22.056 1.00 91.00 619 ASP A N 1
ATOM 5105 C CA . ASP A 1 619 ? 26.798 -10.835 -20.700 1.00 91.00 619 ASP A CA 1
ATOM 5106 C C . ASP A 1 619 ? 25.398 -10.208 -20.554 1.00 91.00 619 ASP A C 1
ATOM 5108 O O . ASP A 1 619 ? 25.096 -9.181 -21.159 1.00 91.00 619 ASP A O 1
ATOM 5112 N N . PRO A 1 620 ? 24.507 -10.807 -19.746 1.00 93.44 620 PRO A N 1
ATOM 5113 C CA . PRO A 1 620 ? 23.194 -10.246 -19.430 1.00 93.44 620 PRO A CA 1
ATOM 5114 C C . PRO A 1 620 ? 23.279 -8.925 -18.654 1.00 93.44 620 PRO A C 1
ATOM 5116 O O . PRO A 1 620 ? 24.142 -8.739 -17.789 1.00 93.44 620 PRO A O 1
ATOM 5119 N N . ALA A 1 621 ? 22.312 -8.044 -18.903 1.00 92.56 621 ALA A N 1
ATOM 5120 C CA . ALA A 1 621 ? 22.305 -6.668 -18.423 1.00 92.56 621 ALA A CA 1
ATOM 5121 C C . ALA A 1 621 ? 21.068 -6.333 -17.575 1.00 92.56 621 ALA A C 1
ATOM 5123 O O . ALA A 1 621 ? 19.941 -6.703 -17.899 1.00 92.56 621 ALA A O 1
ATOM 5124 N N . ASP A 1 622 ? 21.294 -5.591 -16.493 1.00 92.88 622 ASP A N 1
ATOM 5125 C CA . ASP A 1 622 ? 20.288 -4.916 -15.676 1.00 92.88 622 ASP A CA 1
ATOM 5126 C C . ASP A 1 622 ? 20.205 -3.440 -16.055 1.00 92.88 622 ASP A C 1
ATOM 5128 O O . ASP A 1 622 ? 21.130 -2.676 -15.778 1.00 92.88 622 ASP A O 1
ATOM 5132 N N . LEU A 1 623 ? 19.110 -3.053 -16.696 1.00 93.12 623 LEU A N 1
ATOM 5133 C CA . LEU A 1 623 ? 18.943 -1.784 -17.379 1.00 93.12 623 LEU A CA 1
ATOM 5134 C C . LEU A 1 623 ? 18.297 -0.714 -16.505 1.00 93.12 623 LEU A C 1
ATOM 5136 O O . LEU A 1 623 ? 17.251 -0.909 -15.877 1.00 93.12 623 LEU A O 1
ATOM 5140 N N . THR A 1 624 ? 18.854 0.486 -16.607 1.00 93.06 624 THR A N 1
ATOM 5141 C CA . THR A 1 624 ? 18.179 1.735 -16.261 1.00 93.06 624 THR A CA 1
ATOM 5142 C C . THR A 1 624 ? 18.225 2.652 -17.475 1.00 93.06 624 THR A C 1
ATOM 5144 O O . THR A 1 624 ? 19.306 3.035 -17.923 1.00 93.06 624 THR A O 1
ATOM 5147 N N . VAL A 1 625 ? 17.049 2.978 -18.013 1.00 94.44 625 VAL A N 1
ATOM 5148 C CA . VAL A 1 625 ? 16.894 3.918 -19.127 1.00 94.44 625 VAL A CA 1
ATOM 5149 C C . VAL A 1 625 ? 16.224 5.168 -18.587 1.00 94.44 625 VAL A C 1
ATOM 5151 O O . VAL A 1 625 ? 15.136 5.082 -18.020 1.00 94.44 625 VAL A O 1
ATOM 5154 N N . THR A 1 626 ? 16.881 6.309 -18.740 1.00 94.38 626 THR A N 1
ATOM 5155 C CA . THR A 1 626 ? 16.441 7.609 -18.232 1.00 94.38 626 THR A CA 1
ATOM 5156 C C . THR A 1 626 ? 16.272 8.560 -19.400 1.00 94.38 626 THR A C 1
ATOM 5158 O O . THR A 1 626 ? 17.109 8.568 -20.298 1.00 94.38 626 THR A O 1
ATOM 5161 N N . SER A 1 627 ? 15.238 9.395 -19.383 1.00 94.81 627 SER A N 1
ATOM 5162 C CA . SER A 1 627 ? 15.101 10.470 -20.360 1.00 94.81 627 SER A CA 1
ATOM 5163 C C . SER A 1 627 ? 14.926 11.823 -19.691 1.00 94.81 627 SER A C 1
ATOM 5165 O O . SER A 1 627 ? 14.251 11.933 -18.666 1.00 94.81 627 SER A O 1
ATOM 5167 N N . TYR A 1 628 ? 15.566 12.830 -20.279 1.00 94.06 628 TYR A N 1
ATOM 5168 C CA . TYR A 1 628 ? 15.525 14.230 -19.880 1.00 94.06 628 TYR A CA 1
ATOM 5169 C C . TYR A 1 628 ? 14.816 15.039 -20.963 1.00 94.06 628 TYR A C 1
ATOM 5171 O O . TYR A 1 628 ? 15.075 14.841 -22.148 1.00 94.06 628 TYR A O 1
ATOM 5179 N N . LEU A 1 629 ? 13.954 15.967 -20.552 1.00 93.31 629 LEU A N 1
ATOM 5180 C CA . LEU A 1 629 ? 13.336 16.954 -21.439 1.00 93.31 629 LEU A CA 1
ATOM 5181 C C . LEU A 1 629 ? 13.992 18.312 -21.213 1.00 93.31 629 LEU A C 1
ATOM 5183 O O . LEU A 1 629 ? 14.193 18.694 -20.059 1.00 93.31 629 LEU A O 1
ATOM 5187 N N . PHE A 1 630 ? 14.275 19.046 -22.286 1.00 92.56 630 PHE A N 1
ATOM 5188 C CA . PHE A 1 630 ? 14.952 20.344 -22.241 1.00 92.56 630 PHE A CA 1
ATOM 5189 C C . PHE A 1 630 ? 14.133 21.447 -22.912 1.00 92.56 630 PHE A C 1
ATOM 5191 O O . PHE A 1 630 ? 13.377 21.190 -23.854 1.00 92.56 630 PHE A O 1
ATOM 5198 N N . ASP A 1 631 ? 14.297 22.676 -22.422 1.00 92.62 631 ASP A N 1
ATOM 5199 C CA . ASP A 1 631 ? 13.821 23.891 -23.091 1.00 92.62 631 ASP A CA 1
ATOM 5200 C C . ASP A 1 631 ? 14.815 24.394 -24.159 1.00 92.62 631 ASP A C 1
ATOM 5202 O O . ASP A 1 631 ? 15.873 23.802 -24.378 1.00 92.62 631 ASP A O 1
ATOM 5206 N N . GLU A 1 632 ? 14.470 25.490 -24.844 1.00 91.81 632 GLU A N 1
ATOM 5207 C CA . GLU A 1 632 ? 15.321 26.110 -25.878 1.00 91.81 632 GLU A CA 1
ATOM 5208 C C . GLU A 1 632 ? 16.670 26.618 -25.334 1.00 91.81 632 GLU A C 1
ATOM 5210 O O . GLU A 1 632 ? 17.650 26.673 -26.077 1.00 91.81 632 GLU A O 1
ATOM 5215 N N . ASP A 1 633 ? 16.738 26.947 -24.041 1.00 91.06 633 ASP A N 1
ATOM 5216 C CA . ASP A 1 633 ? 17.943 27.418 -23.349 1.00 91.06 633 ASP A CA 1
ATOM 5217 C C . ASP A 1 633 ? 18.802 26.254 -22.805 1.00 91.06 633 ASP A C 1
ATOM 5219 O O . ASP A 1 633 ? 19.802 26.478 -22.115 1.00 91.06 633 ASP A O 1
ATOM 5223 N N . ASN A 1 634 ? 18.436 25.008 -23.128 1.00 89.31 634 ASN A N 1
ATOM 5224 C CA . ASN A 1 634 ? 19.077 23.775 -22.677 1.00 89.31 634 ASN A CA 1
ATOM 5225 C C . ASN A 1 634 ? 19.009 23.547 -21.151 1.00 89.31 634 ASN A C 1
ATOM 5227 O O . ASN A 1 634 ? 19.864 22.873 -20.567 1.00 89.31 634 ASN A O 1
ATOM 5231 N N . ASN A 1 635 ? 17.986 24.085 -20.483 1.00 90.50 635 ASN A N 1
ATOM 5232 C CA . ASN A 1 635 ? 17.682 23.759 -19.093 1.00 90.50 635 ASN A CA 1
ATOM 5233 C C . ASN A 1 635 ? 16.799 22.510 -19.027 1.00 90.50 635 ASN A C 1
ATOM 5235 O O . ASN A 1 635 ? 15.798 22.395 -19.735 1.00 90.50 635 ASN A O 1
ATOM 5239 N N . ALA A 1 636 ? 17.136 21.583 -18.129 1.00 88.31 636 ALA A N 1
ATOM 5240 C CA . ALA A 1 636 ? 16.327 20.390 -17.906 1.00 88.31 636 ALA A CA 1
ATOM 5241 C C . ALA A 1 636 ? 14.975 20.762 -17.270 1.00 88.31 636 ALA A C 1
ATOM 5243 O O . ALA A 1 636 ? 14.919 21.253 -16.140 1.00 88.31 636 ALA A O 1
ATOM 5244 N N . LEU A 1 637 ? 13.888 20.478 -17.984 1.00 88.88 637 LEU A N 1
ATOM 5245 C CA . LEU A 1 637 ? 12.509 20.654 -17.537 1.00 88.88 637 LEU A CA 1
ATOM 5246 C C . LEU A 1 637 ? 12.120 19.574 -16.525 1.00 88.88 637 LEU A C 1
ATOM 5248 O O . LEU A 1 637 ? 11.574 19.863 -15.462 1.00 88.88 637 LEU A O 1
ATOM 5252 N N . THR A 1 638 ? 12.395 18.314 -16.863 1.00 88.50 638 THR A N 1
ATOM 5253 C CA . THR A 1 638 ? 12.090 17.146 -16.031 1.00 88.50 638 THR A CA 1
ATOM 5254 C C . THR A 1 638 ? 12.850 15.917 -16.532 1.00 88.50 638 THR A C 1
ATOM 5256 O O . THR A 1 638 ? 13.374 15.918 -17.648 1.00 88.50 638 THR A O 1
ATOM 5259 N N . TRP A 1 639 ? 12.914 14.868 -15.714 1.00 88.94 639 TRP A N 1
ATOM 5260 C CA . TRP A 1 639 ? 13.535 13.599 -16.081 1.00 88.94 639 TRP A CA 1
ATOM 5261 C C . TRP A 1 639 ? 12.893 12.422 -15.349 1.00 88.94 639 TRP A C 1
ATOM 5263 O O . TRP A 1 639 ? 12.525 12.539 -14.179 1.00 88.94 639 TRP A O 1
ATOM 5273 N N . TYR A 1 640 ? 12.776 11.292 -16.044 1.00 90.56 640 TYR A N 1
ATOM 5274 C CA . TYR A 1 640 ? 12.163 10.065 -15.531 1.00 90.56 640 TYR A CA 1
ATOM 5275 C C . TYR A 1 640 ? 12.869 8.819 -16.062 1.00 90.56 640 TYR A C 1
ATOM 5277 O O . TYR A 1 640 ? 13.528 8.852 -17.103 1.00 90.56 640 TYR A O 1
ATOM 5285 N N . ASN A 1 641 ? 12.714 7.714 -15.335 1.00 92.00 641 ASN A N 1
ATOM 5286 C CA . ASN A 1 641 ? 13.186 6.400 -15.752 1.00 92.00 641 ASN A CA 1
ATOM 5287 C C . ASN A 1 641 ? 12.057 5.604 -16.416 1.00 92.00 641 ASN A C 1
ATOM 5289 O O . ASN A 1 641 ? 10.887 5.769 -16.070 1.00 92.00 641 ASN A O 1
ATOM 5293 N N . ALA A 1 642 ? 12.415 4.686 -17.313 1.00 92.12 642 ALA A N 1
ATOM 5294 C CA . ALA A 1 642 ? 11.493 3.662 -17.792 1.00 92.12 642 ALA A CA 1
ATOM 5295 C C . ALA A 1 642 ? 11.095 2.780 -16.604 1.00 92.12 642 ALA A C 1
ATOM 5297 O O . ALA A 1 642 ? 11.971 2.264 -15.905 1.00 92.12 642 ALA A O 1
ATOM 5298 N N . GLN A 1 643 ? 9.788 2.653 -16.365 1.00 88.12 643 GLN A N 1
ATOM 5299 C CA . GLN A 1 643 ? 9.267 1.948 -15.197 1.00 88.12 643 GLN A CA 1
ATOM 5300 C C . GLN A 1 643 ? 8.700 0.579 -15.559 1.00 88.12 643 GLN A C 1
ATOM 5302 O O . GLN A 1 643 ? 9.271 -0.421 -15.165 1.00 88.12 643 GLN A O 1
ATOM 5307 N N . TYR A 1 644 ? 7.577 0.524 -16.281 1.00 88.62 644 TYR A N 1
ATOM 5308 C CA . TYR A 1 644 ? 6.900 -0.748 -16.567 1.00 88.62 644 TYR A CA 1
ATOM 5309 C C . TYR A 1 644 ? 7.110 -1.213 -17.997 1.00 88.62 644 TYR A C 1
ATOM 5311 O O . TYR A 1 644 ? 7.378 -2.380 -18.233 1.00 88.62 644 TYR A O 1
ATOM 5319 N N . ALA A 1 645 ? 6.999 -0.313 -18.967 1.00 93.62 645 ALA A N 1
ATOM 5320 C CA . ALA A 1 645 ? 7.036 -0.653 -20.383 1.00 93.62 645 ALA A CA 1
ATOM 5321 C C . ALA A 1 645 ? 8.477 -0.873 -20.887 1.00 93.62 645 ALA A C 1
ATOM 5323 O O . ALA A 1 645 ? 8.921 -0.215 -21.820 1.00 93.62 645 ALA A O 1
ATOM 5324 N N . ILE A 1 646 ? 9.218 -1.758 -20.219 1.00 95.38 646 ILE A N 1
ATOM 5325 C CA . ILE A 1 646 ? 10.587 -2.185 -20.508 1.00 95.38 646 ILE A CA 1
ATOM 5326 C C . ILE A 1 646 ? 10.837 -3.548 -19.845 1.00 95.38 646 ILE A C 1
ATOM 5328 O O . ILE A 1 646 ? 10.269 -3.863 -18.799 1.00 95.38 646 ILE A O 1
ATOM 5332 N N . ILE A 1 647 ? 11.722 -4.361 -20.415 1.00 95.50 647 ILE A N 1
ATOM 5333 C CA . ILE A 1 647 ? 12.312 -5.505 -19.718 1.00 95.50 647 ILE A CA 1
ATOM 5334 C C . ILE A 1 647 ? 13.605 -5.034 -19.064 1.00 95.50 647 ILE A C 1
ATOM 5336 O O . ILE A 1 647 ? 14.590 -4.793 -19.748 1.00 95.50 647 ILE A O 1
ATOM 5340 N N . HIS A 1 648 ? 13.633 -4.905 -17.738 1.00 94.69 648 HIS A N 1
ATOM 5341 C CA . HIS A 1 648 ? 14.836 -4.418 -17.052 1.00 94.69 648 HIS A CA 1
ATOM 5342 C C . HIS A 1 648 ? 16.012 -5.396 -17.097 1.00 94.69 648 HIS A C 1
ATOM 5344 O O . HIS A 1 648 ? 17.155 -4.966 -17.048 1.00 94.69 648 HIS A O 1
ATOM 5350 N N . LYS A 1 649 ? 15.760 -6.706 -17.154 1.00 93.81 649 LYS A N 1
ATOM 5351 C CA . LYS A 1 649 ? 16.809 -7.735 -17.129 1.00 93.81 649 LYS A CA 1
ATOM 5352 C C . LYS A 1 649 ? 16.857 -8.411 -18.488 1.00 93.81 649 LYS A C 1
ATOM 5354 O O . LYS A 1 649 ? 16.019 -9.277 -18.743 1.00 93.81 649 LYS A O 1
ATOM 5359 N N . ILE A 1 650 ? 17.788 -8.010 -19.347 1.00 94.31 650 ILE A N 1
ATOM 5360 C CA . ILE A 1 650 ? 17.881 -8.516 -20.722 1.00 94.31 650 ILE A CA 1
ATOM 5361 C C . ILE A 1 650 ? 19.062 -9.462 -20.917 1.00 94.31 650 ILE A C 1
ATOM 5363 O O . ILE A 1 650 ? 20.125 -9.314 -20.311 1.00 94.31 650 ILE A O 1
ATOM 5367 N N . LEU A 1 651 ? 18.851 -10.464 -21.760 1.00 94.44 651 LEU A N 1
ATOM 5368 C CA . LEU A 1 651 ? 19.832 -11.450 -22.178 1.00 94.44 651 LEU A CA 1
ATOM 5369 C C . LEU A 1 651 ? 20.855 -10.836 -23.153 1.00 94.44 651 LEU A C 1
ATOM 5371 O O . LEU A 1 651 ? 20.631 -9.756 -23.707 1.00 94.44 651 LEU A O 1
ATOM 5375 N N . PRO A 1 652 ? 21.996 -11.508 -23.377 1.00 92.81 652 PRO A N 1
ATOM 5376 C CA . PRO A 1 652 ? 22.936 -11.137 -24.434 1.00 92.81 652 PRO A CA 1
ATOM 5377 C C . PRO A 1 652 ? 22.244 -11.075 -25.796 1.00 92.81 652 PRO A C 1
ATOM 5379 O O . PRO A 1 652 ? 21.518 -12.005 -26.151 1.00 92.81 652 PRO A O 1
ATOM 5382 N N . LYS A 1 653 ? 22.471 -10.000 -26.559 1.00 91.31 653 LYS A N 1
ATOM 5383 C CA . LYS A 1 653 ? 21.855 -9.752 -27.877 1.00 91.31 653 LYS A CA 1
ATOM 5384 C C . LYS A 1 653 ? 20.317 -9.697 -27.882 1.00 91.31 653 LYS A C 1
ATOM 5386 O O . LYS A 1 653 ? 19.722 -9.648 -28.954 1.00 91.31 653 LYS A O 1
ATOM 5391 N N . GLU A 1 654 ? 19.668 -9.672 -26.716 1.00 92.00 654 GLU A N 1
ATOM 5392 C CA . GLU A 1 654 ? 18.224 -9.452 -26.606 1.00 92.00 654 GLU A CA 1
ATOM 5393 C C . GLU A 1 654 ? 17.905 -7.964 -26.739 1.00 92.00 654 GLU A C 1
ATOM 5395 O O . GLU A 1 654 ? 18.689 -7.084 -26.366 1.00 92.00 654 GLU A O 1
ATOM 5400 N N . VAL A 1 655 ? 16.723 -7.698 -27.282 1.00 92.50 655 VAL A N 1
ATOM 5401 C CA . VAL A 1 655 ? 16.237 -6.354 -27.557 1.00 92.50 655 VAL A CA 1
ATOM 5402 C C . VAL A 1 655 ? 14.981 -6.140 -26.749 1.00 92.50 655 VAL A C 1
ATOM 5404 O O . VAL A 1 655 ? 14.083 -6.979 -26.739 1.00 92.50 655 VAL A O 1
ATOM 5407 N N . THR A 1 656 ? 14.904 -4.989 -26.099 1.00 94.81 656 THR A N 1
ATOM 5408 C CA . THR A 1 656 ? 13.717 -4.582 -25.360 1.00 94.81 656 THR A CA 1
ATOM 5409 C C . THR A 1 656 ? 13.215 -3.244 -25.883 1.00 94.81 656 THR A C 1
ATOM 5411 O O . THR A 1 656 ? 14.017 -2.331 -26.109 1.00 94.81 656 THR A O 1
ATOM 5414 N N . PRO A 1 657 ? 11.891 -3.078 -26.043 1.00 96.00 657 PRO A N 1
ATOM 5415 C CA . PRO A 1 657 ? 11.330 -1.744 -26.139 1.00 96.00 657 PRO A CA 1
ATOM 5416 C C . PRO A 1 657 ? 11.481 -1.028 -24.792 1.00 96.00 657 PRO A C 1
ATOM 5418 O O . PRO A 1 657 ? 11.662 -1.667 -23.748 1.00 96.00 657 PRO A O 1
ATOM 5421 N N . PHE A 1 658 ? 11.378 0.293 -24.815 1.00 96.62 658 PHE A N 1
ATOM 5422 C CA . PHE A 1 658 ? 11.194 1.107 -23.627 1.00 96.62 658 PHE A CA 1
ATOM 5423 C C . PHE A 1 658 ? 10.156 2.200 -23.894 1.00 96.62 658 PHE A C 1
ATOM 5425 O O . PHE A 1 658 ? 10.131 2.800 -24.968 1.00 96.62 658 PHE A O 1
ATOM 5432 N N . ARG A 1 659 ? 9.321 2.487 -22.894 1.00 95.88 659 ARG A N 1
ATOM 5433 C CA . ARG A 1 659 ? 8.514 3.709 -22.817 1.00 95.88 659 ARG A CA 1
ATOM 5434 C C . ARG A 1 659 ? 8.742 4.374 -21.468 1.00 95.88 659 ARG A C 1
ATO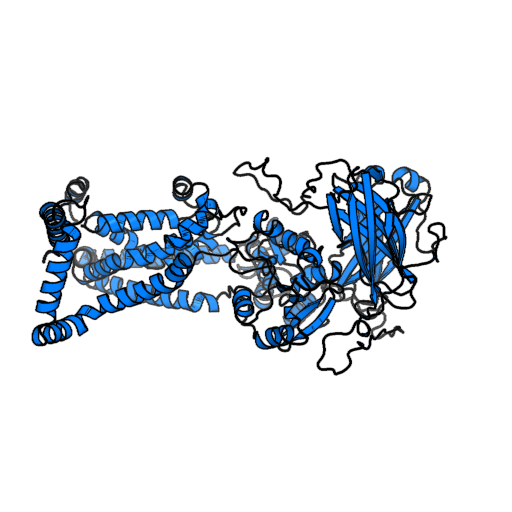M 5436 O O . ARG A 1 659 ? 8.575 3.758 -20.414 1.00 95.88 659 ARG A O 1
ATOM 5443 N N . ILE A 1 660 ? 9.152 5.633 -21.526 1.00 94.44 660 ILE A N 1
ATOM 5444 C CA . ILE A 1 660 ? 9.381 6.500 -20.377 1.00 94.44 660 ILE A CA 1
ATOM 5445 C C . ILE A 1 660 ? 8.234 7.481 -20.340 1.00 94.44 660 ILE A C 1
ATOM 5447 O O . ILE A 1 660 ? 8.124 8.343 -21.206 1.00 94.44 660 ILE A O 1
ATOM 5451 N N . ASP A 1 661 ? 7.386 7.329 -19.338 1.00 91.19 661 ASP A N 1
ATOM 5452 C CA . ASP A 1 661 ? 6.228 8.176 -19.164 1.00 91.19 661 ASP A CA 1
ATOM 5453 C C . ASP A 1 661 ? 6.565 9.343 -18.226 1.00 91.19 661 ASP A C 1
ATOM 5455 O O . ASP A 1 661 ? 7.018 9.134 -17.099 1.00 91.19 661 ASP A O 1
ATOM 5459 N N . PHE A 1 662 ? 6.333 10.580 -18.671 1.00 87.56 662 PHE A N 1
ATOM 5460 C CA . PHE A 1 662 ? 6.596 11.767 -17.860 1.00 87.56 662 PHE A CA 1
ATOM 5461 C C . PHE A 1 662 ? 5.362 12.127 -17.049 1.00 87.56 662 PHE A C 1
ATOM 5463 O O . PHE A 1 662 ? 4.337 12.512 -17.607 1.00 87.56 662 PHE A O 1
ATOM 5470 N N . GLU A 1 663 ? 5.466 12.033 -15.727 1.00 77.00 663 GLU A N 1
ATOM 5471 C CA . GLU A 1 663 ? 4.356 12.307 -14.816 1.00 77.00 663 GLU A CA 1
ATOM 5472 C C . GLU A 1 663 ? 4.672 13.463 -13.865 1.00 77.00 663 GLU A C 1
ATOM 5474 O O . GLU A 1 663 ? 5.810 13.700 -13.466 1.00 77.00 663 GLU A O 1
ATOM 5479 N N . GLY A 1 664 ? 3.659 14.247 -13.526 1.00 67.75 664 GLY A N 1
ATOM 5480 C CA . GLY A 1 664 ? 3.725 15.248 -12.475 1.00 67.75 664 GLY A CA 1
ATOM 5481 C C . GLY A 1 664 ? 3.492 14.630 -11.102 1.00 67.75 664 GLY A C 1
ATOM 5482 O O . GLY A 1 664 ? 2.929 13.551 -10.950 1.00 67.75 664 GLY A O 1
ATOM 5483 N N . VAL A 1 665 ? 3.882 15.351 -10.057 1.00 58.53 665 VAL A N 1
ATOM 5484 C CA . VAL A 1 665 ? 3.536 14.948 -8.696 1.00 58.53 665 VAL A CA 1
ATOM 5485 C C . VAL A 1 665 ? 2.042 15.219 -8.464 1.00 58.53 665 VAL A C 1
ATOM 5487 O O . VAL A 1 665 ? 1.604 16.376 -8.492 1.00 58.53 665 VAL A O 1
ATOM 5490 N N . ALA A 1 666 ? 1.268 14.152 -8.254 1.00 49.53 666 ALA A N 1
ATOM 5491 C CA . ALA A 1 666 ? -0.187 14.186 -8.117 1.00 49.53 666 ALA A CA 1
ATOM 5492 C C . ALA A 1 666 ? -0.651 15.184 -7.048 1.00 49.53 666 ALA A C 1
ATOM 5494 O O . ALA A 1 666 ? -0.355 15.004 -5.878 1.00 49.53 666 ALA A O 1
ATOM 5495 N N . GLY A 1 667 ? -1.393 16.229 -7.439 1.00 47.25 667 GLY A N 1
ATOM 5496 C CA . GLY A 1 667 ? -1.905 17.260 -6.518 1.00 47.25 667 GLY A CA 1
ATOM 5497 C C . GLY A 1 667 ? -1.074 18.552 -6.412 1.00 47.25 667 GLY A C 1
ATOM 5498 O O . GLY A 1 667 ? -1.371 19.392 -5.559 1.00 47.25 667 GLY A O 1
ATOM 5499 N N . MET A 1 668 ? -0.061 18.763 -7.269 1.00 42.34 668 MET A N 1
ATOM 5500 C CA . MET A 1 668 ? 0.703 20.028 -7.322 1.00 42.34 668 MET A CA 1
ATOM 5501 C C . MET A 1 668 ? -0.005 21.208 -8.016 1.00 42.34 668 MET A C 1
ATOM 5503 O O . MET A 1 668 ? 0.433 22.346 -7.837 1.00 42.34 668 MET A O 1
ATOM 5507 N N . ARG A 1 669 ? -1.117 21.009 -8.743 1.00 42.88 669 ARG A N 1
ATOM 5508 C CA . ARG A 1 669 ? -1.925 22.125 -9.281 1.00 42.88 669 ARG A CA 1
ATOM 5509 C C . ARG A 1 669 ? -2.733 22.769 -8.148 1.00 42.88 669 ARG A C 1
ATOM 5511 O O . ARG A 1 669 ? -3.849 22.372 -7.834 1.00 42.88 669 ARG A O 1
ATOM 5518 N N . ILE A 1 670 ? -2.135 23.766 -7.498 1.00 38.22 670 ILE A N 1
ATOM 5519 C CA . ILE A 1 670 ? -2.712 24.513 -6.363 1.00 38.22 670 ILE A CA 1
ATOM 5520 C C . ILE A 1 670 ? -4.017 25.245 -6.751 1.00 38.22 670 ILE A C 1
ATOM 5522 O O . ILE A 1 670 ? -4.837 25.532 -5.877 1.00 38.22 670 ILE A O 1
ATOM 5526 N N . GLU A 1 671 ? -4.229 25.521 -8.041 1.00 37.84 671 GLU A N 1
ATOM 5527 C CA . GLU A 1 671 ? -5.288 26.404 -8.551 1.00 37.84 671 GLU A CA 1
ATOM 5528 C C . GLU A 1 671 ? -6.672 25.741 -8.700 1.00 37.84 671 GLU A C 1
ATOM 5530 O O . GLU A 1 671 ? -7.681 26.440 -8.691 1.00 37.84 671 GLU A O 1
ATOM 5535 N N . GLU A 1 672 ? -6.763 24.407 -8.720 1.00 35.59 672 GLU A N 1
ATOM 5536 C CA . GLU A 1 672 ? -8.031 23.659 -8.874 1.00 35.59 672 GLU A CA 1
ATOM 5537 C C . GLU A 1 672 ? -8.592 23.130 -7.537 1.00 35.59 672 GLU A C 1
ATOM 5539 O O . GLU A 1 672 ? -9.394 22.199 -7.486 1.00 35.59 672 GLU A O 1
ATOM 5544 N N . ARG A 1 673 ? -8.196 23.736 -6.410 1.00 43.03 673 ARG A N 1
ATOM 5545 C CA . ARG A 1 673 ? -8.688 23.374 -5.071 1.00 43.03 673 ARG A CA 1
ATOM 5546 C C . ARG A 1 673 ? -10.134 23.842 -4.851 1.00 43.03 673 ARG A C 1
ATOM 5548 O O . ARG A 1 673 ? -10.364 24.841 -4.169 1.00 43.03 673 ARG A O 1
ATOM 5555 N N . GLN A 1 674 ? -11.121 23.102 -5.357 1.00 30.28 674 GLN A N 1
ATOM 5556 C CA . GLN A 1 674 ? -12.485 23.183 -4.824 1.00 30.28 674 GLN A CA 1
ATOM 5557 C C . GLN A 1 674 ? -12.617 22.325 -3.549 1.00 30.28 674 GLN A C 1
ATOM 5559 O O . GLN A 1 674 ? -12.258 21.147 -3.552 1.00 30.28 674 GLN A O 1
ATOM 5564 N N . PRO A 1 675 ? -13.139 22.872 -2.436 1.00 30.02 675 PRO A N 1
ATOM 5565 C CA . PRO A 1 675 ? -13.394 22.091 -1.234 1.00 30.02 675 PRO A CA 1
ATOM 5566 C C . PRO A 1 675 ? -14.630 21.204 -1.444 1.00 30.02 675 PRO A C 1
ATOM 5568 O O . PRO A 1 675 ? -15.752 21.704 -1.462 1.00 30.02 675 PRO A O 1
ATOM 5571 N N . GLY A 1 676 ? -14.427 19.889 -1.572 1.00 37.06 676 GLY A N 1
ATOM 5572 C CA . GLY A 1 676 ? -15.513 18.899 -1.550 1.00 37.06 676 GLY A CA 1
ATOM 5573 C C . GLY A 1 676 ? -15.656 17.986 -2.770 1.00 37.06 676 GLY A C 1
ATOM 5574 O O . GLY A 1 676 ? -16.572 17.172 -2.765 1.00 37.06 676 GLY A O 1
ATOM 5575 N N . ALA A 1 677 ? -14.777 18.065 -3.771 1.00 32.25 677 ALA A N 1
ATOM 5576 C CA . ALA A 1 677 ? -14.794 17.160 -4.921 1.00 32.25 677 ALA A CA 1
ATOM 5577 C C . ALA A 1 677 ? -13.375 16.670 -5.237 1.00 32.25 677 ALA A C 1
ATOM 5579 O O . ALA A 1 677 ? -12.612 17.335 -5.926 1.00 32.25 677 ALA A O 1
ATOM 5580 N N . LEU A 1 678 ? -13.021 15.511 -4.689 1.00 39.00 678 LEU A N 1
ATOM 5581 C CA . LEU A 1 678 ? -11.897 14.697 -5.144 1.00 39.00 678 LEU A CA 1
ATOM 5582 C C . LEU A 1 678 ? -12.416 13.259 -5.194 1.00 39.00 678 LEU A C 1
ATOM 5584 O O . LEU A 1 678 ? -12.127 12.456 -4.309 1.00 39.00 678 LEU A O 1
ATOM 5588 N N . GLU A 1 679 ? -13.246 12.948 -6.191 1.00 37.59 679 GLU A N 1
ATOM 5589 C CA . GLU A 1 679 ? -13.273 11.569 -6.675 1.00 37.59 679 GLU A CA 1
ATOM 5590 C C . GLU A 1 679 ? -11.920 11.356 -7.349 1.00 37.59 679 GLU A C 1
ATOM 5592 O O . GLU A 1 679 ? -11.622 11.919 -8.399 1.00 37.59 679 GLU A O 1
ATOM 5597 N N . PHE A 1 680 ? -11.044 10.661 -6.635 1.00 41.62 680 PHE A N 1
ATOM 5598 C CA . PHE A 1 680 ? -9.760 10.234 -7.151 1.00 41.62 680 PHE A CA 1
ATOM 5599 C C . PHE A 1 680 ? -10.021 9.152 -8.206 1.00 41.62 680 PHE A C 1
ATOM 5601 O O . PHE A 1 680 ? -10.618 8.124 -7.886 1.00 41.62 680 PHE A O 1
ATOM 5608 N N . ASP A 1 681 ? -9.588 9.387 -9.444 1.00 44.81 681 ASP A N 1
ATOM 5609 C CA . ASP A 1 681 ? -9.578 8.360 -10.483 1.00 44.81 681 ASP A CA 1
ATOM 5610 C C . ASP A 1 681 ? -8.225 7.616 -10.433 1.00 44.81 681 ASP A C 1
ATOM 5612 O O . ASP A 1 681 ? -7.180 8.255 -10.578 1.00 44.81 681 ASP A O 1
ATOM 5616 N N . PRO A 1 682 ? -8.214 6.286 -10.214 1.00 42.50 682 PRO A N 1
ATOM 5617 C CA . PRO A 1 682 ? -7.015 5.448 -10.256 1.00 42.50 682 PRO A CA 1
ATOM 5618 C C . PRO A 1 682 ? -6.136 5.612 -11.488 1.00 42.50 682 PRO A C 1
ATOM 5620 O O . PRO A 1 682 ? -4.932 5.383 -11.403 1.00 42.50 682 PRO A O 1
ATOM 5623 N N . ASN A 1 683 ? -6.738 5.999 -12.609 1.00 48.66 683 ASN A N 1
ATOM 5624 C CA . ASN A 1 683 ? -6.061 6.188 -13.880 1.00 48.66 683 ASN A CA 1
ATOM 5625 C C . ASN A 1 683 ? -5.799 7.673 -14.187 1.00 48.66 683 ASN A C 1
ATOM 5627 O O . ASN A 1 683 ? -5.318 7.988 -15.276 1.00 48.66 683 ASN A O 1
ATOM 5631 N N . ALA A 1 684 ? -6.112 8.596 -13.264 1.00 49.66 684 ALA A N 1
ATOM 5632 C CA . ALA A 1 684 ? -5.889 10.021 -13.479 1.00 49.66 684 ALA A CA 1
ATOM 5633 C C . ALA A 1 684 ? -4.396 10.340 -13.529 1.00 49.66 684 ALA A C 1
ATOM 5635 O O . ALA A 1 684 ? -3.691 10.397 -12.520 1.00 49.66 684 ALA A O 1
ATOM 5636 N N . PHE A 1 685 ? -3.942 10.629 -14.739 1.00 58.75 685 PHE A N 1
ATOM 5637 C CA . PHE A 1 685 ? -2.638 11.197 -15.004 1.00 58.75 685 PHE A CA 1
ATOM 5638 C C . PHE A 1 685 ? -2.546 12.624 -14.451 1.00 58.75 685 PHE A C 1
ATOM 5640 O O . PHE A 1 685 ? -3.388 13.476 -14.740 1.00 58.75 685 PHE A O 1
ATOM 5647 N N . THR A 1 686 ? -1.489 12.913 -13.689 1.00 63.75 686 THR A N 1
ATOM 5648 C CA . THR A 1 686 ? -1.128 14.301 -13.379 1.00 63.75 686 THR A CA 1
ATOM 5649 C C . THR A 1 686 ? -0.065 14.760 -14.370 1.00 63.75 686 THR A C 1
ATOM 5651 O O . THR A 1 686 ? 1.036 14.212 -14.344 1.00 63.75 686 THR A O 1
ATOM 5654 N N . PRO A 1 687 ? -0.333 15.765 -15.221 1.00 63.75 687 PRO A N 1
ATOM 5655 C CA . PRO A 1 687 ? 0.676 16.260 -16.144 1.00 63.75 687 PRO A CA 1
ATOM 5656 C C . PRO A 1 687 ? 1.852 16.896 -15.389 1.00 63.75 687 PRO A C 1
ATOM 5658 O O . PRO A 1 687 ? 1.641 17.559 -14.365 1.00 63.75 687 PRO A O 1
ATOM 5661 N N . PRO A 1 688 ? 3.095 16.715 -15.870 1.00 71.69 688 PRO A N 1
ATOM 5662 C CA . PRO A 1 688 ? 4.247 17.426 -15.329 1.00 71.69 688 PRO A CA 1
ATOM 5663 C C . PRO A 1 688 ? 4.078 18.945 -15.505 1.00 71.69 688 PRO A C 1
ATOM 5665 O O . PRO A 1 688 ? 3.496 19.408 -16.486 1.00 71.69 688 PRO A O 1
ATOM 5668 N N . ASP A 1 689 ? 4.592 19.730 -14.551 1.00 68.94 689 ASP A N 1
ATOM 5669 C CA . ASP A 1 689 ? 4.590 21.202 -14.616 1.00 68.94 689 ASP A CA 1
ATOM 5670 C C . ASP A 1 689 ? 5.645 21.682 -15.628 1.00 68.94 689 ASP A C 1
ATOM 5672 O O . ASP A 1 689 ? 6.758 22.066 -15.269 1.00 68.94 689 ASP A O 1
ATOM 5676 N N . ILE A 1 690 ? 5.305 21.585 -16.914 1.00 75.12 690 ILE A N 1
ATOM 5677 C CA . ILE A 1 690 ? 6.134 22.026 -18.037 1.00 75.12 690 ILE A CA 1
ATOM 5678 C C . ILE A 1 690 ? 5.724 23.458 -18.396 1.00 75.12 690 ILE A C 1
ATOM 5680 O O . ILE A 1 690 ? 4.675 23.692 -18.992 1.00 75.12 690 ILE A O 1
ATOM 5684 N N . ARG A 1 691 ? 6.551 24.431 -17.999 1.00 75.31 691 ARG A N 1
ATOM 5685 C CA . ARG A 1 691 ? 6.269 25.872 -18.165 1.00 75.31 691 ARG A CA 1
ATOM 5686 C C . ARG A 1 691 ? 6.837 26.484 -19.443 1.00 75.31 691 ARG A C 1
ATOM 5688 O O . ARG A 1 691 ? 6.532 27.635 -19.745 1.00 75.31 691 ARG A O 1
ATOM 5695 N N . ALA A 1 692 ? 7.659 25.732 -20.165 1.00 82.44 692 ALA A N 1
ATOM 5696 C CA . ALA A 1 692 ? 8.283 26.127 -21.419 1.00 82.44 692 ALA A CA 1
ATOM 5697 C C . ALA A 1 692 ? 8.095 25.006 -22.456 1.00 82.44 692 ALA A C 1
ATOM 5699 O O . ALA A 1 692 ? 7.966 23.846 -22.059 1.00 82.44 692 ALA A O 1
ATOM 5700 N N . PRO A 1 693 ? 8.043 25.323 -23.762 1.00 86.69 693 PRO A N 1
ATOM 5701 C CA . PRO A 1 693 ? 7.963 24.301 -24.800 1.00 86.69 693 PRO A CA 1
ATOM 5702 C C . PRO A 1 693 ? 9.181 23.369 -24.744 1.00 86.69 693 PRO A C 1
ATOM 5704 O O . PRO A 1 693 ? 10.290 23.795 -24.421 1.00 86.69 693 PRO A O 1
ATOM 5707 N N . ILE A 1 694 ? 8.963 22.092 -25.061 1.00 92.00 694 ILE A N 1
ATOM 5708 C CA . ILE A 1 694 ? 10.031 21.091 -25.127 1.00 92.00 694 ILE A CA 1
ATOM 5709 C C . ILE A 1 694 ? 10.772 21.290 -26.450 1.00 92.00 694 ILE A C 1
ATOM 5711 O O . ILE A 1 694 ? 10.177 21.123 -27.514 1.00 92.00 694 ILE A O 1
ATOM 5715 N N . ALA A 1 695 ? 12.053 21.645 -26.384 1.00 92.25 695 ALA A N 1
ATOM 5716 C CA . ALA A 1 695 ? 12.885 21.878 -27.564 1.00 92.25 695 ALA A CA 1
ATOM 5717 C C . ALA A 1 695 ? 13.717 20.647 -27.948 1.00 92.25 695 ALA A C 1
ATOM 5719 O O . ALA A 1 695 ? 13.938 20.398 -29.131 1.00 92.25 695 ALA A O 1
ATOM 5720 N N . ASN A 1 696 ? 14.166 19.872 -26.956 1.00 94.25 696 ASN A N 1
ATOM 5721 C CA . ASN A 1 696 ? 14.960 18.661 -27.156 1.00 94.25 696 ASN A CA 1
ATOM 5722 C C . ASN A 1 696 ? 14.660 17.619 -26.068 1.00 94.25 696 ASN A C 1
ATOM 5724 O O . ASN A 1 696 ? 14.166 17.949 -24.984 1.00 94.25 696 ASN A O 1
ATOM 5728 N N . PHE A 1 697 ? 15.004 16.364 -26.343 1.00 95.75 697 PHE A N 1
ATOM 5729 C CA . PHE A 1 697 ? 15.046 15.310 -25.341 1.00 95.75 697 PHE A CA 1
ATOM 5730 C C . PHE A 1 697 ? 16.330 14.492 -25.468 1.00 95.75 697 PHE A C 1
ATOM 5732 O O . PHE A 1 697 ? 16.842 14.268 -26.564 1.00 95.75 697 PHE A O 1
ATOM 5739 N N . GLU A 1 698 ? 16.816 14.008 -24.331 1.00 96.38 698 GLU A N 1
ATOM 5740 C CA . GLU A 1 698 ? 17.970 13.117 -24.261 1.00 96.38 698 GLU A CA 1
ATOM 5741 C C . GLU A 1 698 ? 17.553 11.779 -23.649 1.00 96.38 698 GLU A C 1
ATOM 5743 O O . GLU A 1 698 ? 16.718 11.741 -22.738 1.00 96.38 698 GLU A O 1
ATOM 5748 N N . VAL A 1 699 ? 18.139 10.676 -24.116 1.00 96.06 699 VAL A N 1
ATOM 5749 C CA . VAL A 1 699 ? 17.936 9.332 -23.554 1.00 96.06 699 VAL A CA 1
ATOM 5750 C C . VAL A 1 699 ? 19.272 8.737 -23.142 1.00 96.06 699 VAL A C 1
ATOM 5752 O O . VAL A 1 699 ? 20.176 8.594 -23.958 1.00 96.06 699 VAL A O 1
ATOM 5755 N N . TYR A 1 700 ? 19.374 8.334 -21.882 1.00 94.88 700 TYR A N 1
ATOM 5756 C CA . TYR A 1 700 ? 20.543 7.694 -21.298 1.00 94.88 700 TYR A CA 1
ATOM 5757 C C . TYR A 1 700 ? 20.222 6.245 -20.957 1.00 94.88 700 TYR A C 1
ATOM 5759 O O . TYR A 1 700 ? 19.332 5.983 -20.149 1.00 94.88 700 TYR A O 1
ATOM 5767 N N . ALA A 1 701 ? 20.979 5.304 -21.513 1.00 93.31 701 ALA A N 1
ATOM 5768 C CA . ALA A 1 701 ? 20.908 3.896 -21.143 1.00 93.31 701 ALA A CA 1
ATOM 5769 C C . ALA A 1 701 ? 22.150 3.496 -20.339 1.00 93.31 701 ALA A C 1
ATOM 5771 O O . ALA A 1 701 ? 23.287 3.710 -20.763 1.00 93.31 701 ALA A O 1
ATOM 5772 N N . LYS A 1 702 ? 21.933 2.904 -19.162 1.00 91.12 702 LYS A N 1
ATOM 5773 C CA . LYS A 1 702 ? 22.984 2.349 -18.302 1.00 91.12 702 LYS A CA 1
ATOM 5774 C C . LYS A 1 702 ? 22.651 0.908 -17.948 1.00 91.12 702 LYS A C 1
ATOM 5776 O O . LYS A 1 702 ? 21.485 0.578 -17.738 1.00 91.12 702 LYS A O 1
ATOM 5781 N N . ALA A 1 703 ? 23.686 0.081 -17.827 1.00 90.50 703 ALA A N 1
ATOM 5782 C CA . ALA A 1 703 ? 23.561 -1.307 -17.411 1.00 90.50 703 ALA A CA 1
ATOM 5783 C C . ALA A 1 703 ? 24.568 -1.706 -16.333 1.00 90.50 703 ALA A C 1
ATOM 5785 O O . ALA A 1 703 ? 25.668 -1.154 -16.243 1.00 90.50 703 ALA A O 1
ATOM 5786 N N . LEU A 1 704 ? 24.194 -2.735 -15.573 1.00 89.75 704 LEU A N 1
ATOM 5787 C CA . LEU A 1 704 ? 25.090 -3.552 -14.759 1.00 89.75 704 LEU A CA 1
ATOM 5788 C C . LEU A 1 704 ? 24.969 -5.019 -15.177 1.00 89.75 704 LEU A C 1
ATOM 5790 O O . LEU A 1 704 ? 23.867 -5.479 -15.467 1.00 89.75 704 LEU A O 1
ATOM 5794 N N . VAL A 1 705 ? 26.067 -5.779 -15.156 1.00 89.44 705 VAL A N 1
ATOM 5795 C CA . VAL A 1 705 ? 25.996 -7.237 -15.368 1.00 89.44 705 VAL A CA 1
ATOM 5796 C C . VAL A 1 705 ? 25.107 -7.882 -14.297 1.00 89.44 705 VAL A C 1
ATOM 5798 O O . VAL A 1 705 ? 25.274 -7.619 -13.101 1.00 89.44 705 VAL A O 1
ATOM 5801 N N . THR A 1 706 ? 24.197 -8.775 -14.698 1.00 88.00 706 THR A N 1
ATOM 5802 C CA . THR A 1 706 ? 23.284 -9.453 -13.764 1.00 88.00 706 THR A CA 1
ATOM 5803 C C . THR A 1 706 ? 23.057 -10.922 -14.093 1.00 88.00 706 THR A C 1
ATOM 5805 O O . THR A 1 706 ? 22.826 -11.280 -15.231 1.00 88.00 706 THR A O 1
ATOM 5808 N N . GLY A 1 707 ? 23.058 -11.794 -13.083 1.00 87.25 707 GLY A N 1
ATOM 5809 C CA . GLY A 1 707 ? 22.671 -13.208 -13.232 1.00 87.25 707 GLY A CA 1
ATOM 5810 C C . GLY A 1 707 ? 21.254 -13.515 -12.736 1.00 87.25 707 GLY A C 1
ATOM 5811 O O . GLY A 1 707 ? 20.931 -14.675 -12.493 1.00 87.25 707 GLY A O 1
ATOM 5812 N N . ARG A 1 708 ? 20.438 -12.488 -12.468 1.00 87.38 708 ARG A N 1
ATOM 5813 C CA . ARG A 1 708 ? 19.156 -12.611 -11.753 1.00 87.38 708 ARG A CA 1
ATOM 5814 C C . ARG A 1 708 ? 17.977 -12.378 -12.688 1.00 87.38 708 ARG A C 1
ATOM 5816 O O . ARG A 1 708 ? 18.042 -11.512 -13.551 1.00 87.38 708 ARG A O 1
ATOM 5823 N N . ASP A 1 709 ? 16.892 -13.116 -12.452 1.00 88.19 709 ASP A N 1
ATOM 5824 C CA . ASP A 1 709 ? 15.587 -12.892 -13.089 1.00 88.19 709 ASP A CA 1
ATOM 5825 C C . ASP A 1 709 ? 15.604 -12.953 -14.643 1.00 88.19 709 ASP A C 1
ATOM 5827 O O . ASP A 1 709 ? 14.793 -12.327 -15.319 1.00 88.19 709 ASP A O 1
ATOM 5831 N N . LEU A 1 710 ? 16.506 -13.765 -15.213 1.00 90.81 710 LEU A N 1
ATOM 5832 C CA . LEU A 1 710 ? 16.734 -13.923 -16.663 1.00 90.81 710 LEU A CA 1
ATOM 5833 C C . LEU A 1 710 ? 15.862 -14.997 -17.341 1.00 90.81 710 LEU A C 1
ATOM 5835 O O . LEU A 1 710 ? 16.107 -15.385 -18.481 1.00 90.81 710 LEU A O 1
ATOM 5839 N N . TYR A 1 711 ? 14.871 -15.543 -16.640 1.00 89.50 711 TYR A N 1
ATOM 5840 C CA . TYR A 1 711 ? 14.070 -16.650 -17.158 1.00 89.50 711 TYR A CA 1
ATOM 5841 C C . TYR A 1 711 ? 13.152 -16.203 -18.315 1.00 89.50 711 TYR A C 1
ATOM 5843 O O . TYR A 1 711 ? 12.477 -15.175 -18.225 1.00 89.50 711 TYR A O 1
ATOM 5851 N N . ARG A 1 712 ? 13.117 -16.996 -19.397 1.00 89.94 712 ARG A N 1
ATOM 5852 C CA . ARG A 1 712 ? 12.271 -16.814 -20.593 1.00 89.94 712 ARG A CA 1
ATOM 5853 C C . ARG A 1 712 ? 11.563 -18.129 -20.928 1.00 89.94 712 ARG A C 1
ATOM 5855 O O . ARG A 1 712 ? 12.064 -18.935 -21.705 1.00 89.94 712 ARG A O 1
ATOM 5862 N N . GLY A 1 713 ? 10.438 -18.391 -20.264 1.00 89.25 713 GLY A N 1
ATOM 5863 C CA . GLY A 1 713 ? 9.671 -19.634 -20.444 1.00 89.25 713 GLY A CA 1
ATOM 5864 C C . GLY A 1 713 ? 8.415 -19.499 -21.304 1.00 89.25 713 GLY A C 1
ATOM 5865 O O . GLY A 1 713 ? 7.892 -20.506 -21.779 1.00 89.25 713 GLY A O 1
ATOM 5866 N N . VAL A 1 714 ? 7.921 -18.274 -21.495 1.00 93.94 714 VAL A N 1
ATOM 5867 C CA . VAL A 1 714 ? 6.648 -18.010 -22.175 1.00 93.94 714 VAL A CA 1
ATOM 5868 C C . VAL A 1 714 ? 6.906 -17.527 -23.594 1.00 93.94 714 VAL A C 1
ATOM 5870 O O . VAL A 1 714 ? 7.636 -16.562 -23.793 1.00 93.94 714 VAL A O 1
ATOM 5873 N N . GLY A 1 715 ? 6.298 -18.206 -24.563 1.00 93.06 715 GLY A N 1
ATOM 5874 C CA . GLY A 1 715 ? 6.232 -17.786 -25.957 1.00 93.06 715 GLY A CA 1
ATOM 5875 C C . GLY A 1 715 ? 4.846 -17.259 -26.323 1.00 93.06 715 GLY A C 1
ATOM 5876 O O . GLY A 1 715 ? 3.882 -17.435 -25.575 1.00 93.06 715 GLY A O 1
ATOM 5877 N N . VAL A 1 716 ? 4.758 -16.642 -27.497 1.00 93.69 716 VAL A N 1
ATOM 5878 C CA . VAL A 1 716 ? 3.517 -16.132 -28.090 1.00 93.69 716 VAL A CA 1
ATOM 5879 C C . VAL A 1 716 ? 3.251 -1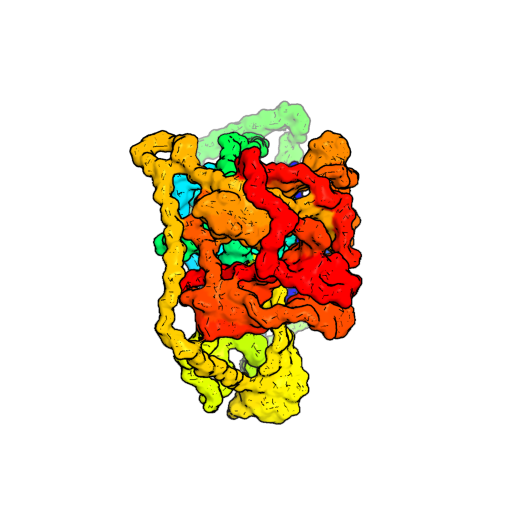6.893 -29.387 1.00 93.69 716 VAL A C 1
ATOM 5881 O O . VAL A 1 716 ? 4.178 -17.118 -30.163 1.00 93.69 716 VAL A O 1
ATOM 5884 N N . GLN A 1 717 ? 2.003 -17.287 -29.625 1.00 93.25 717 GLN A N 1
ATOM 5885 C CA . GLN A 1 717 ? 1.563 -17.942 -30.858 1.00 93.25 717 GLN A CA 1
ATOM 5886 C C . GLN A 1 717 ? 0.159 -17.470 -31.263 1.00 93.25 717 GLN A C 1
ATOM 5888 O O . GLN A 1 717 ? -0.533 -16.820 -30.478 1.00 93.25 717 GLN A O 1
ATOM 5893 N N . ASP A 1 718 ? -0.249 -17.806 -32.490 1.00 92.56 718 ASP A N 1
ATOM 5894 C CA . ASP A 1 718 ? -1.589 -17.543 -33.038 1.00 92.56 718 ASP A CA 1
ATOM 5895 C C . ASP A 1 718 ? -2.052 -16.081 -32.891 1.00 92.56 718 ASP A C 1
ATOM 5897 O O . ASP A 1 718 ? -3.208 -15.799 -32.578 1.00 92.56 718 ASP A O 1
ATOM 5901 N N . VAL A 1 719 ? -1.126 -15.138 -33.097 1.00 92.31 719 VAL A N 1
ATOM 5902 C CA . VAL A 1 719 ? -1.398 -13.700 -32.985 1.00 92.31 719 VAL A CA 1
ATOM 5903 C C . VAL A 1 719 ? -2.216 -13.222 -34.180 1.00 92.31 719 VAL A C 1
ATOM 5905 O O . VAL A 1 719 ? -1.821 -13.409 -35.330 1.00 92.31 719 VAL A O 1
ATOM 5908 N N . GLN A 1 720 ? -3.326 -12.547 -33.901 1.00 92.31 720 GLN A N 1
ATOM 5909 C CA . GLN A 1 720 ? -4.219 -11.964 -34.893 1.00 92.31 720 GLN A CA 1
ATOM 5910 C C . GLN A 1 720 ? -4.770 -10.618 -34.414 1.00 92.31 720 GLN A C 1
ATOM 5912 O O . GLN A 1 720 ? -4.997 -10.405 -33.222 1.00 92.31 720 GLN A O 1
ATOM 5917 N N . VAL A 1 721 ? -5.014 -9.714 -35.359 1.00 91.69 721 VAL A N 1
ATOM 5918 C CA . VAL A 1 721 ? -5.717 -8.453 -35.105 1.00 91.69 721 VAL A CA 1
ATOM 5919 C C . VAL A 1 721 ? -7.184 -8.646 -35.469 1.00 91.69 721 VAL A C 1
ATOM 5921 O O . VAL A 1 721 ? -7.498 -9.069 -36.580 1.00 91.69 721 VAL A O 1
ATOM 5924 N N . VAL A 1 722 ? -8.078 -8.338 -34.534 1.00 91.31 722 VAL A N 1
ATOM 5925 C CA . VAL A 1 722 ? -9.530 -8.455 -34.702 1.00 91.31 722 VAL A CA 1
ATOM 5926 C C . VAL A 1 722 ? -10.170 -7.097 -34.442 1.00 91.31 722 VAL A C 1
ATOM 5928 O O . VAL A 1 722 ? -9.721 -6.346 -33.580 1.00 91.31 722 VAL A O 1
ATOM 5931 N N . GLN A 1 723 ? -11.218 -6.772 -35.195 1.00 87.94 723 GLN A N 1
ATOM 5932 C CA . GLN A 1 723 ? -12.030 -5.584 -34.958 1.00 87.94 723 GLN A CA 1
ATOM 5933 C C . GLN A 1 723 ? -13.298 -5.980 -34.194 1.00 87.94 723 GLN A C 1
ATOM 5935 O O . GLN A 1 723 ? -14.084 -6.795 -34.678 1.00 87.94 723 GLN A O 1
ATOM 5940 N N . GLU A 1 724 ? -13.506 -5.398 -33.015 1.00 85.88 724 GLU A N 1
ATOM 5941 C CA . GLU A 1 724 ? -14.678 -5.630 -32.165 1.00 85.88 724 GLU A CA 1
ATOM 5942 C C . GLU A 1 724 ? -15.198 -4.280 -31.657 1.00 85.88 724 GLU A C 1
ATOM 5944 O O . GLU A 1 724 ? -14.419 -3.425 -31.237 1.00 85.88 724 GLU A O 1
ATOM 5949 N N . ASP A 1 725 ? -16.507 -4.042 -31.775 1.00 79.62 725 ASP A N 1
ATOM 5950 C CA . ASP A 1 725 ? -17.165 -2.786 -31.376 1.00 79.62 725 ASP A CA 1
ATOM 5951 C C . ASP A 1 725 ? -16.525 -1.496 -31.944 1.00 79.62 725 ASP A C 1
ATOM 5953 O O . ASP A 1 725 ? -16.598 -0.422 -31.349 1.00 79.62 725 ASP A O 1
ATOM 5957 N N . GLY A 1 726 ? -15.911 -1.586 -33.130 1.00 79.50 726 GLY A N 1
ATOM 5958 C CA . GLY A 1 726 ? -15.265 -0.460 -33.815 1.00 79.50 726 GLY A CA 1
ATOM 5959 C C . GLY A 1 726 ? -13.822 -0.175 -33.381 1.00 79.50 726 GLY A C 1
ATOM 5960 O O . GLY A 1 726 ? -13.189 0.683 -33.990 1.00 79.50 726 GLY A O 1
ATOM 5961 N N . ALA A 1 727 ? -13.281 -0.911 -32.406 1.00 85.00 727 ALA A N 1
ATOM 5962 C CA . ALA A 1 727 ? -11.887 -0.828 -31.976 1.00 85.00 727 ALA A CA 1
ATOM 5963 C C . ALA A 1 727 ? -11.085 -2.054 -32.439 1.00 85.00 727 ALA A C 1
ATOM 5965 O O . ALA A 1 727 ? -11.612 -3.163 -32.547 1.00 85.00 727 ALA A O 1
ATOM 5966 N N . TYR A 1 728 ? -9.793 -1.860 -32.697 1.00 90.12 728 TYR A N 1
ATOM 5967 C CA . TYR A 1 728 ? -8.882 -2.955 -33.016 1.00 90.12 728 TYR A CA 1
ATOM 5968 C C . TYR A 1 728 ? -8.289 -3.552 -31.741 1.00 90.12 728 TYR A C 1
ATOM 5970 O O . TYR A 1 728 ? -7.878 -2.840 -30.821 1.00 90.12 728 TYR A O 1
ATOM 5978 N N . ARG A 1 729 ? -8.244 -4.880 -31.692 1.00 93.88 729 ARG A N 1
ATOM 5979 C CA . ARG A 1 729 ? -7.749 -5.661 -30.561 1.00 93.88 729 ARG A CA 1
ATOM 5980 C C . ARG A 1 729 ? -6.757 -6.704 -31.054 1.00 93.88 729 ARG A C 1
ATOM 5982 O O . ARG A 1 729 ? -6.941 -7.291 -32.119 1.00 93.88 729 ARG A O 1
ATOM 5989 N N . LEU A 1 730 ? -5.703 -6.932 -30.280 1.00 93.69 730 LEU A N 1
ATOM 5990 C CA . LEU A 1 730 ? -4.725 -7.981 -30.520 1.00 93.69 730 LEU A CA 1
ATOM 5991 C C . LEU A 1 730 ? -5.104 -9.208 -29.691 1.00 93.69 730 LEU A C 1
ATOM 5993 O O . LEU A 1 730 ? -5.123 -9.154 -28.459 1.00 93.69 730 LEU A O 1
ATOM 5997 N N . GLN A 1 731 ? -5.381 -10.313 -30.373 1.00 95.38 731 GLN A N 1
ATOM 5998 C CA . GLN A 1 731 ? -5.683 -11.600 -29.760 1.00 95.38 731 GLN A CA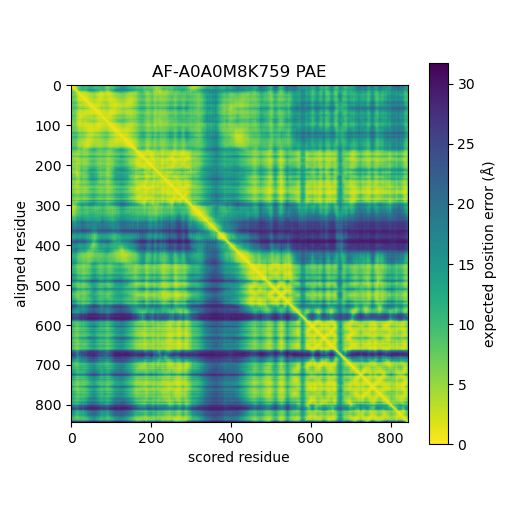 1
ATOM 5999 C C . GLN A 1 731 ? -4.577 -12.601 -30.074 1.00 95.38 731 GLN A C 1
ATOM 6001 O O . GLN A 1 731 ? -3.996 -12.577 -31.156 1.00 95.38 731 GLN A O 1
ATOM 6006 N N . GLY A 1 732 ? -4.301 -13.505 -29.142 1.00 94.81 732 GLY A N 1
ATOM 6007 C CA . GLY A 1 732 ? -3.376 -14.610 -29.367 1.00 94.81 732 GLY A CA 1
ATOM 6008 C C . GLY A 1 732 ? -3.306 -15.557 -28.179 1.00 94.81 732 GLY A C 1
ATOM 6009 O O . GLY A 1 732 ? -4.065 -15.430 -27.212 1.00 94.81 732 GLY A O 1
ATOM 6010 N N . GLU A 1 733 ? -2.381 -16.511 -28.236 1.00 95.56 733 GLU A N 1
ATOM 6011 C CA . GLU A 1 733 ? -2.146 -17.460 -27.151 1.00 95.56 733 GLU A CA 1
ATOM 6012 C C . GLU A 1 733 ? -0.719 -17.329 -26.603 1.00 95.56 733 GLU A C 1
ATOM 6014 O O . GLU A 1 733 ? 0.269 -17.335 -27.334 1.00 95.56 733 GLU A O 1
ATOM 6019 N N . LEU A 1 734 ? -0.612 -17.225 -25.281 1.00 95.06 734 LEU A N 1
ATOM 6020 C CA . LEU A 1 734 ? 0.631 -17.385 -24.543 1.00 95.06 734 LEU A CA 1
ATOM 6021 C C . LEU A 1 734 ? 0.826 -18.862 -24.235 1.00 95.06 734 LEU A C 1
ATOM 6023 O O . LEU A 1 734 ? -0.084 -19.496 -23.707 1.00 95.06 734 LEU A O 1
ATOM 6027 N N . ILE A 1 735 ? 2.012 -19.398 -24.504 1.00 94.31 735 ILE A N 1
ATOM 6028 C CA . ILE A 1 735 ? 2.365 -20.788 -24.209 1.00 94.31 735 ILE A CA 1
ATOM 6029 C C . ILE A 1 735 ? 3.568 -20.836 -23.274 1.00 94.31 735 ILE A C 1
ATOM 6031 O O . ILE A 1 735 ? 4.627 -20.290 -23.580 1.00 94.31 735 ILE A O 1
ATOM 6035 N N . ASN A 1 736 ? 3.430 -21.497 -22.124 1.00 93.12 736 ASN A N 1
ATOM 6036 C CA . ASN A 1 736 ? 4.566 -21.717 -21.234 1.00 93.12 736 ASN A CA 1
ATOM 6037 C C . ASN A 1 736 ? 5.273 -23.027 -21.595 1.00 93.12 736 ASN A C 1
ATOM 6039 O O . ASN A 1 736 ? 4.847 -24.113 -21.199 1.00 93.12 736 ASN A O 1
ATOM 6043 N N . ASN A 1 737 ? 6.370 -22.899 -22.334 1.00 90.81 737 ASN A N 1
ATOM 6044 C CA . ASN A 1 737 ? 7.241 -24.008 -22.722 1.00 90.81 737 ASN A CA 1
ATOM 6045 C C . ASN A 1 737 ? 8.349 -24.276 -21.699 1.00 90.81 737 ASN A C 1
ATOM 6047 O O . ASN A 1 737 ? 9.113 -25.229 -21.853 1.00 90.81 737 ASN A O 1
ATOM 6051 N N . GLY A 1 738 ? 8.466 -23.428 -20.679 1.00 90.62 738 GLY A N 1
ATOM 6052 C CA . GLY A 1 738 ? 9.514 -23.541 -19.688 1.00 90.62 738 GLY A CA 1
ATOM 6053 C C . GLY A 1 738 ? 9.111 -24.325 -18.440 1.00 90.62 738 GLY A C 1
ATOM 6054 O O . GLY A 1 738 ? 7.957 -24.697 -18.241 1.00 90.62 738 GLY A O 1
ATOM 6055 N N . THR A 1 739 ? 10.099 -24.599 -17.589 1.00 90.06 739 THR A N 1
ATOM 6056 C CA . THR A 1 739 ? 9.972 -25.438 -16.383 1.00 90.06 739 THR A CA 1
ATOM 6057 C C . THR A 1 739 ? 9.362 -24.739 -15.169 1.00 90.06 739 THR A C 1
ATOM 6059 O O . THR A 1 739 ? 8.945 -25.412 -14.227 1.00 90.06 739 THR A O 1
ATOM 6062 N N . LEU A 1 740 ? 9.297 -23.409 -15.176 1.00 90.69 740 LEU A N 1
ATOM 6063 C CA . LEU A 1 740 ? 8.737 -22.584 -14.107 1.00 90.69 740 LEU A CA 1
ATOM 6064 C C . LEU A 1 740 ? 7.381 -22.012 -14.513 1.00 90.69 740 LEU A C 1
ATOM 6066 O O . LEU A 1 740 ? 7.157 -21.669 -15.674 1.00 90.69 740 LEU A O 1
ATOM 6070 N N . GLU A 1 741 ? 6.494 -21.865 -13.535 1.00 89.94 741 GLU A N 1
ATOM 6071 C CA . GLU A 1 741 ? 5.225 -21.161 -13.697 1.00 89.94 741 GLU A CA 1
ATOM 6072 C C . GLU A 1 741 ? 5.459 -19.665 -13.935 1.00 89.94 741 GLU A C 1
ATOM 6074 O O . GLU A 1 741 ? 6.148 -18.993 -13.165 1.00 89.94 741 GLU A O 1
ATOM 6079 N N . ALA A 1 742 ? 4.851 -19.135 -14.994 1.00 92.19 742 ALA A N 1
ATOM 6080 C CA . ALA A 1 742 ? 4.801 -17.705 -15.241 1.00 92.19 742 ALA A CA 1
ATOM 6081 C C . ALA A 1 742 ? 3.706 -17.106 -14.355 1.00 92.19 742 ALA A C 1
ATOM 6083 O O . ALA A 1 742 ? 2.533 -17.103 -14.725 1.00 92.19 742 ALA A O 1
ATOM 6084 N N . THR A 1 743 ? 4.084 -16.657 -13.157 1.00 91.81 743 THR A N 1
ATOM 6085 C CA . THR A 1 743 ? 3.134 -16.193 -12.139 1.00 91.81 743 THR A CA 1
ATOM 6086 C C . THR A 1 743 ? 2.396 -14.937 -12.583 1.00 91.81 743 THR A C 1
ATOM 6088 O O . THR A 1 743 ? 1.186 -14.861 -12.417 1.00 91.81 743 THR A O 1
ATOM 6091 N N . ILE A 1 744 ? 3.104 -13.955 -13.145 1.00 93.00 744 ILE A N 1
ATOM 6092 C CA . ILE A 1 744 ? 2.482 -12.760 -13.730 1.00 93.00 744 ILE A CA 1
ATOM 6093 C C . ILE A 1 744 ? 3.119 -12.528 -15.099 1.00 93.00 744 ILE A C 1
ATOM 6095 O O . ILE A 1 744 ? 4.212 -11.957 -15.169 1.00 93.00 744 ILE A O 1
ATOM 6099 N N . PRO A 1 745 ? 2.492 -13.016 -16.181 1.00 94.19 745 PRO A N 1
ATOM 6100 C CA . PRO A 1 745 ? 2.895 -12.686 -17.541 1.00 94.19 745 PRO A CA 1
ATOM 6101 C C . PRO A 1 745 ? 2.692 -11.193 -17.823 1.00 94.19 745 PRO A C 1
ATOM 6103 O O . PRO A 1 745 ? 1.657 -10.620 -17.478 1.00 94.19 745 PRO A O 1
ATOM 6106 N N . HIS A 1 746 ? 3.670 -10.581 -18.478 1.00 94.94 746 HIS A N 1
ATOM 6107 C CA . HIS A 1 746 ? 3.666 -9.185 -18.883 1.00 94.94 746 HIS A CA 1
ATOM 6108 C C . HIS A 1 746 ? 3.993 -9.094 -20.372 1.00 94.94 746 HIS A C 1
ATOM 6110 O O . HIS A 1 746 ? 5.082 -9.476 -20.809 1.00 94.94 746 HIS A O 1
ATOM 6116 N N . LEU A 1 747 ? 3.015 -8.627 -21.145 1.00 95.38 747 LEU A N 1
ATOM 6117 C CA . LEU A 1 747 ? 3.133 -8.425 -22.579 1.00 95.38 747 LEU A CA 1
ATOM 6118 C C . LEU A 1 747 ? 3.576 -6.991 -22.853 1.00 95.38 747 LEU A C 1
ATOM 6120 O O . LEU A 1 747 ? 3.010 -6.059 -22.288 1.00 95.38 747 LEU A O 1
ATOM 6124 N N . LEU A 1 748 ? 4.539 -6.838 -23.754 1.00 96.00 748 LEU A N 1
ATOM 6125 C CA . LEU A 1 748 ? 4.964 -5.580 -24.352 1.00 96.00 748 LEU A CA 1
ATOM 6126 C C . LEU A 1 748 ? 4.663 -5.659 -25.849 1.00 96.00 748 LEU A C 1
ATOM 6128 O O . LEU A 1 748 ? 5.159 -6.556 -26.531 1.00 96.00 748 LEU A O 1
ATOM 6132 N N . ILE A 1 749 ? 3.852 -4.737 -26.358 1.00 96.00 749 ILE A N 1
ATOM 6133 C CA . ILE A 1 749 ? 3.482 -4.665 -27.773 1.00 96.00 749 ILE A CA 1
ATOM 6134 C C . ILE A 1 749 ? 4.132 -3.418 -28.347 1.00 96.00 749 ILE A C 1
ATOM 6136 O O . ILE A 1 749 ? 3.809 -2.302 -27.955 1.00 96.00 749 ILE A O 1
ATOM 6140 N N . THR A 1 750 ? 5.091 -3.618 -29.244 1.00 95.62 750 THR A N 1
ATOM 6141 C CA . THR A 1 750 ? 5.838 -2.537 -29.893 1.00 95.62 750 THR A CA 1
ATOM 6142 C C . THR A 1 750 ? 5.301 -2.332 -31.299 1.00 95.62 750 THR A C 1
ATOM 6144 O O . THR A 1 750 ? 5.268 -3.286 -32.079 1.00 95.62 750 THR A O 1
ATOM 6147 N N . TYR A 1 751 ? 4.914 -1.102 -31.622 1.00 95.38 751 TYR A N 1
ATOM 6148 C CA . TYR A 1 751 ? 4.419 -0.720 -32.942 1.00 95.38 751 TYR A CA 1
ATOM 6149 C C . TYR A 1 751 ? 5.491 0.050 -33.705 1.00 95.38 751 TYR A C 1
ATOM 6151 O O . TYR A 1 751 ? 6.143 0.928 -33.134 1.00 95.38 751 TYR A O 1
ATOM 6159 N N . TYR A 1 752 ? 5.658 -0.265 -34.987 1.00 93.56 752 TYR A N 1
ATOM 6160 C CA . TYR A 1 752 ? 6.722 0.281 -35.827 1.00 93.56 752 TYR A CA 1
ATOM 6161 C C . TYR A 1 752 ? 6.183 1.015 -37.053 1.00 93.56 752 TYR A C 1
ATOM 6163 O O . TYR A 1 752 ? 5.145 0.644 -37.607 1.00 93.56 752 TYR A O 1
ATOM 6171 N N . ASP A 1 753 ? 6.938 2.011 -37.511 1.00 91.75 753 ASP A N 1
ATOM 6172 C CA . ASP A 1 753 ? 6.737 2.657 -38.808 1.00 91.75 753 ASP A CA 1
ATOM 6173 C C . ASP A 1 753 ? 7.459 1.912 -39.951 1.00 91.75 753 ASP A C 1
ATOM 6175 O O . ASP A 1 753 ? 8.122 0.892 -39.748 1.00 91.75 753 ASP A O 1
ATOM 6179 N N . GLU A 1 754 ? 7.319 2.417 -41.179 1.00 88.75 754 GLU A N 1
ATOM 6180 C CA . GLU A 1 754 ? 7.950 1.859 -42.388 1.00 88.75 754 GLU A CA 1
ATOM 6181 C C . GLU A 1 754 ? 9.488 1.869 -42.333 1.00 88.75 754 GLU A C 1
ATOM 6183 O O . GLU A 1 754 ? 10.142 1.132 -43.070 1.00 88.75 754 GLU A O 1
ATOM 6188 N N . ARG A 1 755 ? 10.082 2.697 -41.461 1.00 87.12 755 ARG A N 1
ATOM 6189 C CA . ARG A 1 755 ? 11.534 2.782 -41.243 1.00 87.12 755 ARG A CA 1
ATOM 6190 C C . ARG A 1 755 ? 11.991 1.907 -40.083 1.00 87.12 755 ARG A C 1
ATOM 6192 O O . ARG A 1 755 ? 13.133 2.039 -39.651 1.00 87.12 755 ARG A O 1
ATOM 6199 N N . ASN A 1 756 ? 11.122 1.030 -39.576 1.00 87.38 756 ASN A N 1
ATOM 6200 C CA . ASN A 1 756 ? 11.387 0.172 -38.428 1.00 87.38 756 ASN A CA 1
ATOM 6201 C C . ASN A 1 756 ? 11.713 0.942 -37.134 1.00 87.38 756 ASN A C 1
ATOM 6203 O O . ASN A 1 756 ? 12.372 0.401 -36.245 1.00 87.38 756 ASN A O 1
ATOM 6207 N N . GLN A 1 757 ? 11.249 2.185 -36.993 1.00 89.94 757 GLN A N 1
ATOM 6208 C CA . GLN A 1 757 ? 11.387 2.944 -35.751 1.00 89.94 757 GLN A CA 1
ATOM 6209 C C . GLN A 1 757 ? 10.153 2.746 -34.874 1.00 89.94 757 GLN A C 1
ATOM 6211 O O . GLN A 1 757 ? 9.030 2.625 -35.369 1.00 89.94 757 GLN A O 1
ATOM 6216 N N . VAL A 1 758 ? 10.358 2.711 -33.557 1.00 93.75 758 VAL A N 1
ATOM 6217 C CA . VAL A 1 758 ? 9.261 2.544 -32.598 1.00 93.75 758 VAL A CA 1
ATOM 6218 C C . VAL A 1 758 ? 8.358 3.776 -32.634 1.00 93.75 758 VAL A C 1
ATOM 6220 O O . VAL A 1 758 ? 8.827 4.902 -32.486 1.00 93.75 758 VAL A O 1
ATOM 6223 N N . VAL A 1 759 ? 7.058 3.568 -32.834 1.00 95.06 759 VAL A N 1
ATOM 6224 C CA . VAL A 1 759 ? 6.024 4.616 -32.788 1.00 95.06 759 VAL A CA 1
ATOM 6225 C C . VAL A 1 759 ? 5.365 4.657 -31.415 1.00 95.06 759 VAL A C 1
ATOM 6227 O O . VAL A 1 759 ? 5.166 5.731 -30.858 1.00 95.06 759 VAL A O 1
ATOM 6230 N N . TRP A 1 760 ? 5.050 3.487 -30.856 1.00 96.12 760 TRP A N 1
ATOM 6231 C CA . TRP A 1 760 ? 4.412 3.361 -29.550 1.00 96.12 760 TRP A CA 1
ATOM 6232 C C . TRP A 1 760 ? 4.717 2.004 -28.908 1.00 96.12 760 TRP A C 1
ATOM 6234 O O . TRP A 1 760 ? 5.070 1.041 -29.596 1.00 96.12 760 TRP A O 1
ATOM 6244 N N . VAL A 1 761 ? 4.578 1.930 -27.582 1.00 96.38 761 VAL A N 1
ATOM 6245 C CA . VAL A 1 761 ? 4.716 0.692 -26.807 1.00 96.38 761 VAL A CA 1
ATOM 6246 C C . VAL A 1 761 ? 3.529 0.576 -25.858 1.00 96.38 761 VAL A C 1
ATOM 6248 O O . VAL A 1 761 ? 3.409 1.354 -24.907 1.00 96.38 761 VAL A O 1
ATOM 6251 N N . ASP A 1 762 ? 2.678 -0.415 -26.098 1.00 95.12 762 ASP A N 1
ATOM 6252 C CA . ASP A 1 762 ? 1.637 -0.828 -25.160 1.00 95.12 762 ASP A CA 1
ATOM 6253 C C . ASP A 1 762 ? 2.164 -1.917 -24.225 1.00 95.12 762 ASP A C 1
ATOM 6255 O O . ASP A 1 762 ? 3.076 -2.675 -24.569 1.00 95.12 762 ASP A O 1
ATOM 6259 N N . HIS A 1 763 ? 1.582 -2.016 -23.030 1.00 94.31 763 HIS A N 1
ATOM 6260 C CA . HIS A 1 763 ? 1.931 -3.073 -22.093 1.00 94.31 763 HIS A CA 1
ATOM 6261 C C . HIS A 1 763 ? 0.730 -3.546 -21.274 1.00 94.31 763 HIS A C 1
ATOM 6263 O O . HIS A 1 763 ? -0.117 -2.744 -20.883 1.00 94.31 763 HIS A O 1
ATOM 6269 N N . PHE A 1 764 ? 0.664 -4.853 -21.008 1.00 93.88 764 PHE A N 1
ATOM 6270 C CA . PHE A 1 764 ? -0.472 -5.481 -20.332 1.00 93.88 764 PHE A CA 1
ATOM 6271 C C . PHE A 1 764 ? -0.038 -6.635 -19.431 1.00 93.88 764 PHE A C 1
ATOM 6273 O O . PHE A 1 764 ? 0.741 -7.501 -19.834 1.00 93.88 764 PHE A O 1
ATOM 6280 N N . TYR A 1 765 ? -0.595 -6.689 -18.224 1.00 92.44 765 TYR A N 1
ATOM 6281 C CA . TYR A 1 765 ? -0.418 -7.809 -17.303 1.00 92.44 765 TYR A CA 1
ATOM 6282 C C . TYR A 1 765 ? -1.563 -8.811 -17.448 1.00 92.44 765 TYR A C 1
ATOM 6284 O O . TYR A 1 765 ? -2.728 -8.421 -17.513 1.00 92.44 765 TYR A O 1
ATOM 6292 N N . GLN A 1 766 ? -1.242 -10.104 -17.439 1.00 90.69 766 GLN A N 1
ATOM 6293 C CA . GLN A 1 766 ? -2.254 -11.153 -17.324 1.00 90.69 766 GLN A CA 1
ATOM 6294 C C . GLN A 1 766 ? -2.602 -11.400 -15.854 1.00 90.69 766 GLN A C 1
ATOM 6296 O O . GLN A 1 766 ? -1.729 -11.447 -14.985 1.00 90.69 766 GLN A O 1
ATOM 6301 N N . SER A 1 767 ? -3.897 -11.551 -15.571 1.00 84.00 767 SER A N 1
ATOM 6302 C CA . SER A 1 767 ? -4.409 -11.718 -14.206 1.00 84.00 767 SER A CA 1
ATOM 6303 C C . SER A 1 767 ? -4.153 -13.109 -13.624 1.00 84.00 767 SER A C 1
ATOM 6305 O O . SER A 1 767 ? -4.013 -13.247 -12.407 1.00 84.00 767 SER A O 1
ATOM 6307 N N . GLU A 1 768 ? -4.099 -14.123 -14.486 1.00 84.88 768 GLU A N 1
ATOM 6308 C CA . GLU A 1 768 ? -3.876 -15.527 -14.130 1.00 84.88 768 GLU A CA 1
ATOM 6309 C C . GLU A 1 768 ? -2.453 -15.961 -14.489 1.00 84.88 768 GLU A C 1
ATOM 6311 O O . GLU A 1 768 ? -1.825 -15.400 -15.389 1.00 84.88 768 GLU A O 1
ATOM 6316 N N . SER A 1 769 ? -1.946 -16.961 -13.773 1.00 89.62 769 SER A N 1
ATOM 6317 C CA . SER A 1 769 ? -0.639 -17.545 -14.050 1.00 89.62 769 SER A CA 1
ATOM 6318 C C . SER A 1 769 ? -0.695 -18.615 -15.141 1.00 89.62 769 SER A C 1
ATOM 6320 O O . SER A 1 769 ? -1.677 -19.346 -15.290 1.00 89.62 769 SER A O 1
ATOM 6322 N N . ILE A 1 770 ? 0.414 -18.776 -15.867 1.00 90.31 770 ILE A N 1
ATOM 6323 C CA . ILE A 1 770 ? 0.561 -19.822 -16.885 1.00 90.31 770 ILE A CA 1
ATOM 6324 C C . ILE A 1 770 ? 1.498 -20.892 -16.348 1.00 90.31 770 ILE A C 1
ATOM 6326 O O . ILE A 1 770 ? 2.718 -20.717 -16.285 1.00 90.31 770 ILE A O 1
ATOM 6330 N N . ARG A 1 771 ? 0.926 -22.032 -15.965 1.00 88.44 771 ARG A N 1
ATOM 6331 C CA . ARG A 1 771 ? 1.696 -23.212 -15.551 1.00 88.44 771 ARG A CA 1
ATOM 6332 C C . ARG A 1 771 ? 2.457 -23.824 -16.737 1.00 88.44 771 ARG A C 1
ATOM 6334 O O . ARG A 1 771 ? 2.040 -23.640 -17.878 1.00 88.44 771 ARG A O 1
ATOM 6341 N N . PRO A 1 772 ? 3.538 -24.579 -16.489 1.00 90.25 772 PRO A N 1
ATOM 6342 C CA . PRO A 1 772 ? 4.251 -25.291 -17.543 1.00 90.25 772 PRO A CA 1
ATOM 6343 C C . PRO A 1 772 ? 3.340 -26.148 -18.433 1.00 90.25 772 PRO A C 1
ATOM 6345 O O . PRO A 1 772 ? 2.418 -26.800 -17.936 1.00 90.25 772 PRO A O 1
ATOM 6348 N N . GLN A 1 773 ? 3.615 -26.162 -19.741 1.00 89.56 773 GLN A N 1
ATOM 6349 C CA . GLN A 1 773 ? 2.846 -26.873 -20.775 1.00 89.56 773 GLN A CA 1
ATOM 6350 C C . GLN A 1 773 ? 1.358 -26.481 -20.828 1.00 89.56 773 GLN A C 1
ATOM 6352 O O . GLN A 1 773 ? 0.485 -27.292 -21.165 1.00 89.56 773 GLN A O 1
ATOM 6357 N N . ARG A 1 774 ? 1.046 -25.235 -20.458 1.00 89.56 774 ARG A N 1
ATOM 6358 C CA . ARG A 1 774 ? -0.289 -24.650 -20.590 1.00 89.56 774 ARG A CA 1
ATOM 6359 C C . ARG A 1 774 ? -0.267 -23.452 -21.512 1.00 89.56 774 ARG A C 1
ATOM 6361 O O . ARG A 1 774 ? 0.748 -22.768 -21.645 1.00 89.56 774 ARG A O 1
ATOM 6368 N N . THR A 1 775 ? -1.426 -23.226 -22.114 1.00 91.25 775 THR A N 1
ATOM 6369 C CA . THR A 1 775 ? -1.713 -22.032 -22.888 1.00 91.25 775 THR A CA 1
ATOM 6370 C C . THR A 1 775 ? -2.716 -21.155 -22.156 1.00 91.25 775 THR A C 1
ATOM 6372 O O . THR A 1 775 ? -3.564 -21.647 -21.406 1.00 91.25 775 THR A O 1
ATOM 6375 N N . GLN A 1 776 ? -2.609 -19.852 -22.378 1.00 90.69 776 GLN A N 1
ATOM 6376 C CA . GLN A 1 776 ? -3.565 -18.856 -21.925 1.00 90.69 776 GLN A CA 1
ATOM 6377 C C . GLN A 1 776 ? -3.809 -17.875 -23.063 1.00 90.69 776 GLN A C 1
ATOM 6379 O O . GLN A 1 776 ? -2.867 -17.376 -23.672 1.00 90.69 776 GLN A O 1
ATOM 6384 N N . ARG A 1 777 ? -5.076 -17.588 -23.350 1.00 93.62 777 ARG A N 1
ATOM 6385 C CA . ARG A 1 777 ? -5.434 -16.581 -24.349 1.00 93.62 777 ARG A CA 1
ATOM 6386 C C . ARG A 1 777 ? -5.246 -15.189 -23.775 1.00 93.62 777 ARG A C 1
ATOM 6388 O O . ARG A 1 777 ? -5.590 -14.962 -22.618 1.00 93.62 777 ARG A O 1
ATOM 6395 N N . PHE A 1 778 ? -4.755 -14.273 -24.595 1.00 93.81 778 PHE A N 1
ATOM 6396 C CA . PHE A 1 778 ? -4.774 -12.850 -24.291 1.00 93.81 778 PHE A CA 1
ATOM 6397 C C . PHE A 1 778 ? -5.618 -12.114 -25.325 1.00 93.81 778 PHE A C 1
ATOM 6399 O O . PHE A 1 778 ? -5.694 -12.512 -26.488 1.00 93.81 778 PHE A O 1
ATOM 6406 N N . ASP A 1 779 ? -6.248 -11.041 -24.868 1.00 93.44 779 ASP A N 1
ATOM 6407 C CA . ASP A 1 779 ? -7.025 -10.133 -25.692 1.00 93.44 779 ASP A CA 1
ATOM 6408 C C . ASP A 1 779 ? -6.816 -8.716 -25.153 1.00 93.44 779 ASP A C 1
ATOM 6410 O O . ASP A 1 779 ? -7.223 -8.403 -24.029 1.00 93.44 779 ASP A O 1
ATOM 6414 N N . VAL A 1 780 ? -6.145 -7.870 -25.932 1.00 93.06 780 VAL A N 1
ATOM 6415 C CA . VAL A 1 780 ? -5.744 -6.529 -25.502 1.00 93.06 780 VAL A CA 1
ATOM 6416 C C . VAL A 1 780 ? -6.065 -5.478 -26.565 1.00 93.06 780 VAL A C 1
ATOM 6418 O O . VAL A 1 780 ? -5.962 -5.766 -27.758 1.00 93.06 780 VAL A O 1
ATOM 6421 N N . PRO A 1 781 ? -6.481 -4.262 -26.170 1.00 93.12 781 PRO A N 1
ATOM 6422 C CA . PRO A 1 781 ? -6.731 -3.189 -27.125 1.00 93.12 781 PRO A CA 1
ATOM 6423 C C . PRO A 1 781 ? -5.426 -2.726 -27.783 1.00 93.12 781 PRO A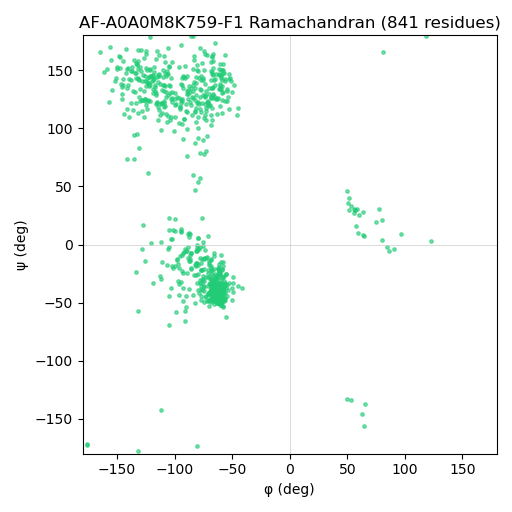 C 1
ATOM 6425 O O . PRO A 1 781 ? -4.373 -2.730 -27.145 1.00 93.12 781 PRO A O 1
ATOM 6428 N N . ILE A 1 782 ? -5.516 -2.311 -29.046 1.00 91.56 782 ILE A N 1
ATOM 6429 C CA . ILE A 1 782 ? -4.423 -1.658 -29.771 1.00 91.56 782 ILE A CA 1
ATOM 6430 C C . ILE A 1 782 ? -4.645 -0.151 -29.710 1.00 91.56 782 ILE A C 1
ATOM 6432 O O . ILE A 1 782 ? -5.719 0.320 -30.088 1.00 91.56 782 ILE A O 1
ATOM 6436 N N . THR A 1 783 ? -3.638 0.602 -29.270 1.00 90.81 783 THR A N 1
ATOM 6437 C CA . THR A 1 783 ? -3.645 2.066 -29.389 1.00 90.81 783 THR A CA 1
ATOM 6438 C C . THR A 1 783 ? -3.491 2.446 -30.867 1.00 90.81 783 THR A C 1
ATOM 6440 O O . THR A 1 783 ? -2.492 2.052 -31.457 1.00 90.81 783 THR A O 1
ATOM 6443 N N . PRO A 1 784 ? -4.437 3.159 -31.505 1.00 87.62 784 PRO A N 1
ATOM 6444 C CA . PRO A 1 784 ? -4.299 3.591 -32.898 1.00 87.62 784 PRO A CA 1
ATOM 6445 C C . PRO A 1 784 ? -3.170 4.616 -33.079 1.00 87.62 784 PRO A C 1
ATOM 6447 O O . PRO A 1 784 ? -3.000 5.499 -32.241 1.00 87.62 784 PRO A O 1
ATOM 6450 N N . ALA A 1 785 ? -2.465 4.598 -34.217 1.00 89.44 785 ALA A N 1
ATOM 6451 C CA . ALA A 1 785 ? -1.418 5.590 -34.494 1.00 89.44 785 ALA A CA 1
ATOM 6452 C C . ALA A 1 785 ? -1.950 7.031 -34.547 1.00 89.44 785 ALA A C 1
ATOM 6454 O O . ALA A 1 785 ? -1.212 7.965 -34.254 1.00 89.44 785 ALA A O 1
ATOM 6455 N N . ALA A 1 786 ? -3.231 7.215 -34.885 1.00 88.38 786 ALA A N 1
ATOM 6456 C CA . ALA A 1 786 ? -3.886 8.523 -34.893 1.00 88.38 786 ALA A CA 1
ATOM 6457 C C . ALA A 1 786 ? -3.948 9.184 -33.503 1.00 88.38 786 ALA A C 1
ATOM 6459 O O . ALA A 1 786 ? -3.990 10.410 -33.423 1.00 88.38 786 ALA A O 1
ATOM 6460 N N . ASP A 1 787 ? -3.917 8.387 -32.430 1.00 90.38 787 ASP A N 1
ATOM 6461 C CA . ASP A 1 787 ? -3.909 8.878 -31.048 1.00 90.38 787 ASP A CA 1
ATOM 6462 C C . ASP A 1 787 ? -2.483 9.203 -30.556 1.00 90.38 787 ASP A C 1
ATOM 6464 O O . ASP A 1 787 ? -2.306 9.748 -29.464 1.00 90.38 787 ASP A O 1
ATOM 6468 N N . VAL A 1 788 ? -1.461 8.873 -31.357 1.00 93.25 788 VAL A N 1
ATOM 6469 C CA . VAL A 1 788 ? -0.044 9.101 -31.061 1.00 93.25 788 VAL A CA 1
ATOM 6470 C C . VAL A 1 788 ? 0.450 10.335 -31.810 1.00 93.25 788 VAL A C 1
ATOM 6472 O O . VAL A 1 788 ? 0.825 10.282 -32.979 1.00 93.25 788 VAL A O 1
ATOM 6475 N N . GLU A 1 789 ? 0.487 11.469 -31.115 1.00 94.62 789 GLU A N 1
ATOM 6476 C CA . GLU A 1 789 ? 1.047 12.710 -31.644 1.00 94.62 789 GLU A CA 1
ATOM 6477 C C . GLU A 1 789 ? 2.572 12.703 -31.481 1.00 94.62 789 GLU A C 1
ATOM 6479 O O . GLU A 1 789 ? 3.094 12.747 -30.366 1.00 94.62 789 GLU A O 1
ATOM 6484 N N . THR A 1 790 ? 3.320 12.669 -32.581 1.00 93.69 790 THR A N 1
ATOM 6485 C CA . THR A 1 790 ? 4.780 12.815 -32.525 1.00 93.69 790 THR A CA 1
ATOM 6486 C C . THR A 1 790 ? 5.167 14.274 -32.305 1.00 93.69 790 THR A C 1
ATOM 6488 O O . THR A 1 790 ? 4.846 15.136 -33.118 1.00 93.69 790 THR A O 1
ATOM 6491 N N . ILE A 1 791 ? 5.909 14.540 -31.229 1.00 94.00 791 ILE A N 1
ATOM 6492 C CA . ILE A 1 791 ? 6.406 15.879 -30.885 1.00 94.00 791 ILE A CA 1
ATOM 6493 C C . ILE A 1 791 ? 7.810 16.088 -31.458 1.00 94.00 791 ILE A C 1
ATOM 6495 O O . ILE A 1 791 ? 8.071 17.098 -32.107 1.00 94.00 791 ILE A O 1
ATOM 6499 N N . LEU A 1 792 ? 8.712 15.123 -31.241 1.00 93.25 792 LEU A N 1
ATOM 6500 C CA . LEU A 1 792 ? 10.070 15.123 -31.793 1.00 93.25 792 LEU A CA 1
ATOM 6501 C C . LEU A 1 792 ? 10.433 13.719 -32.284 1.00 93.25 792 LEU A C 1
ATOM 6503 O O . LEU A 1 792 ? 10.465 12.767 -31.505 1.00 93.25 792 LEU A O 1
ATOM 6507 N N . ASP A 1 793 ? 10.763 13.606 -33.571 1.00 88.06 793 ASP A N 1
ATOM 6508 C CA . ASP A 1 793 ? 11.160 12.341 -34.207 1.00 88.06 793 ASP A CA 1
ATOM 6509 C C . ASP A 1 793 ? 12.571 11.873 -33.835 1.00 88.06 793 ASP A C 1
ATOM 6511 O O . ASP A 1 793 ? 12.896 10.698 -33.994 1.00 88.06 793 ASP A O 1
ATOM 6515 N N . LYS A 1 794 ? 13.432 12.786 -33.377 1.00 87.88 794 LYS A N 1
ATOM 6516 C CA . LYS A 1 794 ? 14.819 12.488 -33.021 1.00 87.88 794 LYS A CA 1
ATOM 6517 C C . LYS A 1 794 ? 15.247 13.328 -31.825 1.00 87.88 794 LYS A C 1
ATOM 6519 O O . LYS A 1 794 ? 14.965 14.522 -31.787 1.00 87.88 794 LYS A O 1
ATOM 6524 N N . GLY A 1 795 ? 15.947 12.691 -30.897 1.00 87.56 795 GLY A N 1
ATOM 6525 C CA . GLY A 1 795 ? 16.633 13.325 -29.774 1.00 87.56 795 GLY A CA 1
ATOM 6526 C C . GLY A 1 795 ? 18.060 12.801 -29.661 1.00 87.56 795 GLY A C 1
ATOM 6527 O O . GLY A 1 795 ? 18.492 11.974 -30.476 1.00 87.56 795 GLY A O 1
ATOM 6528 N N . ASP A 1 796 ? 18.786 13.263 -28.651 1.00 91.00 796 ASP A N 1
ATOM 6529 C CA . ASP A 1 796 ? 20.146 12.796 -28.399 1.00 91.00 796 ASP A CA 1
ATOM 6530 C C . ASP A 1 796 ? 20.123 11.498 -27.583 1.00 91.00 796 ASP A C 1
ATOM 6532 O O . ASP A 1 796 ? 19.425 11.365 -26.575 1.00 91.00 796 ASP A O 1
ATOM 6536 N N . ILE A 1 797 ? 20.885 10.507 -28.034 1.00 91.62 797 ILE A N 1
ATOM 6537 C CA . ILE A 1 797 ? 20.938 9.178 -27.424 1.00 91.62 797 ILE A CA 1
ATOM 6538 C C . ILE A 1 797 ? 22.337 8.907 -26.880 1.00 91.62 797 ILE A C 1
ATOM 6540 O O . ILE A 1 797 ? 23.341 9.068 -27.573 1.00 91.62 797 ILE A O 1
ATOM 6544 N N . PHE A 1 798 ? 22.398 8.464 -25.630 1.00 90.62 798 PHE A N 1
ATOM 6545 C CA . PHE A 1 798 ? 23.631 8.209 -24.905 1.00 90.62 798 PHE A CA 1
ATOM 6546 C C . PHE A 1 798 ? 23.618 6.786 -24.347 1.00 90.62 798 PHE A C 1
ATOM 6548 O O . PHE A 1 798 ? 22.894 6.459 -23.404 1.00 90.62 798 PHE A O 1
ATOM 6555 N N . ALA A 1 799 ? 24.464 5.941 -24.925 1.00 85.94 799 ALA A N 1
ATOM 6556 C CA . ALA A 1 799 ? 24.775 4.607 -24.432 1.00 85.94 799 ALA A CA 1
ATOM 6557 C C . ALA A 1 799 ? 26.301 4.415 -24.422 1.00 85.94 799 ALA A C 1
ATOM 6559 O O . ALA A 1 799 ? 27.041 5.241 -24.956 1.00 85.94 799 ALA A O 1
ATOM 6560 N N . ASN A 1 800 ? 26.794 3.363 -23.774 1.00 82.94 800 ASN A N 1
ATOM 6561 C CA . ASN A 1 800 ? 28.233 3.128 -23.605 1.00 82.94 800 ASN A CA 1
ATOM 6562 C C . ASN A 1 800 ? 28.928 2.499 -24.826 1.00 82.94 800 ASN A C 1
ATOM 6564 O O . ASN A 1 800 ? 30.151 2.361 -24.796 1.00 82.94 800 ASN A O 1
ATOM 6568 N N . ILE A 1 801 ? 28.196 2.135 -25.883 1.00 80.56 801 ILE A N 1
ATOM 6569 C CA . ILE A 1 801 ? 28.786 1.583 -27.105 1.00 80.56 801 ILE A CA 1
ATOM 6570 C C . ILE A 1 801 ? 29.630 2.625 -27.856 1.00 80.56 801 ILE A C 1
ATOM 6572 O O . ILE A 1 801 ? 29.221 3.768 -28.055 1.00 80.56 801 ILE A O 1
ATOM 6576 N N . LEU A 1 802 ? 30.823 2.223 -28.301 1.00 67.75 802 LEU A N 1
ATOM 6577 C CA . LEU A 1 802 ? 31.746 3.095 -29.043 1.00 67.75 802 LEU A CA 1
ATOM 6578 C C . LEU A 1 802 ? 31.526 3.060 -30.562 1.00 67.75 802 LEU A C 1
ATOM 6580 O O . LEU A 1 802 ? 31.906 3.997 -31.266 1.00 67.75 802 LEU A O 1
ATOM 6584 N N . ARG A 1 803 ? 30.953 1.970 -31.080 1.00 71.31 803 ARG A N 1
ATOM 6585 C CA . ARG A 1 803 ? 30.666 1.772 -32.502 1.00 71.31 803 ARG A CA 1
ATOM 6586 C C . ARG A 1 803 ? 29.378 0.977 -32.656 1.00 71.31 803 ARG A C 1
ATOM 6588 O O . ARG A 1 803 ? 29.294 -0.124 -32.134 1.00 71.31 803 ARG A O 1
ATOM 6595 N N . GLU A 1 804 ? 28.425 1.512 -33.410 1.00 77.69 804 GLU A N 1
ATOM 6596 C CA . GLU A 1 804 ? 27.165 0.828 -33.715 1.00 77.69 804 GLU A CA 1
ATOM 6597 C C . GLU A 1 804 ? 27.423 -0.558 -34.328 1.00 77.69 804 GLU A C 1
ATOM 6599 O O . GLU A 1 804 ? 28.126 -0.681 -35.338 1.00 77.69 804 GLU A O 1
ATOM 6604 N N . GLU A 1 805 ? 26.869 -1.600 -33.704 1.00 72.88 805 GLU A N 1
ATOM 6605 C CA . GLU A 1 805 ? 26.969 -2.983 -34.185 1.00 72.88 805 GLU A CA 1
ATOM 6606 C C . GLU A 1 805 ? 25.760 -3.383 -35.033 1.00 72.88 805 GLU A C 1
ATOM 6608 O O . GLU A 1 805 ? 25.888 -4.195 -35.949 1.00 72.88 805 GLU A O 1
ATOM 6613 N N . THR A 1 806 ? 24.587 -2.825 -34.726 1.00 74.62 806 THR A N 1
ATOM 6614 C CA . THR A 1 806 ? 23.310 -3.211 -35.341 1.00 74.62 806 THR A CA 1
ATOM 6615 C C . THR A 1 806 ? 22.621 -1.994 -35.953 1.00 74.62 806 THR A C 1
ATOM 6617 O O . THR A 1 806 ? 22.576 -0.935 -35.335 1.00 74.62 806 THR A O 1
ATOM 6620 N N . SER A 1 807 ? 22.067 -2.139 -37.160 1.00 70.69 807 SER A N 1
ATOM 6621 C CA . SER A 1 807 ? 21.219 -1.110 -37.782 1.00 70.69 807 SER A CA 1
ATOM 6622 C C . SER A 1 807 ? 19.746 -1.342 -37.438 1.00 70.69 807 SER A C 1
ATOM 6624 O O . SER A 1 807 ? 19.292 -2.487 -37.412 1.00 70.69 807 SER A O 1
ATOM 6626 N N . PHE A 1 808 ? 18.984 -0.263 -37.244 1.00 64.12 808 PHE A N 1
ATOM 6627 C CA . PHE A 1 808 ? 17.525 -0.315 -37.081 1.00 64.12 808 PHE A CA 1
ATOM 6628 C C . PHE A 1 808 ? 16.802 -0.796 -38.358 1.00 64.12 808 PHE A C 1
ATOM 6630 O O . PHE A 1 808 ? 15.694 -1.324 -38.280 1.00 64.12 808 PHE A O 1
ATOM 6637 N N . GLU A 1 809 ? 17.450 -0.684 -39.525 1.00 62.38 809 GLU A N 1
ATOM 6638 C CA . GLU A 1 809 ? 16.950 -1.176 -40.820 1.00 62.38 809 GLU A CA 1
ATOM 6639 C C . GLU A 1 809 ? 17.165 -2.683 -41.029 1.00 62.38 809 GLU A C 1
ATOM 6641 O O . GLU A 1 809 ? 16.720 -3.229 -42.037 1.00 62.38 809 GLU A O 1
ATOM 6646 N N . ALA A 1 810 ? 17.861 -3.369 -40.113 1.00 65.12 810 ALA A N 1
ATOM 6647 C CA . ALA A 1 810 ? 18.010 -4.815 -40.210 1.00 65.12 810 ALA A CA 1
ATOM 6648 C C . ALA A 1 810 ? 16.626 -5.490 -40.184 1.00 65.12 810 ALA A C 1
ATOM 6650 O O . ALA A 1 810 ? 15.720 -5.048 -39.474 1.00 65.12 810 ALA A O 1
ATOM 6651 N N . ASP A 1 811 ? 16.471 -6.563 -40.961 1.00 63.59 811 ASP A N 1
ATOM 6652 C CA . ASP A 1 811 ? 15.236 -7.346 -40.999 1.00 63.59 811 ASP A CA 1
ATOM 6653 C C . ASP A 1 811 ? 15.197 -8.298 -39.799 1.00 63.59 811 ASP A C 1
ATOM 6655 O O . ASP A 1 811 ? 16.132 -9.072 -39.575 1.00 63.59 811 ASP A O 1
ATOM 6659 N N . TRP A 1 812 ? 14.163 -8.177 -38.968 1.00 69.81 812 TRP A N 1
ATOM 6660 C CA . TRP A 1 812 ? 14.057 -8.901 -37.702 1.00 69.81 812 TRP A CA 1
ATOM 6661 C C . TRP A 1 812 ? 12.903 -9.880 -37.794 1.00 69.81 812 TRP A C 1
ATOM 6663 O O . TRP A 1 812 ? 11.743 -9.477 -37.856 1.00 69.81 812 TRP A O 1
ATOM 6673 N N . SER A 1 813 ? 13.216 -11.172 -37.713 1.00 66.00 813 SER A N 1
ATOM 6674 C CA . SER A 1 813 ? 12.236 -12.258 -37.838 1.00 66.00 813 SER A CA 1
ATOM 6675 C C . SER A 1 813 ? 11.118 -12.236 -36.790 1.00 66.00 813 SER A C 1
ATOM 6677 O O . SER A 1 813 ? 10.127 -12.940 -36.942 1.00 66.00 813 SER A O 1
ATOM 6679 N N . GLU A 1 814 ? 11.281 -11.469 -35.711 1.00 76.00 814 GLU A N 1
ATOM 6680 C CA . GLU A 1 814 ? 10.309 -11.348 -34.618 1.00 76.00 814 GLU A CA 1
ATOM 6681 C C . GLU A 1 814 ? 9.214 -10.297 -34.877 1.00 76.00 814 GLU A C 1
ATOM 6683 O O . GLU A 1 814 ? 8.275 -10.185 -34.087 1.00 76.00 814 GLU A O 1
ATOM 6688 N N . ARG A 1 815 ? 9.317 -9.510 -35.959 1.00 86.94 815 ARG A N 1
ATOM 6689 C CA . ARG A 1 815 ? 8.311 -8.507 -36.331 1.00 86.94 815 ARG A CA 1
ATOM 6690 C C . ARG A 1 815 ? 7.244 -9.128 -37.231 1.00 86.94 815 ARG A C 1
ATOM 6692 O O . ARG A 1 815 ? 7.539 -9.751 -38.246 1.00 86.94 815 ARG A O 1
ATOM 6699 N N . ILE A 1 816 ? 5.985 -8.912 -36.874 1.00 89.19 816 ILE A N 1
ATOM 6700 C CA . ILE A 1 816 ? 4.821 -9.316 -37.656 1.00 89.19 816 ILE A CA 1
ATOM 6701 C C . ILE A 1 816 ? 4.451 -8.138 -38.556 1.00 89.19 816 ILE A C 1
ATOM 6703 O O . ILE A 1 816 ? 3.956 -7.116 -38.076 1.00 89.19 816 ILE A O 1
ATOM 6707 N N . ILE A 1 817 ? 4.715 -8.265 -39.858 1.00 89.62 817 ILE A N 1
ATOM 6708 C CA . ILE A 1 817 ? 4.298 -7.270 -40.854 1.00 89.62 817 ILE A CA 1
ATOM 6709 C C . ILE A 1 817 ? 2.777 -7.322 -40.968 1.00 89.62 817 ILE A C 1
ATOM 6711 O O . ILE A 1 817 ? 2.199 -8.387 -41.199 1.00 89.62 817 ILE A O 1
ATOM 6715 N N . LEU A 1 818 ? 2.131 -6.171 -40.800 1.00 89.88 818 LEU A N 1
ATOM 6716 C CA . LEU A 1 818 ? 0.683 -6.089 -40.909 1.00 89.88 818 LEU A CA 1
ATOM 6717 C C . LEU A 1 818 ? 0.254 -6.161 -42.385 1.00 89.88 818 LEU A C 1
ATOM 6719 O O . LEU A 1 818 ? 0.931 -5.602 -43.247 1.00 89.88 818 LEU A O 1
ATOM 6723 N N . PRO A 1 819 ? -0.868 -6.823 -42.704 1.00 90.94 819 PRO A N 1
ATOM 6724 C CA . PRO A 1 819 ? -1.521 -6.715 -44.006 1.00 90.94 819 PRO A CA 1
ATOM 6725 C C . PRO A 1 819 ? -1.799 -5.249 -44.405 1.00 90.94 819 PRO A C 1
ATOM 6727 O O . PRO A 1 819 ? -2.088 -4.444 -43.518 1.00 90.94 819 PRO A O 1
ATOM 6730 N N . PRO A 1 820 ? -1.748 -4.877 -45.702 1.00 90.00 820 PRO A N 1
ATOM 6731 C CA . PRO A 1 820 ? -1.898 -3.483 -46.144 1.00 90.00 820 PRO A CA 1
ATOM 6732 C C . PRO A 1 820 ? -3.180 -2.786 -45.662 1.00 90.00 820 PRO A C 1
ATOM 6734 O O . PRO A 1 820 ? -3.156 -1.602 -45.343 1.00 90.00 820 PRO A O 1
ATOM 6737 N N . ASP A 1 821 ? -4.284 -3.525 -45.563 1.00 88.94 821 ASP A N 1
ATOM 6738 C CA . ASP A 1 821 ? -5.565 -3.054 -45.029 1.00 88.94 821 ASP A CA 1
ATOM 6739 C C . ASP A 1 821 ? -5.474 -2.669 -43.545 1.00 88.94 821 ASP A C 1
ATOM 6741 O O . ASP A 1 821 ? -6.014 -1.643 -43.131 1.00 88.94 821 ASP A O 1
ATOM 6745 N N . LEU A 1 822 ? -4.739 -3.448 -42.747 1.00 87.50 822 LEU A N 1
ATOM 6746 C CA . LEU A 1 822 ? -4.489 -3.135 -41.341 1.00 87.50 822 LEU A CA 1
ATOM 6747 C C . LEU A 1 822 ? -3.441 -2.035 -41.165 1.00 87.50 822 LEU A C 1
ATOM 6749 O O . LEU A 1 822 ? -3.542 -1.277 -40.205 1.00 87.50 822 LEU A O 1
ATOM 6753 N N . GLN A 1 823 ? -2.472 -1.910 -42.078 1.00 89.44 823 GLN A N 1
ATOM 6754 C CA . GLN A 1 823 ? -1.525 -0.791 -42.059 1.00 89.44 823 GLN A CA 1
ATOM 6755 C C . GLN A 1 823 ? -2.245 0.545 -42.263 1.00 89.44 823 GLN A C 1
ATOM 6757 O O . GLN A 1 823 ? -2.012 1.483 -41.504 1.00 89.44 823 GLN A O 1
ATOM 6762 N N . GLU A 1 824 ? -3.161 0.619 -43.234 1.00 86.69 824 GLU A N 1
ATOM 6763 C CA . GLU A 1 824 ? -3.965 1.821 -43.486 1.00 86.69 824 GLU A CA 1
ATOM 6764 C C . GLU A 1 824 ? -4.899 2.137 -42.308 1.00 86.69 824 GLU A C 1
ATOM 6766 O O . GLU A 1 824 ? -5.043 3.296 -41.922 1.00 86.69 824 GLU A O 1
ATOM 6771 N N . ALA A 1 825 ? -5.500 1.112 -41.698 1.00 85.81 825 ALA A N 1
ATOM 6772 C CA . ALA A 1 825 ? -6.441 1.301 -40.601 1.00 85.81 825 ALA A CA 1
ATOM 6773 C C . ALA A 1 825 ? -5.790 1.653 -39.252 1.00 85.81 825 ALA A C 1
ATOM 6775 O O . ALA A 1 825 ? -6.349 2.447 -38.495 1.00 85.81 825 ALA A O 1
ATOM 6776 N N . LEU A 1 826 ? -4.647 1.041 -38.924 1.00 86.75 826 LEU A N 1
ATOM 6777 C CA . LEU A 1 826 ? -3.952 1.239 -37.647 1.00 86.75 826 LEU A CA 1
ATOM 6778 C C . LEU A 1 826 ? -2.886 2.334 -37.706 1.00 86.75 826 LEU A C 1
ATOM 6780 O O . LEU A 1 826 ? -2.556 2.898 -36.665 1.00 86.75 826 LEU A O 1
ATOM 6784 N N . GLY A 1 827 ? -2.342 2.617 -38.894 1.00 89.31 827 GLY A N 1
ATOM 6785 C CA . GLY A 1 827 ? -1.224 3.540 -39.106 1.00 89.31 827 GLY A CA 1
ATOM 6786 C C . GLY A 1 827 ? 0.145 2.986 -38.689 1.00 89.31 827 GLY A C 1
ATOM 6787 O O . GLY A 1 827 ? 1.078 3.760 -38.485 1.00 89.31 827 GLY A O 1
ATOM 6788 N N . TYR A 1 828 ? 0.279 1.662 -38.561 1.00 93.25 828 TYR A N 1
ATOM 6789 C CA . TYR A 1 828 ? 1.537 0.981 -38.235 1.00 93.25 828 TYR A CA 1
ATOM 6790 C C . TYR A 1 828 ? 1.940 0.010 -39.340 1.00 93.25 828 TYR A C 1
ATOM 6792 O O . TYR A 1 828 ? 1.092 -0.659 -39.919 1.00 93.25 828 TYR A O 1
ATOM 6800 N N . HIS A 1 829 ? 3.241 -0.123 -39.591 1.00 92.81 829 HIS A N 1
ATOM 6801 C CA . HIS A 1 829 ? 3.774 -1.041 -40.599 1.00 92.81 829 HIS A CA 1
ATOM 6802 C C . HIS A 1 829 ? 3.926 -2.473 -40.058 1.00 92.81 829 HIS A C 1
ATOM 6804 O O . HIS A 1 829 ? 3.574 -3.454 -40.719 1.00 92.81 829 HIS A O 1
ATOM 6810 N N . SER A 1 830 ? 4.444 -2.614 -38.835 1.00 92.38 830 SER A N 1
ATOM 6811 C CA . SER A 1 830 ? 4.645 -3.919 -38.195 1.00 92.38 830 SER A CA 1
ATOM 6812 C C . SER A 1 830 ? 4.497 -3.854 -36.675 1.00 92.38 830 SER A C 1
ATOM 6814 O O . SER A 1 830 ? 4.546 -2.776 -36.078 1.00 92.38 830 SER A O 1
ATOM 6816 N N . ILE A 1 831 ? 4.305 -5.019 -36.052 1.00 93.62 831 ILE A N 1
ATOM 6817 C CA . ILE A 1 831 ? 4.141 -5.180 -34.601 1.00 93.62 831 ILE A CA 1
ATOM 6818 C C . ILE A 1 831 ? 5.115 -6.244 -34.081 1.00 93.62 831 ILE A C 1
ATOM 6820 O O . ILE A 1 831 ? 5.285 -7.287 -34.708 1.00 93.62 831 ILE A O 1
ATOM 6824 N N . ARG A 1 832 ? 5.711 -6.029 -32.902 1.00 93.44 832 ARG A N 1
ATOM 6825 C CA . ARG A 1 832 ? 6.415 -7.070 -32.128 1.00 93.44 832 ARG A CA 1
ATOM 6826 C C . ARG A 1 832 ? 5.714 -7.291 -30.794 1.00 93.44 832 ARG A C 1
ATOM 6828 O O . ARG A 1 832 ? 5.452 -6.329 -30.075 1.00 93.44 832 ARG A O 1
ATOM 6835 N N . VAL A 1 833 ? 5.467 -8.552 -30.444 1.00 93.94 833 VAL A N 1
ATOM 6836 C CA . VAL A 1 833 ? 4.936 -8.943 -29.131 1.00 93.94 833 VAL A CA 1
ATOM 6837 C C . VAL A 1 833 ? 6.049 -9.610 -28.335 1.00 93.94 833 VAL A C 1
ATOM 6839 O O . VAL A 1 833 ? 6.492 -10.704 -28.675 1.00 93.94 833 VAL A O 1
ATOM 6842 N N . THR A 1 834 ? 6.495 -8.961 -27.266 1.00 93.62 834 THR A N 1
ATOM 6843 C CA . THR A 1 834 ? 7.511 -9.494 -26.355 1.00 93.62 834 THR A CA 1
ATOM 6844 C C . THR A 1 834 ? 6.856 -9.841 -25.026 1.00 93.62 834 THR A C 1
ATOM 6846 O O . THR A 1 834 ? 6.045 -9.075 -24.509 1.00 93.62 834 THR A O 1
ATOM 6849 N N . VAL A 1 835 ? 7.205 -10.990 -24.448 1.00 93.56 835 VAL A N 1
ATOM 6850 C CA . VAL A 1 835 ? 6.651 -11.427 -23.164 1.00 93.56 835 VAL A CA 1
ATOM 6851 C C . VAL A 1 835 ? 7.770 -11.755 -22.199 1.00 93.56 835 VAL A C 1
ATOM 6853 O O . VAL A 1 835 ? 8.692 -12.505 -22.510 1.00 93.56 835 VAL A O 1
ATOM 6856 N N . HIS A 1 836 ? 7.653 -11.222 -20.991 1.00 93.56 836 HIS A N 1
ATOM 6857 C CA . HIS A 1 836 ? 8.401 -11.704 -19.841 1.00 93.56 836 HIS A CA 1
ATOM 6858 C C . HIS A 1 836 ? 7.436 -11.955 -18.691 1.00 93.56 836 HIS A C 1
ATOM 6860 O O . HIS A 1 836 ? 6.267 -11.576 -18.738 1.00 93.56 836 HIS A O 1
ATOM 6866 N N . SER A 1 837 ? 7.899 -12.640 -17.655 1.00 93.12 837 SER A N 1
ATOM 6867 C CA . SER A 1 837 ? 7.026 -13.014 -16.552 1.00 93.12 837 SER A CA 1
ATOM 6868 C C . SER A 1 837 ? 7.736 -12.899 -15.224 1.00 93.12 837 SER A C 1
ATOM 6870 O O . SER A 1 837 ? 8.833 -13.438 -15.058 1.00 93.12 837 SER A O 1
ATOM 6872 N N . PHE A 1 838 ? 7.055 -12.304 -14.251 1.00 92.44 838 PHE A N 1
ATOM 6873 C CA . PHE A 1 838 ? 7.439 -12.467 -12.861 1.00 92.44 838 PHE A CA 1
ATOM 6874 C C . PHE A 1 838 ? 7.246 -13.930 -12.459 1.00 92.44 838 PHE A C 1
ATOM 6876 O O . PHE A 1 838 ? 6.161 -14.495 -12.623 1.00 92.44 838 PHE A O 1
ATOM 6883 N N . VAL A 1 839 ? 8.307 -14.523 -11.917 1.00 89.06 839 VAL A N 1
ATOM 6884 C CA . VAL A 1 839 ? 8.276 -15.850 -11.304 1.00 89.06 839 VAL A CA 1
ATOM 6885 C C . VAL A 1 839 ? 8.279 -15.660 -9.791 1.00 89.06 839 VAL A C 1
ATOM 6887 O O . VAL A 1 839 ? 9.273 -15.216 -9.189 1.00 89.06 839 VAL A O 1
ATOM 6890 N N . GLY A 1 840 ? 7.135 -15.970 -9.181 1.00 79.06 840 GLY A N 1
ATOM 6891 C CA . GLY A 1 840 ? 6.968 -15.965 -7.737 1.00 79.06 840 GLY A CA 1
ATOM 6892 C C . GLY A 1 840 ? 7.946 -16.933 -7.079 1.00 79.06 840 GLY A C 1
ATOM 6893 O O . GLY A 1 840 ? 8.350 -17.935 -7.668 1.00 79.06 840 GLY A O 1
ATOM 6894 N N . ALA A 1 841 ? 8.359 -16.632 -5.848 1.00 60.72 841 ALA A N 1
ATOM 6895 C CA . ALA A 1 841 ? 9.085 -17.620 -5.063 1.00 60.72 841 ALA A CA 1
ATOM 6896 C C . ALA A 1 841 ? 8.138 -18.807 -4.822 1.00 60.72 841 ALA A C 1
ATOM 6898 O O . ALA A 1 841 ? 7.131 -18.649 -4.135 1.00 60.72 841 ALA A O 1
ATOM 6899 N N . SER A 1 842 ? 8.435 -19.963 -5.417 1.00 40.62 842 SER A N 1
ATOM 6900 C CA . SER A 1 842 ? 7.776 -21.219 -5.065 1.00 40.62 842 SER A CA 1
ATOM 6901 C C . SER A 1 842 ? 7.967 -21.452 -3.565 1.00 40.62 842 SER A C 1
ATOM 6903 O O . SER A 1 842 ? 9.108 -21.408 -3.095 1.00 40.62 842 SER A O 1
ATOM 6905 N N . PHE A 1 843 ? 6.857 -21.608 -2.839 1.00 31.16 843 PHE A N 1
ATOM 6906 C CA . PHE A 1 843 ? 6.832 -21.886 -1.400 1.00 31.16 843 PHE A CA 1
ATOM 6907 C C . PHE A 1 843 ? 7.631 -23.133 -1.024 1.00 31.16 843 PHE A C 1
ATOM 6909 O O . PHE A 1 843 ? 7.584 -24.117 -1.798 1.00 31.16 843 PHE A O 1
#

Radius of gyration: 35.74 Å; Cα contacts (8 Å, |Δi|>4): 1333; chains: 1; bounding box: 86×86×109 Å